Protein AF-0000000069448702 (afdb_homodimer)

Secondary structure (DSSP, 8-state):
------------------------TT-EEEEEEE-TTS-EEEEEEEEEEEEEEEEEEE--PPP-SHHHHHHHHHHHHSSS-----EEEEEEEEEEEEEEEEEEEEEESSHHHHTT--EEEEEE--TT--GGGGB-STTSBHHHHHHHTT-EEEEEPPTTSTTS----TTTTSSHHHHHHHHHHHHHHHHTT-STT---SEEEEEEETHHHHHHHHHHHH-TTS-SEEEEES--S--TTHHHHHHHHT-EEGGG-TT-TTTTSPTTEEE---HHHHHHHH--TTSB-HHHHHHHHHT---EEHHHHHHGGGG----TT--S-EEEEEETT-HHHHTT-TTSSS-GGGGHHHHH-TT--TT-EEEEETT--S-GGGBTTHHHHHHHHHHHHHHTT--/------------------------TT-EEEEEEE-TTS-EEEEEEEEEEEEEEEEEEE--PPP-SHHHHHHHHHHHHSSS-----EEEEEEEEEEEEEEEEEEEEEESSHHHHTT--EEEEEE--TT--GGGGB-STTSBHHHHHHHTT-EEEEEPPTTSTTS----TTTTSSHHHHHHHHHHHHHHHHTT-STT---SEEEEEEETHHHHHHHHHHHH-TTS-SEEEEES--S--TTHHHHHHHHT-EEGGG-TT-TTTTSPTTEEE---HHHHHHHH--TTSB-HHHHHHHHHT---EEHHHHHHGGGG----TT--S-EEEEEETT-HHHHTT-TTSSS-GGGHHHHHH-TT--TT-EEEEETT--S-GGGBTTHHHHHHHHHHHHHHTT--

Organism: Aspergillus niger (strain ATCC MYA-4892 / CBS 513.88 / FGSC A1513) (NCBI:txid425011)

InterPro domains:
  IPR000073 Alpha/beta hydrolase fold-1 [PF12697] (121-372)
  IPR029058 Alpha/Beta hydrolase fold [G3DSA:3.40.50.1820] (84-392)
  IPR029058 Alpha/Beta hydrolase fold [SSF53474] (121-390)

pLDDT: mean 92.76, std 14.7, range [18.95, 98.94]

Foldseek 3Di:
DPPPPPPPPPPPPPPPPPQDAFFAFQFDPWDWDAFQLRFKIKIKHKHWDWDKDKDADWPDDFDPDFVVNLVQLCLCLPPNNPNSTHPVPDIDIATDTWIWIKIKIAGSDPVLRVQEAEEEEEAEAAQFAQCLQRLHSLQHLCNLQRVLSYMYMGIGFACKDPIDNDDLAGHRALGNRLRVSLRVLVCQCVCRGRNDHHPFYEYEYAHLGLLSVLLNCQVPVPSGQEYEYELAFPAQPQQSVLSVLQSKGAPLPAPVNPCVPHDRFWIGGHDLRSVCVQFWFPPFFDPSSSVSRRVRGMTHGPNHVVHSVVSQAANAVRAHAYEYEYECQACRHCNGHCPPPHNRSVVHCVHRYVRYYPLHYYYYQYRTYRSLSRGPSVVVVSVVVSVSCVSRVND/DPPPPPPPPPPPPPPPPPQDAFFAFQFDPWDWDAFQLRFKIKIKHKHWDWDKDKDADWPDDFDPDFVVNLVQLCLCLPPNNPNSTHPVDDIDIATDTWIWIKIKIAGSDPVLRVQEAEEEEEAEAAQFAQCLQRLHSLQHLCNLQRVLRYMYMGIGFACKDPIDNPDLAGHRALGNRLRVSLRVLVCQCVCRGRNDHHPFYEYEYAHLGLLSVLLNCQVPVPSGQEYEYELAFPAQPQQSVLSVLQSKGAPLPAPVNPCVPHDRFWIGGHDLRSVCVQFWFPPFFDPSSSVSRRVRGMTHGPNHVVHSVVSQAANAPRAHAYEYEYECQACRHCNGHCPPPHNRSVVHCVHRYVRYYPLHYYYYQYRTYRSLSRGPSVVVVSVVVSVSCVSRPND

Nearest PDB structures (foldseek):
  5hdf-assembly1_B  TM=8.326E-01  e=7.055E-23  Streptomyces albus
  5hdp-assembly6_F  TM=8.371E-01  e=6.524E-22  Streptomyces albus
  2z3w-assembly1_A-2  TM=5.401E-01  e=3.575E-08  Porphyromonas gingivalis W83
  7y1x-assembly1_A  TM=5.822E-01  e=2.145E-07  Microbulbifer arenaceous
  2bkl-assembly2_B  TM=4.576E-01  e=6.742E-09  Myxococcus xanthus

Solvent-accessible surface area (backbone atoms only — not comparable to full-atom values): 39256 Å² total; per-residue (Å²): 134,84,76,75,80,76,80,77,75,74,71,73,67,69,67,76,76,75,74,80,73,84,48,52,48,63,42,46,86,55,47,76,46,62,43,60,57,59,60,22,36,28,34,30,27,28,35,77,45,79,45,79,44,73,35,64,38,59,66,64,79,60,50,79,49,69,63,51,38,31,37,51,53,40,29,58,62,25,76,65,62,62,56,74,34,68,46,74,83,42,74,29,81,31,71,50,76,40,45,33,26,37,40,38,33,30,29,62,46,60,74,54,39,73,65,38,28,22,35,33,41,41,34,42,28,77,34,39,31,42,50,63,44,36,64,31,58,89,27,25,50,55,43,55,41,17,73,72,41,26,30,38,37,28,29,21,52,72,48,14,74,82,12,40,71,66,54,27,52,69,47,35,24,37,54,49,46,36,51,50,54,50,50,54,49,51,36,42,66,65,35,48,46,41,76,40,66,46,82,39,36,31,40,35,15,28,32,55,13,20,55,41,48,48,35,36,34,48,77,40,33,80,69,38,58,30,38,35,33,25,37,58,47,82,42,65,84,27,41,55,40,32,54,31,18,23,37,52,36,47,27,40,68,42,88,85,53,87,36,52,85,51,58,59,30,31,24,23,65,64,47,67,59,16,49,41,48,32,30,47,29,72,88,39,44,35,69,66,48,48,51,52,48,60,75,55,51,26,37,41,32,52,15,29,72,74,38,41,75,77,50,73,60,64,17,66,78,21,51,38,33,42,36,27,35,24,21,32,31,11,27,37,38,36,26,38,31,24,60,54,99,45,58,40,40,70,48,35,50,70,67,32,28,74,44,36,33,91,70,40,49,58,40,70,32,65,63,14,8,34,50,40,50,40,17,68,47,22,63,60,48,50,48,48,56,52,50,51,36,52,74,64,72,55,86,132,86,75,77,82,76,80,78,78,75,73,75,68,69,67,76,77,76,73,80,72,85,49,52,49,64,40,46,86,55,48,76,47,62,43,60,57,59,59,21,36,27,32,30,27,29,36,77,45,78,44,79,45,70,34,63,38,59,66,65,79,61,50,79,49,68,63,51,39,32,35,51,54,40,31,57,62,26,76,66,62,62,56,74,35,70,46,77,83,44,73,30,81,30,70,50,77,39,45,32,26,36,39,38,34,30,30,61,45,60,73,54,38,72,65,38,29,22,35,34,41,40,35,42,28,77,33,39,29,42,50,62,43,35,63,32,59,90,27,26,52,53,44,55,41,18,74,72,40,26,29,36,37,28,29,21,54,72,48,15,74,80,12,38,70,66,53,27,52,67,45,36,23,38,54,49,46,38,49,51,54,51,50,55,48,50,36,41,67,65,36,48,46,41,77,39,66,45,82,37,37,31,39,34,16,28,33,54,13,19,54,41,48,49,34,36,34,48,77,40,36,78,69,38,56,30,38,36,33,25,39,57,48,81,44,66,86,27,42,55,40,32,54,32,18,24,36,54,36,48,27,41,69,42,88,84,53,86,36,53,86,50,59,57,30,30,24,23,64,64,48,68,58,15,49,40,49,33,30,48,30,72,87,38,44,34,70,67,48,49,52,51,48,59,75,55,52,27,36,40,32,54,15,29,69,73,38,41,76,76,50,73,60,64,17,66,78,21,50,38,35,42,35,27,37,23,22,31,31,11,28,38,38,37,26,38,32,23,62,54,98,45,57,41,38,69,50,36,50,70,67,32,28,75,44,37,33,90,71,40,48,58,41,69,31,65,63,14,8,35,50,40,51,39,18,67,45,23,62,60,47,50,48,48,56,53,50,53,35,53,76,65,72,55,88

Structure (mmCIF, N/CA/C/O backbone):
data_AF-0000000069448702-model_v1
#
loop_
_entity.id
_entity.type
_entity.pdbx_description
1 polymer 'Contig An18c0080, genomic contig'
#
loop_
_atom_site.group_PDB
_atom_site.id
_atom_site.type_symbol
_atom_site.label_atom_id
_atom_site.label_alt_id
_atom_site.label_comp_id
_atom_site.label_asym_id
_atom_site.label_entity_id
_atom_site.label_seq_id
_atom_site.pdbx_PDB_ins_code
_atom_site.Cartn_x
_atom_site.Cartn_y
_atom_site.Cartn_z
_atom_site.occupancy
_atom_site.B_iso_or_equiv
_atom_site.auth_seq_id
_atom_site.auth_comp_id
_atom_site.auth_asym_id
_atom_site.auth_atom_id
_atom_site.pdbx_PDB_model_num
ATOM 1 N N . MET A 1 1 ? 19.422 98.812 -4.301 1 19.84 1 MET A N 1
ATOM 2 C CA . MET A 1 1 ? 19.625 97.875 -3.242 1 19.84 1 MET A CA 1
ATOM 3 C C . MET A 1 1 ? 18.594 96.75 -3.32 1 19.84 1 MET A C 1
ATOM 5 O O . MET A 1 1 ? 17.391 97 -3.295 1 19.84 1 MET A O 1
ATOM 9 N N . LYS A 1 2 ? 19.094 95.75 -4.184 1 26.95 2 LYS A N 1
ATOM 10 C CA . LYS A 1 2 ? 18.578 94.438 -4.613 1 26.95 2 LYS A CA 1
ATOM 11 C C . LYS A 1 2 ? 18.172 93.625 -3.414 1 26.95 2 LYS A C 1
ATOM 13 O O . LYS A 1 2 ? 19 93.25 -2.574 1 26.95 2 LYS A O 1
ATOM 18 N N . LEU A 1 3 ? 16.984 93.875 -2.826 1 26.23 3 LEU A N 1
ATOM 19 C CA . LEU A 1 3 ? 16.5 93.188 -1.647 1 26.23 3 LEU A CA 1
ATOM 20 C C . LEU A 1 3 ? 16.391 91.688 -1.924 1 26.23 3 LEU A C 1
ATOM 22 O O . LEU A 1 3 ? 15.703 91.25 -2.865 1 26.23 3 LEU A O 1
ATOM 26 N N . PRO A 1 4 ? 17.422 90.875 -1.702 1 31.47 4 PRO A N 1
ATOM 27 C CA . PRO A 1 4 ? 17.406 89.5 -2.117 1 31.47 4 PRO A CA 1
ATOM 28 C C . PRO A 1 4 ? 16.422 88.625 -1.308 1 31.47 4 PRO A C 1
ATOM 30 O O . PRO A 1 4 ? 16.516 88.562 -0.078 1 31.47 4 PRO A O 1
ATOM 33 N N . TYR A 1 5 ? 15.094 88.812 -1.454 1 31.17 5 TYR A N 1
ATOM 34 C CA . TYR A 1 5 ? 14.133 87.938 -0.753 1 31.17 5 TYR A CA 1
ATOM 35 C C . TYR A 1 5 ? 14.461 86.5 -0.936 1 31.17 5 TYR A C 1
ATOM 37 O O . TYR A 1 5 ? 14.516 86 -2.064 1 31.17 5 TYR A O 1
ATOM 45 N N . GLY A 1 6 ? 15.477 85.938 -0.207 1 30.97 6 GLY A N 1
ATOM 46 C CA . GLY A 1 6 ? 15.828 84.5 -0.139 1 30.97 6 GLY A CA 1
ATOM 47 C C . GLY A 1 6 ? 14.664 83.625 0.231 1 30.97 6 GLY A C 1
ATOM 48 O O . GLY A 1 6 ? 14.031 83.812 1.271 1 30.97 6 GLY A O 1
ATOM 49 N N . ILE A 1 7 ? 13.805 83.188 -0.748 1 32 7 ILE A N 1
ATOM 50 C CA . ILE A 1 7 ? 12.766 82.188 -0.611 1 32 7 ILE A CA 1
ATOM 51 C C . ILE A 1 7 ? 13.344 80.938 0.047 1 32 7 ILE A C 1
ATOM 53 O O . ILE A 1 7 ? 14.297 80.312 -0.468 1 32 7 ILE A O 1
ATOM 57 N N . ASN A 1 8 ? 13.422 80.938 1.373 1 29.28 8 ASN A N 1
ATOM 58 C CA . ASN A 1 8 ? 13.82 79.688 2.096 1 29.28 8 ASN A CA 1
ATOM 59 C C . ASN A 1 8 ? 12.898 78.562 1.773 1 29.28 8 ASN A C 1
ATOM 61 O O . ASN A 1 8 ? 11.711 78.562 2.109 1 29.28 8 ASN A O 1
ATOM 65 N N . PRO A 1 9 ? 12.906 77.812 0.594 1 35.59 9 PRO A N 1
ATOM 66 C CA . PRO A 1 9 ? 12.023 76.688 0.324 1 35.59 9 PRO A CA 1
ATOM 67 C C . PRO A 1 9 ? 12.172 75.562 1.354 1 35.59 9 PRO A C 1
ATOM 69 O O . PRO A 1 9 ? 13.211 74.875 1.399 1 35.59 9 PRO A O 1
ATOM 72 N N . TRP A 1 10 ? 11.898 75.688 2.605 1 33.59 10 TRP A N 1
ATOM 73 C CA . TRP A 1 10 ? 11.891 74.5 3.434 1 33.59 10 TRP A CA 1
ATOM 74 C C . TRP A 1 10 ? 10.961 73.438 2.85 1 33.59 10 TRP A C 1
ATOM 76 O O . TRP A 1 10 ? 9.734 73.562 2.98 1 33.59 10 TRP A O 1
ATOM 86 N N . TRP A 1 11 ? 11.086 73 1.607 1 34.81 11 TRP A N 1
ATOM 87 C CA . TRP A 1 11 ? 10.344 71.75 1.327 1 34.81 11 TRP A CA 1
ATOM 88 C C . TRP A 1 11 ? 10.641 70.688 2.381 1 34.81 11 TRP A C 1
ATOM 90 O O . TRP A 1 11 ? 11.758 70.188 2.473 1 34.81 11 TRP A O 1
ATOM 100 N N . ALA A 1 12 ? 9.969 70.75 3.531 1 37.47 12 ALA A N 1
ATOM 101 C CA . ALA A 1 12 ? 9.891 69.562 4.355 1 37.47 12 ALA A CA 1
ATOM 102 C C . ALA A 1 12 ? 9.656 68.312 3.496 1 37.47 12 ALA A C 1
ATOM 104 O O . ALA A 1 12 ? 8.586 68.188 2.902 1 37.47 12 ALA A O 1
ATOM 105 N N . VAL A 1 13 ? 10.633 67.812 2.859 1 37 13 VAL A N 1
ATOM 106 C CA . VAL A 1 13 ? 10.539 66.438 2.377 1 37 13 VAL A CA 1
ATOM 107 C C . VAL A 1 13 ? 9.891 65.562 3.443 1 37 13 VAL A C 1
ATOM 109 O O . VAL A 1 13 ? 10.422 65.438 4.543 1 37 13 VAL A O 1
ATOM 112 N N . LEU A 1 14 ? 8.508 65.625 3.488 1 34.41 14 LEU A N 1
ATOM 113 C CA . LEU A 1 14 ? 7.891 64.5 4.219 1 34.41 14 LEU A CA 1
ATOM 114 C C . LEU A 1 14 ? 8.734 63.25 4.117 1 34.41 14 LEU A C 1
ATOM 116 O O . LEU A 1 14 ? 9.219 62.906 3.033 1 34.41 14 LEU A O 1
ATOM 120 N N . SER A 1 15 ? 9.57 63.031 5.133 1 34.69 15 SER A N 1
ATOM 121 C CA . SER A 1 15 ? 10.258 61.75 5.18 1 34.69 15 SER A CA 1
ATOM 122 C C . SER A 1 15 ? 9.422 60.656 4.523 1 34.69 15 SER A C 1
ATOM 124 O O . SER A 1 15 ? 8.188 60.656 4.637 1 34.69 15 SER A O 1
ATOM 126 N N . PRO A 1 16 ? 9.844 60.125 3.391 1 39.59 16 PRO A N 1
ATOM 127 C CA . PRO A 1 16 ? 9.117 58.969 2.861 1 39.59 16 PRO A CA 1
ATOM 128 C C . PRO A 1 16 ? 8.5 58.094 3.961 1 39.59 16 PRO A C 1
ATOM 130 O O . PRO A 1 16 ? 9.062 58 5.051 1 39.59 16 PRO A O 1
ATOM 133 N N . SER A 1 17 ? 7.203 58.156 4.301 1 39.88 17 SER A N 1
ATOM 134 C CA . SER A 1 17 ? 6.477 57.219 5.141 1 39.88 17 SER A CA 1
ATOM 135 C C . SER A 1 17 ? 7.207 55.906 5.238 1 39.88 17 SER A C 1
ATOM 137 O O . SER A 1 17 ? 7.488 55.25 4.219 1 39.88 17 SER A O 1
ATOM 139 N N . ALA A 1 18 ? 8.148 55.656 6.023 1 47.59 18 ALA A N 1
ATOM 140 C CA . ALA A 1 18 ? 8.836 54.375 6.27 1 47.59 18 ALA A CA 1
ATOM 141 C C . ALA A 1 18 ? 7.887 53.219 6.105 1 47.59 18 ALA A C 1
ATOM 143 O O . ALA A 1 18 ? 6.832 53.156 6.742 1 47.59 18 ALA A O 1
ATOM 144 N N . ALA A 1 19 ? 7.883 52.562 4.988 1 59.28 19 ALA A N 1
ATOM 145 C CA . ALA A 1 19 ? 7.078 51.406 4.613 1 59.28 19 ALA A CA 1
ATOM 146 C C . ALA A 1 19 ? 7.012 50.406 5.758 1 59.28 19 ALA A C 1
ATOM 148 O O . ALA A 1 19 ? 8.039 50.031 6.344 1 59.28 19 ALA A O 1
ATOM 149 N N . TRP A 1 20 ? 5.914 50.344 6.383 1 78.25 20 TRP A N 1
ATOM 150 C CA . TRP A 1 20 ? 5.652 49.375 7.434 1 78.25 20 TRP A CA 1
ATOM 151 C C . TRP A 1 20 ? 6.227 48 7.059 1 78.25 20 TRP A C 1
ATOM 153 O O . TRP A 1 20 ? 6.223 47.625 5.887 1 78.25 20 TRP A O 1
ATOM 163 N N . SER A 1 21 ? 7.102 47.5 8.125 1 82.88 21 SER A N 1
ATOM 164 C CA . SER A 1 21 ? 7.5 46.094 7.926 1 82.88 21 SER A CA 1
ATOM 165 C C . SER A 1 21 ? 7.191 45.25 9.156 1 82.88 21 SER A C 1
ATOM 167 O O . SER A 1 21 ? 6.965 45.781 10.242 1 82.88 21 SER A O 1
ATOM 169 N N . ILE A 1 22 ? 6.988 44.031 8.93 1 91.25 22 ILE A N 1
ATOM 170 C CA . ILE A 1 22 ? 6.715 43.062 9.984 1 91.25 22 ILE A CA 1
ATOM 171 C C . ILE A 1 22 ? 7.934 42.906 10.891 1 91.25 22 ILE A C 1
ATOM 173 O O . ILE A 1 22 ? 9.078 43 10.43 1 91.25 22 ILE A O 1
ATOM 177 N N . SER A 1 23 ? 7.668 42.875 12.172 1 93.31 23 SER A N 1
ATOM 178 C CA . SER A 1 23 ? 8.75 42.688 13.133 1 93.31 23 SER A CA 1
ATOM 179 C C . SER A 1 23 ? 9.305 41.25 13.07 1 93.31 23 SER A C 1
ATOM 181 O O . SER A 1 23 ? 8.555 40.312 12.914 1 93.31 23 SER A O 1
ATOM 183 N N . THR A 1 24 ? 10.641 41.094 13.242 1 94.62 24 THR A N 1
ATOM 184 C CA . THR A 1 24 ? 11.289 39.781 13.305 1 94.62 24 THR A CA 1
ATOM 185 C C . THR A 1 24 ? 11.664 39.438 14.742 1 94.62 24 THR A C 1
ATOM 187 O O . THR A 1 24 ? 12.477 38.531 14.977 1 94.62 24 THR A O 1
ATOM 190 N N . GLN A 1 25 ? 11.141 40.188 15.648 1 93.38 25 GLN A N 1
ATOM 191 C CA . GLN A 1 25 ? 11.445 39.906 17.047 1 93.38 25 GLN A CA 1
ATOM 192 C C . GLN A 1 25 ? 11.109 38.469 17.406 1 93.38 25 GLN A C 1
ATOM 194 O O . GLN A 1 25 ? 10.055 37.969 17.031 1 93.38 25 GLN A O 1
ATOM 199 N N . GLY A 1 26 ? 12.031 37.875 18.172 1 95.12 26 GLY A N 1
ATOM 200 C CA . GLY A 1 26 ? 11.828 36.5 18.609 1 95.12 26 GLY A CA 1
ATOM 201 C C . GLY A 1 26 ? 12.398 35.469 17.656 1 95.12 26 GLY A C 1
ATOM 202 O O . GLY A 1 26 ? 12.445 34.281 17.969 1 95.12 26 GLY A O 1
ATOM 203 N N . LEU A 1 27 ? 12.867 35.938 16.453 1 97.5 27 LEU A N 1
ATOM 204 C CA . LEU A 1 27 ? 13.375 35 15.445 1 97.5 27 LEU A CA 1
ATOM 205 C C . LEU A 1 27 ? 14.875 35.188 15.242 1 97.5 27 LEU A C 1
ATOM 207 O O . LEU A 1 27 ? 15.367 36.312 15.266 1 97.5 27 LEU A O 1
ATOM 211 N N . THR A 1 28 ? 15.578 34.156 15.102 1 97.81 28 THR A N 1
ATOM 212 C CA . THR A 1 28 ? 16.969 34.188 14.656 1 97.81 28 THR A CA 1
ATOM 213 C C . THR A 1 28 ? 17.062 33.875 13.172 1 97.81 28 THR A C 1
ATOM 215 O O . THR A 1 28 ? 16.219 33.156 12.625 1 97.81 28 THR A O 1
ATOM 218 N N . ASP A 1 29 ? 18.125 34.531 12.469 1 97.75 29 ASP A N 1
ATOM 219 C CA . ASP A 1 29 ? 18.328 34.375 11.031 1 97.75 29 ASP A CA 1
ATOM 220 C C . ASP A 1 29 ? 17.062 34.688 10.25 1 97.75 29 ASP A C 1
ATOM 222 O O . ASP A 1 29 ? 16.641 33.906 9.391 1 97.75 29 ASP A O 1
ATOM 226 N N . ALA A 1 30 ? 16.406 35.719 10.648 1 97.69 30 ALA A N 1
ATOM 227 C CA . ALA A 1 30 ? 15.078 36.031 10.141 1 97.69 30 ALA A CA 1
ATOM 228 C C . ALA A 1 30 ? 15.148 36.656 8.75 1 97.69 30 ALA A C 1
ATOM 230 O O . ALA A 1 30 ? 16.078 37.406 8.445 1 97.69 30 ALA A O 1
ATOM 231 N N . THR A 1 31 ? 14.273 36.344 7.922 1 97.75 31 THR A N 1
ATOM 232 C CA . THR A 1 31 ? 14.055 36.969 6.629 1 97.75 31 THR A CA 1
ATOM 233 C C . THR A 1 31 ? 12.617 37.469 6.5 1 97.75 31 THR A C 1
ATOM 235 O O . THR A 1 31 ? 11.719 36.938 7.156 1 97.75 31 THR A O 1
ATOM 238 N N . ILE A 1 32 ? 12.461 38.5 5.797 1 97.44 32 ILE A N 1
ATOM 239 C CA . ILE A 1 32 ? 11.133 39.031 5.508 1 97.44 32 ILE A CA 1
ATOM 240 C C . ILE A 1 32 ? 10.805 38.812 4.031 1 97.44 32 ILE A C 1
ATOM 242 O O . ILE A 1 32 ? 11.656 39.031 3.162 1 97.44 32 ILE A O 1
ATOM 246 N N . GLY A 1 33 ? 9.641 38.312 3.793 1 96.69 33 GLY A N 1
ATOM 247 C CA . GLY A 1 33 ? 9.172 38.094 2.434 1 96.69 33 GLY A CA 1
ATOM 248 C C . GLY A 1 33 ? 7.664 38.031 2.328 1 96.69 33 GLY A C 1
ATOM 249 O O . GLY A 1 33 ? 6.953 38.344 3.293 1 96.69 33 GLY A O 1
ATOM 250 N N . LYS A 1 34 ? 7.18 37.688 1.1 1 97.5 34 LYS A N 1
ATOM 251 C CA . LYS A 1 34 ? 5.742 37.562 0.857 1 97.5 34 LYS A CA 1
ATOM 252 C C . LYS A 1 34 ? 5.309 36.094 0.846 1 97.5 34 LYS A C 1
ATOM 254 O O . LYS A 1 34 ? 6.145 35.219 0.74 1 97.5 34 LYS A O 1
ATOM 259 N N . SER A 1 35 ? 4 35.906 1.129 1 97.94 35 SER A N 1
ATOM 260 C CA . SER A 1 35 ? 3.418 34.594 0.911 1 97.94 35 SER A CA 1
ATOM 261 C C . SER A 1 35 ? 3.479 34.188 -0.562 1 97.94 35 SER A C 1
ATOM 263 O O . SER A 1 35 ? 3.865 35 -1.41 1 97.94 35 SER A O 1
ATOM 265 N N . SER A 1 36 ? 3.115 32.906 -0.826 1 96.44 36 SER A N 1
ATOM 266 C CA . SER A 1 36 ? 3.16 32.406 -2.189 1 96.44 36 SER A CA 1
ATOM 267 C C . SER A 1 36 ? 2.242 33.188 -3.111 1 96.44 36 SER A C 1
ATOM 269 O O . SER A 1 36 ? 2.545 33.375 -4.293 1 96.44 36 SER A O 1
ATOM 271 N N . GLY A 1 37 ? 1.084 33.656 -2.576 1 95.44 37 GLY A N 1
ATOM 272 C CA . GLY A 1 37 ? 0.162 34.438 -3.365 1 95.44 37 GLY A CA 1
ATOM 273 C C . GLY A 1 37 ? 0.517 35.938 -3.381 1 95.44 37 GLY A C 1
ATOM 274 O O . GLY A 1 37 ? -0.07 36.688 -4.137 1 95.44 37 GLY A O 1
ATOM 275 N N . GLY A 1 38 ? 1.434 36.344 -2.533 1 95.62 38 GLY A N 1
ATOM 276 C CA . GLY A 1 38 ? 1.913 37.719 -2.504 1 95.62 38 GLY A CA 1
ATOM 277 C C . GLY A 1 38 ? 1.029 38.625 -1.688 1 95.62 38 GLY A C 1
ATOM 278 O O . GLY A 1 38 ? 1.276 39.844 -1.62 1 95.62 38 GLY A O 1
ATOM 279 N N . ASN A 1 39 ? 0.074 38.125 -1.003 1 94.62 39 ASN A N 1
ATOM 280 C CA . ASN A 1 39 ? -0.928 38.938 -0.356 1 94.62 39 ASN A CA 1
ATOM 281 C C . ASN A 1 39 ? -0.66 39.094 1.139 1 94.62 39 ASN A C 1
ATOM 283 O O . ASN A 1 39 ? -1.391 39.781 1.841 1 94.62 39 ASN A O 1
ATOM 287 N N . SER A 1 40 ? 0.341 38.438 1.637 1 97.5 40 SER A N 1
ATOM 288 C CA . SER A 1 40 ? 0.748 38.5 3.037 1 97.5 40 SER A CA 1
ATOM 289 C C . SER A 1 40 ? 2.219 38.875 3.17 1 97.5 40 SER A C 1
ATOM 291 O O . SER A 1 40 ? 3.021 38.594 2.279 1 97.5 40 SER A O 1
ATOM 293 N N . ILE A 1 41 ? 2.523 39.594 4.246 1 97.69 41 ILE A N 1
ATOM 294 C CA . ILE A 1 41 ? 3.916 39.812 4.613 1 97.69 41 ILE A CA 1
ATOM 295 C C . ILE A 1 41 ? 4.32 38.844 5.715 1 97.69 41 ILE A C 1
ATOM 297 O O . ILE A 1 41 ? 3.564 38.594 6.664 1 97.69 41 ILE A O 1
ATOM 301 N N . CYS A 1 42 ? 5.469 38.188 5.559 1 98.12 42 CYS A N 1
ATOM 302 C CA . CYS A 1 42 ? 5.844 37.094 6.457 1 98.12 42 CYS A CA 1
ATOM 303 C C . CYS A 1 42 ? 7.262 37.312 6.984 1 98.12 42 CYS A C 1
ATOM 305 O O . CYS A 1 42 ? 8.141 37.75 6.254 1 98.12 42 CYS A O 1
ATOM 307 N N . ALA A 1 43 ? 7.461 37.062 8.195 1 98.12 43 ALA A N 1
ATOM 308 C CA . ALA A 1 43 ? 8.773 36.906 8.812 1 98.12 43 ALA A CA 1
ATOM 309 C C . ALA A 1 43 ? 9.07 35.438 9.07 1 98.12 43 ALA A C 1
ATOM 311 O O . ALA A 1 43 ? 8.297 34.75 9.727 1 98.12 43 ALA A O 1
ATOM 312 N N . SER A 1 44 ? 10.172 34.938 8.5 1 98.31 44 SER A N 1
ATOM 313 C CA . SER A 1 44 ? 10.578 33.531 8.703 1 98.31 44 SER A CA 1
ATOM 314 C C . SER A 1 44 ? 11.938 33.438 9.375 1 98.31 44 SER A C 1
ATOM 316 O O . SER A 1 44 ? 12.781 34.344 9.203 1 98.31 44 SER A O 1
ATOM 318 N N . GLY A 1 45 ? 12.109 32.469 10.148 1 98.56 45 GLY A N 1
ATOM 319 C CA . GLY A 1 45 ? 13.344 32.219 10.867 1 98.56 45 GLY A CA 1
ATOM 320 C C . GLY A 1 45 ? 13.242 31.078 11.859 1 98.56 45 GLY A C 1
ATOM 321 O O . GLY A 1 45 ? 12.492 30.125 11.641 1 98.56 45 GLY A O 1
ATOM 322 N N . TYR A 1 46 ? 14.125 31.141 12.898 1 98.81 46 TYR A N 1
ATOM 323 C CA . TYR A 1 46 ? 14.195 30.047 13.844 1 98.81 46 TYR A CA 1
ATOM 324 C C . TYR A 1 46 ? 13.891 30.516 15.258 1 98.81 46 TYR A C 1
ATOM 326 O O . TYR A 1 46 ? 14.211 31.641 15.625 1 98.81 46 TYR A O 1
ATOM 334 N N . ILE A 1 47 ? 13.234 29.734 15.945 1 98.69 47 ILE A N 1
ATOM 335 C CA . ILE A 1 47 ? 13.055 29.891 17.391 1 98.69 47 ILE A CA 1
ATOM 336 C C . ILE A 1 47 ? 13.688 28.703 18.125 1 98.69 47 ILE A C 1
ATOM 338 O O . ILE A 1 47 ? 13.375 27.562 17.828 1 98.69 47 ILE A O 1
ATOM 342 N N . ASN A 1 48 ? 14.586 28.969 19 1 98.31 48 ASN A N 1
ATOM 343 C CA . ASN A 1 48 ? 15.141 27.922 19.844 1 98.31 48 ASN A CA 1
ATOM 344 C C . ASN A 1 48 ? 14.188 27.531 20.969 1 98.31 48 ASN A C 1
ATOM 346 O O . ASN A 1 48 ? 13.766 28.391 21.75 1 98.31 48 ASN A O 1
ATOM 350 N N . ILE A 1 49 ? 13.781 26.312 20.984 1 97.75 49 ILE A N 1
ATOM 351 C CA . ILE A 1 49 ? 12.773 25.844 21.938 1 97.75 49 ILE A CA 1
ATOM 352 C C . ILE A 1 49 ? 13.391 24.797 22.859 1 97.75 49 ILE A C 1
ATOM 354 O O . ILE A 1 49 ? 13.734 23.703 22.438 1 97.75 49 ILE A O 1
ATOM 358 N N . PRO A 1 50 ? 13.5 25.141 24.156 1 97.31 50 PRO A N 1
ATOM 359 C CA . PRO A 1 50 ? 13.875 24.094 25.125 1 97.31 50 PRO A CA 1
ATOM 360 C C . PRO A 1 50 ? 12.734 23.125 25.406 1 97.31 50 PRO A C 1
ATOM 362 O O . PRO A 1 50 ? 11.602 23.547 25.656 1 97.31 50 PRO A O 1
ATOM 365 N N . ILE A 1 51 ? 13.023 21.875 25.328 1 96.06 51 ILE A N 1
ATOM 366 C CA . ILE A 1 51 ? 12.023 20.844 25.562 1 96.06 51 ILE A CA 1
ATOM 367 C C . ILE A 1 51 ? 12.5 19.891 26.656 1 96.06 51 ILE A C 1
ATOM 369 O O . ILE A 1 51 ? 13.68 19.531 26.703 1 96.06 51 ILE A O 1
ATOM 373 N N . SER A 1 52 ? 11.68 19.594 27.625 1 97 52 SER A N 1
ATOM 374 C CA . SER A 1 52 ? 11.828 18.562 28.641 1 97 52 SER A CA 1
ATOM 375 C C . SER A 1 52 ? 10.5 17.844 28.891 1 97 52 SER A C 1
ATOM 377 O O . SER A 1 52 ? 9.641 18.375 29.609 1 97 52 SER A O 1
ATOM 379 N N . VAL A 1 53 ? 10.367 16.734 28.25 1 96.31 53 VAL A N 1
ATOM 380 C CA . VAL A 1 53 ? 9.086 16.047 28.328 1 96.31 53 VAL A CA 1
ATOM 381 C C . VAL A 1 53 ? 9.328 14.539 28.422 1 96.31 53 VAL A C 1
ATOM 383 O O . VAL A 1 53 ? 10.375 14.039 28 1 96.31 53 VAL A O 1
ATOM 386 N N . ASN A 1 54 ? 8.375 13.859 29.016 1 92.88 54 ASN A N 1
ATOM 387 C CA . ASN A 1 54 ? 8.453 12.398 29.047 1 92.88 54 ASN A CA 1
ATOM 388 C C . ASN A 1 54 ? 8 11.797 27.719 1 92.88 54 ASN A C 1
ATOM 390 O O . ASN A 1 54 ? 6.906 12.086 27.234 1 92.88 54 ASN A O 1
ATOM 394 N N . GLY A 1 55 ? 8.93 11.039 27.125 1 92.25 55 GLY A N 1
ATOM 395 C CA . GLY A 1 55 ? 8.594 10.242 25.938 1 92.25 55 GLY A CA 1
ATOM 396 C C . GLY A 1 55 ? 8.578 8.75 26.219 1 92.25 55 GLY A C 1
ATOM 397 O O . GLY A 1 55 ? 8.469 8.328 27.359 1 92.25 55 GLY A O 1
ATOM 398 N N . THR A 1 56 ? 8.453 8.047 25.172 1 89.06 56 THR A N 1
ATOM 399 C CA . THR A 1 56 ? 8.445 6.594 25.25 1 89.06 56 THR A CA 1
ATOM 400 C C . THR A 1 56 ? 9.828 6.027 24.969 1 89.06 56 THR A C 1
ATOM 402 O O . THR A 1 56 ? 10.492 6.449 24.016 1 89.06 56 THR A O 1
ATOM 405 N N . LYS A 1 57 ? 10.289 5.168 25.828 1 88.25 57 LYS A N 1
ATOM 406 C CA . LYS A 1 57 ? 11.523 4.445 25.516 1 88.25 57 LYS A CA 1
ATOM 407 C C . LYS A 1 57 ? 11.266 3.363 24.469 1 88.25 57 LYS A C 1
ATOM 409 O O . LYS A 1 57 ? 10.484 2.436 24.703 1 88.25 57 LYS A O 1
ATOM 414 N N . LEU A 1 58 ? 11.883 3.523 23.328 1 86.19 58 LEU A N 1
ATOM 415 C CA . LEU A 1 58 ? 11.719 2.578 22.234 1 86.19 58 LEU A CA 1
ATOM 416 C C . LEU A 1 58 ? 12.969 1.728 22.047 1 86.19 58 LEU A C 1
ATOM 418 O O . LEU A 1 58 ? 14.031 2.246 21.688 1 86.19 58 LEU A O 1
ATOM 422 N N . ASP A 1 59 ? 12.914 0.481 22.344 1 84.06 59 ASP A N 1
ATOM 423 C CA . ASP A 1 59 ? 14.016 -0.441 22.094 1 84.06 59 ASP A CA 1
ATOM 424 C C . ASP A 1 59 ? 14.062 -0.87 20.625 1 84.06 59 ASP A C 1
ATOM 426 O O . ASP A 1 59 ? 13.758 -2.021 20.297 1 84.06 59 ASP A O 1
ATOM 430 N N . TYR A 1 60 ? 14.406 0.068 19.891 1 85.25 60 TYR A N 1
ATOM 431 C CA . TYR A 1 60 ? 14.414 -0.14 18.438 1 85.25 60 TYR A CA 1
ATOM 432 C C . TYR A 1 60 ? 15.562 0.613 17.781 1 85.25 60 TYR A C 1
ATOM 434 O O . TYR A 1 60 ? 15.805 1.783 18.094 1 85.25 60 TYR A O 1
ATOM 442 N N . VAL A 1 61 ? 16.344 -0.138 17.031 1 87.75 61 VAL A N 1
ATOM 443 C CA . VAL A 1 61 ? 17.406 0.465 16.234 1 87.75 61 VAL A CA 1
ATOM 444 C C . VAL A 1 61 ? 16.969 0.565 14.781 1 87.75 61 VAL A C 1
ATOM 446 O O . VAL A 1 61 ? 16.578 -0.435 14.172 1 87.75 61 VAL A O 1
ATOM 449 N N . ALA A 1 62 ? 17.062 1.728 14.281 1 91 62 ALA A N 1
ATOM 450 C CA . ALA A 1 62 ? 16.641 1.937 12.898 1 91 62 ALA A CA 1
ATOM 451 C C . ALA A 1 62 ? 17.531 1.146 11.938 1 91 62 ALA A C 1
ATOM 453 O O . ALA A 1 62 ? 18.75 1.22 12 1 91 62 ALA A O 1
ATOM 454 N N . PRO A 1 63 ? 16.891 0.46 11.055 1 92.94 63 PRO A N 1
ATOM 455 C CA . PRO A 1 63 ? 17.719 -0.267 10.078 1 92.94 63 PRO A CA 1
ATOM 456 C C . PRO A 1 63 ? 18.328 0.651 9.031 1 92.94 63 PRO A C 1
ATOM 458 O O . PRO A 1 63 ? 17.703 1.62 8.602 1 92.94 63 PRO A O 1
ATOM 461 N N . SER A 1 64 ? 19.578 0.285 8.594 1 92.69 64 SER A N 1
ATOM 462 C CA . SER A 1 64 ? 20.234 1.056 7.551 1 92.69 64 SER A CA 1
ATOM 463 C C . SER A 1 64 ? 20 0.45 6.176 1 92.69 64 SER A C 1
ATOM 465 O O . SER A 1 64 ? 20.031 1.155 5.164 1 92.69 64 SER A O 1
ATOM 467 N N . SER A 1 65 ? 19.719 -0.85 6.148 1 95.19 65 SER A N 1
ATOM 468 C CA . SER A 1 65 ? 19.516 -1.494 4.855 1 95.19 65 SER A CA 1
ATOM 469 C C . SER A 1 65 ? 18.094 -1.253 4.344 1 95.19 65 SER A C 1
ATOM 471 O O . SER A 1 65 ? 17.141 -1.283 5.113 1 95.19 65 SER A O 1
ATOM 473 N N . PRO A 1 66 ? 18.047 -1.002 3.023 1 95.88 66 PRO A N 1
ATOM 474 C CA . PRO A 1 66 ? 16.734 -0.748 2.438 1 95.88 66 PRO A CA 1
ATOM 475 C C . PRO A 1 66 ? 15.742 -1.883 2.695 1 95.88 66 PRO A C 1
ATOM 477 O O . PRO A 1 66 ? 14.578 -1.631 3.018 1 95.88 66 PRO A O 1
ATOM 480 N N . ASN A 1 67 ? 16.203 -3.131 2.643 1 97.62 67 ASN A N 1
ATOM 481 C CA . ASN A 1 67 ? 15.305 -4.27 2.822 1 97.62 67 ASN A CA 1
ATOM 482 C C . ASN A 1 67 ? 14.812 -4.375 4.266 1 97.62 67 ASN A C 1
ATOM 484 O O . ASN A 1 67 ? 13.68 -4.781 4.512 1 97.62 67 ASN A O 1
ATOM 488 N N . ALA A 1 68 ? 15.648 -4.027 5.156 1 96.69 68 ALA A N 1
ATOM 489 C CA . ALA A 1 68 ? 15.258 -4.062 6.562 1 96.69 68 ALA A CA 1
ATOM 490 C C . ALA A 1 68 ? 14.25 -2.961 6.883 1 96.69 68 ALA A C 1
ATOM 492 O O . ALA A 1 68 ? 13.359 -3.145 7.719 1 96.69 68 ALA A O 1
ATOM 493 N N . VAL A 1 69 ? 14.375 -1.799 6.258 1 96.38 69 VAL A N 1
ATOM 494 C CA . VAL A 1 69 ? 13.398 -0.727 6.426 1 96.38 69 VAL A CA 1
ATOM 495 C C . VAL A 1 69 ? 12.023 -1.197 5.953 1 96.38 69 VAL A C 1
ATOM 497 O O . VAL A 1 69 ? 11.031 -1.041 6.66 1 96.38 69 VAL A O 1
ATOM 500 N N . THR A 1 70 ? 12.008 -1.78 4.766 1 97.38 70 THR A N 1
ATOM 501 C CA . THR A 1 70 ? 10.758 -2.316 4.234 1 97.38 70 THR A CA 1
ATOM 502 C C . THR A 1 70 ? 10.156 -3.336 5.195 1 97.38 70 THR A C 1
ATOM 504 O O . THR A 1 70 ? 8.953 -3.303 5.473 1 97.38 70 THR A O 1
ATOM 507 N N . GLU A 1 71 ? 10.984 -4.176 5.754 1 96.44 71 GLU A N 1
ATOM 508 C CA . GLU A 1 71 ? 10.508 -5.195 6.684 1 96.44 71 GLU A CA 1
ATOM 509 C C . GLU A 1 71 ? 9.914 -4.566 7.938 1 96.44 71 GLU A C 1
ATOM 511 O O . GLU A 1 71 ? 8.906 -5.047 8.461 1 96.44 71 GLU A O 1
ATOM 516 N N . SER A 1 72 ? 10.508 -3.535 8.422 1 93.69 72 SER A N 1
ATOM 517 C CA . SER A 1 72 ? 9.969 -2.855 9.594 1 93.69 72 SER A CA 1
ATOM 518 C C . SER A 1 72 ? 8.555 -2.359 9.352 1 93.69 72 SER A C 1
ATOM 520 O O . SER A 1 72 ? 7.703 -2.428 10.242 1 93.69 72 SER A O 1
ATOM 522 N N . MET A 1 73 ? 8.32 -1.827 8.164 1 94.19 73 MET A N 1
ATOM 523 C CA . MET A 1 73 ? 6.977 -1.373 7.82 1 94.19 73 MET A CA 1
ATOM 524 C C . MET A 1 73 ? 6.012 -2.549 7.727 1 94.19 73 MET A C 1
ATOM 526 O O . MET A 1 73 ? 4.871 -2.459 8.18 1 94.19 73 MET A O 1
ATOM 530 N N . VAL A 1 74 ? 6.434 -3.674 7.16 1 95.25 74 VAL A N 1
ATOM 531 C CA . VAL A 1 74 ? 5.594 -4.863 7.09 1 95.25 74 VAL A CA 1
ATOM 532 C C . VAL A 1 74 ? 5.207 -5.305 8.5 1 95.25 74 VAL A C 1
ATOM 534 O O . VAL A 1 74 ? 4.027 -5.531 8.781 1 95.25 74 VAL A O 1
ATOM 537 N N . GLU A 1 75 ? 6.18 -5.371 9.375 1 92.56 75 GLU A N 1
ATOM 538 C CA . GLU A 1 75 ? 5.953 -5.859 10.734 1 92.56 75 GLU A CA 1
ATOM 539 C C . GLU A 1 75 ? 5.078 -4.898 11.531 1 92.56 75 GLU A C 1
ATOM 541 O O . GLU A 1 75 ? 4.316 -5.32 12.398 1 92.56 75 GLU A O 1
ATOM 546 N N . LEU A 1 76 ? 5.152 -3.656 11.211 1 89.31 76 LEU A N 1
ATOM 547 C CA . LEU A 1 76 ? 4.352 -2.652 11.898 1 89.31 76 LEU A CA 1
ATOM 548 C C . LEU A 1 76 ? 2.887 -2.75 11.492 1 89.31 76 LEU A C 1
ATOM 550 O O . LEU A 1 76 ? 1.992 -2.508 12.305 1 89.31 76 LEU A O 1
ATOM 554 N N . PHE A 1 77 ? 2.635 -3.18 10.266 1 86.94 77 PHE A N 1
ATOM 555 C CA . PHE A 1 77 ? 1.27 -3.041 9.773 1 86.94 77 PHE A CA 1
ATOM 556 C C . PHE A 1 77 ? 0.663 -4.406 9.469 1 86.94 77 PHE A C 1
ATOM 558 O O . PHE A 1 77 ? -0.429 -4.496 8.906 1 86.94 77 PHE A O 1
ATOM 565 N N . GLN A 1 78 ? 1.354 -5.477 9.875 1 90.12 78 GLN A N 1
ATOM 566 C CA . GLN A 1 78 ? 0.795 -6.824 9.797 1 90.12 78 GLN A CA 1
ATOM 567 C C . GLN A 1 78 ? -0.266 -7.043 10.867 1 90.12 78 GLN A C 1
ATOM 569 O O . GLN A 1 78 ? -0.491 -6.176 11.719 1 90.12 78 GLN A O 1
ATOM 574 N N . THR A 1 79 ? -1.099 -8.133 10.797 1 88.44 79 THR A N 1
ATOM 575 C CA . THR A 1 79 ? -2.234 -8.406 11.672 1 88.44 79 THR A CA 1
ATOM 576 C C . THR A 1 79 ? -1.779 -8.555 13.117 1 88.44 79 THR A C 1
ATOM 578 O O . THR A 1 79 ? -2.518 -8.219 14.047 1 88.44 79 THR A O 1
ATOM 581 N N . THR A 1 80 ? -0.594 -9.148 13.398 1 84.94 80 THR A N 1
ATOM 582 C CA . THR A 1 80 ? -0.012 -9.258 14.734 1 84.94 80 THR A CA 1
ATOM 583 C C . THR A 1 80 ? 1.266 -8.438 14.844 1 84.94 80 THR A C 1
ATOM 585 O O . THR A 1 80 ? 2.369 -8.969 14.719 1 84.94 80 THR A O 1
ATOM 588 N N . ASN A 1 81 ? 1.033 -7.133 14.992 1 72.69 81 ASN A N 1
ATOM 589 C CA . ASN A 1 81 ? 2.232 -6.309 15.086 1 72.69 81 ASN A CA 1
ATOM 590 C C . ASN A 1 81 ? 3.367 -7.043 15.797 1 72.69 81 ASN A C 1
ATOM 592 O O . ASN A 1 81 ? 3.23 -7.43 16.953 1 72.69 81 ASN A O 1
ATOM 596 N N . SER A 1 82 ? 4.445 -7.309 15.086 1 71.69 82 SER A N 1
ATOM 597 C CA . SER A 1 82 ? 5.555 -8.086 15.617 1 71.69 82 SER A CA 1
ATOM 598 C C . SER A 1 82 ? 6.805 -7.234 15.781 1 71.69 82 SER A C 1
ATOM 600 O O . SER A 1 82 ? 7.891 -7.754 16.047 1 71.69 82 SER A O 1
ATOM 602 N N . LEU A 1 83 ? 6.656 -5.93 15.398 1 67.75 83 LEU A N 1
ATOM 603 C CA . LEU A 1 83 ? 7.809 -5.07 15.633 1 67.75 83 LEU A CA 1
ATOM 604 C C . LEU A 1 83 ? 8.094 -4.941 17.125 1 67.75 83 LEU A C 1
ATOM 606 O O . LEU A 1 83 ? 7.191 -4.617 17.906 1 67.75 83 LEU A O 1
ATOM 610 N N . PRO A 1 84 ? 9.344 -5.637 17.547 1 57.41 84 PRO A N 1
ATOM 611 C CA . PRO A 1 84 ? 9.664 -5.57 18.969 1 57.41 84 PRO A CA 1
ATOM 612 C C . PRO A 1 84 ? 9.641 -4.141 19.516 1 57.41 84 PRO A C 1
ATOM 614 O O . PRO A 1 84 ? 10.461 -3.312 19.125 1 57.41 84 PRO A O 1
ATOM 617 N N . VAL A 1 85 ? 8.805 -3.449 19.219 1 57.59 85 VAL A N 1
ATOM 618 C CA . VAL A 1 85 ? 8.977 -2.059 19.625 1 57.59 85 VAL A CA 1
ATOM 619 C C . VAL A 1 85 ? 9.094 -1.975 21.141 1 57.59 85 VAL A C 1
ATOM 621 O O . VAL A 1 85 ? 10.141 -1.571 21.672 1 57.59 85 VAL A O 1
ATOM 624 N N . THR A 1 86 ? 7.805 -1.597 21.859 1 51.81 86 THR A N 1
ATOM 625 C CA . THR A 1 86 ? 7.762 -0.917 23.156 1 51.81 86 THR A CA 1
ATOM 626 C C . THR A 1 86 ? 8.281 -1.826 24.266 1 51.81 86 THR A C 1
ATOM 628 O O . THR A 1 86 ? 7.77 -2.928 24.469 1 51.81 86 THR A O 1
ATOM 631 N N . ALA A 1 87 ? 9.492 -1.95 24.219 1 48.28 87 ALA A N 1
ATOM 632 C CA . ALA A 1 87 ? 9.82 -2.359 25.578 1 48.28 87 ALA A CA 1
ATOM 633 C C . ALA A 1 87 ? 8.867 -1.729 26.594 1 48.28 87 ALA A C 1
ATOM 635 O O . ALA A 1 87 ? 8.789 -0.502 26.703 1 48.28 87 ALA A O 1
ATOM 636 N N . PRO A 1 88 ? 7.781 -2.305 26.734 1 48.28 88 PRO A N 1
ATOM 637 C CA . PRO A 1 88 ? 7.008 -1.731 27.844 1 48.28 88 PRO A CA 1
ATOM 638 C C . PRO A 1 88 ? 7.879 -0.981 28.844 1 48.28 88 PRO A C 1
ATOM 640 O O . PRO A 1 88 ? 7.355 -0.262 29.703 1 48.28 88 PRO A O 1
ATOM 643 N N . ASP A 1 89 ? 9.148 -1.307 28.953 1 54.78 89 ASP A N 1
ATOM 644 C CA . ASP A 1 89 ? 9.617 -1.003 30.297 1 54.78 89 ASP A CA 1
ATOM 645 C C . ASP A 1 89 ? 9.812 0.5 30.484 1 54.78 89 ASP A C 1
ATOM 647 O O . ASP A 1 89 ? 10.445 0.932 31.453 1 54.78 89 ASP A O 1
ATOM 651 N N . GLY A 1 90 ? 9.273 1.546 29.828 1 70.44 90 GLY A N 1
ATOM 652 C CA . GLY A 1 90 ? 9.242 2.721 30.688 1 70.44 90 GLY A CA 1
ATOM 653 C C . GLY A 1 90 ? 9.289 4.023 29.906 1 70.44 90 GLY A C 1
ATOM 654 O O . GLY A 1 90 ? 9.109 4.035 28.688 1 70.44 90 GLY A O 1
ATOM 655 N N . THR A 1 91 ? 9.078 4.984 30.406 1 83.75 91 THR A N 1
ATOM 656 C CA . THR A 1 91 ? 9.172 6.406 30.094 1 83.75 91 THR A CA 1
ATOM 657 C C . THR A 1 91 ? 10.633 6.844 30.016 1 83.75 91 THR A C 1
ATOM 659 O O . THR A 1 91 ? 11.508 6.258 30.656 1 83.75 91 THR A O 1
ATOM 662 N N . GLN A 1 92 ? 10.891 7.559 28.938 1 88.88 92 GLN A N 1
ATOM 663 C CA . GLN A 1 92 ? 12.195 8.211 28.844 1 88.88 92 GLN A CA 1
ATOM 664 C C . GLN A 1 92 ? 12.047 9.719 28.719 1 88.88 92 GLN A C 1
ATOM 666 O O . GLN A 1 92 ? 11.141 10.211 28.047 1 88.88 92 GLN A O 1
ATOM 671 N N . LEU A 1 93 ? 12.977 10.375 29.391 1 94.5 93 LEU A N 1
ATOM 672 C CA . LEU A 1 93 ? 12.984 11.836 29.297 1 94.5 93 LEU A CA 1
ATOM 673 C C . LEU A 1 93 ? 13.578 12.281 27.969 1 94.5 93 LEU A C 1
ATOM 675 O O . LEU A 1 93 ? 14.648 11.828 27.578 1 94.5 93 LEU A O 1
ATOM 679 N N . ILE A 1 94 ? 12.812 13.047 27.266 1 96.56 94 ILE A N 1
ATOM 680 C CA . ILE A 1 94 ? 13.297 13.734 26.062 1 96.56 94 ILE A CA 1
ATOM 681 C C . ILE A 1 94 ? 13.656 15.172 26.406 1 96.56 94 ILE A C 1
ATOM 683 O O . ILE A 1 94 ? 12.797 15.953 26.828 1 96.56 94 ILE A O 1
ATOM 687 N N . GLN A 1 95 ? 14.914 15.445 26.266 1 96.94 95 GLN A N 1
ATOM 688 C CA . GLN A 1 95 ? 15.391 16.781 26.594 1 96.94 95 GLN A CA 1
ATOM 689 C C . GLN A 1 95 ? 16.312 17.328 25.516 1 96.94 95 GLN A C 1
ATOM 691 O O . GLN A 1 95 ? 17.141 16.594 24.984 1 96.94 95 GLN A O 1
ATOM 696 N N . GLY A 1 96 ? 16.094 18.578 25.188 1 96.75 96 GLY A N 1
ATOM 697 C CA . GLY A 1 96 ? 16.938 19.234 24.203 1 96.75 96 GLY A CA 1
ATOM 698 C C . GLY A 1 96 ? 16.547 20.672 23.953 1 96.75 96 GLY A C 1
ATOM 699 O O . GLY A 1 96 ? 15.531 21.141 24.469 1 96.75 96 GLY A O 1
ATOM 700 N N . ASP A 1 97 ? 17.438 21.406 23.344 1 97.5 97 ASP A N 1
ATOM 701 C CA . ASP A 1 97 ? 17.219 22.75 22.828 1 97.5 97 ASP A CA 1
ATOM 702 C C . ASP A 1 97 ? 17.328 22.781 21.297 1 97.5 97 ASP A C 1
ATOM 704 O O . ASP A 1 97 ? 18.438 22.781 20.75 1 97.5 97 ASP A O 1
ATOM 708 N N . TRP A 1 98 ? 16.156 22.875 20.688 1 98.44 98 TRP A N 1
ATOM 709 C CA . TRP A 1 98 ? 16.156 22.672 19.25 1 98.44 98 TRP A CA 1
ATOM 710 C C . TRP A 1 98 ? 15.648 23.906 18.516 1 98.44 98 TRP A C 1
ATOM 712 O O . TRP A 1 98 ? 14.719 24.578 18.984 1 98.44 98 TRP A O 1
ATOM 722 N N . ASP A 1 99 ? 16.281 24.203 17.391 1 98.75 99 ASP A N 1
ATOM 723 C CA . ASP A 1 99 ? 15.812 25.266 16.516 1 98.75 99 ASP A CA 1
ATOM 724 C C . ASP A 1 99 ? 14.617 24.812 15.688 1 98.75 99 ASP A C 1
ATOM 726 O O . ASP A 1 99 ? 14.703 23.812 14.961 1 98.75 99 ASP A O 1
ATOM 730 N N . ILE A 1 100 ? 13.531 25.531 15.836 1 98.88 100 ILE A N 1
ATOM 731 C CA . ILE A 1 100 ? 12.312 25.281 15.078 1 98.88 100 ILE A CA 1
ATOM 732 C C . ILE A 1 100 ? 12.102 26.391 14.055 1 98.88 100 ILE A C 1
ATOM 734 O O . ILE A 1 100 ? 12.125 27.578 14.398 1 98.88 100 ILE A O 1
ATOM 738 N N . TYR A 1 101 ? 11.961 25.969 12.789 1 98.88 101 TYR A N 1
ATOM 739 C CA . TYR A 1 101 ? 11.688 26.938 11.734 1 98.88 101 TYR A CA 1
ATOM 740 C C . TYR A 1 101 ? 10.227 27.375 11.773 1 98.88 101 TYR A C 1
ATOM 742 O O . TYR A 1 101 ? 9.32 26.547 11.852 1 98.88 101 TYR A O 1
ATOM 750 N N . VAL A 1 102 ? 10.023 28.719 11.656 1 98.81 102 VAL A N 1
ATOM 751 C CA . VAL A 1 102 ? 8.672 29.266 11.664 1 98.81 102 VAL A CA 1
ATOM 752 C C . VAL A 1 102 ? 8.516 30.281 10.539 1 98.81 102 VAL A C 1
ATOM 754 O O . VAL A 1 102 ? 9.508 30.844 10.07 1 98.81 102 VAL A O 1
ATOM 757 N N . LYS A 1 103 ? 7.289 30.406 10.102 1 98.75 103 LYS A N 1
ATOM 758 C CA . LYS A 1 103 ? 6.84 31.453 9.195 1 98.75 103 LYS A CA 1
ATOM 759 C C . LYS A 1 103 ? 5.617 32.188 9.758 1 98.75 103 LYS A C 1
ATOM 761 O O . LYS A 1 103 ? 4.52 31.625 9.797 1 98.75 103 LYS A O 1
ATOM 766 N N . PHE A 1 104 ? 5.91 33.406 10.242 1 98.56 104 PHE A N 1
ATOM 767 C CA . PHE A 1 104 ? 4.883 34.25 10.82 1 98.56 104 PHE A CA 1
ATOM 768 C C . PHE A 1 104 ? 4.387 35.281 9.797 1 98.56 104 PHE A C 1
ATOM 770 O O . PHE A 1 104 ? 5.18 36.062 9.242 1 98.56 104 PHE A O 1
ATOM 777 N N . CYS A 1 105 ? 3.029 35.312 9.555 1 98.5 105 CYS A N 1
ATOM 778 C CA . CYS A 1 105 ? 2.516 36.156 8.477 1 98.5 105 CYS A CA 1
ATOM 779 C C . CYS A 1 105 ? 1.387 37.062 8.984 1 98.5 105 CYS A C 1
ATOM 781 O O . CYS A 1 105 ? 0.589 36.625 9.82 1 98.5 105 CYS A O 1
ATOM 783 N N . LEU A 1 106 ? 1.317 38.25 8.438 1 98 106 LEU A N 1
ATOM 784 C CA . LEU A 1 106 ? 0.311 39.281 8.703 1 98 106 LEU A CA 1
ATOM 785 C C . LEU A 1 106 ? -0.276 39.812 7.398 1 98 106 LEU A C 1
ATOM 787 O O . LEU A 1 106 ? 0.301 39.625 6.324 1 98 106 LEU A O 1
ATOM 791 N N . PRO A 1 107 ? -1.508 40.438 7.582 1 96.81 107 PRO A N 1
ATOM 792 C CA . PRO A 1 107 ? -1.938 41.219 6.418 1 96.81 107 PRO A CA 1
ATOM 793 C C . PRO A 1 107 ? -0.879 42.188 5.945 1 96.81 107 PRO A C 1
ATOM 795 O O . PRO A 1 107 ? -0.177 42.781 6.77 1 96.81 107 PRO A O 1
ATOM 798 N N . SER A 1 108 ? -0.807 42.406 4.633 1 92.5 108 SER A N 1
ATOM 799 C CA . SER A 1 108 ? 0.235 43.25 4.059 1 92.5 108 SER A CA 1
ATOM 800 C C . SER A 1 108 ? -0.007 44.719 4.379 1 92.5 108 SER A C 1
ATOM 802 O O . SER A 1 108 ? 0.933 45.531 4.414 1 92.5 108 SER A O 1
ATOM 804 N N . SER A 1 109 ? -1.183 45.094 4.582 1 91.81 109 SER A N 1
ATOM 805 C CA . SER A 1 109 ? -1.516 46.469 4.949 1 91.81 109 SER A CA 1
ATOM 806 C C . SER A 1 109 ? -1.206 46.719 6.414 1 91.81 109 SER A C 1
ATOM 808 O O . SER A 1 109 ? -1.676 46 7.297 1 91.81 109 SER A O 1
ATOM 810 N N . ALA A 1 110 ? -0.513 47.781 6.656 1 92 110 ALA A N 1
ATOM 811 C CA . ALA A 1 110 ? -0.187 48.156 8.031 1 92 110 ALA A CA 1
ATOM 812 C C . ALA A 1 110 ? -1.452 48.375 8.859 1 92 110 ALA A C 1
ATOM 814 O O . ALA A 1 110 ? -1.504 48 10.023 1 92 110 ALA A O 1
ATOM 815 N N . ALA A 1 111 ? -2.383 49 8.242 1 94.12 111 ALA A N 1
ATOM 816 C CA . ALA A 1 111 ? -3.637 49.281 8.938 1 94.12 111 ALA A CA 1
ATOM 817 C C . ALA A 1 111 ? -4.355 48 9.328 1 94.12 111 ALA A C 1
ATOM 819 O O . ALA A 1 111 ? -4.902 47.906 10.43 1 94.12 111 ALA A O 1
ATOM 820 N N . LYS A 1 112 ? -4.383 47.062 8.484 1 94.81 112 LYS A N 1
ATOM 821 C CA . LYS A 1 112 ? -5.016 45.781 8.773 1 94.81 112 LYS A CA 1
ATOM 822 C C . LYS A 1 112 ? -4.195 45 9.781 1 94.81 112 LYS A C 1
ATOM 824 O O . LYS A 1 112 ? -4.754 44.344 10.672 1 94.81 112 LYS A O 1
ATOM 829 N N . ALA A 1 113 ? -2.904 45.031 9.617 1 95.69 113 ALA A N 1
ATOM 830 C CA . ALA A 1 113 ? -2.014 44.281 10.516 1 95.69 113 ALA A CA 1
ATOM 831 C C . ALA A 1 113 ? -2.174 44.781 11.953 1 95.69 113 ALA A C 1
ATOM 833 O O . ALA A 1 113 ? -2.121 44 12.898 1 95.69 113 ALA A O 1
ATOM 834 N N . ALA A 1 114 ? -2.363 46.062 12.078 1 94.25 114 ALA A N 1
ATOM 835 C CA . ALA A 1 114 ? -2.455 46.688 13.398 1 94.25 114 ALA A CA 1
ATOM 836 C C . ALA A 1 114 ? -3.723 46.219 14.125 1 94.25 114 ALA A C 1
ATOM 838 O O . ALA A 1 114 ? -3.807 46.312 15.352 1 94.25 114 ALA A O 1
ATOM 839 N N . LYS A 1 115 ? -4.664 45.719 13.398 1 95.5 115 LYS A N 1
ATOM 840 C CA . LYS A 1 115 ? -5.953 45.344 13.977 1 95.5 115 LYS A CA 1
ATOM 841 C C . LYS A 1 115 ? -6.023 43.844 14.281 1 95.5 115 LYS A C 1
ATOM 843 O O . LYS A 1 115 ? -7 43.375 14.867 1 95.5 115 LYS A O 1
ATOM 848 N N . VAL A 1 116 ? -4.988 43.156 13.969 1 97.19 116 VAL A N 1
ATOM 849 C CA . VAL A 1 116 ? -5.004 41.719 14.141 1 97.19 116 VAL A CA 1
ATOM 850 C C . VAL A 1 116 ? -5.02 41.375 15.625 1 97.19 116 VAL A C 1
ATOM 852 O O . VAL A 1 116 ? -4.223 41.906 16.406 1 97.19 116 VAL A O 1
ATOM 855 N N . LYS A 1 117 ? -5.953 40.406 16.016 1 97.25 117 LYS A N 1
ATOM 856 C CA . LYS A 1 117 ? -6.074 40 17.422 1 97.25 117 LYS A CA 1
ATOM 857 C C . LYS A 1 117 ? -5.996 38.5 17.562 1 97.25 117 LYS A C 1
ATOM 859 O O . LYS A 1 117 ? -5.891 37.969 18.672 1 97.25 117 LYS A O 1
ATOM 864 N N . THR A 1 118 ? -6.105 37.812 16.484 1 98.56 118 THR A N 1
ATOM 865 C CA . THR A 1 118 ? -6.141 36.344 16.5 1 98.56 118 THR A CA 1
ATOM 866 C C . THR A 1 118 ? -5.031 35.781 15.625 1 98.56 118 THR A C 1
ATOM 868 O O . THR A 1 118 ? -4.82 36.219 14.5 1 98.56 118 THR A O 1
ATOM 871 N N . VAL A 1 119 ? -4.262 34.781 16.141 1 98.81 119 VAL A N 1
ATOM 872 C CA . VAL A 1 119 ? -3.254 34.062 15.367 1 98.81 119 VAL A CA 1
ATOM 873 C C . VAL A 1 119 ? -3.652 32.594 15.242 1 98.81 119 VAL A C 1
ATOM 875 O O . VAL A 1 119 ? -4.211 32.031 16.172 1 98.81 119 VAL A O 1
ATOM 878 N N . GLN A 1 120 ? -3.42 32.062 14.047 1 98.94 120 GLN A N 1
ATOM 879 C CA . GLN A 1 120 ? -3.623 30.641 13.797 1 98.94 120 GLN A CA 1
ATOM 880 C C . GLN A 1 120 ? -2.291 29.906 13.734 1 98.94 120 GLN A C 1
ATOM 882 O O . GLN A 1 120 ? -1.418 30.25 12.938 1 98.94 120 GLN A O 1
ATOM 887 N N . VAL A 1 121 ? -2.125 28.922 14.633 1 98.94 121 VAL A N 1
ATOM 888 C CA . VAL A 1 121 ? -0.97 28.031 14.586 1 98.94 121 VAL A CA 1
ATOM 889 C C . VAL A 1 121 ? -1.252 26.859 13.641 1 98.94 121 VAL A C 1
ATOM 891 O O . VAL A 1 121 ? -2.154 26.062 13.891 1 98.94 121 VAL A O 1
ATOM 894 N N . LEU A 1 122 ? -0.457 26.797 12.57 1 98.94 122 LEU A N 1
ATOM 895 C CA . LEU A 1 122 ? -0.71 25.859 11.492 1 98.94 122 LEU A CA 1
ATOM 896 C C . LEU A 1 122 ? 0.245 24.672 11.57 1 98.94 122 LEU A C 1
ATOM 898 O O . LEU A 1 122 ? 1.449 24.828 11.359 1 98.94 122 LEU A O 1
ATOM 902 N N . THR A 1 123 ? -0.316 23.531 11.875 1 98.94 123 THR A N 1
ATOM 903 C CA . THR A 1 123 ? 0.475 22.312 12.039 1 98.94 123 THR A CA 1
ATOM 904 C C . THR A 1 123 ? 0.27 21.375 10.852 1 98.94 123 THR A C 1
ATOM 906 O O . THR A 1 123 ? -0.843 20.906 10.617 1 98.94 123 THR A O 1
ATOM 909 N N . HIS A 1 124 ? 1.355 21.125 10.125 1 98.81 124 HIS A N 1
ATOM 910 C CA . HIS A 1 124 ? 1.293 20.312 8.914 1 98.81 124 HIS A CA 1
ATOM 911 C C . HIS A 1 124 ? 1.228 18.828 9.242 1 98.81 124 HIS A C 1
ATOM 913 O O . HIS A 1 124 ? 1.481 18.422 10.383 1 98.81 124 HIS A O 1
ATOM 919 N N . GLY A 1 125 ? 0.872 18.031 8.242 1 98.25 125 GLY A N 1
ATOM 920 C CA . GLY A 1 125 ? 0.751 16.594 8.383 1 98.25 125 GLY A CA 1
ATOM 921 C C . GLY A 1 125 ? 2.045 15.852 8.086 1 98.25 125 GLY A C 1
ATOM 922 O O . GLY A 1 125 ? 3.082 16.484 7.859 1 98.25 125 GLY A O 1
ATOM 923 N N . ALA A 1 126 ? 1.958 14.516 8.156 1 97.44 126 ALA A N 1
ATOM 924 C CA . ALA A 1 126 ? 3.119 13.664 7.922 1 97.44 126 ALA A CA 1
ATOM 925 C C . ALA A 1 126 ? 3.648 13.836 6.5 1 97.44 126 ALA A C 1
ATOM 927 O O . ALA A 1 126 ? 2.869 13.953 5.551 1 97.44 126 ALA A O 1
ATOM 928 N N . THR A 1 127 ? 4.965 13.883 6.387 1 98.12 127 THR A N 1
ATOM 929 C CA . THR A 1 127 ? 5.73 13.969 5.148 1 98.12 127 THR A CA 1
ATOM 930 C C . THR A 1 127 ? 5.5 15.312 4.461 1 98.12 127 THR A C 1
ATOM 932 O O . THR A 1 127 ? 5.797 15.469 3.275 1 98.12 127 THR A O 1
ATOM 935 N N . LEU A 1 128 ? 4.859 16.234 5.129 1 98.56 128 LEU A N 1
ATOM 936 C CA . LEU A 1 128 ? 4.668 17.609 4.672 1 98.56 128 LEU A CA 1
ATOM 937 C C . LEU A 1 128 ? 5.516 18.578 5.492 1 98.56 128 LEU A C 1
ATOM 939 O O . LEU A 1 128 ? 6.324 18.156 6.32 1 98.56 128 LEU A O 1
ATOM 943 N N . ASP A 1 129 ? 5.445 19.859 5.133 1 98.69 129 ASP A N 1
ATOM 944 C CA . ASP A 1 129 ? 6.059 20.938 5.91 1 98.69 129 ASP A CA 1
ATOM 945 C C . ASP A 1 129 ? 5.203 22.203 5.871 1 98.69 129 ASP A C 1
ATOM 947 O O . ASP A 1 129 ? 4.031 22.156 5.492 1 98.69 129 ASP A O 1
ATOM 951 N N . HIS A 1 130 ? 5.754 23.281 6.336 1 98.81 130 HIS A N 1
ATOM 952 C CA . HIS A 1 130 ? 5 24.516 6.473 1 98.81 130 HIS A CA 1
ATOM 953 C C . HIS A 1 130 ? 4.422 24.969 5.133 1 98.81 130 HIS A C 1
ATOM 955 O O . HIS A 1 130 ? 3.438 25.703 5.09 1 98.81 130 HIS A O 1
ATOM 961 N N . THR A 1 131 ? 4.961 24.516 3.994 1 98.69 131 THR A N 1
ATOM 962 C CA . THR A 1 131 ? 4.539 24.969 2.676 1 98.69 131 THR A CA 1
ATOM 963 C C . THR A 1 131 ? 3.152 24.438 2.332 1 98.69 131 THR A C 1
ATOM 965 O O . THR A 1 131 ? 2.486 24.953 1.432 1 98.69 131 THR A O 1
ATOM 968 N N . TYR A 1 132 ? 2.719 23.406 3.051 1 98.81 132 TYR A N 1
ATOM 969 C CA . TYR A 1 132 ? 1.381 22.859 2.842 1 98.81 132 TYR A CA 1
ATOM 970 C C . TYR A 1 132 ? 0.323 23.953 2.982 1 98.81 132 TYR A C 1
ATOM 972 O O . TYR A 1 132 ? -0.704 23.922 2.301 1 98.81 132 TYR A O 1
ATOM 980 N N . TRP A 1 133 ? 0.563 24.969 3.785 1 98.88 133 TRP A N 1
ATOM 981 C CA . TRP A 1 133 ? -0.416 26 4.09 1 98.88 133 TRP A CA 1
ATOM 982 C C . TRP A 1 133 ? -0.278 27.188 3.129 1 98.88 133 TRP A C 1
ATOM 984 O O . TRP A 1 133 ? -1.086 28.109 3.156 1 98.88 133 TRP A O 1
ATOM 994 N N . ASP A 1 134 ? 0.762 27.141 2.305 1 98.81 134 ASP A N 1
ATOM 995 C CA . ASP A 1 134 ? 1.125 28.219 1.386 1 98.81 134 ASP A CA 1
ATOM 996 C C . ASP A 1 134 ? 1.751 27.656 0.11 1 98.81 134 ASP A C 1
ATOM 998 O O . ASP A 1 134 ? 2.852 28.062 -0.274 1 98.81 134 ASP A O 1
ATOM 1002 N N . ILE A 1 135 ? 1.053 26.812 -0.628 1 98.69 135 ILE A N 1
ATOM 1003 C CA . ILE A 1 135 ? 1.58 25.984 -1.71 1 98.69 135 ILE A CA 1
ATOM 1004 C C . ILE A 1 135 ? 1.849 26.859 -2.938 1 98.69 135 ILE A C 1
ATOM 1006 O O . ILE A 1 135 ? 2.941 26.812 -3.508 1 98.69 135 ILE A O 1
ATOM 1010 N N . SER A 1 136 ? 0.898 27.625 -3.346 1 97.94 136 SER A N 1
ATOM 1011 C CA . SER A 1 136 ? 0.9 28.469 -4.535 1 97.94 136 SER A CA 1
ATOM 1012 C C . SER A 1 136 ? -0.112 29.594 -4.41 1 97.94 136 SER A C 1
ATOM 1014 O O . SER A 1 136 ? -0.888 29.641 -3.451 1 97.94 136 SER A O 1
ATOM 1016 N N . PRO A 1 137 ? -0.132 30.531 -5.359 1 96.62 137 PRO A N 1
ATOM 1017 C CA . PRO A 1 137 ? -1.061 31.672 -5.25 1 96.62 137 PRO A CA 1
ATOM 1018 C C . PRO A 1 137 ? -2.516 31.219 -5.121 1 96.62 137 PRO A C 1
ATOM 1020 O O . PRO A 1 137 ? -3.283 31.828 -4.367 1 96.62 137 PRO A O 1
ATOM 1023 N N . ASP A 1 138 ? -2.861 30.141 -5.762 1 95.75 138 ASP A N 1
ATOM 1024 C CA . ASP A 1 138 ? -4.25 29.688 -5.75 1 95.75 138 ASP A CA 1
ATOM 1025 C C . ASP A 1 138 ? -4.492 28.688 -4.621 1 95.75 138 ASP A C 1
ATOM 1027 O O . ASP A 1 138 ? -5.633 28.297 -4.379 1 95.75 138 ASP A O 1
ATOM 1031 N N . HIS A 1 139 ? -3.439 28.281 -3.914 1 98.38 139 HIS A N 1
ATOM 1032 C CA . HIS A 1 139 ? -3.52 27.266 -2.863 1 98.38 139 HIS A CA 1
ATOM 1033 C C . HIS A 1 139 ? -2.758 27.703 -1.618 1 98.38 139 HIS A C 1
ATOM 1035 O O . HIS A 1 139 ? -1.928 26.953 -1.098 1 98.38 139 HIS A O 1
ATOM 1041 N N . SER A 1 140 ? -3.17 28.906 -1.129 1 98.69 140 SER A N 1
ATOM 1042 C CA . SER A 1 140 ? -2.545 29.453 0.068 1 98.69 140 SER A CA 1
ATOM 1043 C C . SER A 1 140 ? -3.582 29.766 1.144 1 98.69 140 SER A C 1
ATOM 1045 O O . SER A 1 140 ? -4.316 30.75 1.044 1 98.69 140 SER A O 1
ATOM 1047 N N . TYR A 1 141 ? -3.627 28.906 2.156 1 98.88 141 TYR A N 1
ATOM 1048 C CA . TYR A 1 141 ? -4.477 29.219 3.301 1 98.88 141 TYR A CA 1
ATOM 1049 C C . TYR A 1 141 ? -3.957 30.438 4.047 1 98.88 141 TYR A C 1
ATOM 1051 O O . TYR A 1 141 ? -4.742 31.234 4.582 1 98.88 141 TYR A O 1
ATOM 1059 N N . VAL A 1 142 ? -2.656 30.656 4.059 1 98.88 142 VAL A N 1
ATOM 1060 C CA . VAL A 1 142 ? -2.033 31.812 4.68 1 98.88 142 VAL A CA 1
ATOM 1061 C C . VAL A 1 142 ? -2.641 33.094 4.105 1 98.88 142 VAL A C 1
ATOM 1063 O O . VAL A 1 142 ? -3.061 33.969 4.855 1 98.88 142 VAL A O 1
ATOM 1066 N N . ASP A 1 143 ? -2.752 33.156 2.809 1 98.62 143 ASP A N 1
ATOM 1067 C CA . ASP A 1 143 ? -3.312 34.344 2.158 1 98.62 143 ASP A CA 1
ATOM 1068 C C . ASP A 1 143 ? -4.785 34.5 2.52 1 98.62 143 ASP A C 1
ATOM 1070 O O . ASP A 1 143 ? -5.238 35.625 2.76 1 98.62 143 ASP A O 1
ATOM 1074 N N . VAL A 1 144 ? -5.5 33.438 2.566 1 98.75 144 VAL A N 1
ATOM 1075 C CA . VAL A 1 144 ? -6.926 33.5 2.865 1 98.75 144 VAL A CA 1
ATOM 1076 C C . VAL A 1 144 ? -7.129 33.969 4.305 1 98.75 144 VAL A C 1
ATOM 1078 O O . VAL A 1 144 ? -7.969 34.844 4.57 1 98.75 144 VAL A O 1
ATOM 1081 N N . ALA A 1 145 ? -6.371 33.469 5.191 1 98.88 145 ALA A N 1
ATOM 1082 C CA . ALA A 1 145 ? -6.488 33.812 6.605 1 98.88 145 ALA A CA 1
ATOM 1083 C C . ALA A 1 145 ? -6.102 35.281 6.848 1 98.88 145 ALA A C 1
ATOM 1085 O O . ALA A 1 145 ? -6.809 36 7.551 1 98.88 145 ALA A O 1
ATOM 1086 N N . THR A 1 146 ? -5.016 35.75 6.277 1 98.5 146 THR A N 1
ATOM 1087 C CA . THR A 1 146 ? -4.582 37.125 6.496 1 98.5 146 THR A CA 1
ATOM 1088 C C . T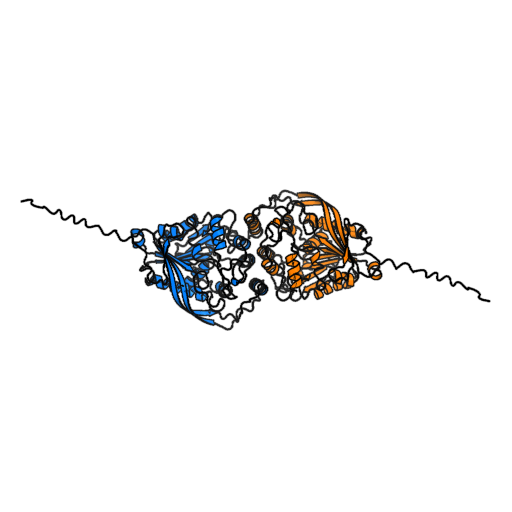HR A 1 146 ? -5.559 38.094 5.855 1 98.5 146 THR A C 1
ATOM 1090 O O . THR A 1 146 ? -5.801 39.188 6.398 1 98.5 146 THR A O 1
ATOM 1093 N N . ALA A 1 147 ? -6.078 37.688 4.719 1 97.75 147 ALA A N 1
ATOM 1094 C CA . ALA A 1 147 ? -7.086 38.531 4.078 1 97.75 147 ALA A CA 1
ATOM 1095 C C . ALA A 1 147 ? -8.305 38.719 4.977 1 97.75 147 ALA A C 1
ATOM 1097 O O . ALA A 1 147 ? -8.945 39.75 4.965 1 97.75 147 ALA A O 1
ATOM 1098 N N . ALA A 1 148 ? -8.57 37.75 5.773 1 98.31 148 ALA A N 1
ATOM 1099 C CA . ALA A 1 148 ? -9.727 37.781 6.664 1 98.31 148 ALA A CA 1
ATOM 1100 C C . ALA A 1 148 ? -9.375 38.438 7.992 1 98.31 148 ALA A C 1
ATOM 1102 O O . ALA A 1 148 ? -10.227 38.562 8.883 1 98.31 148 ALA A O 1
ATOM 1103 N N . GLY A 1 149 ? -8.125 38.875 8.188 1 97.75 149 GLY A N 1
ATOM 1104 C CA . GLY A 1 149 ? -7.754 39.656 9.352 1 97.75 149 GLY A CA 1
ATOM 1105 C C . GLY A 1 149 ? -7.062 38.844 10.422 1 97.75 149 GLY A C 1
ATOM 1106 O O . GLY A 1 149 ? -6.98 39.25 11.578 1 97.75 149 GLY A O 1
ATOM 1107 N N . TYR A 1 150 ? -6.586 37.656 10.086 1 98.56 150 TYR A N 1
ATOM 1108 C CA . TYR A 1 150 ? -5.883 36.781 11.031 1 98.56 150 TYR A CA 1
ATOM 1109 C C . TYR A 1 150 ? -4.379 36.812 10.781 1 98.56 150 TYR A C 1
ATOM 1111 O O . TYR A 1 150 ? -3.934 37.094 9.672 1 98.56 150 TYR A O 1
ATOM 1119 N N . ALA A 1 151 ? -3.584 36.625 11.797 1 98.56 151 ALA A N 1
ATOM 1120 C CA . ALA A 1 151 ? -2.189 36.219 11.641 1 98.56 151 ALA A CA 1
ATOM 1121 C C . ALA A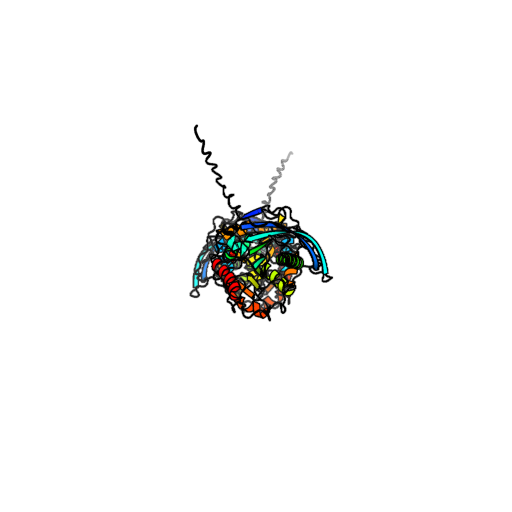 1 151 ? -2.064 34.688 11.539 1 98.56 151 ALA A C 1
ATOM 1123 O O . ALA A 1 151 ? -2.959 33.969 11.969 1 98.56 151 ALA A O 1
ATOM 1124 N N . THR A 1 152 ? -0.998 34.25 10.906 1 98.81 152 THR A N 1
ATOM 1125 C CA . THR A 1 152 ? -0.703 32.812 10.898 1 98.81 152 THR A CA 1
ATOM 1126 C C . THR A 1 152 ? 0.738 32.562 11.328 1 98.81 152 THR A C 1
ATOM 1128 O O . THR A 1 152 ? 1.627 33.344 11.055 1 98.81 152 THR A O 1
ATOM 1131 N N . LEU A 1 153 ? 0.92 31.516 12.047 1 98.88 153 LEU A N 1
ATOM 1132 C CA . LEU A 1 153 ? 2.238 30.953 12.305 1 98.88 153 LEU A CA 1
ATOM 1133 C C . LEU A 1 153 ? 2.316 29.5 11.828 1 98.88 153 LEU A C 1
ATOM 1135 O O . LEU A 1 153 ? 1.78 28.609 12.469 1 98.88 153 LEU A O 1
ATOM 1139 N N . SER A 1 154 ? 2.932 29.312 10.711 1 98.88 154 SER A N 1
ATOM 1140 C CA . SER A 1 154 ? 3.281 27.969 10.273 1 98.88 154 SER A CA 1
ATOM 1141 C C . SER A 1 154 ? 4.707 27.609 10.672 1 98.88 154 SER A C 1
ATOM 1143 O O . SER A 1 154 ? 5.543 28.484 10.867 1 98.88 154 SER A O 1
ATOM 1145 N N . TYR A 1 155 ? 4.93 26.344 10.828 1 98.88 155 TYR A N 1
ATOM 1146 C CA . TYR A 1 155 ? 6.254 25.906 11.25 1 98.88 155 TYR A CA 1
ATOM 1147 C C . TYR A 1 155 ? 6.555 24.5 10.711 1 98.88 155 TYR A C 1
ATOM 1149 O O . TYR A 1 155 ? 5.66 23.828 10.195 1 98.88 155 TYR A O 1
ATOM 1157 N N . ASP A 1 156 ? 7.824 24.156 10.664 1 98.88 156 ASP A N 1
ATOM 1158 C CA . ASP A 1 156 ? 8.242 22.781 10.422 1 98.88 156 ASP A CA 1
ATOM 1159 C C . ASP A 1 156 ? 8.398 22.016 11.734 1 98.88 156 ASP A C 1
ATOM 1161 O O . ASP A 1 156 ? 9.117 22.453 12.633 1 98.88 156 ASP A O 1
ATOM 1165 N N . GLN A 1 157 ? 7.703 20.969 11.852 1 98.81 157 GLN A N 1
ATOM 1166 C CA . GLN A 1 157 ? 7.793 20.141 13.047 1 98.81 157 GLN A CA 1
ATOM 1167 C C . GLN A 1 157 ? 9.227 19.656 13.281 1 98.81 157 GLN A C 1
ATOM 1169 O O . GLN A 1 157 ? 10.031 19.625 12.352 1 98.81 157 GLN A O 1
ATOM 1174 N N . LEU A 1 158 ? 9.477 19.344 14.531 1 98.69 158 LEU A N 1
ATOM 1175 C CA . LEU A 1 158 ? 10.781 18.781 14.867 1 98.69 158 LEU A CA 1
ATOM 1176 C C . LEU A 1 158 ? 11.102 17.594 13.977 1 98.69 158 LEU A C 1
ATOM 1178 O O . LEU A 1 158 ? 10.281 16.672 13.828 1 98.69 158 LEU A O 1
ATOM 1182 N N . GLY A 1 159 ? 12.273 17.656 13.328 1 98.56 159 GLY A N 1
ATOM 1183 C CA . GLY A 1 159 ? 12.68 16.578 12.453 1 98.56 159 GLY A CA 1
ATOM 1184 C C . GLY A 1 159 ? 12.203 16.75 11.023 1 98.56 159 GLY A C 1
ATOM 1185 O O . GLY A 1 159 ? 12.414 15.891 10.172 1 98.56 159 GLY A O 1
ATOM 1186 N N . VAL A 1 160 ? 11.633 17.906 10.688 1 98.62 160 VAL A N 1
ATOM 1187 C CA . VAL A 1 160 ? 11.047 18.109 9.367 1 98.62 160 VAL A CA 1
ATOM 1188 C C . VAL A 1 160 ? 11.555 19.422 8.773 1 98.62 160 VAL A C 1
ATOM 1190 O O . VAL A 1 160 ? 11.742 20.406 9.492 1 98.62 160 VAL A O 1
ATOM 1193 N N . GLY A 1 161 ? 11.742 19.375 7.477 1 98.25 161 GLY A N 1
ATOM 1194 C CA . GLY A 1 161 ? 12.047 20.594 6.75 1 98.25 161 GLY A CA 1
ATOM 1195 C C . GLY A 1 161 ? 13.266 21.312 7.285 1 98.25 161 GLY A C 1
ATOM 1196 O O . GLY A 1 161 ? 14.336 20.719 7.426 1 98.25 161 GLY A O 1
ATOM 1197 N N . ASN A 1 162 ? 13.047 22.594 7.652 1 98.44 162 ASN A N 1
ATOM 1198 C CA . ASN A 1 162 ? 14.156 23.438 8.07 1 98.44 162 ASN A CA 1
ATOM 1199 C C . ASN A 1 162 ? 14.422 23.312 9.57 1 98.44 162 ASN A C 1
ATOM 1201 O O . ASN A 1 162 ? 15.438 23.797 10.062 1 98.44 162 ASN A O 1
ATOM 1205 N N . SER A 1 163 ? 13.555 22.641 10.289 1 98.75 163 SER A N 1
ATOM 1206 C CA . SER A 1 163 ? 13.734 22.516 11.734 1 98.75 163 SER A CA 1
ATOM 1207 C C . SER A 1 163 ? 14.844 21.516 12.055 1 98.75 163 SER A C 1
ATOM 1209 O O . SER A 1 163 ? 15.297 20.781 11.18 1 98.75 163 SER A O 1
ATOM 1211 N N . HIS A 1 164 ? 15.234 21.547 13.328 1 98.44 164 HIS A N 1
ATOM 1212 C CA . HIS A 1 164 ? 16.297 20.656 13.797 1 98.44 164 HIS A CA 1
ATOM 1213 C C . HIS A 1 164 ? 15.898 19.188 13.617 1 98.44 164 HIS A C 1
ATOM 1215 O O . HIS A 1 164 ? 14.734 18.828 13.773 1 98.44 164 HIS A O 1
ATOM 1221 N N . HIS A 1 165 ? 16.969 18.312 13.281 1 98.44 165 HIS A N 1
ATOM 1222 C CA . HIS A 1 165 ? 16.75 16.891 13.062 1 98.44 165 HIS A CA 1
ATOM 1223 C C . HIS A 1 165 ? 17.516 16.047 14.078 1 98.44 165 HIS A C 1
ATOM 1225 O O . HIS A 1 165 ? 18.516 15.414 13.742 1 98.44 165 HIS A O 1
ATOM 1231 N N . PRO A 1 166 ? 16.953 15.992 15.281 1 98.06 166 PRO A N 1
ATOM 1232 C CA . PRO A 1 166 ? 17.625 15.141 16.266 1 98.06 166 PRO A CA 1
ATOM 1233 C C . PRO A 1 166 ? 17.328 13.664 16.078 1 98.06 166 PRO A C 1
ATOM 1235 O O . PRO A 1 166 ? 16.906 13.25 14.984 1 98.06 166 PRO A O 1
ATOM 1238 N N . ASP A 1 167 ? 17.594 12.805 17.141 1 96.94 167 ASP A N 1
ATOM 1239 C CA . ASP A 1 167 ? 17.422 11.359 17.016 1 96.94 167 ASP A CA 1
ATOM 1240 C C . ASP A 1 167 ? 16 11.016 16.562 1 96.94 167 ASP A C 1
ATOM 1242 O O . ASP A 1 167 ? 15.031 11.383 17.219 1 96.94 167 ASP A O 1
ATOM 1246 N N . PRO A 1 168 ? 15.922 10.312 15.453 1 97 168 PRO A N 1
ATOM 1247 C CA . PRO A 1 168 ? 14.609 10.07 14.859 1 97 168 PRO A CA 1
ATOM 1248 C C . PRO A 1 168 ? 13.812 9.008 15.609 1 97 168 PRO A C 1
ATOM 1250 O O . PRO A 1 168 ? 12.664 8.727 15.25 1 97 168 PRO A O 1
ATOM 1253 N N . ILE A 1 169 ? 14.289 8.406 16.609 1 93.06 169 ILE A N 1
ATOM 1254 C CA . ILE A 1 169 ? 13.609 7.332 17.312 1 93.06 169 ILE A CA 1
ATOM 1255 C C . ILE A 1 169 ? 13.367 7.742 18.766 1 93.06 169 ILE A C 1
ATOM 1257 O O . ILE A 1 169 ? 12.227 7.754 19.234 1 93.06 169 ILE A O 1
ATOM 1261 N N . GLN A 1 170 ? 14.344 8.281 19.406 1 92.06 170 GLN A N 1
ATOM 1262 C CA . GLN A 1 170 ? 14.242 8.508 20.844 1 92.06 170 GLN A CA 1
ATOM 1263 C C . GLN A 1 170 ? 13.82 9.945 21.141 1 92.06 170 GLN A C 1
ATOM 1265 O O . GLN A 1 170 ? 13.312 10.234 22.234 1 92.06 170 GLN A O 1
ATOM 1270 N N . GLU A 1 171 ? 14.078 10.82 20.188 1 96.69 171 GLU A N 1
ATOM 1271 C CA . GLU A 1 171 ? 13.836 12.227 20.484 1 96.69 171 GLU A CA 1
ATOM 1272 C C . GLU A 1 171 ? 12.656 12.766 19.672 1 96.69 171 GLU A C 1
ATOM 1274 O O . GLU A 1 171 ? 11.766 13.422 20.219 1 96.69 171 GLU A O 1
ATOM 1279 N N . VAL A 1 172 ? 12.664 12.523 18.375 1 97.5 172 VAL A N 1
ATOM 1280 C CA . VAL A 1 172 ? 11.539 12.984 17.562 1 97.5 172 VAL A CA 1
ATOM 1281 C C . VAL A 1 172 ? 10.367 12.016 17.719 1 97.5 172 VAL A C 1
ATOM 1283 O O . VAL A 1 172 ? 10.164 11.133 16.875 1 97.5 172 VAL A O 1
ATOM 1286 N N . GLN A 1 173 ? 9.57 12.227 18.75 1 95.31 173 GLN A N 1
ATOM 1287 C CA . GLN A 1 173 ? 8.375 11.461 19.078 1 95.31 173 GLN A CA 1
ATOM 1288 C C . GLN A 1 173 ? 7.141 12.359 19.141 1 95.31 173 GLN A C 1
ATOM 1290 O O . GLN A 1 173 ? 7.25 13.578 19.016 1 95.31 173 GLN A O 1
ATOM 1295 N N . ALA A 1 174 ? 6.008 11.711 19.297 1 95.56 174 ALA A N 1
ATOM 1296 C CA . ALA A 1 174 ? 4.754 12.461 19.344 1 95.56 174 ALA A CA 1
ATOM 1297 C C . ALA A 1 174 ? 4.762 13.445 20.516 1 95.56 174 ALA A C 1
ATOM 1299 O O . ALA A 1 174 ? 4.352 14.602 20.359 1 95.56 174 ALA A O 1
ATOM 1300 N N . ASN A 1 175 ? 5.289 13.047 21.609 1 95.75 175 ASN A N 1
ATOM 1301 C CA . ASN A 1 175 ? 5.254 13.906 22.781 1 95.75 175 ASN A CA 1
ATOM 1302 C C . ASN A 1 175 ? 6.18 15.109 22.625 1 95.75 175 ASN A C 1
ATOM 1304 O O . ASN A 1 175 ? 5.895 16.188 23.141 1 95.75 175 ASN A O 1
ATOM 1308 N N . SER A 1 176 ? 7.324 14.883 22.016 1 97.81 176 SER A N 1
ATOM 1309 C CA . SER A 1 176 ? 8.188 16.047 21.781 1 97.81 176 SER A CA 1
ATOM 1310 C C . SER A 1 176 ? 7.555 17 20.781 1 97.81 176 SER A C 1
ATOM 1312 O O . SER A 1 176 ? 7.723 18.219 20.891 1 97.81 176 SER A O 1
ATOM 1314 N N . GLN A 1 177 ? 6.859 16.438 19.812 1 98.12 177 GLN A N 1
ATOM 1315 C CA . GLN A 1 177 ? 6.137 17.297 18.875 1 98.12 177 GLN A CA 1
ATOM 1316 C C . GLN A 1 177 ? 5.086 18.141 19.594 1 98.12 177 GLN A C 1
ATOM 1318 O O . GLN A 1 177 ? 4.953 19.328 19.328 1 98.12 177 GLN A O 1
ATOM 1323 N N . VAL A 1 178 ? 4.359 17.516 20.469 1 98.12 178 VAL A N 1
ATOM 1324 C CA . VAL A 1 178 ? 3.348 18.203 21.25 1 98.12 178 VAL A CA 1
ATOM 1325 C C . VAL A 1 178 ? 4.008 19.312 22.062 1 98.12 178 VAL A C 1
ATOM 1327 O O . VAL A 1 178 ? 3.512 20.453 22.109 1 98.12 178 VAL A O 1
ATOM 1330 N N . ALA A 1 179 ? 5.109 19.031 22.656 1 98.19 179 ALA A N 1
ATOM 1331 C CA . ALA A 1 179 ? 5.82 20 23.5 1 98.19 179 ALA A CA 1
ATOM 1332 C C . ALA A 1 179 ? 6.285 21.203 22.688 1 98.19 179 ALA A C 1
ATOM 1334 O O . ALA A 1 179 ? 6.223 22.328 23.156 1 98.19 179 ALA A O 1
ATOM 1335 N N . VAL A 1 180 ? 6.758 20.906 21.516 1 98.56 180 VAL A N 1
ATOM 1336 C CA . VAL A 1 180 ? 7.227 21.984 20.656 1 98.56 180 VAL A CA 1
ATOM 1337 C C . VAL A 1 180 ? 6.062 22.906 20.297 1 98.56 180 VAL A C 1
ATOM 1339 O O . VAL A 1 180 ? 6.18 24.141 20.406 1 98.56 180 VAL A O 1
ATOM 1342 N N . THR A 1 181 ? 4.965 22.359 19.875 1 98.5 181 THR A N 1
ATOM 1343 C CA . THR A 1 181 ? 3.811 23.156 19.484 1 98.5 181 THR A CA 1
ATOM 1344 C C . THR A 1 181 ? 3.254 23.922 20.688 1 98.5 181 THR A C 1
ATOM 1346 O O . THR A 1 181 ? 2.855 25.078 20.562 1 98.5 181 THR A O 1
ATOM 1349 N N . HIS A 1 182 ? 3.197 23.297 21.844 1 98.5 182 HIS A N 1
ATOM 1350 C CA . HIS A 1 182 ? 2.789 23.953 23.062 1 98.5 182 HIS A CA 1
ATOM 1351 C C . HIS A 1 182 ? 3.68 25.156 23.375 1 98.5 182 HIS A C 1
ATOM 1353 O O . HIS A 1 182 ? 3.184 26.25 23.672 1 98.5 182 HIS A O 1
ATOM 1359 N N . ALA A 1 183 ? 4.953 24.953 23.219 1 98.5 183 ALA A N 1
ATOM 1360 C CA . ALA A 1 183 ? 5.906 26.031 23.5 1 98.5 183 ALA A CA 1
ATOM 1361 C C . ALA A 1 183 ? 5.715 27.203 22.547 1 98.5 183 ALA A C 1
ATOM 1363 O O . ALA A 1 183 ? 5.727 28.359 22.953 1 98.5 183 ALA A O 1
ATOM 1364 N N . LEU A 1 184 ? 5.578 26.859 21.281 1 98.56 184 LEU A N 1
ATOM 1365 C CA . LEU A 1 184 ? 5.34 27.906 20.297 1 98.56 184 LEU A CA 1
ATOM 1366 C C . LEU A 1 184 ? 4.07 28.672 20.641 1 98.56 184 LEU A C 1
ATOM 1368 O O . LEU A 1 184 ? 4.043 29.906 20.516 1 98.56 184 LEU A O 1
ATOM 1372 N N . THR A 1 185 ? 3.053 28 21.031 1 98.62 185 THR A N 1
ATOM 1373 C CA . THR A 1 185 ? 1.777 28.625 21.391 1 98.62 185 THR A CA 1
ATOM 1374 C C . THR A 1 185 ? 1.934 29.547 22.594 1 98.62 185 THR A C 1
ATOM 1376 O O . THR A 1 185 ? 1.386 30.641 22.609 1 98.62 185 THR A O 1
ATOM 1379 N N . GLN A 1 186 ? 2.715 29.141 23.547 1 98 186 GLN A N 1
ATOM 1380 C CA . GLN A 1 186 ? 2.945 29.953 24.734 1 98 186 GLN A CA 1
ATOM 1381 C C . GLN A 1 186 ? 3.719 31.219 24.391 1 98 186 GLN A C 1
ATOM 1383 O O . GLN A 1 186 ? 3.475 32.281 24.969 1 98 186 GLN A O 1
ATOM 1388 N N . LEU A 1 187 ? 4.625 31.062 23.5 1 97.94 187 LEU A N 1
ATOM 1389 C CA . LEU A 1 187 ? 5.363 32.25 23.062 1 97.94 187 LEU A CA 1
ATOM 1390 C C . LEU A 1 187 ? 4.426 33.25 22.406 1 97.94 187 LEU A C 1
ATOM 1392 O O . LEU A 1 187 ? 4.574 34.469 22.609 1 97.94 187 LEU A O 1
ATOM 1396 N N . LEU A 1 188 ? 3.473 32.781 21.641 1 97.88 188 LEU A N 1
ATOM 1397 C CA . LEU A 1 188 ? 2.486 33.656 21.031 1 97.88 188 LEU A CA 1
ATOM 1398 C C . LEU A 1 188 ? 1.611 34.312 22.078 1 97.88 188 LEU A C 1
ATOM 1400 O O . LEU A 1 188 ? 1.363 35.531 22.016 1 97.88 188 LEU A O 1
ATOM 1404 N N . ARG A 1 189 ? 1.204 33.594 23.047 1 97.31 189 ARG A N 1
ATOM 1405 C CA . ARG A 1 189 ? 0.321 34.094 24.094 1 97.31 189 ARG A CA 1
ATOM 1406 C C . ARG A 1 189 ? 1.05 35.094 24.984 1 97.31 189 ARG A C 1
ATOM 1408 O O . ARG A 1 189 ? 0.425 36 25.562 1 97.31 189 ARG A O 1
ATOM 1415 N N . SER A 1 190 ? 2.369 35.031 24.969 1 96.5 190 SER A N 1
ATOM 1416 C CA . SER A 1 190 ? 3.164 35.938 25.812 1 96.5 190 SER A CA 1
ATOM 1417 C C . SER A 1 190 ? 3.76 37.062 24.984 1 96.5 190 SER A C 1
ATOM 1419 O O . SER A 1 190 ? 4.676 37.75 25.438 1 96.5 190 SER A O 1
ATOM 1421 N N . SER A 1 191 ? 3.369 37.219 23.781 1 95.44 191 SER A N 1
ATOM 1422 C CA . SER A 1 191 ? 3.762 38.312 22.891 1 95.44 191 SER A CA 1
ATOM 1423 C C . SER A 1 191 ? 5.262 38.281 22.625 1 95.44 191 SER A C 1
ATOM 1425 O O . SER A 1 191 ? 5.91 39.344 22.625 1 95.44 191 SER A O 1
ATOM 1427 N N . LYS A 1 192 ? 5.754 37.125 22.406 1 94.69 192 LYS A N 1
ATOM 1428 C CA . LYS A 1 192 ? 7.195 36.969 22.234 1 94.69 192 LYS A CA 1
ATOM 1429 C C . LYS A 1 192 ? 7.562 36.719 20.781 1 94.69 192 LYS A C 1
ATOM 1431 O O . LYS A 1 192 ? 8.727 36.469 20.469 1 94.69 192 LYS A O 1
ATOM 1436 N N . ILE A 1 193 ? 6.59 36.719 19.922 1 94.06 193 ILE A N 1
ATOM 1437 C CA . ILE A 1 193 ? 6.836 36.562 18.5 1 94.06 193 ILE A CA 1
ATOM 1438 C C . ILE A 1 193 ? 6.258 37.75 17.734 1 94.06 193 ILE A C 1
ATOM 1440 O O . ILE A 1 193 ? 5.07 38.062 17.859 1 94.06 193 ILE A O 1
ATOM 1444 N N . GLY A 1 194 ? 7.121 38.469 16.969 1 90.62 194 GLY A N 1
ATOM 1445 C CA . GLY A 1 194 ? 6.699 39.5 16.016 1 90.62 194 GLY A CA 1
ATOM 1446 C C . GLY A 1 194 ? 6.215 40.781 16.703 1 90.62 194 GLY A C 1
ATOM 1447 O O . GLY A 1 194 ? 5.637 41.656 16.047 1 90.62 194 GLY A O 1
ATOM 1448 N N . ASN A 1 195 ? 6.289 40.906 17.984 1 87.5 195 ASN A N 1
ATOM 1449 C CA . ASN A 1 195 ? 5.824 42.062 18.75 1 87.5 195 ASN A CA 1
ATOM 1450 C C . ASN A 1 195 ? 4.309 42.219 18.656 1 87.5 195 ASN A C 1
ATOM 1452 O O . ASN A 1 195 ? 3.812 43.312 18.422 1 87.5 195 ASN A O 1
ATOM 1456 N N . TYR A 1 196 ? 3.613 41.094 18.703 1 88.75 196 TYR A N 1
ATOM 1457 C CA . TYR A 1 196 ? 2.156 41.094 18.672 1 88.75 196 TYR A CA 1
ATOM 1458 C C . TYR A 1 196 ? 1.576 40.469 19.938 1 88.75 196 TYR A C 1
ATOM 1460 O O . TYR A 1 196 ? 2.139 39.531 20.484 1 88.75 196 TYR A O 1
ATOM 1468 N N . SER A 1 197 ? 0.579 41.062 20.344 1 92.5 197 SER A N 1
ATOM 1469 C CA . SER A 1 197 ? -0.248 40.469 21.406 1 92.5 197 SER A CA 1
ATOM 1470 C C . SER A 1 197 ? -1.563 39.938 20.844 1 92.5 197 SER A C 1
ATOM 1472 O O . SER A 1 197 ? -2.322 40.688 20.219 1 92.5 197 SER A O 1
ATOM 1474 N N . PHE A 1 198 ? -1.846 38.719 21.156 1 97.44 198 PHE A N 1
ATOM 1475 C CA . PHE A 1 198 ? -3.039 38.094 20.609 1 97.44 198 PHE A CA 1
ATOM 1476 C C . PHE A 1 198 ? -4.07 37.844 21.703 1 97.44 198 PHE A C 1
ATOM 1478 O O . PHE A 1 198 ? -3.725 37.375 22.781 1 97.44 198 PHE A O 1
ATOM 1485 N N . GLN A 1 199 ? -5.293 38.156 21.375 1 97.62 199 GLN A N 1
ATOM 1486 C CA . GLN A 1 199 ? -6.418 37.844 22.234 1 97.62 199 GLN A CA 1
ATOM 1487 C C . GLN A 1 199 ? -6.809 36.375 22.109 1 97.62 199 GLN A C 1
ATOM 1489 O O . GLN A 1 199 ? -7.227 35.75 23.078 1 97.62 199 GLN A O 1
ATOM 1494 N N . ASN A 1 200 ? -6.727 35.875 20.891 1 98.5 200 ASN A N 1
ATOM 1495 C CA . ASN A 1 200 ? -7.09 34.5 20.594 1 98.5 200 ASN A CA 1
ATOM 1496 C C . ASN A 1 200 ? -5.965 33.75 19.875 1 98.5 200 ASN A C 1
ATOM 1498 O O . ASN A 1 200 ? -5.281 34.344 19.031 1 98.5 200 ASN A O 1
ATOM 1502 N N . VAL A 1 201 ? -5.805 32.5 20.219 1 98.88 201 VAL A N 1
ATOM 1503 C CA . VAL A 1 201 ? -4.941 31.562 19.5 1 98.88 201 VAL A CA 1
ATOM 1504 C C . VAL A 1 201 ? -5.758 30.375 19 1 98.88 201 VAL A C 1
ATOM 1506 O O . VAL A 1 201 ? -6.469 29.734 19.781 1 98.88 201 VAL A O 1
ATOM 1509 N N . VAL A 1 202 ? -5.719 30.125 17.703 1 98.94 202 VAL A N 1
ATOM 1510 C CA . VAL A 1 202 ? -6.449 29.031 17.078 1 98.94 202 VAL A CA 1
ATOM 1511 C C . VAL A 1 202 ? -5.473 27.938 16.656 1 98.94 202 VAL A C 1
ATOM 1513 O O . VAL A 1 202 ? -4.422 28.234 16.078 1 98.94 202 VAL A O 1
ATOM 1516 N N . GLY A 1 203 ? -5.777 26.672 17.031 1 98.94 203 GLY A N 1
ATOM 1517 C CA . GLY A 1 203 ? -5.016 25.547 16.516 1 98.94 203 GLY A CA 1
ATOM 1518 C C . GLY A 1 203 ? -5.582 24.984 15.227 1 98.94 203 GLY A C 1
ATOM 1519 O O . GLY A 1 203 ? -6.754 24.625 15.164 1 98.94 203 GLY A O 1
ATOM 1520 N N . VAL A 1 204 ? -4.777 24.984 14.164 1 98.94 204 VAL A N 1
ATOM 1521 C CA . VAL A 1 204 ? -5.16 24.422 12.875 1 98.94 204 VAL A CA 1
ATOM 1522 C C . VAL A 1 204 ? -4.211 23.281 12.508 1 98.94 204 VAL A C 1
ATOM 1524 O O . VAL A 1 204 ? -2.994 23.469 12.461 1 98.94 204 VAL A O 1
ATOM 1527 N N . GLY A 1 205 ? -4.762 22.109 12.312 1 98.94 205 GLY A N 1
ATOM 1528 C CA . GLY A 1 205 ? -3.943 20.953 11.945 1 98.94 205 GLY A CA 1
ATOM 1529 C C . GLY A 1 205 ? -4.445 20.234 10.711 1 98.94 205 GLY A C 1
ATOM 1530 O O . GLY A 1 205 ? -5.637 20.297 10.391 1 98.94 205 GLY A O 1
ATOM 1531 N N . HIS A 1 206 ? -3.531 19.594 10.039 1 98.88 206 HIS A N 1
ATOM 1532 C CA . HIS A 1 206 ? -3.865 18.672 8.961 1 98.88 206 HIS A CA 1
ATOM 1533 C C . HIS A 1 206 ? -3.283 17.281 9.227 1 98.88 206 HIS A C 1
ATOM 1535 O O . HIS A 1 206 ? -2.09 17.156 9.508 1 98.88 206 HIS A O 1
ATOM 1541 N N . SER A 1 207 ? -4.148 16.219 9.07 1 98.19 207 SER A N 1
ATOM 1542 C CA . SER A 1 207 ? -3.693 14.828 9.148 1 98.19 207 SER A CA 1
ATOM 1543 C C . SER A 1 207 ? -2.924 14.562 10.438 1 98.19 207 SER A C 1
ATOM 1545 O O . SER A 1 207 ? -3.428 14.836 11.531 1 98.19 207 SER A O 1
ATOM 1547 N N . ALA A 1 208 ? -1.679 14.234 10.445 1 97.56 208 ALA A N 1
ATOM 1548 C CA . ALA A 1 208 ? -0.876 14.047 11.648 1 97.56 208 ALA A CA 1
ATOM 1549 C C . ALA A 1 208 ? -0.823 15.328 12.477 1 97.56 208 ALA A C 1
ATOM 1551 O O . ALA A 1 208 ? -0.782 15.281 13.703 1 97.56 208 ALA A O 1
ATOM 1552 N N . GLY A 1 209 ? -0.87 16.469 11.812 1 98.56 209 GLY A N 1
ATOM 1553 C CA . GLY A 1 209 ? -0.94 17.734 12.516 1 98.56 209 GLY A CA 1
ATOM 1554 C C . GLY A 1 209 ? -2.24 17.922 13.273 1 98.56 209 GLY A C 1
ATOM 1555 O O . GLY A 1 209 ? -2.264 18.562 14.32 1 98.56 209 GLY A O 1
ATOM 1556 N N . SER A 1 210 ? -3.318 17.406 12.719 1 98.56 210 SER A N 1
ATOM 1557 C CA . SER A 1 210 ? -4.586 17.422 13.438 1 98.56 210 SER A CA 1
ATOM 1558 C C . SER A 1 210 ? -4.539 16.516 14.664 1 98.56 210 SER A C 1
ATOM 1560 O O . SER A 1 210 ? -5.07 16.859 15.719 1 98.56 210 SER A O 1
ATOM 1562 N N . THR A 1 211 ? -3.895 15.375 14.492 1 97.44 211 THR A N 1
ATOM 1563 C CA . THR A 1 211 ? -3.723 14.484 15.633 1 97.44 211 THR A CA 1
ATOM 1564 C C . THR A 1 211 ? -2.889 15.148 16.719 1 97.44 211 THR A C 1
ATOM 1566 O O . THR A 1 211 ? -3.211 15.047 17.906 1 97.44 211 THR A O 1
ATOM 1569 N N . LEU A 1 212 ? -1.906 15.82 16.312 1 97.81 212 LEU A N 1
ATOM 1570 C CA . LEU A 1 212 ? -1.069 16.547 17.266 1 97.81 212 LEU A CA 1
ATOM 1571 C C . LEU A 1 212 ? -1.856 17.672 17.938 1 97.81 212 LEU A C 1
ATOM 1573 O O . LEU A 1 212 ? -1.758 17.859 19.141 1 97.81 212 LEU A O 1
ATOM 1577 N N . THR A 1 213 ? -2.598 18.359 17.172 1 98.62 213 THR A N 1
ATOM 1578 C CA . THR A 1 213 ? -3.422 19.438 17.719 1 98.62 213 THR A CA 1
ATOM 1579 C C . THR A 1 213 ? -4.426 18.891 18.719 1 98.62 213 THR A C 1
ATOM 1581 O O . THR A 1 213 ? -4.66 19.5 19.766 1 98.62 213 THR A O 1
ATOM 1584 N N . GLN A 1 214 ? -4.996 17.766 18.406 1 98.12 214 GLN A N 1
ATOM 1585 C CA . GLN A 1 214 ? -5.891 17.094 19.328 1 98.12 214 GLN A CA 1
ATOM 1586 C C . GLN A 1 214 ? -5.164 16.734 20.625 1 98.12 214 GLN A C 1
ATOM 1588 O O . GLN A 1 214 ? -5.695 16.938 21.719 1 98.12 214 GLN A O 1
ATOM 1593 N N . ALA A 1 215 ? -3.986 16.234 20.516 1 97.81 215 ALA A N 1
ATOM 1594 C CA . ALA A 1 215 ? -3.193 15.898 21.688 1 97.81 215 ALA A CA 1
ATOM 1595 C C . ALA A 1 215 ? -2.902 17.141 22.531 1 97.81 215 ALA A C 1
ATOM 1597 O O . ALA A 1 215 ? -2.92 17.078 23.766 1 97.81 215 ALA A O 1
ATOM 1598 N N . ILE A 1 216 ? -2.645 18.25 21.906 1 98.12 216 ILE A N 1
ATOM 1599 C CA . ILE A 1 216 ? -2.395 19.5 22.609 1 98.12 216 ILE A CA 1
ATOM 1600 C C . ILE A 1 216 ? -3.641 19.906 23.391 1 98.12 216 ILE A C 1
ATOM 1602 O O . ILE A 1 216 ? -3.553 20.281 24.562 1 98.12 216 ILE A O 1
ATOM 1606 N N . THR A 1 217 ? -4.836 19.797 22.797 1 98.38 217 THR A N 1
ATOM 1607 C CA . THR A 1 217 ? -6.059 20.188 23.484 1 98.38 217 THR A CA 1
ATOM 1608 C C . THR A 1 217 ? -6.363 19.25 24.641 1 98.38 217 THR A C 1
ATOM 1610 O O . THR A 1 217 ? -7.023 19.641 25.609 1 98.38 217 THR A O 1
ATOM 1613 N N . THR A 1 218 ? -5.891 18.031 24.516 1 97.88 218 THR A N 1
ATOM 1614 C CA . THR A 1 218 ? -6.062 17.078 25.609 1 97.88 218 THR A CA 1
ATOM 1615 C C . THR A 1 218 ? -5.129 17.406 26.766 1 97.88 218 THR A C 1
ATOM 1617 O O . THR A 1 218 ? -5.543 17.406 27.922 1 97.88 218 THR A O 1
ATOM 1620 N N . GLN A 1 219 ? -3.924 17.797 26.484 1 97 219 GLN A N 1
ATOM 1621 C CA . GLN A 1 219 ? -2.895 18 27.5 1 97 219 GLN A CA 1
ATOM 1622 C C . GLN A 1 219 ? -2.869 19.438 28 1 97 219 GLN A C 1
ATOM 1624 O O . GLN A 1 219 ? -2.545 19.703 29.156 1 97 219 GLN A O 1
ATOM 1629 N N . TYR A 1 220 ? -3.137 20.312 27.109 1 98.06 220 TYR A N 1
ATOM 1630 C CA . TYR A 1 220 ? -3.117 21.75 27.375 1 98.06 220 TYR A CA 1
ATOM 1631 C C . TYR A 1 220 ? -4.375 22.422 26.828 1 98.06 220 TYR A C 1
ATOM 1633 O O . TYR A 1 220 ? -4.297 23.281 25.938 1 98.06 220 TYR A O 1
ATOM 1641 N N . PRO A 1 221 ? -5.496 22.219 27.453 1 98.25 221 PRO A N 1
ATOM 1642 C CA . PRO A 1 221 ? -6.781 22.641 26.891 1 98.25 221 PRO A CA 1
ATOM 1643 C C . PRO A 1 221 ? -6.895 24.156 26.766 1 98.25 221 PRO A C 1
ATOM 1645 O O . PRO A 1 221 ? -7.762 24.656 26.047 1 98.25 221 PRO A O 1
ATOM 1648 N N . LYS A 1 222 ? -5.992 24.922 27.406 1 98.25 222 LYS A N 1
ATOM 1649 C CA . LYS A 1 222 ? -6.094 26.391 27.391 1 98.25 222 LYS A CA 1
ATOM 1650 C C . LYS A 1 222 ? -5.207 26.984 26.297 1 98.25 222 LYS A C 1
ATOM 1652 O O . LYS A 1 222 ? -5.215 28.188 26.078 1 98.25 222 LYS A O 1
ATOM 1657 N N . ASP A 1 223 ? -4.469 26.094 25.625 1 98.75 223 ASP A N 1
ATOM 1658 C CA . ASP A 1 223 ? -3.576 26.578 24.578 1 98.75 223 ASP A CA 1
ATOM 1659 C C . ASP A 1 223 ? -4.363 27.25 23.453 1 98.75 223 ASP A C 1
ATOM 1661 O O . ASP A 1 223 ? -3.916 28.25 22.891 1 98.75 223 ASP A O 1
ATOM 1665 N N . PHE A 1 224 ? -5.551 26.75 23.156 1 98.88 224 PHE A N 1
ATOM 1666 C CA . PHE A 1 224 ? -6.281 27.234 21.984 1 98.88 224 PHE A CA 1
ATOM 1667 C C . PHE A 1 224 ? -7.688 27.672 22.375 1 98.88 224 PHE A C 1
ATOM 1669 O O . PHE A 1 224 ? -8.336 27.031 23.203 1 98.88 224 PHE A O 1
ATOM 1676 N N . ASP A 1 225 ? -8.117 28.719 21.719 1 98.81 225 ASP A N 1
ATOM 1677 C CA . ASP A 1 225 ? -9.477 29.203 21.922 1 98.81 225 ASP A CA 1
ATOM 1678 C C . ASP A 1 225 ? -10.461 28.516 20.969 1 98.81 225 ASP A C 1
ATOM 1680 O O . ASP A 1 225 ? -11.664 28.469 21.25 1 98.81 225 ASP A O 1
ATOM 1684 N N . ALA A 1 226 ? -10.008 28.047 19.891 1 98.94 226 ALA A N 1
ATOM 1685 C CA . ALA A 1 226 ? -10.703 27.266 18.875 1 98.94 226 ALA A CA 1
ATOM 1686 C C . ALA A 1 226 ? -9.727 26.375 18.109 1 98.94 226 ALA A C 1
ATOM 1688 O O . ALA A 1 226 ? -8.523 26.625 18.094 1 98.94 226 ALA A O 1
ATOM 1689 N N . ILE A 1 227 ? -10.312 25.234 17.547 1 98.94 227 ILE A N 1
ATOM 1690 C CA . ILE A 1 227 ? -9.422 24.406 16.75 1 98.94 227 ILE A CA 1
ATOM 1691 C C . ILE A 1 227 ? -10.117 24 15.445 1 98.94 227 ILE A C 1
ATOM 1693 O O . ILE A 1 227 ? -11.344 23.938 15.383 1 98.94 227 ILE A O 1
ATOM 1697 N N . ILE A 1 228 ? -9.32 23.859 14.43 1 98.94 228 ILE A N 1
ATOM 1698 C CA . ILE A 1 228 ? -9.711 23.312 13.141 1 98.94 228 ILE A CA 1
ATOM 1699 C C . ILE A 1 228 ? -8.852 22.094 12.812 1 98.94 228 ILE A C 1
ATOM 1701 O O . ILE A 1 228 ? -7.629 22.188 12.719 1 98.94 228 ILE A O 1
ATOM 1705 N N . LEU A 1 229 ? -9.508 20.953 12.688 1 98.88 229 LEU A N 1
ATOM 1706 C CA . LEU A 1 229 ? -8.828 19.703 12.383 1 98.88 229 LEU A CA 1
ATOM 1707 C C . LEU A 1 229 ? -9.211 19.203 11 1 98.88 229 LEU A C 1
ATOM 1709 O O . LEU A 1 229 ? -10.344 18.781 10.781 1 98.88 229 LEU A O 1
ATOM 1713 N N . SER A 1 230 ? -8.258 19.281 10.094 1 98.88 230 SER A N 1
ATOM 1714 C CA . SER A 1 230 ? -8.508 18.812 8.734 1 98.88 230 SER A CA 1
ATOM 1715 C C . SER A 1 230 ? -7.805 17.484 8.477 1 98.88 230 SER A C 1
ATOM 1717 O O . SER A 1 230 ? -6.766 17.203 9.078 1 98.88 230 SER A O 1
ATOM 1719 N N . GLY A 1 231 ? -8.406 16.656 7.664 1 98.5 231 GLY A N 1
ATOM 1720 C CA . GLY A 1 231 ? -7.793 15.414 7.223 1 98.5 231 GLY A CA 1
ATOM 1721 C C . GLY A 1 231 ? -7.656 14.383 8.328 1 98.5 231 GLY A C 1
ATOM 1722 O O . GLY A 1 231 ? -6.652 13.68 8.406 1 98.5 231 GLY A O 1
ATOM 1723 N N . THR A 1 232 ? -8.609 14.328 9.281 1 97.44 232 THR A N 1
ATOM 1724 C CA . THR A 1 232 ? -8.641 13.305 10.32 1 97.44 232 THR A CA 1
ATOM 1725 C C . THR A 1 232 ? -10.078 12.875 10.609 1 97.44 232 THR A C 1
ATOM 1727 O O . THR A 1 232 ? -11.023 13.602 10.305 1 97.44 232 THR A O 1
ATOM 1730 N N . SER A 1 233 ? -10.297 11.68 11.102 1 97.44 233 SER A N 1
ATOM 1731 C CA . SER A 1 233 ? -11.586 11.125 11.5 1 97.44 233 SER A CA 1
ATOM 1732 C C . SER A 1 233 ? -11.438 10.148 12.656 1 97.44 233 SER A C 1
ATOM 1734 O O . SER A 1 233 ? -10.344 9.977 13.195 1 97.44 233 SER A O 1
ATOM 1736 N N . THR A 1 234 ? -12.578 9.57 13.07 1 96.44 234 THR A N 1
ATOM 1737 C CA . THR A 1 234 ? -12.555 8.578 14.141 1 96.44 234 THR A CA 1
ATOM 1738 C C . THR A 1 234 ? -12.164 7.207 13.594 1 96.44 234 THR A C 1
ATOM 1740 O O . THR A 1 234 ? -11.938 6.27 14.359 1 96.44 234 THR A O 1
ATOM 1743 N N . ASN A 1 235 ? -12.062 7.121 12.305 1 92.12 235 ASN A N 1
ATOM 1744 C CA . ASN A 1 235 ? -11.766 5.859 11.625 1 92.12 235 ASN A CA 1
ATOM 1745 C C . ASN A 1 235 ? -10.289 5.766 11.234 1 92.12 235 ASN A C 1
ATOM 1747 O O . ASN A 1 235 ? -9.812 6.551 10.414 1 92.12 235 ASN A O 1
ATOM 1751 N N . GLN A 1 236 ? -9.609 4.785 11.75 1 88.69 236 GLN A N 1
ATOM 1752 C CA . GLN A 1 236 ? -8.195 4.629 11.453 1 88.69 236 GLN A CA 1
ATOM 1753 C C . GLN A 1 236 ? -7.93 3.354 10.656 1 88.69 236 GLN A C 1
ATOM 1755 O O . GLN A 1 236 ? -6.777 2.961 10.469 1 88.69 236 GLN A O 1
ATOM 1760 N N . ASN A 1 237 ? -8.969 2.766 10.133 1 89.12 237 ASN A N 1
ATOM 1761 C CA . ASN A 1 237 ? -8.891 1.443 9.516 1 89.12 237 ASN A CA 1
ATOM 1762 C C . ASN A 1 237 ? -8.07 1.47 8.227 1 89.12 237 ASN A C 1
ATOM 1764 O O . ASN A 1 237 ? -7.609 0.428 7.762 1 89.12 237 ASN A O 1
ATOM 1768 N N . TYR A 1 238 ? -7.891 2.594 7.625 1 92.5 238 TYR A N 1
ATOM 1769 C CA . TYR A 1 238 ? -7.293 2.662 6.297 1 92.5 238 TYR A CA 1
ATOM 1770 C C . TYR A 1 238 ? -5.898 3.266 6.355 1 92.5 238 TYR A C 1
ATOM 1772 O O . TYR A 1 238 ? -5.262 3.479 5.32 1 92.5 238 TYR A O 1
ATOM 1780 N N . VAL A 1 239 ? -5.402 3.535 7.535 1 92.5 239 VAL A N 1
ATOM 1781 C CA . VAL A 1 239 ? -4.062 4.09 7.707 1 92.5 239 VAL A CA 1
ATOM 1782 C C . VAL A 1 239 ? -3.023 3.113 7.16 1 92.5 239 VAL A C 1
ATOM 1784 O O . VAL A 1 239 ? -2.059 3.521 6.508 1 92.5 239 VAL A O 1
ATOM 1787 N N . SER A 1 240 ? -3.26 1.785 7.387 1 90.94 240 SER A N 1
ATOM 1788 C CA . SER A 1 240 ? -2.314 0.78 6.91 1 90.94 240 SER A CA 1
ATOM 1789 C C . SER A 1 240 ? -2.215 0.791 5.391 1 90.94 240 SER A C 1
ATOM 1791 O O . SER A 1 240 ? -1.137 0.576 4.832 1 90.94 240 SER A O 1
ATOM 1793 N N . LEU A 1 241 ? -3.332 0.998 4.707 1 93.31 241 LEU A N 1
ATOM 1794 C CA . LEU A 1 241 ? -3.352 1.098 3.25 1 93.31 241 LEU A CA 1
ATOM 1795 C C . LEU A 1 241 ? -2.467 2.244 2.773 1 93.31 241 LEU A C 1
ATOM 1797 O O . LEU A 1 241 ? -1.718 2.094 1.805 1 93.31 241 LEU A O 1
ATOM 1801 N N . THR A 1 242 ? -2.525 3.295 3.467 1 93.56 242 THR A N 1
ATOM 1802 C CA . THR A 1 242 ? -1.737 4.488 3.186 1 93.56 242 THR A CA 1
ATOM 1803 C C . THR A 1 242 ? -0.25 4.219 3.395 1 93.56 242 THR A C 1
ATOM 1805 O O . THR A 1 242 ? 0.573 4.555 2.541 1 93.56 242 THR A O 1
ATOM 1808 N N . MET A 1 243 ? 0.025 3.613 4.48 1 93.12 243 MET A N 1
ATOM 1809 C CA . MET A 1 243 ? 1.42 3.334 4.809 1 93.12 243 MET A CA 1
ATOM 1810 C C . MET A 1 243 ? 2.031 2.363 3.807 1 93.12 243 MET A C 1
ATOM 1812 O O . MET A 1 243 ? 3.199 2.498 3.436 1 93.12 243 MET A O 1
ATOM 1816 N N . ALA A 1 244 ? 1.239 1.404 3.369 1 96.25 244 ALA A N 1
ATOM 1817 C CA . ALA A 1 244 ? 1.704 0.489 2.332 1 96.25 244 ALA A CA 1
ATOM 1818 C C . ALA A 1 244 ? 2.01 1.237 1.037 1 96.25 244 ALA A C 1
ATOM 1820 O O . ALA A 1 244 ? 3.061 1.027 0.426 1 96.25 244 ALA A O 1
ATOM 1821 N N . ALA A 1 245 ? 1.172 2.135 0.64 1 97.81 245 ALA A N 1
ATOM 1822 C CA . ALA A 1 245 ? 1.328 2.887 -0.604 1 97.81 245 ALA A CA 1
ATOM 1823 C C . ALA A 1 245 ? 2.562 3.781 -0.552 1 97.81 245 ALA A C 1
ATOM 1825 O O . ALA A 1 245 ? 3.223 3.998 -1.57 1 97.81 245 ALA A O 1
ATOM 1826 N N . PHE A 1 246 ? 2.867 4.305 0.622 1 98.06 246 PHE A N 1
ATOM 1827 C CA . PHE A 1 246 ? 4 5.211 0.763 1 98.06 246 PHE A CA 1
ATOM 1828 C C . PHE A 1 246 ? 5.301 4.52 0.369 1 98.06 246 PHE A C 1
ATOM 1830 O O . PHE A 1 246 ? 6.219 5.16 -0.147 1 98.06 246 PHE A O 1
ATOM 1837 N N . ASN A 1 247 ? 5.293 3.129 0.64 1 98.12 247 ASN A N 1
ATOM 1838 C CA . ASN A 1 247 ? 6.566 2.449 0.426 1 98.12 247 ASN A CA 1
ATOM 1839 C C . ASN A 1 247 ? 7.73 3.25 0.998 1 98.12 247 ASN A C 1
ATOM 1841 O O . ASN A 1 247 ? 8.695 3.543 0.288 1 98.12 247 ASN A O 1
ATOM 1845 N N . PHE A 1 248 ? 7.68 3.465 2.34 1 97.88 248 PHE A N 1
ATOM 1846 C CA . PHE A 1 248 ? 8.695 4.262 3.014 1 97.88 248 PHE A CA 1
ATOM 1847 C C . PHE A 1 248 ? 10.086 3.686 2.768 1 97.88 248 PHE A C 1
ATOM 1849 O O . PHE A 1 248 ? 10.273 2.469 2.812 1 97.88 248 PHE A O 1
ATOM 1856 N N . ILE A 1 249 ? 11.023 4.562 2.551 1 98.31 249 ILE A N 1
ATOM 1857 C CA . ILE A 1 249 ? 12.445 4.258 2.473 1 98.31 249 ILE A CA 1
ATOM 1858 C C . ILE A 1 249 ? 13.219 5.152 3.441 1 98.31 249 ILE A C 1
ATOM 1860 O O . ILE A 1 249 ? 12.688 6.148 3.938 1 98.31 249 ILE A O 1
ATOM 1864 N N . ASN A 1 250 ? 14.461 4.754 3.744 1 98.31 250 ASN A N 1
ATOM 1865 C CA . ASN A 1 250 ? 15.32 5.727 4.41 1 98.31 250 ASN A CA 1
ATOM 1866 C C . ASN A 1 250 ? 15.453 7.012 3.596 1 98.31 250 ASN A C 1
ATOM 1868 O O . ASN A 1 250 ? 15.75 6.965 2.402 1 98.31 250 ASN A O 1
ATOM 1872 N N . ALA A 1 251 ? 15.234 8.102 4.281 1 98.62 251 ALA A N 1
ATOM 1873 C CA . ALA A 1 251 ? 15.258 9.383 3.586 1 98.62 251 ALA A CA 1
ATOM 1874 C C . ALA A 1 251 ? 16.609 9.625 2.92 1 98.62 251 ALA A C 1
ATOM 1876 O O . ALA A 1 251 ? 16.672 10.203 1.833 1 98.62 251 ALA A O 1
ATOM 1877 N N . ASN A 1 252 ? 17.688 9.188 3.521 1 98.19 252 ASN A N 1
ATOM 1878 C CA . ASN A 1 252 ? 19.016 9.438 2.973 1 98.19 252 ASN A CA 1
ATOM 1879 C C . ASN A 1 252 ? 19.25 8.641 1.696 1 98.19 252 ASN A C 1
ATOM 1881 O O . ASN A 1 252 ? 20.266 8.828 1.022 1 98.19 252 ASN A O 1
ATOM 1885 N N . SER A 1 253 ? 18.312 7.766 1.328 1 97.25 253 SER A N 1
ATOM 1886 C CA . SER A 1 253 ? 18.422 7.004 0.089 1 97.25 253 SER A CA 1
ATOM 1887 C C . SER A 1 253 ? 17.531 7.594 -1.003 1 97.25 253 SER A C 1
ATOM 1889 O O . SER A 1 253 ? 17.5 7.086 -2.125 1 97.25 253 SER A O 1
ATOM 1891 N N . ASP A 1 254 ? 16.797 8.602 -0.667 1 97.62 254 ASP A N 1
ATOM 1892 C CA . ASP A 1 254 ? 15.945 9.258 -1.654 1 97.62 254 ASP A CA 1
ATOM 1893 C C . ASP A 1 254 ? 16.766 9.773 -2.832 1 97.62 254 ASP A C 1
ATOM 1895 O O . ASP A 1 254 ? 17.828 10.367 -2.643 1 97.62 254 ASP A O 1
ATOM 1899 N N . SER A 1 255 ? 16.281 9.617 -4.027 1 95.19 255 SER A N 1
ATOM 1900 C CA . SER A 1 255 ? 17.047 9.898 -5.234 1 95.19 255 SER A CA 1
ATOM 1901 C C . SER A 1 255 ? 17.266 11.391 -5.414 1 95.19 255 SER A C 1
ATOM 1903 O O . SER A 1 255 ? 18.156 11.805 -6.164 1 95.19 255 SER A O 1
ATOM 1905 N N . SER A 1 256 ? 16.453 12.242 -4.789 1 95.62 256 SER A N 1
ATOM 1906 C CA . SER A 1 256 ? 16.625 13.688 -4.906 1 95.62 256 SER A CA 1
ATOM 1907 C C . SER A 1 256 ? 17.938 14.141 -4.266 1 95.62 256 SER A C 1
ATOM 1909 O O . SER A 1 256 ? 18.438 15.219 -4.574 1 95.62 256 SER A O 1
ATOM 1911 N N . GLY A 1 257 ? 18.438 13.453 -3.281 1 97.25 257 GLY A N 1
ATOM 1912 C CA . GLY A 1 257 ? 19.656 13.805 -2.562 1 97.25 257 GLY A CA 1
ATOM 1913 C C . GLY A 1 257 ? 19.422 14.82 -1.467 1 97.25 257 GLY A C 1
ATOM 1914 O O . GLY A 1 257 ? 20.328 15.141 -0.705 1 97.25 257 GLY A O 1
ATOM 1915 N N . ARG A 1 258 ? 18.172 15.242 -1.244 1 97.06 258 ARG A N 1
ATOM 1916 C CA . ARG A 1 258 ? 17.859 16.344 -0.332 1 97.06 258 ARG A CA 1
ATOM 1917 C C . ARG A 1 258 ? 18.078 15.922 1.119 1 97.06 258 ARG A C 1
ATOM 1919 O O . ARG A 1 258 ? 18.266 16.766 1.993 1 97.06 258 ARG A O 1
ATOM 1926 N N . PHE A 1 259 ? 18.047 14.609 1.364 1 98.25 259 PHE A N 1
ATOM 1927 C CA . PHE A 1 259 ? 18.062 14.125 2.74 1 98.25 259 PHE A CA 1
ATOM 1928 C C . PHE A 1 259 ? 19.297 13.289 3.01 1 98.25 259 PHE A C 1
ATOM 1930 O O . PHE A 1 259 ? 19.328 12.492 3.951 1 98.25 259 PHE A O 1
ATOM 1937 N N . SER A 1 260 ? 20.344 13.383 2.211 1 97.62 260 SER A N 1
ATOM 1938 C CA . SER A 1 260 ? 21.484 12.469 2.186 1 97.62 260 SER A CA 1
ATOM 1939 C C . SER A 1 260 ? 22.25 12.492 3.51 1 97.62 260 SER A C 1
ATOM 1941 O O . SER A 1 260 ? 22.906 11.516 3.867 1 97.62 260 SER A O 1
ATOM 1943 N N . SER A 1 261 ? 22.141 13.578 4.285 1 97.69 261 SER A N 1
ATOM 1944 C CA . SER A 1 261 ? 22.922 13.719 5.504 1 97.69 261 SER A CA 1
ATOM 1945 C C . SER A 1 261 ? 22.172 13.164 6.711 1 97.69 261 SER A C 1
ATOM 1947 O O . SER A 1 261 ? 22.734 13.062 7.805 1 97.69 261 SER A O 1
ATOM 1949 N N . LEU A 1 262 ? 20.906 12.828 6.578 1 98.25 262 LEU A N 1
ATOM 1950 C CA . LEU A 1 262 ? 20.109 12.383 7.707 1 98.25 262 LEU A CA 1
ATOM 1951 C C . LEU A 1 262 ? 20.391 10.922 8.031 1 98.25 262 LEU A C 1
ATOM 1953 O O . LEU A 1 262 ? 20.656 10.117 7.133 1 98.25 262 LEU A O 1
ATOM 1957 N N . PRO A 1 263 ? 20.375 10.57 9.32 1 97.44 263 PRO A N 1
ATOM 1958 C CA . PRO A 1 263 ? 20.594 9.172 9.695 1 97.44 263 PRO A CA 1
ATOM 1959 C C . PRO A 1 263 ? 19.406 8.281 9.391 1 97.44 263 PRO A C 1
ATOM 1961 O O . PRO A 1 263 ? 18.297 8.781 9.125 1 97.44 263 PRO A O 1
ATOM 1964 N N . ALA A 1 264 ? 19.688 6.91 9.469 1 97.12 264 ALA A N 1
ATOM 1965 C CA . ALA A 1 264 ? 18.594 5.945 9.406 1 97.12 264 ALA A CA 1
ATOM 1966 C C . ALA A 1 264 ? 17.547 6.238 10.484 1 97.12 264 ALA A C 1
ATOM 1968 O O . ALA A 1 264 ? 17.891 6.645 11.594 1 97.12 264 ALA A O 1
ATOM 1969 N N . GLY A 1 265 ? 16.312 6.004 10.148 1 96.5 265 GLY A N 1
ATOM 1970 C CA . GLY A 1 265 ? 15.211 6.32 11.039 1 96.5 265 GLY A CA 1
ATOM 1971 C C . GLY A 1 265 ? 14.375 7.488 10.555 1 96.5 265 GLY A C 1
ATOM 1972 O O . GLY A 1 265 ? 13.219 7.641 10.961 1 96.5 265 GLY A O 1
ATOM 1973 N N . TYR A 1 266 ? 15.023 8.398 9.82 1 98.5 266 TYR A N 1
ATOM 1974 C CA . TYR A 1 266 ? 14.25 9.328 9.008 1 98.5 266 TYR A CA 1
ATOM 1975 C C . TYR A 1 266 ? 13.773 8.664 7.723 1 98.5 266 TYR A C 1
ATOM 1977 O O . TYR A 1 266 ? 14.57 8.133 6.949 1 98.5 266 TYR A O 1
ATOM 1985 N N . LEU A 1 267 ? 12.5 8.68 7.508 1 98.25 267 LEU A N 1
ATOM 1986 C CA . LEU A 1 267 ? 11.883 8.016 6.363 1 98.25 267 LEU A CA 1
ATOM 1987 C C . LEU A 1 267 ? 11.219 9.031 5.438 1 98.25 267 LEU A C 1
ATOM 1989 O O . LEU A 1 267 ? 10.93 10.156 5.848 1 98.25 267 LEU A O 1
ATOM 1993 N N . THR A 1 268 ? 11.055 8.664 4.211 1 98.62 268 THR A N 1
ATOM 1994 C CA . THR A 1 268 ? 10.273 9.453 3.26 1 98.62 268 THR A CA 1
ATOM 1995 C C . THR A 1 268 ? 9.578 8.539 2.252 1 98.62 268 THR A C 1
ATOM 1997 O O . THR A 1 268 ? 9.859 7.344 2.188 1 98.62 268 THR A O 1
ATOM 2000 N N . GLN A 1 269 ? 8.578 9.055 1.543 1 98.38 269 GLN A N 1
ATOM 2001 C CA . GLN A 1 269 ? 7.844 8.312 0.528 1 98.38 269 GLN A CA 1
ATOM 2002 C C . GLN A 1 269 ? 8.703 8.062 -0.705 1 98.38 269 GLN A C 1
ATOM 2004 O O . GLN A 1 269 ? 9.461 8.938 -1.129 1 98.38 269 GLN A O 1
ATOM 2009 N N . GLU A 1 270 ? 8.516 6.918 -1.277 1 98.12 270 GLU A N 1
ATOM 2010 C CA . GLU A 1 270 ? 9.453 6.535 -2.324 1 98.12 270 GLU A CA 1
ATOM 2011 C C . GLU A 1 270 ? 9.102 7.191 -3.654 1 98.12 270 GLU A C 1
ATOM 2013 O O . GLU A 1 270 ? 9.984 7.652 -4.379 1 98.12 270 GLU A O 1
ATOM 2018 N N . THR A 1 271 ? 7.805 7.176 -4.066 1 97.75 271 THR A N 1
ATOM 2019 C CA . THR A 1 271 ? 7.465 7.645 -5.406 1 97.75 271 THR A CA 1
ATOM 2020 C C . THR A 1 271 ? 6.215 8.523 -5.375 1 97.75 271 THR A C 1
ATOM 2022 O O . THR A 1 271 ? 5.453 8.484 -4.406 1 97.75 271 THR A O 1
ATOM 2025 N N . SER A 1 272 ? 6.035 9.266 -6.52 1 98.12 272 SER A N 1
ATOM 2026 C CA . SER A 1 272 ? 4.836 10.094 -6.672 1 98.12 272 SER A CA 1
ATOM 2027 C C . SER A 1 272 ? 3.586 9.227 -6.797 1 98.12 272 SER A C 1
ATOM 2029 O O . SER A 1 272 ? 2.492 9.656 -6.426 1 98.12 272 SER A O 1
ATOM 2031 N N . THR A 1 273 ? 3.703 7.973 -7.23 1 98.44 273 THR A N 1
ATOM 2032 C CA . THR A 1 273 ? 2.57 7.062 -7.344 1 98.44 273 THR A CA 1
ATOM 2033 C C . THR A 1 273 ? 1.966 6.773 -5.973 1 98.44 273 THR A C 1
ATOM 2035 O O . THR A 1 273 ? 0.756 6.91 -5.781 1 98.44 273 THR A O 1
ATOM 2038 N N . GLY A 1 274 ? 2.848 6.449 -5.043 1 98.5 274 GLY A N 1
ATOM 2039 C CA . GLY A 1 274 ? 2.373 6.18 -3.693 1 98.5 274 GLY A CA 1
ATOM 2040 C C . GLY A 1 274 ? 1.792 7.402 -3.01 1 98.5 274 GLY A C 1
ATOM 2041 O O . GLY A 1 274 ? 0.812 7.301 -2.27 1 98.5 274 GLY A O 1
ATOM 2042 N N . ILE A 1 275 ? 2.383 8.578 -3.287 1 98.75 275 ILE A N 1
ATOM 2043 C CA . ILE A 1 275 ? 1.885 9.828 -2.73 1 98.75 275 ILE A CA 1
ATOM 2044 C C . ILE A 1 275 ? 0.489 10.117 -3.277 1 98.75 275 ILE A C 1
ATOM 2046 O O . ILE A 1 275 ? -0.425 10.453 -2.521 1 98.75 275 ILE A O 1
ATOM 2050 N N . GLN A 1 276 ? 0.34 9.992 -4.582 1 98.75 276 GLN A N 1
ATOM 2051 C CA . GLN A 1 276 ? -0.971 10.234 -5.176 1 98.75 276 GLN A CA 1
ATOM 2052 C C . GLN A 1 276 ? -2.008 9.25 -4.641 1 98.75 276 GLN A C 1
ATOM 2054 O O . GLN A 1 276 ? -3.117 9.648 -4.277 1 98.75 276 GLN A O 1
ATOM 2059 N N . PHE A 1 277 ? -1.631 7.953 -4.586 1 98.44 277 PHE A N 1
ATOM 2060 C CA . PHE A 1 277 ? -2.549 6.914 -4.137 1 98.44 277 PHE A CA 1
ATOM 2061 C C . PHE A 1 277 ? -3.137 7.266 -2.775 1 98.44 277 PHE A C 1
ATOM 2063 O O . PHE A 1 277 ? -4.352 7.164 -2.572 1 98.44 277 PHE A O 1
ATOM 2070 N N . ALA A 1 278 ? -2.354 7.758 -1.901 1 98.19 278 ALA A N 1
ATOM 2071 C CA . ALA A 1 278 ? -2.736 7.961 -0.506 1 98.19 278 ALA A CA 1
ATOM 2072 C C . ALA A 1 278 ? -3.449 9.297 -0.32 1 98.19 278 ALA A C 1
ATOM 2074 O O . ALA A 1 278 ? -4.426 9.383 0.428 1 98.19 278 ALA A O 1
ATOM 2075 N N . PHE A 1 279 ? -2.963 10.328 -1.061 1 98.69 279 PHE A N 1
ATOM 2076 C CA . PHE A 1 279 ? -3.279 11.672 -0.585 1 98.69 279 PHE A CA 1
ATOM 2077 C C . PHE A 1 279 ? -4.211 12.383 -1.558 1 98.69 279 PHE A C 1
ATOM 2079 O O . PHE A 1 279 ? -4.789 13.422 -1.224 1 98.69 279 PHE A O 1
ATOM 2086 N N . TYR A 1 280 ? -4.426 11.867 -2.768 1 98.75 280 TYR A N 1
ATOM 2087 C CA . TYR A 1 280 ? -5.062 12.703 -3.777 1 98.75 280 TYR A CA 1
ATOM 2088 C C . TYR A 1 280 ? -6.191 11.953 -4.473 1 98.75 280 TYR A C 1
ATOM 2090 O O . TYR A 1 280 ? -6.211 10.719 -4.492 1 98.75 280 TYR A O 1
ATOM 2098 N N . ARG A 1 281 ? -7.121 12.719 -4.961 1 98.31 281 ARG A N 1
ATOM 2099 C CA . ARG A 1 281 ? -8.219 12.227 -5.781 1 98.31 281 ARG A CA 1
ATOM 2100 C C . ARG A 1 281 ? -8.156 12.805 -7.191 1 98.31 281 ARG A C 1
ATOM 2102 O O . ARG A 1 281 ? -8.484 13.977 -7.398 1 98.31 281 ARG A O 1
ATOM 2109 N N . TYR A 1 282 ? -7.738 12.055 -8.133 1 97.5 282 TYR A N 1
ATOM 2110 C CA . TYR A 1 282 ? -7.691 12.461 -9.531 1 97.5 282 TYR A CA 1
ATOM 2111 C C . TYR A 1 282 ? -9.078 12.406 -10.156 1 97.5 282 TYR A C 1
ATOM 2113 O O . TYR A 1 282 ? -9.852 11.492 -9.883 1 97.5 282 TYR A O 1
ATOM 2121 N N . PRO A 1 283 ? -9.406 13.367 -11.086 1 97.69 283 PRO A N 1
ATOM 2122 C CA . PRO A 1 283 ? -8.625 14.516 -11.539 1 97.69 283 PRO A CA 1
ATOM 2123 C C . PRO A 1 283 ? -8.953 15.797 -10.773 1 97.69 283 PRO A C 1
ATOM 2125 O O . PRO A 1 283 ? -8.898 16.891 -11.344 1 97.69 283 PRO A O 1
ATOM 2128 N N . ASN A 1 284 ? -9.281 15.672 -9.5 1 98.62 284 ASN A N 1
ATOM 2129 C CA . ASN A 1 284 ? -9.867 16.781 -8.758 1 98.62 284 ASN A CA 1
ATOM 2130 C C . ASN A 1 284 ? -8.797 17.609 -8.047 1 98.62 284 ASN A C 1
ATOM 2132 O O . ASN A 1 284 ? -9.109 18.609 -7.391 1 98.62 284 ASN A O 1
ATOM 2136 N N . TYR A 1 285 ? -7.535 17.234 -8.156 1 98.62 285 TYR A N 1
ATOM 2137 C CA . TYR A 1 285 ? -6.484 18.047 -7.559 1 98.62 285 TYR A CA 1
ATOM 2138 C C . TYR A 1 285 ? -5.824 18.938 -8.609 1 98.62 285 TYR A C 1
ATOM 2140 O O . TYR A 1 285 ? -6.047 18.75 -9.805 1 98.62 285 TYR A O 1
ATOM 2148 N N . ASP A 1 286 ? -5.133 19.984 -8.141 1 98.5 286 ASP A N 1
ATOM 2149 C CA . ASP A 1 286 ? -4.34 20.844 -9.008 1 98.5 286 ASP A CA 1
ATOM 2150 C C . ASP A 1 286 ? -2.984 20.219 -9.32 1 98.5 286 ASP A C 1
ATOM 2152 O O . ASP A 1 286 ? -2.195 19.938 -8.414 1 98.5 286 ASP A O 1
ATOM 2156 N N . SER A 1 287 ? -2.711 20 -10.641 1 97.44 287 SER A N 1
ATOM 2157 C CA . SER A 1 287 ? -1.51 19.281 -11.047 1 97.44 287 SER A CA 1
ATOM 2158 C C . SER A 1 287 ? -0.247 20.016 -10.617 1 97.44 287 SER A C 1
ATOM 2160 O O . SER A 1 287 ? 0.749 19.406 -10.25 1 97.44 287 SER A O 1
ATOM 2162 N N . THR A 1 288 ? -0.314 21.344 -10.641 1 97.56 288 THR A N 1
ATOM 2163 C CA . THR A 1 288 ? 0.847 22.125 -10.219 1 97.56 288 THR A CA 1
ATOM 2164 C C . THR A 1 288 ? 1.076 22 -8.719 1 97.56 288 THR A C 1
ATOM 2166 O O . THR A 1 288 ? 2.211 21.812 -8.273 1 97.56 288 THR A O 1
ATOM 2169 N N . ALA A 1 289 ? -0.01 22.109 -7.969 1 98.38 289 ALA A N 1
ATOM 2170 C CA . ALA A 1 289 ? 0.1 21.938 -6.52 1 98.38 289 ALA A CA 1
ATOM 2171 C C . ALA A 1 289 ? 0.628 20.562 -6.168 1 98.38 289 ALA A C 1
ATOM 2173 O O . ALA A 1 289 ? 1.479 20.422 -5.285 1 98.38 289 ALA A O 1
ATOM 2174 N N . PHE A 1 290 ? 0.133 19.531 -6.895 1 98.38 290 PHE A N 1
ATOM 2175 C CA . PHE A 1 290 ? 0.591 18.172 -6.695 1 98.38 290 PHE A CA 1
ATOM 2176 C C . PHE A 1 290 ? 2.092 18.062 -6.938 1 98.38 290 PHE A C 1
ATOM 2178 O O . PHE A 1 290 ? 2.822 17.516 -6.109 1 98.38 290 PHE A O 1
ATOM 2185 N N . GLU A 1 291 ? 2.568 18.578 -8.039 1 98.06 291 GLU A N 1
ATOM 2186 C CA . GLU A 1 291 ? 3.98 18.5 -8.406 1 98.06 291 GLU A CA 1
ATOM 2187 C C . GLU A 1 291 ? 4.855 19.203 -7.379 1 98.06 291 GLU A C 1
ATOM 2189 O O . GLU A 1 291 ? 5.93 18.719 -7.023 1 98.06 291 GLU A O 1
ATOM 2194 N N . LEU A 1 292 ? 4.406 20.359 -6.871 1 97.88 292 LEU A N 1
ATOM 2195 C CA . LEU A 1 292 ? 5.156 21.109 -5.875 1 97.88 292 LEU A CA 1
ATOM 2196 C C . LEU A 1 292 ? 5.25 20.328 -4.566 1 97.88 292 LEU A C 1
ATOM 2198 O O . LEU A 1 292 ? 6.312 20.297 -3.939 1 97.88 292 LEU A O 1
ATOM 2202 N N . GLN A 1 293 ? 4.152 19.719 -4.219 1 97.12 293 GLN A N 1
ATOM 2203 C CA . GLN A 1 293 ? 4.137 18.984 -2.961 1 97.12 293 GLN A CA 1
ATOM 2204 C C . GLN A 1 293 ? 4.953 17.703 -3.061 1 97.12 293 GLN A C 1
ATOM 2206 O O . GLN A 1 293 ? 5.594 17.297 -2.094 1 97.12 293 GLN A O 1
ATOM 2211 N N . VAL A 1 294 ? 4.957 17.031 -4.238 1 98 294 VAL A N 1
ATOM 2212 C CA . VAL A 1 294 ? 5.781 15.844 -4.453 1 98 294 VAL A CA 1
ATOM 2213 C C . VAL A 1 294 ? 7.258 16.234 -4.406 1 98 294 VAL A C 1
ATOM 2215 O O . VAL A 1 294 ? 8.055 15.578 -3.73 1 98 294 VAL A O 1
ATOM 2218 N N . ALA A 1 295 ? 7.602 17.328 -5.098 1 97.62 295 ALA A N 1
ATOM 2219 C CA . ALA A 1 295 ? 8.984 17.797 -5.121 1 97.62 295 ALA A CA 1
ATOM 2220 C C . ALA A 1 295 ? 9.445 18.219 -3.727 1 97.62 295 ALA A C 1
ATOM 2222 O O . ALA A 1 295 ? 10.625 18.094 -3.391 1 97.62 295 ALA A O 1
ATOM 2223 N N . GLY A 1 296 ? 8.484 18.719 -2.895 1 97.81 296 GLY A N 1
ATOM 2224 C CA . GLY A 1 296 ? 8.797 19.234 -1.572 1 97.81 296 GLY A CA 1
ATOM 2225 C C . GLY A 1 296 ? 8.492 18.25 -0.46 1 97.81 296 GLY A C 1
ATOM 2226 O O . GLY A 1 296 ? 8.406 18.641 0.708 1 97.81 296 GLY A O 1
ATOM 2227 N N . LYS A 1 297 ? 8.266 16.953 -0.795 1 98.44 297 LYS A N 1
ATOM 2228 C CA . LYS A 1 297 ? 7.961 15.969 0.24 1 98.44 297 LYS A CA 1
ATOM 2229 C C . LYS A 1 297 ? 9.016 15.984 1.342 1 98.44 297 LYS A C 1
ATOM 2231 O O . LYS A 1 297 ? 10.172 16.328 1.094 1 98.44 297 LYS A O 1
ATOM 2236 N N . GLN A 1 298 ? 8.578 15.625 2.543 1 98.62 298 GLN A N 1
ATOM 2237 C CA . GLN A 1 298 ? 9.469 15.727 3.695 1 98.62 298 GLN A CA 1
ATOM 2238 C C . GLN A 1 298 ? 9.57 14.391 4.426 1 98.62 298 GLN A C 1
ATOM 2240 O O . GLN A 1 298 ? 9.086 13.367 3.936 1 98.62 298 GLN A O 1
ATOM 2245 N N . THR A 1 299 ? 10.258 14.414 5.488 1 97.94 299 THR A N 1
ATOM 2246 C CA . THR A 1 299 ? 10.539 13.211 6.27 1 97.94 299 THR A CA 1
ATOM 2247 C C . THR A 1 299 ? 9.414 12.945 7.266 1 97.94 299 THR A C 1
ATOM 2249 O O . THR A 1 299 ? 8.641 13.844 7.598 1 97.94 299 THR A O 1
ATOM 2252 N N . ASN A 1 300 ? 9.289 11.781 7.598 1 95.62 300 ASN A N 1
ATOM 2253 C CA . ASN A 1 300 ? 8.672 11.266 8.812 1 95.62 300 ASN A CA 1
ATOM 2254 C C . ASN A 1 300 ? 9.641 10.406 9.617 1 95.62 300 ASN A C 1
ATOM 2256 O O . ASN A 1 300 ? 10.68 9.977 9.094 1 95.62 300 ASN A O 1
ATOM 2260 N N . THR A 1 301 ? 9.414 10.305 10.93 1 93.69 301 THR A N 1
ATOM 2261 C CA . THR A 1 301 ? 10.336 9.516 11.742 1 93.69 301 THR A CA 1
ATOM 2262 C C . THR A 1 301 ? 9.656 8.266 12.289 1 93.69 301 THR A C 1
ATOM 2264 O O . THR A 1 301 ? 8.438 8.25 12.477 1 93.69 301 THR A O 1
ATOM 2267 N N . LEU A 1 302 ? 10.477 7.242 12.555 1 91.69 302 LEU A N 1
ATOM 2268 C CA . LEU A 1 302 ? 9.992 6.047 13.234 1 91.69 302 LEU A CA 1
ATOM 2269 C C . LEU A 1 302 ? 9.477 6.379 14.625 1 91.69 302 LEU A C 1
ATOM 2271 O O . LEU A 1 302 ? 8.516 5.766 15.102 1 91.69 302 LEU A O 1
ATOM 2275 N N . GLY A 1 303 ? 10.086 7.336 15.305 1 92.12 303 GLY A N 1
ATOM 2276 C CA . GLY A 1 303 ? 9.602 7.762 16.609 1 92.12 303 GLY A CA 1
ATOM 2277 C C . GLY A 1 303 ? 8.164 8.25 16.578 1 92.12 303 GLY A C 1
ATOM 2278 O O . GLY A 1 303 ? 7.348 7.844 17.422 1 92.12 303 GLY A O 1
ATOM 2279 N N . VAL A 1 304 ? 7.875 9.07 15.633 1 93.81 304 VAL A N 1
ATOM 2280 C CA . VAL A 1 304 ? 6.52 9.602 15.516 1 93.81 304 VAL A CA 1
ATOM 2281 C C . VAL A 1 304 ? 5.566 8.492 15.094 1 93.81 304 VAL A C 1
ATOM 2283 O O . VAL A 1 304 ? 4.48 8.344 15.656 1 93.81 304 VAL A O 1
ATOM 2286 N N . LEU A 1 305 ? 5.965 7.668 14.125 1 91.44 305 LEU A N 1
ATOM 2287 C CA . LEU A 1 305 ? 5.125 6.582 13.633 1 91.44 305 LEU A CA 1
ATOM 2288 C C . LEU A 1 305 ? 4.723 5.652 14.773 1 91.44 305 LEU A C 1
ATOM 2290 O O . LEU A 1 305 ? 3.586 5.168 14.812 1 91.44 305 LEU A O 1
ATOM 2294 N N . LEU A 1 306 ? 5.582 5.445 15.672 1 88.62 306 LEU A N 1
ATOM 2295 C CA . LEU A 1 306 ? 5.371 4.441 16.719 1 88.62 306 LEU A CA 1
ATOM 2296 C C . LEU A 1 306 ? 4.637 5.039 17.906 1 88.62 306 LEU A C 1
ATOM 2298 O O . LEU A 1 306 ? 4.105 4.309 18.75 1 88.62 306 LEU A O 1
ATOM 2302 N N . THR A 1 307 ? 4.555 6.379 18 1 91.06 307 THR A N 1
ATOM 2303 C CA . THR A 1 307 ? 4.074 6.93 19.266 1 91.06 307 THR A CA 1
ATOM 2304 C C . THR A 1 307 ? 2.85 7.809 19.031 1 91.06 307 THR A C 1
ATOM 2306 O O . THR A 1 307 ? 2.125 8.125 19.984 1 91.06 307 THR A O 1
ATOM 2309 N N . LEU A 1 308 ? 2.572 8.227 17.828 1 90.12 308 LEU A N 1
ATOM 2310 C CA . LEU A 1 308 ? 1.539 9.227 17.578 1 90.12 308 LEU A CA 1
ATOM 2311 C C . LEU A 1 308 ? 0.157 8.672 17.922 1 90.12 308 LEU A C 1
ATOM 2313 O O . LEU A 1 308 ? -0.666 9.367 18.516 1 90.12 308 LEU A O 1
ATOM 2317 N N . GLY A 1 309 ? -0.1 7.438 17.5 1 84.56 309 GLY A N 1
ATOM 2318 C CA . GLY A 1 309 ? -1.405 6.844 17.734 1 84.56 309 GLY A CA 1
ATOM 2319 C C . GLY A 1 309 ? -1.764 6.762 19.203 1 84.56 309 GLY A C 1
ATOM 2320 O O . GLY A 1 309 ? -2.939 6.82 19.578 1 84.56 309 GLY A O 1
ATOM 2321 N N . GLY A 1 310 ? -0.833 6.711 20.047 1 84.81 310 GLY A N 1
ATOM 2322 C CA . GLY A 1 310 ? -1.045 6.566 21.484 1 84.81 310 GLY A CA 1
ATOM 2323 C C . GLY A 1 310 ? -1.519 7.848 22.141 1 84.81 310 GLY A C 1
ATOM 2324 O O . GLY A 1 310 ? -1.971 7.824 23.297 1 84.81 310 GLY A O 1
ATOM 2325 N N . LEU A 1 311 ? -1.543 8.906 21.406 1 88.81 311 LEU A N 1
ATOM 2326 C CA . LEU A 1 311 ? -1.889 10.188 22.016 1 88.81 311 LEU A CA 1
ATOM 2327 C C . LEU A 1 311 ? -3.367 10.5 21.812 1 88.81 311 LEU A C 1
ATOM 2329 O O . LEU A 1 311 ? -3.9 11.422 22.438 1 88.81 311 LEU A O 1
ATOM 2333 N N . VAL A 1 312 ? -4.043 9.82 20.938 1 89.56 312 VAL A N 1
ATOM 2334 C CA . VAL A 1 312 ? -5.441 10.109 20.641 1 89.56 312 VAL A CA 1
ATOM 2335 C C . VAL A 1 312 ? -6.309 9.758 21.844 1 89.56 312 VAL A C 1
ATOM 2337 O O . VAL A 1 312 ? -6.301 8.625 22.328 1 89.56 312 VAL A O 1
ATOM 2340 N N . ALA A 1 313 ? -6.969 10.734 22.359 1 94.12 313 ALA A N 1
ATOM 2341 C CA . ALA A 1 313 ? -7.82 10.578 23.531 1 94.12 313 ALA A CA 1
ATOM 2342 C C . ALA A 1 313 ? -8.914 11.641 23.562 1 94.12 313 ALA A C 1
ATOM 2344 O O . ALA A 1 313 ? -8.852 12.633 22.828 1 94.12 313 ALA A O 1
ATOM 2345 N N . GLU A 1 314 ? -9.891 11.375 24.422 1 97 314 GLU A N 1
ATOM 2346 C CA . GLU A 1 314 ? -10.914 12.391 24.641 1 97 314 GLU A CA 1
ATOM 2347 C C . GLU A 1 314 ? -10.328 13.633 25.312 1 97 314 GLU A C 1
ATOM 2349 O O . GLU A 1 314 ? -9.414 13.531 26.125 1 97 314 GLU A O 1
ATOM 2354 N N . ALA A 1 315 ? -10.836 14.766 24.844 1 98.06 315 ALA A N 1
ATOM 2355 C CA . ALA A 1 315 ? -10.43 16.047 25.438 1 98.06 315 ALA A CA 1
ATOM 2356 C C . ALA A 1 315 ? -11.594 16.719 26.141 1 98.06 315 ALA A C 1
ATOM 2358 O O . ALA A 1 315 ? -12.094 17.75 25.688 1 98.06 315 ALA A O 1
ATOM 2359 N N . PRO A 1 316 ? -11.938 16.219 27.344 1 97.88 316 PRO A N 1
ATOM 2360 C CA . PRO A 1 316 ? -13.133 16.75 28.016 1 97.88 316 PRO A CA 1
ATOM 2361 C C . PRO A 1 316 ? -12.938 18.172 28.547 1 97.88 316 PRO A C 1
ATOM 2363 O O . PRO A 1 316 ? -13.914 18.875 28.781 1 97.88 316 PRO A O 1
ATOM 2366 N N . ASP A 1 317 ? -11.695 18.609 28.734 1 98.5 317 ASP A N 1
ATOM 2367 C CA . ASP A 1 317 ? -11.453 19.922 29.344 1 98.5 317 ASP A CA 1
ATOM 2368 C C . ASP A 1 317 ? -11.398 21.016 28.281 1 98.5 317 ASP A C 1
ATOM 2370 O O . ASP A 1 317 ? -11.328 22.203 28.609 1 98.5 317 ASP A O 1
ATOM 2374 N N . PHE A 1 318 ? -11.359 20.641 27.062 1 98.75 318 PHE A N 1
ATOM 2375 C CA . PHE A 1 318 ? -11.461 21.641 26 1 98.75 318 PHE A CA 1
ATOM 2376 C C . PHE A 1 318 ? -12.914 22.031 25.766 1 98.75 318 PHE A C 1
ATOM 2378 O O . PHE A 1 318 ? -13.742 21.188 25.438 1 98.75 318 PHE A O 1
ATOM 2385 N N . THR A 1 319 ? -13.203 23.344 25.828 1 98.69 319 THR A N 1
ATOM 2386 C CA . THR A 1 319 ? -14.594 23.781 25.766 1 98.69 319 THR A CA 1
ATOM 2387 C C . THR A 1 319 ? -14.797 24.734 24.578 1 98.69 319 THR A C 1
ATOM 2389 O O . THR A 1 319 ? -15.906 25.234 24.359 1 98.69 319 THR A O 1
ATOM 2392 N N . GLY A 1 320 ? -13.727 25.047 23.812 1 98.75 320 GLY A N 1
ATOM 2393 C CA . GLY A 1 320 ? -13.836 25.891 22.625 1 98.75 320 GLY A CA 1
ATOM 2394 C C . GLY A 1 320 ? -14.516 25.203 21.453 1 98.75 320 GLY A C 1
ATOM 2395 O O . GLY A 1 320 ? -14.789 24 21.516 1 98.75 320 GLY A O 1
ATOM 2396 N N . PRO A 1 321 ? -14.82 25.953 20.406 1 98.88 321 PRO A N 1
ATOM 2397 C CA . PRO A 1 321 ? -15.422 25.359 19.219 1 98.88 321 PRO A CA 1
ATOM 2398 C C . PRO A 1 321 ? -14.422 24.562 18.391 1 98.88 321 PRO A C 1
ATOM 2400 O O . PRO A 1 321 ? -13.234 24.891 18.359 1 98.88 321 PRO A O 1
ATOM 2403 N N . VAL A 1 322 ? -14.961 23.5 17.734 1 98.94 322 VAL A N 1
ATOM 2404 C CA . VAL A 1 322 ? -14.172 22.578 16.922 1 98.94 322 VAL A CA 1
ATOM 2405 C C . VAL A 1 322 ? -14.758 22.516 15.508 1 98.94 322 VAL A C 1
ATOM 2407 O O . VAL A 1 322 ? -15.969 22.344 15.336 1 98.94 322 VAL A O 1
ATOM 2410 N N . ASP A 1 323 ? -13.891 22.719 14.523 1 98.94 323 ASP A N 1
ATOM 2411 C CA . ASP A 1 323 ? -14.273 22.5 13.133 1 98.94 323 ASP A CA 1
ATOM 2412 C C . ASP A 1 323 ? -13.531 21.297 12.531 1 98.94 323 ASP A C 1
ATOM 2414 O O . ASP A 1 323 ? -12.305 21.25 12.57 1 98.94 323 ASP A O 1
ATOM 2418 N N . ILE A 1 324 ? -14.328 20.328 12.039 1 98.88 324 ILE A N 1
ATOM 2419 C CA . ILE A 1 324 ? -13.742 19.156 11.398 1 98.88 324 ILE A CA 1
ATOM 2420 C C . ILE A 1 324 ? -13.922 19.25 9.883 1 98.88 324 ILE A C 1
ATOM 2422 O O . ILE A 1 324 ? -15.055 19.312 9.391 1 98.88 324 ILE A O 1
ATOM 2426 N N . ILE A 1 325 ? -12.766 19.234 9.156 1 98.81 325 ILE A N 1
ATOM 2427 C CA . ILE A 1 325 ? -12.805 19.328 7.699 1 98.81 325 ILE A CA 1
ATOM 2428 C C . ILE A 1 325 ? -12.188 18.062 7.086 1 98.81 325 ILE A C 1
ATOM 2430 O O . ILE A 1 325 ? -11.008 17.781 7.309 1 98.81 325 ILE A O 1
ATOM 2434 N N . LEU A 1 326 ? -12.969 17.359 6.312 1 98.56 326 LEU A N 1
ATOM 2435 C CA . LEU A 1 326 ? -12.523 16.125 5.688 1 98.56 326 LEU A CA 1
ATOM 2436 C C . LEU A 1 326 ? -12.758 16.156 4.18 1 98.56 326 LEU A C 1
ATOM 2438 O O . LEU A 1 326 ? -13.773 16.672 3.715 1 98.56 326 LEU A O 1
ATOM 2442 N N . GLY A 1 327 ? -11.719 15.664 3.43 1 98.75 327 GLY A N 1
ATOM 2443 C CA . GLY A 1 327 ? -12.008 15.445 2.021 1 98.75 327 GLY A CA 1
ATOM 2444 C C . GLY A 1 327 ? -13.07 14.383 1.787 1 98.75 327 GLY A C 1
ATOM 2445 O O . GLY A 1 327 ? -13.047 13.328 2.418 1 98.75 327 GLY A O 1
ATOM 2446 N N . GLU A 1 328 ? -13.93 14.688 0.873 1 98.31 328 GLU A N 1
ATOM 2447 C CA . GLU A 1 328 ? -15.008 13.758 0.551 1 98.31 328 GLU A CA 1
ATOM 2448 C C . GLU A 1 328 ? -14.453 12.383 0.172 1 98.31 328 GLU A C 1
ATOM 2450 O O . GLU A 1 328 ? -15.055 11.359 0.486 1 98.31 328 GLU A O 1
ATOM 2455 N N . ASN A 1 329 ? -13.312 12.352 -0.453 1 98.12 329 ASN A N 1
ATOM 2456 C CA . ASN A 1 329 ? -12.672 11.125 -0.934 1 98.12 329 ASN A CA 1
ATOM 2457 C C . ASN A 1 329 ? -11.344 10.875 -0.227 1 98.12 329 ASN A C 1
ATOM 2459 O O . ASN A 1 329 ? -10.398 10.391 -0.842 1 98.12 329 ASN A O 1
ATOM 2463 N N . ASP A 1 330 ? -11.266 11.281 1.022 1 98.5 330 ASP A N 1
ATOM 2464 C CA . ASP A 1 330 ? -10.078 11.016 1.823 1 98.5 330 ASP A CA 1
ATOM 2465 C C . ASP A 1 330 ? -9.875 9.516 2.02 1 98.5 330 ASP A C 1
ATOM 2467 O O . ASP A 1 330 ? -10.672 8.859 2.686 1 98.5 330 ASP A O 1
ATOM 2471 N N . LEU A 1 331 ? -8.797 9.008 1.494 1 97.5 331 LEU A N 1
ATOM 2472 C CA . LEU A 1 331 ? -8.508 7.578 1.596 1 97.5 331 LEU A CA 1
ATOM 2473 C C . LEU A 1 331 ? -7.969 7.23 2.979 1 97.5 331 LEU A C 1
ATOM 2475 O O . LEU A 1 331 ? -8.328 6.195 3.549 1 97.5 331 LEU A O 1
ATOM 2479 N N . VAL A 1 332 ? -7.191 8.016 3.551 1 97.56 332 VAL A N 1
ATOM 2480 C CA . VAL A 1 332 ? -6.422 7.746 4.762 1 97.56 332 VAL A CA 1
ATOM 2481 C C . VAL A 1 332 ? -7.375 7.523 5.938 1 97.56 332 VAL A C 1
ATOM 2483 O O . VAL A 1 332 ? -7.207 6.578 6.707 1 97.56 332 VAL A O 1
ATOM 2486 N N . PHE A 1 333 ? -8.422 8.352 6.02 1 97.12 333 PHE A N 1
ATOM 2487 C CA . PHE A 1 333 ? -9.203 8.328 7.254 1 97.12 333 PHE A CA 1
ATOM 2488 C C . PHE A 1 333 ? -10.664 7.996 6.969 1 97.12 333 PHE A C 1
ATOM 2490 O O . PHE A 1 333 ? -11.5 8.031 7.871 1 97.12 333 PHE A O 1
ATOM 2497 N N . CYS A 1 334 ? -11.008 7.73 5.715 1 95.56 334 CYS A N 1
ATOM 2498 C CA . CYS A 1 334 ? -12.383 7.344 5.43 1 95.56 334 CYS A CA 1
ATOM 2499 C C . CYS A 1 334 ? -12.438 6.293 4.324 1 95.56 334 CYS A C 1
ATOM 2501 O O . CYS A 1 334 ? -13.516 5.988 3.809 1 95.56 334 CYS A O 1
ATOM 2503 N N . GLY A 1 335 ? -11.352 5.816 3.873 1 95.38 335 GLY A N 1
ATOM 2504 C CA . GLY A 1 335 ? -11.328 4.766 2.867 1 95.38 335 GLY A CA 1
ATOM 2505 C C . GLY A 1 335 ? -11.781 5.238 1.499 1 95.38 335 GLY A C 1
ATOM 2506 O O . GLY A 1 335 ? -12.281 4.445 0.701 1 95.38 335 GLY A O 1
ATOM 2507 N N . GLY A 1 336 ? -11.711 6.488 1.265 1 96.44 336 GLY A N 1
ATOM 2508 C CA . GLY A 1 336 ? -11.992 7.035 -0.053 1 96.44 336 GLY A CA 1
ATOM 2509 C C . GLY A 1 336 ? -13.422 7.5 -0.216 1 96.44 336 GLY A C 1
ATOM 2510 O O . GLY A 1 336 ? -13.789 8.039 -1.261 1 96.44 336 GLY A O 1
ATOM 2511 N N . ASN A 1 337 ? -14.281 7.266 0.756 1 96.69 337 ASN A N 1
ATOM 2512 C CA . ASN A 1 337 ? -15.656 7.742 0.789 1 96.69 337 ASN A CA 1
ATOM 2513 C C . ASN A 1 337 ? -16.078 8.148 2.199 1 96.69 337 ASN A C 1
ATOM 2515 O O . ASN A 1 337 ? -16.578 7.32 2.959 1 96.69 337 ASN A O 1
ATOM 2519 N N . CYS A 1 338 ? -16.047 9.445 2.475 1 97.5 338 CYS A N 1
ATOM 2520 C CA . CYS A 1 338 ? -16.219 9.922 3.84 1 97.5 338 CYS A CA 1
ATOM 2521 C C . CYS A 1 338 ? -17.703 10.156 4.152 1 97.5 338 CYS A C 1
ATOM 2523 O O . CYS A 1 338 ? -18.047 10.57 5.262 1 97.5 338 CYS A O 1
ATOM 2525 N N . SER A 1 339 ? -18.531 9.891 3.186 1 96.88 339 SER A N 1
ATOM 2526 C CA . SER A 1 339 ? -19.969 9.938 3.436 1 96.88 339 SER A CA 1
ATOM 2527 C C . SER A 1 339 ? -20.516 8.555 3.762 1 96.88 339 SER A C 1
ATOM 2529 O O . SER A 1 339 ? -21.719 8.398 4.02 1 96.88 339 SER A O 1
ATOM 2531 N N . TYR A 1 340 ? -19.703 7.59 3.752 1 94.12 340 TYR A N 1
ATOM 2532 C CA . TYR A 1 340 ? -20.125 6.207 3.943 1 94.12 340 TYR A CA 1
ATOM 2533 C C . TYR A 1 340 ? -19.531 5.629 5.223 1 94.12 340 TYR A C 1
ATOM 2535 O O . TYR A 1 340 ? -18.328 5.797 5.492 1 94.12 340 TYR A O 1
ATOM 2543 N N . PRO A 1 341 ? -20.234 4.707 5.969 1 93.44 341 PRO A N 1
ATOM 2544 C CA . PRO A 1 341 ? -21.688 4.52 5.863 1 93.44 341 PRO A CA 1
ATOM 2545 C C . PRO A 1 341 ? -22.469 5.734 6.336 1 93.44 341 PRO A C 1
ATOM 2547 O O . PRO A 1 341 ? -23.688 5.805 6.137 1 93.44 341 PRO A O 1
ATOM 2550 N N . GLU A 1 342 ? -21.797 6.621 7.07 1 95.88 342 GLU A N 1
ATOM 2551 C CA . GLU A 1 342 ? -22.328 7.93 7.453 1 95.88 342 GLU A CA 1
ATOM 2552 C C . GLU A 1 342 ? -21.266 9.016 7.332 1 95.88 342 GLU A C 1
ATOM 2554 O O . GLU A 1 342 ? -20.109 8.719 7.012 1 95.88 342 GLU A O 1
ATOM 2559 N N . ASN A 1 343 ? -21.703 10.234 7.473 1 97.62 343 ASN A N 1
ATOM 2560 C CA . ASN A 1 343 ? -20.75 11.344 7.406 1 97.62 343 ASN A CA 1
ATOM 2561 C C . ASN A 1 343 ? -19.688 11.227 8.492 1 97.62 343 ASN A C 1
ATOM 2563 O O . ASN A 1 343 ? -19.953 11.5 9.664 1 97.62 343 ASN A O 1
ATOM 2567 N N . GLN A 1 344 ? -18.469 10.93 8.055 1 97.62 344 GLN A N 1
ATOM 2568 C CA . GLN A 1 344 ? -17.391 10.633 8.984 1 97.62 344 GLN A CA 1
ATOM 2569 C C . GLN A 1 344 ? -16.938 11.891 9.719 1 97.62 344 GLN A C 1
ATOM 2571 O O . GLN A 1 344 ? -16.484 11.82 10.867 1 97.62 344 GLN A O 1
ATOM 2576 N N . ALA A 1 345 ? -17.031 13.047 9.117 1 98.12 345 ALA A N 1
ATOM 2577 C CA . ALA A 1 345 ? -16.625 14.305 9.742 1 98.12 345 ALA A CA 1
ATOM 2578 C C . ALA A 1 345 ? -17.516 14.633 10.938 1 98.12 345 ALA A C 1
ATOM 2580 O O . ALA A 1 345 ? -17.078 15.25 11.906 1 98.12 345 ALA A O 1
ATOM 2581 N N . SER A 1 346 ? -18.75 14.219 10.922 1 98.06 346 SER A N 1
ATOM 2582 C CA . SER A 1 346 ? -19.734 14.57 11.938 1 98.06 346 SER A CA 1
ATOM 2583 C C . SER A 1 346 ? -19.5 13.797 13.227 1 98.06 346 SER A C 1
ATOM 2585 O O . SER A 1 346 ? -20.062 14.141 14.273 1 98.06 346 SER A O 1
ATOM 2587 N N . LEU A 1 347 ? -18.688 12.805 13.141 1 98.19 347 LEU A N 1
ATOM 2588 C CA . LEU A 1 347 ? -18.562 11.883 14.266 1 98.19 347 LEU A CA 1
ATOM 2589 C C . LEU A 1 347 ? -17.453 12.328 15.211 1 98.19 347 LEU A C 1
ATOM 2591 O O . LEU A 1 347 ? -17.391 11.898 16.359 1 98.19 347 LEU A O 1
ATOM 2595 N N . TYR A 1 348 ? -16.578 13.148 14.727 1 98.19 348 TYR A N 1
ATOM 2596 C CA . TYR A 1 348 ? -15.336 13.422 15.422 1 98.19 348 TYR A CA 1
ATOM 2597 C C . TYR A 1 348 ? -15.594 14.164 16.734 1 98.19 348 TYR A C 1
ATOM 2599 O O . TYR A 1 348 ? -15.094 13.766 17.781 1 98.19 348 TYR A O 1
ATOM 2607 N N . THR A 1 349 ? -16.391 15.234 16.719 1 98.56 349 THR A N 1
ATOM 2608 C CA . THR A 1 349 ? -16.594 16.125 17.859 1 98.56 349 THR A CA 1
ATOM 2609 C C . THR A 1 349 ? -17.234 15.367 19.016 1 98.56 349 THR A C 1
ATOM 2611 O O . THR A 1 349 ? -16.766 15.445 20.156 1 98.56 349 THR A O 1
ATOM 2614 N N . SER A 1 350 ? -18.281 14.602 18.719 1 97.88 350 SER A N 1
ATOM 2615 C CA . SER A 1 350 ? -18.969 13.875 19.781 1 97.88 350 SER A CA 1
ATOM 2616 C C . SER A 1 350 ? -18.062 12.805 20.391 1 97.88 350 SER A C 1
ATOM 2618 O O . SER A 1 350 ? -18.172 12.5 21.578 1 97.88 350 SER A O 1
ATOM 2620 N N . THR A 1 351 ? -17.172 12.32 19.625 1 97.94 351 THR A N 1
ATOM 2621 C CA . THR A 1 351 ? -16.312 11.227 20.078 1 97.94 351 THR A CA 1
ATOM 2622 C C . THR A 1 351 ? -15.188 11.758 20.969 1 97.94 351 THR A C 1
ATOM 2624 O O . THR A 1 351 ? -14.883 11.172 22 1 97.94 351 THR A O 1
ATOM 2627 N N . TYR A 1 352 ? -14.57 12.906 20.578 1 98 352 TYR A N 1
ATOM 2628 C CA . TYR A 1 352 ? -13.32 13.273 21.234 1 98 352 TYR A CA 1
ATOM 2629 C C . TYR A 1 352 ? -13.477 14.57 22.016 1 98 352 TYR A C 1
ATOM 2631 O O . TYR A 1 352 ? -12.625 14.914 22.844 1 98 352 TYR A O 1
ATOM 2639 N N . TYR A 1 353 ? -14.562 15.297 21.781 1 98.56 353 TYR A N 1
ATOM 2640 C CA . TYR A 1 353 ? -14.758 16.594 22.422 1 98.56 353 TYR A CA 1
ATOM 2641 C C . TYR A 1 353 ? -16.156 16.688 23.016 1 98.56 353 TYR A C 1
ATOM 2643 O O . TYR A 1 353 ? -16.969 17.5 22.578 1 98.56 353 TYR A O 1
ATOM 2651 N N . PRO A 1 354 ? -16.391 16.031 24.125 1 98.19 354 PRO A N 1
ATOM 2652 C CA . PRO A 1 354 ? -17.734 15.969 24.672 1 98.19 354 PRO A CA 1
ATOM 2653 C C . PRO A 1 354 ? -18.234 17.328 25.188 1 98.19 354 PRO A C 1
ATOM 2655 O O . PRO A 1 354 ? -19.438 17.547 25.266 1 98.19 354 PRO A O 1
ATOM 2658 N N . ASN A 1 355 ? -17.297 18.281 25.5 1 98.56 355 ASN A N 1
ATOM 2659 C CA . ASN A 1 355 ? -17.703 19.547 26.094 1 98.56 355 ASN A CA 1
ATOM 2660 C C . ASN A 1 355 ? -17.406 20.719 25.156 1 98.56 355 ASN A C 1
ATOM 2662 O O . ASN A 1 355 ? -17.406 21.875 25.578 1 98.56 355 ASN A O 1
ATOM 2666 N N . ALA A 1 356 ? -17.156 20.422 23.891 1 98.69 356 ALA A N 1
ATOM 2667 C CA . ALA A 1 356 ? -16.922 21.484 22.922 1 98.69 356 ALA A CA 1
ATOM 2668 C C . ALA A 1 356 ? -18.141 22.375 22.781 1 98.69 356 ALA A C 1
ATOM 2670 O O . ALA A 1 356 ? -19.281 21.953 23.031 1 98.69 356 ALA A O 1
ATOM 2671 N N . SER A 1 357 ? -17.891 23.594 22.391 1 98.12 357 SER A N 1
ATOM 2672 C CA . SER A 1 357 ? -18.938 24.594 22.203 1 98.12 357 SER A CA 1
ATOM 2673 C C . SER A 1 357 ? -19.984 24.125 21.203 1 98.12 357 SER A C 1
ATOM 2675 O O . SER A 1 357 ? -19.672 23.375 20.281 1 98.12 357 SER A O 1
ATOM 2677 N N . SER A 1 358 ? -21.234 24.641 21.328 1 97.62 358 SER A N 1
ATOM 2678 C CA . SER A 1 358 ? -22.328 24.328 20.406 1 97.62 358 SER A CA 1
ATOM 2679 C C . SER A 1 358 ? -22.078 24.922 19.031 1 97.62 358 SER A C 1
ATOM 2681 O O . SER A 1 358 ? -22.734 24.547 18.062 1 97.62 358 SER A O 1
ATOM 2683 N N . GLY A 1 359 ? -21.094 25.797 18.922 1 98.62 359 GLY A N 1
ATOM 2684 C CA . GLY A 1 359 ? -20.734 26.406 17.641 1 98.62 359 GLY A CA 1
ATOM 2685 C C . GLY A 1 359 ? -19.828 25.516 16.797 1 98.62 359 GLY A C 1
ATOM 2686 O O . GLY A 1 359 ? -19.422 25.906 15.703 1 98.62 359 GLY A O 1
ATOM 2687 N N . SER A 1 360 ? -19.547 24.297 17.266 1 98.81 360 SER A N 1
ATOM 2688 C CA . SER A 1 360 ? -18.703 23.375 16.516 1 98.81 360 SER A CA 1
ATOM 2689 C C . SER A 1 360 ? -19.359 22.969 15.203 1 98.81 360 SER A C 1
ATOM 2691 O O . SER A 1 360 ? -20.594 22.953 15.094 1 98.81 360 SER A O 1
ATOM 2693 N N . GLN A 1 361 ? -18.484 22.734 14.203 1 98.88 361 GLN A N 1
ATOM 2694 C CA . GLN A 1 361 ? -18.969 22.438 12.867 1 98.88 361 GLN A CA 1
ATOM 2695 C C . GLN A 1 361 ? -18.156 21.312 12.219 1 98.88 361 GLN A C 1
ATOM 2697 O O . GLN A 1 361 ? -17.188 20.828 12.797 1 98.88 361 GLN A O 1
ATOM 2702 N N . TYR A 1 362 ? -18.656 20.828 11.133 1 98.69 362 TYR A N 1
ATOM 2703 C CA . TYR A 1 362 ? -17.953 19.906 10.266 1 98.69 362 TYR A CA 1
ATOM 2704 C C . TYR A 1 362 ? -18.25 20.188 8.797 1 98.69 362 TYR A C 1
ATOM 2706 O O . TYR A 1 362 ? -19.266 20.812 8.477 1 98.69 362 TYR A O 1
ATOM 2714 N N . TYR A 1 363 ? -17.312 19.734 7.941 1 98.75 363 TYR A N 1
ATOM 2715 C CA . TYR A 1 363 ? -17.391 20.031 6.516 1 98.75 363 TYR A CA 1
ATOM 2716 C C . TYR A 1 363 ? -16.75 18.938 5.688 1 98.75 363 TYR A C 1
ATOM 2718 O O . TYR A 1 363 ? -15.656 18.453 6.02 1 98.75 363 TYR A O 1
ATOM 2726 N N . LEU A 1 364 ? -17.453 18.453 4.676 1 98.5 364 LEU A N 1
ATOM 2727 C CA . LEU A 1 364 ? -16.875 17.578 3.672 1 98.5 364 LEU A CA 1
ATOM 2728 C C . LEU A 1 364 ? -16.469 18.359 2.43 1 98.5 364 LEU A C 1
ATOM 2730 O O . LEU A 1 364 ? -17.297 18.984 1.776 1 98.5 364 LEU A O 1
ATOM 2734 N N . ALA A 1 365 ? -15.188 18.359 2.168 1 98.62 365 ALA A N 1
ATOM 2735 C CA . ALA A 1 365 ? -14.672 19.047 0.992 1 98.62 365 ALA A CA 1
ATOM 2736 C C . ALA A 1 365 ? -14.953 18.266 -0.281 1 98.62 365 ALA A C 1
ATOM 2738 O O . ALA A 1 365 ? -14.328 17.234 -0.53 1 98.62 365 ALA A O 1
ATOM 2739 N N . GLU A 1 366 ? -15.789 18.812 -1.108 1 97.88 366 GLU A N 1
ATOM 2740 C CA . GLU A 1 366 ? -16.281 18.094 -2.283 1 97.88 366 GLU A CA 1
ATOM 2741 C C . GLU A 1 366 ? -15.141 17.719 -3.223 1 97.88 366 GLU A C 1
ATOM 2743 O O . GLU A 1 366 ? -14.32 18.578 -3.578 1 97.88 366 GLU A O 1
ATOM 2748 N N . GLY A 1 367 ? -15.07 16.469 -3.604 1 97.81 367 GLY A N 1
ATOM 2749 C CA . GLY A 1 367 ? -14.133 15.977 -4.605 1 97.81 367 GLY A CA 1
ATOM 2750 C C . GLY A 1 367 ? -12.703 15.898 -4.098 1 97.81 367 GLY A C 1
ATOM 2751 O O . GLY A 1 367 ? -11.805 15.484 -4.828 1 97.81 367 GLY A O 1
ATOM 2752 N N . SER A 1 368 ? -12.477 16.219 -2.895 1 98.69 368 SER A N 1
ATOM 2753 C CA . SER A 1 368 ? -11.117 16.297 -2.373 1 98.69 368 SER A CA 1
ATOM 2754 C C . SER A 1 368 ? -10.688 14.961 -1.771 1 98.69 368 SER A C 1
ATOM 2756 O O . SER A 1 368 ? -11.492 14.266 -1.144 1 98.69 368 SER A O 1
ATOM 2758 N N . GLY A 1 369 ? -9.391 14.594 -2.039 1 98.62 369 GLY A N 1
ATOM 2759 C CA . GLY A 1 369 ? -8.742 13.562 -1.248 1 98.62 369 GLY A CA 1
ATOM 2760 C C . GLY A 1 369 ? -8.195 14.078 0.071 1 98.62 369 GLY A C 1
ATOM 2761 O O . GLY A 1 369 ? -8.797 14.953 0.698 1 98.62 369 GLY A O 1
ATOM 2762 N N . HIS A 1 370 ? -7.137 13.453 0.541 1 98.75 370 HIS A N 1
ATOM 2763 C CA . HIS A 1 370 ? -6.578 13.719 1.862 1 98.75 370 HIS A CA 1
ATOM 2764 C C . HIS A 1 370 ? -5.922 15.094 1.92 1 98.75 370 HIS A C 1
ATOM 2766 O O . HIS A 1 370 ? -6.098 15.828 2.893 1 98.75 370 HIS A O 1
ATOM 2772 N N . CYS A 1 371 ? -5.105 15.453 0.915 1 98.81 371 CYS A N 1
ATOM 2773 C CA . CYS A 1 371 ? -4.43 16.734 0.872 1 98.81 371 CYS A CA 1
ATOM 2774 C C . CYS A 1 371 ? -5.375 17.844 0.401 1 98.81 371 CYS A C 1
ATOM 2776 O O . CYS A 1 371 ? -5.215 18.375 -0.698 1 98.81 371 CYS A O 1
ATOM 2778 N N . ILE A 1 372 ? -6.16 18.297 1.193 1 98.88 372 ILE A N 1
ATOM 2779 C CA . ILE A 1 372 ? -7.27 19.203 0.923 1 98.88 372 ILE A CA 1
ATOM 2780 C C . ILE A 1 372 ? -6.734 20.5 0.302 1 98.88 372 ILE A C 1
ATOM 2782 O O . ILE A 1 372 ? -7.281 20.984 -0.689 1 98.88 372 ILE A O 1
ATOM 2786 N N . ALA A 1 373 ? -5.645 21.047 0.739 1 98.81 373 ALA A N 1
ATOM 2787 C CA . ALA A 1 373 ? -5.113 22.328 0.323 1 98.81 373 ALA A CA 1
ATOM 2788 C C . ALA A 1 373 ? -4.629 22.281 -1.123 1 98.81 373 ALA A C 1
ATOM 2790 O O . ALA A 1 373 ? -4.461 23.328 -1.762 1 98.81 373 ALA A O 1
ATOM 2791 N N . ALA A 1 374 ? -4.398 21.078 -1.647 1 98.75 374 ALA A N 1
ATOM 2792 C CA . ALA A 1 374 ? -3.852 20.953 -2.996 1 98.75 374 ALA A CA 1
ATOM 2793 C C . ALA A 1 374 ? -4.945 20.609 -4 1 98.75 374 ALA A C 1
ATOM 2795 O O . ALA A 1 374 ? -4.676 20.438 -5.191 1 98.75 374 ALA A O 1
ATOM 2796 N N . HIS A 1 375 ? -6.176 20.438 -3.555 1 98.88 375 HIS A N 1
ATOM 2797 C CA . HIS A 1 375 ? -7.285 20.078 -4.438 1 98.88 375 HIS A CA 1
ATOM 2798 C C . HIS A 1 375 ? -8 21.328 -4.949 1 98.88 375 HIS A C 1
ATOM 2800 O O . HIS A 1 375 ? -7.867 22.406 -4.371 1 98.88 375 HIS A O 1
ATOM 2806 N N . LYS A 1 376 ? -8.734 21.172 -5.992 1 98.31 376 LYS A N 1
ATOM 2807 C CA . LYS A 1 376 ? -9.406 22.281 -6.656 1 98.31 376 LYS A CA 1
ATOM 2808 C C . LYS A 1 376 ? -10.484 22.891 -5.758 1 98.31 376 LYS A C 1
ATOM 2810 O O . LYS A 1 376 ? -10.797 24.078 -5.879 1 98.31 376 LYS A O 1
ATOM 2815 N N . SER A 1 377 ? -10.992 22.141 -4.812 1 98.06 377 SER A N 1
ATOM 2816 C CA . SER A 1 377 ? -12.023 22.625 -3.902 1 98.06 377 SER A CA 1
ATOM 2817 C C . SER A 1 377 ? -11.406 23.266 -2.668 1 98.06 377 SER A C 1
ATOM 2819 O O . SER A 1 377 ? -12.109 23.562 -1.7 1 98.06 377 SER A O 1
ATOM 2821 N N . ALA A 1 378 ? -10.125 23.484 -2.646 1 98.56 378 ALA A N 1
ATOM 2822 C CA . ALA A 1 378 ? -9.422 24.031 -1.482 1 98.56 378 ALA A CA 1
ATOM 2823 C C . ALA A 1 378 ? -10.031 25.344 -1.035 1 98.56 378 ALA A C 1
ATOM 2825 O O . ALA A 1 378 ? -10.18 25.594 0.163 1 98.56 378 ALA A O 1
ATOM 2826 N N . SER A 1 379 ? -10.391 26.203 -1.988 1 98 379 SER A N 1
ATOM 2827 C CA . SER A 1 379 ? -10.906 27.516 -1.658 1 98 379 SER A CA 1
ATOM 2828 C C . SER A 1 379 ? -12.172 27.422 -0.811 1 98 379 SER A C 1
ATOM 2830 O O . SER A 1 379 ? -12.359 28.219 0.116 1 98 379 SER A O 1
ATOM 2832 N N . SER A 1 380 ? -13 26.484 -1.125 1 98.69 380 SER A N 1
ATOM 2833 C CA . SER A 1 380 ? -14.219 26.297 -0.338 1 98.69 380 SER A CA 1
ATOM 2834 C C . SER A 1 380 ? -13.891 25.828 1.078 1 98.69 380 SER A C 1
ATOM 2836 O O . SER A 1 380 ? -14.547 26.234 2.037 1 98.69 380 SER A O 1
ATOM 2838 N N . SER A 1 381 ? -12.93 24.984 1.19 1 98.75 381 SER A N 1
ATOM 2839 C CA . SER A 1 381 ? -12.492 24.531 2.506 1 98.75 381 SER A CA 1
ATOM 2840 C C . SER A 1 381 ? -11.906 25.672 3.322 1 98.75 381 SER A C 1
ATOM 2842 O O . SER A 1 381 ? -12.18 25.797 4.52 1 98.75 381 SER A O 1
ATOM 2844 N N . PHE A 1 382 ? -11.102 26.531 2.639 1 98.81 382 PHE A N 1
ATOM 2845 C CA . PHE A 1 382 ? -10.516 27.688 3.314 1 98.81 382 PHE A CA 1
ATOM 2846 C C . PHE A 1 382 ? -11.609 28.641 3.791 1 98.81 382 PHE A C 1
ATOM 2848 O O . PHE A 1 382 ? -11.539 29.156 4.906 1 98.81 382 PHE A O 1
ATOM 2855 N N . GLN A 1 383 ? -12.586 28.797 2.984 1 98.69 383 GLN A N 1
ATOM 2856 C CA . GLN A 1 383 ? -13.703 29.656 3.361 1 98.69 383 GLN A CA 1
ATOM 2857 C C . GLN A 1 383 ? -14.469 29.094 4.551 1 98.69 383 GLN A C 1
ATOM 2859 O O . GLN A 1 383 ? -14.898 29.828 5.434 1 98.69 383 GLN A O 1
ATOM 2864 N N . GLN A 1 384 ? -14.664 27.781 4.531 1 98.88 384 GLN A N 1
ATOM 2865 C CA . GLN A 1 384 ? -15.297 27.125 5.664 1 98.88 384 GLN A CA 1
ATOM 2866 C C . GLN A 1 384 ? -14.531 27.391 6.957 1 98.88 384 GLN A C 1
ATOM 2868 O O . GLN A 1 384 ? -15.133 27.688 7.992 1 98.88 384 GLN A O 1
ATOM 2873 N N . MET A 1 385 ? -13.25 27.281 6.93 1 98.94 385 MET A N 1
ATOM 2874 C CA . MET A 1 385 ? -12.398 27.5 8.094 1 98.94 385 MET A CA 1
ATOM 2875 C C . MET A 1 385 ? -12.555 28.906 8.641 1 98.94 385 MET A C 1
ATOM 2877 O O . MET A 1 385 ? -12.742 29.094 9.852 1 98.94 385 MET A O 1
ATOM 2881 N N . ILE A 1 386 ? -12.562 29.922 7.723 1 98.88 386 ILE A N 1
ATOM 2882 C CA . ILE A 1 386 ? -12.672 31.312 8.117 1 98.88 386 ILE A CA 1
ATOM 2883 C C . ILE A 1 386 ? -14.07 31.594 8.656 1 98.88 386 ILE A C 1
ATOM 2885 O O . ILE A 1 386 ? -14.227 32.219 9.719 1 98.88 386 ILE A O 1
ATOM 2889 N N . SER A 1 387 ? -15.109 31.094 7.98 1 98.88 387 SER A N 1
ATOM 2890 C CA . SER A 1 387 ? -16.484 31.328 8.383 1 98.88 387 SER A CA 1
ATOM 2891 C C . SER A 1 387 ? -16.781 30.703 9.742 1 98.88 387 SER A C 1
ATOM 2893 O O . SER A 1 387 ? -17.547 31.266 10.539 1 98.88 387 SER A O 1
ATOM 2895 N N . PHE A 1 388 ? -16.219 29.531 9.969 1 98.88 388 PHE A N 1
ATOM 2896 C CA . PHE A 1 388 ? -16.375 28.859 11.258 1 98.88 388 PHE A CA 1
ATOM 2897 C C . PHE A 1 388 ? -15.867 29.734 12.391 1 98.88 388 PHE A C 1
ATOM 2899 O O . PHE A 1 388 ? -16.547 29.906 13.398 1 98.88 388 PHE A O 1
ATOM 2906 N N . LEU A 1 389 ? -14.625 30.328 12.211 1 98.88 389 LEU A N 1
ATOM 2907 C CA . LEU A 1 389 ? -14.055 31.188 13.242 1 98.88 389 LEU A CA 1
ATOM 2908 C C . LEU A 1 389 ? -14.922 32.406 13.469 1 98.88 389 LEU A C 1
ATOM 2910 O O . LEU A 1 389 ? -15.242 32.75 14.609 1 98.88 389 LEU A O 1
ATOM 2914 N N . GLN A 1 390 ? -15.391 33.031 12.438 1 98.75 390 GLN A N 1
ATOM 2915 C CA . GLN A 1 390 ? -16.203 34.25 12.531 1 98.75 390 GLN A CA 1
ATOM 2916 C C . GLN A 1 390 ? -17.547 33.969 13.164 1 98.75 390 GLN A C 1
ATOM 2918 O O . GLN A 1 390 ? -18.047 34.75 13.984 1 98.75 390 GLN A O 1
ATOM 2923 N N . ALA A 1 391 ? -18.109 32.844 12.844 1 98.75 391 ALA A N 1
ATOM 2924 C CA . ALA A 1 391 ? -19.406 32.469 13.391 1 98.75 391 ALA A CA 1
ATOM 2925 C C . ALA A 1 391 ? -19.312 32.219 14.898 1 98.75 391 ALA A C 1
ATOM 2927 O O . ALA A 1 391 ? -20.328 32.281 15.602 1 98.75 391 ALA A O 1
ATOM 2928 N N . ASN A 1 392 ? -18.156 31.953 15.375 1 98.69 392 ASN A N 1
ATOM 2929 C CA . ASN A 1 392 ? -17.953 31.688 16.797 1 98.69 392 ASN A CA 1
ATOM 2930 C C . ASN A 1 392 ? -17.344 32.875 17.516 1 98.69 392 ASN A C 1
ATOM 2932 O O . ASN A 1 392 ? -16.875 32.75 18.656 1 98.69 392 ASN A O 1
ATOM 2936 N N . GLY A 1 393 ? -17.219 34.031 16.906 1 98.06 393 GLY A N 1
ATOM 2937 C CA . GLY A 1 393 ? -16.766 35.25 17.516 1 98.06 393 GLY A CA 1
ATOM 2938 C C . GLY A 1 393 ? -15.25 35.312 17.672 1 98.06 393 GLY A C 1
ATOM 2939 O O . GLY A 1 393 ? -14.742 36.094 18.5 1 98.06 393 GLY A O 1
ATOM 2940 N N . VAL A 1 394 ? -14.57 34.531 16.953 1 97.94 394 VAL A N 1
ATOM 2941 C CA . VAL A 1 394 ? -13.109 34.562 16.953 1 97.94 394 VAL A CA 1
ATOM 2942 C C . VAL A 1 394 ? -12.617 35.344 15.742 1 97.94 394 VAL A C 1
ATOM 2944 O O . VAL A 1 394 ? -12.516 34.812 14.633 1 97.94 394 VAL A O 1
ATOM 2947 N N . TYR A 1 395 ? -12.297 36.656 16 1 94.5 395 TYR A N 1
ATOM 2948 C CA . TYR A 1 395 ? -11.969 37.562 14.914 1 94.5 395 TYR A CA 1
ATOM 2949 C C . TYR A 1 395 ? -10.492 37.938 14.93 1 94.5 395 TYR A C 1
ATOM 2951 O O . TYR A 1 395 ? -9.867 37.938 16 1 94.5 395 TYR A O 1
ATOM 2959 N N . MET B 1 1 ? 57.906 -68.812 -44.219 1 18.95 1 MET B N 1
ATOM 2960 C CA . MET B 1 1 ? 56.531 -68.812 -44.688 1 18.95 1 MET B CA 1
ATOM 2961 C C . MET B 1 1 ? 55.719 -67.688 -44 1 18.95 1 MET B C 1
ATOM 2963 O O . MET B 1 1 ? 55.469 -67.812 -42.812 1 18.95 1 MET B O 1
ATOM 2967 N N . LYS B 1 2 ? 56.125 -66.562 -44.5 1 29.98 2 LYS B N 1
ATOM 2968 C CA . LYS B 1 2 ? 55.656 -65.25 -44.031 1 29.98 2 LYS B CA 1
ATOM 2969 C C . LYS B 1 2 ? 54.156 -65.125 -44.25 1 29.98 2 LYS B C 1
ATOM 2971 O O . LYS B 1 2 ? 53.688 -64.75 -45.344 1 29.98 2 LYS B O 1
ATOM 2976 N N . LEU B 1 3 ? 53.312 -66.188 -43.656 1 26.81 3 LEU B N 1
ATOM 2977 C CA . LEU B 1 3 ? 51.906 -66 -43.938 1 26.81 3 LEU B CA 1
ATOM 2978 C C . LEU B 1 3 ? 51.375 -64.688 -43.312 1 26.81 3 LEU B C 1
ATOM 2980 O O . LEU B 1 3 ? 51.656 -64.438 -42.156 1 26.81 3 LEU B O 1
ATOM 2984 N N . PRO B 1 4 ? 50.844 -63.719 -44.125 1 33.75 4 PRO B N 1
ATOM 2985 C CA . PRO B 1 4 ? 50.406 -62.344 -43.938 1 33.75 4 PRO B CA 1
ATOM 2986 C C . PRO B 1 4 ? 49.031 -62.25 -43.219 1 33.75 4 PRO B C 1
ATOM 2988 O O . PRO B 1 4 ? 48 -62.625 -43.812 1 33.75 4 PRO B O 1
ATOM 2991 N N . TYR B 1 5 ? 48.688 -63.062 -42.125 1 31.3 5 TYR B N 1
ATOM 2992 C CA . TYR B 1 5 ? 47.344 -63.062 -41.594 1 31.3 5 TYR B CA 1
ATOM 2993 C C . TYR B 1 5 ? 46.875 -61.625 -41.281 1 31.3 5 TYR B C 1
ATOM 2995 O O . TYR B 1 5 ? 47.5 -60.906 -40.5 1 31.3 5 TYR B O 1
ATOM 3003 N N . GLY B 1 6 ? 46.312 -60.875 -42.312 1 31.72 6 GLY B N 1
ATOM 3004 C CA . GLY B 1 6 ? 45.625 -59.594 -42.312 1 31.72 6 GLY B CA 1
ATOM 3005 C C . GLY B 1 6 ? 44.469 -59.531 -41.344 1 31.72 6 GLY B C 1
ATOM 3006 O O . GLY B 1 6 ? 43.5 -60.281 -41.5 1 31.72 6 GLY B O 1
ATOM 3007 N N . ILE B 1 7 ? 44.625 -59.375 -40 1 34.66 7 ILE B N 1
ATOM 3008 C CA . ILE B 1 7 ? 43.594 -59.219 -39 1 34.66 7 ILE B CA 1
ATOM 3009 C C . ILE B 1 7 ? 42.719 -58.031 -39.375 1 34.66 7 ILE B C 1
ATOM 3011 O O . ILE B 1 7 ? 43.188 -56.906 -39.562 1 34.66 7 ILE B O 1
ATOM 3015 N N . ASN B 1 8 ? 41.625 -58.25 -40.156 1 31.33 8 ASN B N 1
ATOM 3016 C CA . ASN B 1 8 ? 40.594 -57.25 -40.469 1 31.33 8 ASN B CA 1
ATOM 3017 C C . ASN B 1 8 ? 39.969 -56.656 -39.219 1 31.33 8 ASN B C 1
ATOM 3019 O O . ASN B 1 8 ? 39.344 -57.344 -38.438 1 31.33 8 ASN B O 1
ATOM 3023 N N . PRO B 1 9 ? 40.469 -55.594 -38.5 1 34.41 9 PRO B N 1
ATOM 3024 C CA . PRO B 1 9 ? 39.906 -55.031 -37.281 1 34.41 9 PRO B CA 1
ATOM 3025 C C . PRO B 1 9 ? 38.562 -54.375 -37.531 1 34.41 9 PRO B C 1
ATOM 3027 O O . PRO B 1 9 ? 38.469 -53.312 -38.094 1 34.41 9 PRO B O 1
ATOM 3030 N N . TRP B 1 10 ? 37.5 -55.031 -38 1 34.06 10 TRP B N 1
ATOM 3031 C CA . TRP B 1 10 ? 36.219 -54.344 -38 1 34.06 10 TRP B CA 1
ATOM 3032 C C . TRP B 1 10 ? 35.875 -53.812 -36.625 1 34.06 10 TRP B C 1
ATOM 3034 O O . TRP B 1 10 ? 35.469 -54.562 -35.75 1 34.06 10 TRP B O 1
ATOM 3044 N N . TRP B 1 11 ? 36.594 -52.906 -36 1 34.22 11 TRP B N 1
ATOM 3045 C CA . TRP B 1 11 ? 36 -52.25 -34.812 1 34.22 11 TRP B CA 1
ATOM 3046 C C . TRP B 1 11 ? 34.656 -51.625 -35.188 1 34.22 11 TRP B C 1
ATOM 3048 O O . TRP B 1 11 ? 34.594 -50.688 -35.969 1 34.22 11 TRP B O 1
ATOM 3058 N N . ALA B 1 12 ? 33.594 -52.469 -35.188 1 37.81 12 ALA B N 1
ATOM 3059 C CA . ALA B 1 12 ? 32.281 -51.875 -35.125 1 37.81 12 ALA B CA 1
ATOM 3060 C C . ALA B 1 12 ? 32.25 -50.719 -34.125 1 37.81 12 ALA B C 1
ATOM 3062 O O . ALA B 1 12 ? 32.406 -50.906 -32.906 1 37.81 12 ALA B O 1
ATOM 3063 N N . VAL B 1 13 ? 32.688 -49.594 -34.5 1 36.41 13 VAL B N 1
ATOM 3064 C CA . VAL B 1 13 ? 32.312 -48.375 -33.75 1 36.41 13 VAL B CA 1
ATOM 3065 C C . VAL B 1 13 ? 30.844 -48.438 -33.375 1 36.41 13 VAL B C 1
ATOM 3067 O O . VAL B 1 13 ? 29.969 -48.469 -34.219 1 36.41 13 VAL B O 1
ATOM 3070 N N . LEU B 1 14 ? 30.547 -49.188 -32.25 1 34.62 14 LEU B N 1
ATOM 3071 C CA . LEU B 1 14 ? 29.234 -48.938 -31.688 1 34.62 14 LEU B CA 1
ATOM 3072 C C . LEU B 1 14 ? 28.812 -47.5 -31.891 1 34.62 14 LEU B C 1
ATOM 3074 O O . LEU B 1 14 ? 29.625 -46.562 -31.719 1 34.62 14 LEU B O 1
ATOM 3078 N N . SER B 1 15 ? 28 -47.25 -32.938 1 34.66 15 SER B N 1
ATOM 3079 C CA . SER B 1 15 ? 27.406 -45.938 -33.094 1 34.66 15 SER B CA 1
ATOM 3080 C C . SER B 1 15 ? 27.234 -45.25 -31.719 1 34.66 15 SER B C 1
ATOM 3082 O O . SER B 1 15 ? 26.938 -45.906 -30.734 1 34.66 15 SER B O 1
ATOM 3084 N N . PRO B 1 16 ? 27.938 -44.156 -31.453 1 39.44 16 PRO B N 1
ATOM 3085 C CA . PRO B 1 16 ? 27.656 -43.406 -30.234 1 39.44 16 PRO B CA 1
ATOM 3086 C C . PRO B 1 16 ? 26.188 -43.5 -29.812 1 39.44 16 PRO B C 1
ATOM 3088 O O . PRO B 1 16 ? 25.297 -43.531 -30.672 1 39.44 16 PRO B O 1
ATOM 3091 N N . SER B 1 17 ? 25.734 -44.344 -28.891 1 39.94 17 SER B N 1
ATOM 3092 C CA . SER B 1 17 ? 2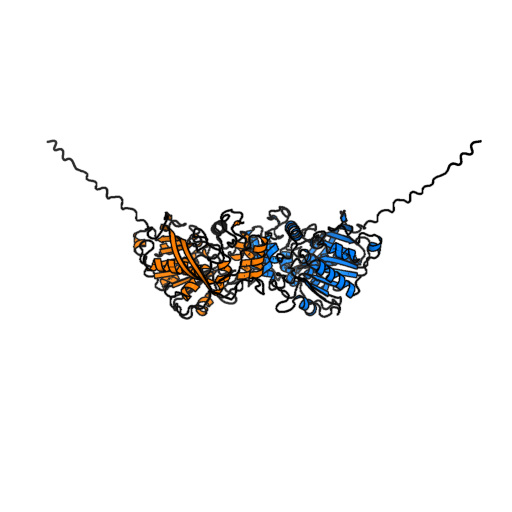4.406 -44.312 -28.266 1 39.94 17 SER B CA 1
ATOM 3093 C C . SER B 1 17 ? 23.766 -42.938 -28.422 1 39.94 17 SER B C 1
ATOM 3095 O O . SER B 1 17 ? 24.359 -41.906 -28.062 1 39.94 17 SER B O 1
ATOM 3097 N N . ALA B 1 18 ? 23.109 -42.531 -29.422 1 47.59 18 ALA B N 1
ATOM 3098 C CA . ALA B 1 18 ? 22.359 -41.312 -29.641 1 47.59 18 ALA B CA 1
ATOM 3099 C C . ALA B 1 18 ? 21.781 -40.781 -28.328 1 47.59 18 ALA B C 1
ATOM 3101 O O . ALA B 1 18 ? 21.047 -41.469 -27.641 1 47.59 18 ALA B O 1
ATOM 3102 N N . ALA B 1 19 ? 22.422 -39.875 -27.688 1 59.12 19 ALA B N 1
ATOM 3103 C CA . ALA B 1 19 ? 22.047 -39.188 -26.453 1 59.12 19 ALA B CA 1
ATOM 3104 C C . ALA B 1 19 ? 20.562 -38.844 -26.438 1 59.12 19 ALA B C 1
ATOM 3106 O O . ALA B 1 19 ? 20.047 -38.281 -27.406 1 59.12 19 ALA B O 1
ATOM 3107 N N . TRP B 1 20 ? 19.844 -39.562 -25.688 1 78.38 20 TRP B N 1
ATOM 3108 C CA . TRP B 1 20 ? 18.422 -39.312 -25.484 1 78.38 20 TRP B CA 1
ATOM 3109 C C . TRP B 1 20 ? 18.141 -37.812 -25.344 1 78.38 20 TRP B C 1
ATOM 3111 O O . TRP B 1 20 ? 18.969 -37.062 -24.781 1 78.38 20 TRP B O 1
ATOM 3121 N N . SER B 1 21 ? 17.109 -37.344 -26.297 1 82.94 21 SER B N 1
ATOM 3122 C CA . SER B 1 21 ? 16.672 -35.969 -26.062 1 82.94 21 SER B CA 1
ATOM 3123 C C . SER B 1 21 ? 15.148 -35.906 -25.922 1 82.94 21 SER B C 1
ATOM 3125 O O . SER B 1 21 ? 14.445 -36.844 -26.297 1 82.94 21 SER B O 1
ATOM 3127 N N . ILE B 1 22 ? 14.719 -34.938 -25.234 1 91.44 22 ILE B N 1
ATOM 3128 C CA . ILE B 1 22 ? 13.297 -34.688 -25.016 1 91.44 22 ILE B CA 1
ATOM 3129 C C . ILE B 1 22 ? 12.633 -34.312 -26.328 1 91.44 22 ILE B C 1
ATOM 3131 O O . ILE B 1 22 ? 13.242 -33.656 -27.188 1 91.44 22 ILE B O 1
ATOM 3135 N N . SER B 1 23 ? 11.461 -34.875 -26.531 1 93.25 23 SER B N 1
ATOM 3136 C CA . SER B 1 23 ? 10.703 -34.531 -27.734 1 93.25 23 SER B CA 1
ATOM 3137 C C . SER B 1 23 ? 10.148 -33.125 -27.672 1 93.25 23 SER B C 1
ATOM 3139 O O . SER B 1 23 ? 9.695 -32.656 -26.625 1 93.25 23 SER B O 1
ATOM 3141 N N . THR B 1 24 ? 10.117 -32.406 -28.828 1 94.56 24 THR B N 1
ATOM 3142 C CA . THR B 1 24 ? 9.523 -31.078 -28.922 1 94.56 24 THR B CA 1
ATOM 3143 C C . THR B 1 24 ? 8.172 -31.141 -29.625 1 94.56 24 THR B C 1
ATOM 3145 O O . THR B 1 24 ? 7.656 -30.125 -30.078 1 94.56 24 THR B O 1
ATOM 3148 N N . GLN B 1 25 ? 7.676 -32.312 -29.766 1 93.25 25 GLN B N 1
ATOM 3149 C CA . GLN B 1 25 ? 6.379 -32.469 -30.422 1 93.25 25 GLN B CA 1
ATOM 3150 C C . GLN B 1 25 ? 5.316 -31.609 -29.734 1 93.25 25 GLN B C 1
ATOM 3152 O O . GLN B 1 25 ? 5.234 -31.578 -28.516 1 93.25 25 GLN B O 1
ATOM 3157 N N . GLY B 1 26 ? 4.508 -30.953 -30.578 1 95.12 26 GLY B N 1
ATOM 3158 C CA . GLY B 1 26 ? 3.434 -30.125 -30.062 1 95.12 26 GLY B CA 1
ATOM 3159 C C . GLY B 1 26 ? 3.85 -28.688 -29.844 1 95.12 26 GLY B C 1
ATOM 3160 O O . GLY B 1 26 ? 3.008 -27.828 -29.562 1 95.12 26 GLY B O 1
ATOM 3161 N N . LEU B 1 27 ? 5.164 -28.375 -29.969 1 97.44 27 LEU B N 1
ATOM 3162 C CA . LEU B 1 27 ? 5.664 -27.031 -29.719 1 97.44 27 LEU B CA 1
ATOM 3163 C C . LEU B 1 27 ? 6.156 -26.391 -31.016 1 97.44 27 LEU B C 1
ATOM 3165 O O . LEU B 1 27 ? 6.754 -27.062 -31.859 1 97.44 27 LEU B O 1
ATOM 3169 N N . THR B 1 28 ? 5.879 -25.172 -31.188 1 97.75 28 THR B N 1
ATOM 3170 C CA . THR B 1 28 ? 6.488 -24.375 -32.25 1 97.75 28 THR B CA 1
ATOM 3171 C C . THR B 1 28 ? 7.629 -23.516 -31.688 1 97.75 28 THR B C 1
ATOM 3173 O O . THR B 1 28 ? 7.629 -23.172 -30.5 1 97.75 28 THR B O 1
ATOM 3176 N N . ASP B 1 29 ? 8.703 -23.266 -32.594 1 97.81 29 ASP B N 1
ATOM 3177 C CA . ASP B 1 29 ? 9.898 -22.531 -32.219 1 97.81 29 ASP B CA 1
ATOM 3178 C C . ASP B 1 29 ? 10.539 -23.109 -30.953 1 97.81 29 ASP B C 1
ATOM 3180 O O . ASP B 1 29 ? 10.836 -22.375 -30 1 97.81 29 ASP B O 1
ATOM 3184 N N . ALA B 1 30 ? 10.602 -24.391 -30.906 1 97.69 30 ALA B N 1
ATOM 3185 C CA . ALA B 1 30 ? 10.992 -25.094 -29.688 1 97.69 30 ALA B CA 1
ATOM 3186 C C . ALA B 1 30 ? 12.5 -25.047 -29.484 1 97.69 30 ALA B C 1
ATOM 3188 O O . ALA B 1 30 ? 13.266 -25.094 -30.453 1 97.69 30 ALA B O 1
ATOM 3189 N N . THR B 1 31 ? 12.938 -24.922 -28.328 1 97.69 31 THR B N 1
ATOM 3190 C CA . THR B 1 31 ? 14.336 -25.062 -27.922 1 97.69 31 THR B CA 1
ATOM 3191 C C . THR B 1 31 ? 14.469 -26.109 -26.812 1 97.69 31 THR B C 1
ATOM 3193 O O . THR B 1 31 ? 13.516 -26.359 -26.078 1 97.69 31 THR B O 1
ATOM 3196 N N . ILE B 1 32 ? 15.547 -26.766 -26.812 1 97.38 32 ILE B N 1
ATOM 3197 C CA . ILE B 1 32 ? 15.852 -27.734 -25.75 1 97.38 32 ILE B CA 1
ATOM 3198 C C . ILE B 1 32 ? 16.969 -27.188 -24.875 1 97.38 32 ILE B C 1
ATOM 3200 O O . ILE B 1 32 ? 17.953 -26.609 -25.375 1 97.38 32 ILE B O 1
ATOM 3204 N N . GLY B 1 33 ? 16.75 -27.25 -23.594 1 96.69 33 GLY B N 1
ATOM 3205 C CA . GLY B 1 33 ? 17.75 -26.812 -22.641 1 96.69 33 GLY B CA 1
ATOM 3206 C C . GLY B 1 33 ? 17.594 -27.453 -21.266 1 96.69 33 GLY B C 1
ATOM 3207 O O . GLY B 1 33 ? 16.797 -28.391 -21.109 1 96.69 33 GLY B O 1
ATOM 3208 N N . LYS B 1 34 ? 18.406 -26.969 -20.297 1 97.5 34 LYS B N 1
ATOM 3209 C CA . LYS B 1 34 ? 18.344 -27.484 -18.938 1 97.5 34 LYS B CA 1
ATOM 3210 C C . LYS B 1 34 ? 17.578 -26.531 -18.016 1 97.5 34 LYS B C 1
ATOM 3212 O O . LYS B 1 34 ? 17.359 -25.359 -18.359 1 97.5 34 LYS B O 1
ATOM 3217 N N . SER B 1 35 ? 17.047 -27.109 -16.922 1 97.94 35 SER B N 1
ATOM 3218 C CA . SER B 1 35 ? 16.516 -26.266 -15.859 1 97.94 35 SER B CA 1
ATOM 3219 C C . SER B 1 35 ? 17.594 -25.391 -15.242 1 97.94 35 SER B C 1
ATOM 3221 O O . SER B 1 35 ? 18.781 -25.547 -15.57 1 97.94 35 SER B O 1
ATOM 3223 N N . SER B 1 36 ? 17.156 -24.453 -14.375 1 96.38 36 SER B N 1
ATOM 3224 C CA . SER B 1 36 ? 18.078 -23.531 -13.742 1 96.38 36 SER B CA 1
ATOM 3225 C C . SER B 1 36 ? 19.125 -24.266 -12.914 1 96.38 36 SER B C 1
ATOM 3227 O O . SER B 1 36 ? 20.281 -23.844 -12.828 1 96.38 36 SER B O 1
ATOM 3229 N N . GLY B 1 37 ? 18.719 -25.391 -12.266 1 95.38 37 GLY B N 1
ATOM 3230 C CA . GLY B 1 37 ? 19.656 -26.188 -11.484 1 95.38 37 GLY B CA 1
ATOM 3231 C C . GLY B 1 37 ? 20.438 -27.188 -12.328 1 95.38 37 GLY B C 1
ATOM 3232 O O . GLY B 1 37 ? 21.375 -27.812 -11.844 1 95.38 37 GLY B O 1
ATOM 3233 N N . GLY B 1 38 ? 20.031 -27.375 -13.57 1 95.56 38 GLY B N 1
ATOM 3234 C CA . GLY B 1 38 ? 20.734 -28.234 -14.492 1 95.56 38 GLY B CA 1
ATOM 3235 C C . GLY B 1 38 ? 20.359 -29.703 -14.359 1 95.56 38 GLY B C 1
ATOM 3236 O O . GLY B 1 38 ? 20.922 -30.562 -15.039 1 95.56 38 GLY B O 1
ATOM 3237 N N . ASN B 1 39 ? 19.359 -30 -13.578 1 94.62 39 ASN B N 1
ATOM 3238 C CA . ASN B 1 39 ? 19.062 -31.391 -13.258 1 94.62 39 ASN B CA 1
ATOM 3239 C C . ASN B 1 39 ? 17.891 -31.906 -14.062 1 94.62 39 ASN B C 1
ATOM 3241 O O . ASN B 1 39 ? 17.5 -33.062 -13.938 1 94.62 39 ASN B O 1
ATOM 3245 N N . SER B 1 40 ? 17.297 -31.078 -14.875 1 97.5 40 SER B N 1
ATOM 3246 C CA . SER B 1 40 ? 16.172 -31.438 -15.742 1 97.5 40 SER B CA 1
ATOM 3247 C C . SER B 1 40 ? 16.469 -31.078 -17.188 1 97.5 40 SER B C 1
ATOM 3249 O O . SER B 1 40 ? 17.203 -30.141 -17.469 1 97.5 40 SER B O 1
ATOM 3251 N N . ILE B 1 41 ? 15.93 -31.891 -18.094 1 97.62 41 ILE B N 1
ATOM 3252 C CA . ILE B 1 41 ? 15.922 -31.516 -19.5 1 97.62 41 ILE B CA 1
ATOM 3253 C C . ILE B 1 41 ? 14.562 -30.938 -19.891 1 97.62 41 ILE B C 1
ATOM 3255 O O . ILE B 1 41 ? 13.523 -31.484 -19.484 1 97.62 41 ILE B O 1
ATOM 3259 N N . CYS B 1 42 ? 14.555 -29.828 -20.578 1 98.12 42 CYS B N 1
ATOM 3260 C CA . CYS B 1 42 ? 13.312 -29.109 -20.828 1 98.12 42 CYS B CA 1
ATOM 3261 C C . CYS B 1 42 ? 13.164 -28.766 -22.312 1 98.12 42 CYS B C 1
ATOM 3263 O O . CYS B 1 42 ? 14.148 -28.422 -22.969 1 98.12 42 CYS B O 1
ATOM 3265 N N . ALA B 1 43 ? 12.039 -28.922 -22.812 1 98.12 43 ALA B N 1
ATOM 3266 C CA . ALA B 1 43 ? 11.617 -28.375 -24.109 1 98.12 43 ALA B CA 1
ATOM 3267 C C . ALA B 1 43 ? 10.727 -27.141 -23.922 1 98.12 43 ALA B C 1
ATOM 3269 O O . ALA B 1 43 ? 9.703 -27.219 -23.234 1 98.12 43 ALA B O 1
ATOM 3270 N N . SER B 1 44 ? 11.141 -26.016 -24.484 1 98.31 44 SER B N 1
ATOM 3271 C CA . SER B 1 44 ? 10.359 -24.781 -24.391 1 98.31 44 SER B CA 1
ATOM 3272 C C . SER B 1 44 ? 9.938 -24.297 -25.781 1 98.31 44 SER B C 1
ATOM 3274 O O . SER B 1 44 ? 10.641 -24.531 -26.766 1 98.31 44 SER B O 1
ATOM 3276 N N . GLY B 1 45 ? 8.82 -23.703 -25.828 1 98.56 45 GLY B N 1
ATOM 3277 C CA . GLY B 1 45 ? 8.266 -23.172 -27.062 1 98.56 45 GLY B CA 1
ATOM 3278 C C . GLY B 1 45 ? 6.844 -22.672 -26.906 1 98.56 45 GLY B C 1
ATOM 3279 O O . GLY B 1 45 ? 6.453 -22.203 -25.844 1 98.56 45 GLY B O 1
ATOM 3280 N N . TYR B 1 46 ? 6.105 -22.688 -28.062 1 98.81 46 TYR B N 1
ATOM 3281 C CA . TYR B 1 46 ? 4.766 -22.125 -28.062 1 98.81 46 TYR B CA 1
ATOM 3282 C C . TYR B 1 46 ? 3.729 -23.156 -28.469 1 98.81 46 TYR B C 1
ATOM 3284 O O . TYR B 1 46 ? 4.008 -24.031 -29.297 1 98.81 46 TYR B O 1
ATOM 3292 N N . ILE B 1 47 ? 2.658 -23.109 -27.859 1 98.62 47 ILE B N 1
ATOM 3293 C CA . ILE B 1 47 ? 1.468 -23.844 -28.281 1 98.62 47 ILE B CA 1
ATOM 3294 C C . ILE B 1 47 ? 0.357 -22.859 -28.641 1 98.62 47 ILE B C 1
ATOM 3296 O O . ILE B 1 47 ? 0.01 -21.984 -27.844 1 98.62 47 ILE B O 1
ATOM 3300 N N . ASN B 1 48 ? -0.15 -22.953 -29.828 1 98.31 48 ASN B N 1
ATOM 3301 C CA . ASN B 1 48 ? -1.304 -22.141 -30.219 1 98.31 48 ASN B CA 1
ATOM 3302 C C . ASN B 1 48 ? -2.6 -22.719 -29.641 1 98.31 48 ASN B C 1
ATOM 3304 O O . ASN B 1 48 ? -2.926 -23.875 -29.875 1 98.31 48 ASN B O 1
ATOM 3308 N N . ILE B 1 49 ? -3.271 -21.953 -28.859 1 97.75 49 ILE B N 1
ATOM 3309 C CA . ILE B 1 49 ? -4.461 -22.406 -28.156 1 97.75 49 ILE B CA 1
ATOM 3310 C C . ILE B 1 49 ? -5.68 -21.625 -28.641 1 97.75 49 ILE B C 1
ATOM 3312 O O . ILE B 1 49 ? -5.793 -20.422 -28.375 1 97.75 49 ILE B O 1
ATOM 3316 N N . PRO B 1 50 ? -6.621 -22.297 -29.312 1 97.38 50 PRO B N 1
ATOM 3317 C CA . PRO B 1 50 ? -7.898 -21.625 -29.594 1 97.38 50 PRO B CA 1
ATOM 3318 C C . PRO B 1 50 ? -8.781 -21.516 -28.359 1 97.38 50 PRO B C 1
ATOM 3320 O O . PRO B 1 50 ? -8.969 -22.484 -27.641 1 97.38 50 PRO B O 1
ATOM 3323 N N . ILE B 1 51 ? -9.266 -20.359 -28.141 1 96.12 51 ILE B N 1
ATOM 3324 C CA . ILE B 1 51 ? -10.125 -20.109 -26.984 1 96.12 51 ILE B CA 1
ATOM 3325 C C . ILE B 1 51 ? -11.453 -19.531 -27.438 1 96.12 51 ILE B C 1
ATOM 3327 O O . ILE B 1 51 ? -11.492 -18.672 -28.328 1 96.12 51 ILE B O 1
ATOM 3331 N N . SER B 1 52 ? -12.562 -20.031 -26.969 1 97 52 SER B N 1
ATOM 3332 C CA . SER B 1 52 ? -13.922 -19.5 -27.062 1 97 52 SER B CA 1
ATOM 3333 C C . SER B 1 52 ? -14.688 -19.672 -25.766 1 97 52 SER B C 1
ATOM 3335 O O . SER B 1 52 ? -15.18 -20.766 -25.469 1 97 52 SER B O 1
ATOM 3337 N N . VAL B 1 53 ? -14.672 -18.625 -25.016 1 96.25 53 VAL B N 1
ATOM 3338 C CA . VAL B 1 53 ? -15.281 -18.719 -23.688 1 96.25 53 VAL B CA 1
ATOM 3339 C C . VAL B 1 53 ? -16.047 -17.438 -23.375 1 96.25 53 VAL B C 1
ATOM 3341 O O . VAL B 1 53 ? -15.766 -16.375 -23.953 1 96.25 53 VAL B O 1
ATOM 3344 N N . ASN B 1 54 ? -17.031 -17.562 -22.516 1 92.94 54 ASN B N 1
ATOM 3345 C CA . ASN B 1 54 ? -17.75 -16.375 -22.062 1 92.94 54 ASN B CA 1
ATOM 3346 C C . ASN B 1 54 ? -16.953 -15.641 -20.984 1 92.94 54 ASN B C 1
ATOM 3348 O O . ASN B 1 54 ? -16.562 -16.234 -19.969 1 92.94 54 ASN B O 1
ATOM 3352 N N . GLY B 1 55 ? -16.672 -14.375 -21.281 1 92.19 55 GLY B N 1
ATOM 3353 C CA . GLY B 1 55 ? -16.094 -13.484 -20.281 1 92.19 55 GLY B CA 1
ATOM 3354 C C . GLY B 1 55 ? -17.047 -12.406 -19.828 1 92.19 55 GLY B C 1
ATOM 3355 O O . GLY B 1 55 ? -18.266 -12.547 -19.969 1 92.19 55 GLY B O 1
ATOM 3356 N N . THR B 1 56 ? -16.516 -11.523 -19.094 1 89.19 56 THR B N 1
ATOM 3357 C CA . THR B 1 56 ? -17.297 -10.398 -18.578 1 89.19 56 THR B CA 1
ATOM 3358 C C . THR B 1 56 ? -17.125 -9.172 -19.469 1 89.19 56 THR B C 1
ATOM 3360 O O . THR B 1 56 ? -16 -8.844 -19.875 1 89.19 56 THR B O 1
ATOM 3363 N N . LYS B 1 57 ? -18.203 -8.586 -19.859 1 88.19 57 LYS B N 1
ATOM 3364 C CA . LYS B 1 57 ? -18.109 -7.301 -20.547 1 88.19 57 LYS B CA 1
ATOM 3365 C C . LYS B 1 57 ? -17.75 -6.18 -19.578 1 88.19 57 LYS B C 1
ATOM 3367 O O . LYS B 1 57 ? -18.516 -5.895 -18.656 1 88.19 57 LYS B O 1
ATOM 3372 N N . LEU B 1 58 ? -16.594 -5.605 -19.766 1 86.19 58 LEU B N 1
ATOM 3373 C CA . LEU B 1 58 ? -16.125 -4.539 -18.891 1 86.19 58 LEU B CA 1
ATOM 3374 C C . LEU B 1 58 ? -16.203 -3.188 -19.594 1 86.19 58 LEU B C 1
ATOM 3376 O O . LEU B 1 58 ? -15.492 -2.959 -20.578 1 86.19 58 LEU B O 1
ATOM 3380 N N . ASP B 1 59 ? -17.062 -2.328 -19.188 1 84.25 59 ASP B N 1
ATOM 3381 C CA . ASP B 1 59 ? -17.141 -0.968 -19.719 1 84.25 59 ASP B CA 1
ATOM 3382 C C . ASP B 1 59 ? -16.078 -0.08 -19.078 1 84.25 59 ASP B C 1
ATOM 3384 O O . ASP B 1 59 ? -16.391 0.787 -18.25 1 84.25 59 ASP B O 1
ATOM 3388 N N . TYR B 1 60 ? -14.93 -0.386 -19.453 1 85.25 60 TYR B N 1
ATOM 3389 C CA . TYR B 1 60 ? -13.781 0.301 -18.875 1 85.25 60 TYR B CA 1
ATOM 3390 C C . TYR B 1 60 ? -12.68 0.502 -19.906 1 85.25 60 TYR B C 1
ATOM 3392 O O . TYR B 1 60 ? -12.344 -0.423 -20.656 1 85.25 60 TYR B O 1
ATOM 3400 N N . VAL B 1 61 ? -12.297 1.762 -20.047 1 87.69 61 VAL B N 1
ATOM 3401 C CA . VAL B 1 61 ? -11.156 2.092 -20.906 1 87.69 61 VAL B CA 1
ATOM 3402 C C . VAL B 1 61 ? -9.914 2.326 -20.047 1 87.69 61 VAL B C 1
ATOM 3404 O O . VAL B 1 61 ? -9.938 3.152 -19.125 1 87.69 61 VAL B O 1
ATOM 3407 N N . ALA B 1 62 ? -8.906 1.606 -20.375 1 91 62 ALA B N 1
ATOM 3408 C CA . ALA B 1 62 ? -7.672 1.74 -19.609 1 91 62 ALA B CA 1
ATOM 3409 C C . ALA B 1 62 ? -7.094 3.145 -19.734 1 91 62 ALA B C 1
ATOM 3411 O O . ALA B 1 62 ? -6.934 3.656 -20.844 1 91 62 ALA B O 1
ATOM 3412 N N . PRO B 1 63 ? -6.77 3.723 -18.625 1 92.94 63 PRO B N 1
ATOM 3413 C CA . PRO B 1 63 ? -6.156 5.051 -18.719 1 92.94 63 PRO B CA 1
ATOM 3414 C C . PRO B 1 63 ? -4.715 5 -19.219 1 92.94 63 PRO B C 1
ATOM 3416 O O . PRO B 1 63 ? -3.969 4.078 -18.875 1 92.94 63 PRO B O 1
ATOM 3419 N N . SER B 1 64 ? -4.324 6.047 -20 1 92.69 64 SER B N 1
ATOM 3420 C CA . SER B 1 64 ? -2.953 6.133 -20.484 1 92.69 64 SER B CA 1
ATOM 3421 C C . SER B 1 64 ? -2.096 6.996 -19.562 1 92.69 64 SER B C 1
ATOM 3423 O O . SER B 1 64 ? -0.877 6.82 -19.5 1 92.69 64 SER B O 1
ATOM 3425 N N . SER B 1 65 ? -2.746 7.914 -18.844 1 95.19 65 SER B N 1
ATOM 3426 C CA . SER B 1 65 ? -1.975 8.797 -17.984 1 95.19 65 SER B CA 1
ATOM 3427 C C . SER B 1 65 ? -1.628 8.102 -16.656 1 95.19 65 SER B C 1
ATOM 3429 O O . SER B 1 65 ? -2.455 7.387 -16.094 1 95.19 65 SER B O 1
ATOM 3431 N N . PRO B 1 66 ? -0.385 8.359 -16.25 1 95.94 66 PRO B N 1
ATOM 3432 C CA . PRO B 1 66 ? 0.045 7.727 -15 1 95.94 66 PRO B CA 1
ATOM 3433 C C . PRO B 1 66 ? -0.876 8.055 -13.828 1 95.94 66 PRO B C 1
ATOM 3435 O O . PRO B 1 66 ? -1.205 7.176 -13.023 1 95.94 66 PRO B O 1
ATOM 3438 N N . ASN B 1 67 ? -1.365 9.297 -13.742 1 97.62 67 ASN B N 1
ATOM 3439 C CA . ASN B 1 67 ? -2.205 9.703 -12.625 1 97.62 67 ASN B CA 1
ATOM 3440 C C . ASN B 1 67 ? -3.574 9.031 -12.672 1 97.62 67 ASN B C 1
ATOM 3442 O O . ASN B 1 67 ? -4.152 8.711 -11.633 1 97.62 67 ASN B O 1
ATOM 3446 N N . ALA B 1 68 ? -4.047 8.828 -13.836 1 96.69 68 ALA B N 1
ATOM 3447 C CA . ALA B 1 68 ? -5.336 8.156 -13.984 1 96.69 68 ALA B CA 1
ATOM 3448 C C . ALA B 1 68 ? -5.223 6.676 -13.633 1 96.69 68 ALA B C 1
ATOM 3450 O O . ALA B 1 68 ? -6.164 6.086 -13.102 1 96.69 68 ALA B O 1
ATOM 3451 N N . VAL B 1 69 ? -4.102 6.043 -13.945 1 96.44 69 VAL B N 1
ATOM 3452 C CA . VAL B 1 69 ? -3.873 4.652 -13.555 1 96.44 69 VAL B CA 1
ATOM 3453 C C . VAL B 1 69 ? -3.895 4.535 -12.031 1 96.44 69 VAL B C 1
ATOM 3455 O O . VAL B 1 69 ? -4.578 3.672 -11.484 1 96.44 69 VAL B O 1
ATOM 3458 N N . THR B 1 70 ? -3.152 5.426 -11.383 1 97.38 70 THR B N 1
ATOM 3459 C CA . THR B 1 70 ? -3.141 5.438 -9.922 1 97.38 70 THR B CA 1
ATOM 3460 C C . THR B 1 70 ? -4.555 5.605 -9.375 1 97.38 70 THR B C 1
ATOM 3462 O O . THR B 1 70 ? -4.953 4.895 -8.445 1 97.38 70 THR B O 1
ATOM 3465 N N . GLU B 1 71 ? -5.324 6.473 -9.977 1 96.44 71 GLU B N 1
ATOM 3466 C CA . GLU B 1 71 ? -6.691 6.711 -9.523 1 96.44 71 GLU B CA 1
ATOM 3467 C C . GLU B 1 71 ? -7.555 5.465 -9.68 1 96.44 71 GLU B C 1
ATOM 3469 O O . GLU B 1 71 ? -8.391 5.168 -8.828 1 96.44 71 GLU B O 1
ATOM 3474 N N . SER B 1 72 ? -7.383 4.762 -10.742 1 93.69 72 SER B N 1
ATOM 3475 C CA . SER B 1 72 ? -8.148 3.533 -10.945 1 93.69 72 SER B CA 1
ATOM 3476 C C . SER B 1 72 ? -7.902 2.537 -9.812 1 93.69 72 SER B C 1
ATOM 3478 O O . SER B 1 72 ? -8.828 1.854 -9.375 1 93.69 72 SER B O 1
ATOM 3480 N N . MET B 1 73 ? -6.652 2.432 -9.383 1 94.19 73 MET B N 1
ATOM 3481 C CA . MET B 1 73 ? -6.336 1.546 -8.266 1 94.19 73 MET B CA 1
ATOM 3482 C C . MET B 1 73 ? -6.973 2.049 -6.973 1 94.19 73 MET B C 1
ATOM 3484 O O . MET B 1 73 ? -7.488 1.26 -6.18 1 94.19 73 MET B O 1
ATOM 3488 N N . VAL B 1 74 ? -6.965 3.361 -6.73 1 95.25 74 VAL B N 1
ATOM 3489 C CA . VAL B 1 74 ? -7.609 3.926 -5.551 1 95.25 74 VAL B CA 1
ATOM 3490 C C . VAL B 1 74 ? -9.094 3.574 -5.555 1 95.25 74 VAL B C 1
ATOM 3492 O O . VAL B 1 74 ? -9.625 3.08 -4.559 1 95.25 74 VAL B O 1
ATOM 3495 N N . GLU B 1 75 ? -9.742 3.771 -6.684 1 92.56 75 GLU B N 1
ATOM 3496 C CA . GLU B 1 75 ? -11.18 3.555 -6.793 1 92.56 75 GLU B CA 1
ATOM 3497 C C . GLU B 1 75 ? -11.531 2.076 -6.664 1 92.56 75 GLU B C 1
ATOM 3499 O O . GLU B 1 75 ? -12.602 1.726 -6.172 1 92.56 75 GLU B O 1
ATOM 3504 N N . LEU B 1 76 ? -10.633 1.244 -7.07 1 89.38 76 LEU B N 1
ATOM 3505 C CA . LEU B 1 76 ? -10.859 -0.194 -6.984 1 89.38 76 LEU B CA 1
ATOM 3506 C C . LEU B 1 76 ? -10.773 -0.674 -5.539 1 89.38 76 LEU B C 1
ATOM 3508 O O . LEU B 1 76 ? -11.492 -1.595 -5.145 1 89.38 76 LEU B O 1
ATOM 3512 N N . PHE B 1 77 ? -9.969 -0.008 -4.738 1 87.06 77 PHE B N 1
ATOM 3513 C CA . PHE B 1 77 ? -9.672 -0.602 -3.438 1 87.06 77 PHE B CA 1
ATOM 3514 C C . PHE B 1 77 ? -10.164 0.299 -2.311 1 87.06 77 PHE B C 1
ATOM 3516 O O . PHE B 1 77 ? -9.891 0.04 -1.137 1 87.06 77 PHE B O 1
ATOM 3523 N N . GLN B 1 78 ? -10.938 1.34 -2.652 1 90.12 78 GLN B N 1
ATOM 3524 C CA . GLN B 1 78 ? -11.602 2.17 -1.653 1 90.12 78 GLN B CA 1
ATOM 3525 C C . GLN B 1 78 ? -12.789 1.438 -1.033 1 90.12 78 GLN B C 1
ATOM 3527 O O . GLN B 1 78 ? -13.125 0.325 -1.444 1 90.12 78 GLN B O 1
ATOM 3532 N N . THR B 1 79 ? -13.375 1.93 0.097 1 88.5 79 THR B N 1
ATOM 3533 C CA . THR B 1 79 ? -14.422 1.278 0.873 1 88.5 79 THR B CA 1
ATOM 3534 C C . THR B 1 79 ? -15.68 1.086 0.028 1 88.5 79 THR B C 1
ATOM 3536 O O . THR B 1 79 ? -16.422 0.121 0.221 1 88.5 79 THR B O 1
ATOM 3539 N N . THR B 1 80 ? -16.047 2.025 -0.882 1 85 80 THR B N 1
ATOM 3540 C CA . THR B 1 80 ? -17.156 1.909 -1.81 1 85 80 THR B CA 1
ATOM 3541 C C . THR B 1 80 ? -16.672 1.834 -3.25 1 85 80 THR B C 1
ATOM 3543 O O . THR B 1 80 ? -16.656 2.842 -3.961 1 85 80 THR B O 1
ATOM 3546 N N . ASN B 1 81 ? -16.203 0.628 -3.594 1 72.44 81 ASN B N 1
ATOM 3547 C CA . ASN B 1 81 ? -15.711 0.518 -4.961 1 72.44 81 ASN B CA 1
ATOM 3548 C C . ASN B 1 81 ? -16.5 1.396 -5.922 1 72.44 81 ASN B C 1
ATOM 3550 O O . ASN B 1 81 ? -17.719 1.227 -6.066 1 72.44 81 ASN B O 1
ATOM 3554 N N . SER B 1 82 ? -15.852 2.379 -6.508 1 71.62 82 SER B N 1
ATOM 3555 C CA . SER B 1 82 ? -16.516 3.346 -7.371 1 71.62 82 SER B CA 1
ATOM 3556 C C . SER B 1 82 ? -16.078 3.201 -8.82 1 71.62 82 SER B C 1
ATOM 3558 O O . SER B 1 82 ? -16.406 4.035 -9.664 1 71.62 82 SER B O 1
ATOM 3560 N N . LEU B 1 83 ? -15.133 2.227 -9.023 1 67.88 83 LEU B N 1
ATOM 3561 C CA . LEU B 1 83 ? -14.766 2.008 -10.414 1 67.88 83 LEU B CA 1
ATOM 3562 C C . LEU B 1 83 ? -15.945 1.478 -11.219 1 67.88 83 LEU B C 1
ATOM 3564 O O . LEU B 1 83 ? -16.578 0.491 -10.828 1 67.88 83 LEU B O 1
ATOM 3568 N N . PRO B 1 84 ? -16.5 2.451 -12.195 1 57.69 84 PRO B N 1
ATOM 3569 C CA . PRO B 1 84 ? -17.656 2.02 -12.992 1 57.69 84 PRO B CA 1
ATOM 3570 C C . PRO B 1 84 ? -17.422 0.679 -13.688 1 57.69 84 PRO B C 1
ATOM 3572 O O . PRO B 1 84 ? -16.562 0.572 -14.555 1 57.69 84 PRO B O 1
ATOM 3575 N N . VAL B 1 85 ? -16.969 -0.207 -13.109 1 58.75 85 VAL B N 1
ATOM 3576 C CA . VAL B 1 85 ? -16.594 -1.356 -13.93 1 58.75 85 VAL B CA 1
ATOM 3577 C C . VAL B 1 85 ? -17.844 -1.934 -14.602 1 58.75 85 VAL B C 1
ATOM 3579 O O . VAL B 1 85 ? -17.859 -2.129 -15.82 1 58.75 85 VAL B O 1
ATOM 3582 N N . THR B 1 86 ? -18.469 -3.064 -13.766 1 52.56 86 THR B N 1
ATOM 3583 C CA . THR B 1 86 ? -19.266 -4.109 -14.406 1 52.56 86 THR B CA 1
ATOM 3584 C C . THR B 1 86 ? -20.547 -3.533 -15 1 52.56 86 THR B C 1
ATOM 3586 O O . THR B 1 86 ? -21.328 -2.879 -14.297 1 52.56 86 THR B O 1
ATOM 3589 N N . ALA B 1 87 ? -20.344 -2.9 -16.031 1 49 87 ALA B N 1
ATOM 3590 C CA . ALA B 1 87 ? -21.672 -2.904 -16.656 1 49 87 ALA B CA 1
ATOM 3591 C C . ALA B 1 87 ? -22.438 -4.172 -16.297 1 49 87 ALA B C 1
ATOM 3593 O O . ALA B 1 87 ? -21.984 -5.281 -16.594 1 49 87 ALA B O 1
ATOM 3594 N N . PRO B 1 88 ? -23.016 -4.133 -15.172 1 48.34 88 PRO B N 1
ATOM 3595 C CA . PRO B 1 88 ? -23.844 -5.316 -14.938 1 48.34 88 PRO B CA 1
ATOM 3596 C C . PRO B 1 88 ? -24.141 -6.086 -16.219 1 48.34 88 PRO B C 1
ATOM 3598 O O . PRO B 1 88 ? -24.297 -7.312 -16.188 1 48.34 88 PRO B O 1
ATOM 3601 N N . ASP B 1 89 ? -24.516 -5.445 -17.328 1 54.5 89 ASP B N 1
ATOM 3602 C CA . ASP B 1 89 ? -25.484 -6.148 -18.156 1 54.5 89 ASP B CA 1
ATOM 3603 C C . ASP B 1 89 ? -24.781 -7.141 -19.094 1 54.5 89 ASP B C 1
ATOM 3605 O O . ASP B 1 89 ? -25.391 -7.633 -20.047 1 54.5 89 ASP B O 1
ATOM 3609 N N . GLY B 1 90 ? -23.594 -7.746 -19.094 1 69.88 90 GLY B N 1
ATOM 3610 C CA . GLY B 1 90 ? -23.719 -8.883 -19.984 1 69.88 90 GLY B CA 1
ATOM 3611 C C . GLY B 1 90 ? -22.422 -9.648 -20.156 1 69.88 90 GLY B C 1
ATOM 3612 O O . GLY B 1 90 ? -21.422 -9.352 -19.5 1 69.88 90 GLY B O 1
ATOM 3613 N N . THR B 1 91 ? -22.422 -10.703 -20.438 1 83.62 91 THR B N 1
ATOM 3614 C CA . THR B 1 91 ? -21.453 -11.672 -20.906 1 83.62 91 THR B CA 1
ATOM 3615 C C . THR B 1 91 ? -20.938 -11.281 -22.297 1 83.62 91 THR B C 1
ATOM 3617 O O . THR B 1 91 ? -21.641 -10.617 -23.062 1 83.62 91 THR B O 1
ATOM 3620 N N . GLN B 1 92 ? -19.625 -11.328 -22.359 1 88.94 92 GLN B N 1
ATOM 3621 C CA . GLN B 1 92 ? -19.047 -11.172 -23.688 1 88.94 92 GLN B CA 1
ATOM 3622 C C . GLN B 1 92 ? -18.219 -12.391 -24.078 1 88.94 92 GLN B C 1
ATOM 3624 O O . GLN B 1 92 ? -17.531 -12.977 -23.234 1 88.94 92 GLN B O 1
ATOM 3629 N N . LEU B 1 93 ? -18.359 -12.719 -25.344 1 94.62 93 LEU B N 1
ATOM 3630 C CA . LEU B 1 93 ? -17.562 -13.836 -25.844 1 94.62 93 LEU B CA 1
ATOM 3631 C C . LEU B 1 93 ? -16.109 -13.422 -26.047 1 94.62 93 LEU B C 1
ATOM 3633 O O . LEU B 1 93 ? -15.828 -12.391 -26.656 1 94.62 93 LEU B O 1
ATOM 3637 N N . ILE B 1 94 ? -15.25 -14.141 -25.422 1 96.56 94 ILE B N 1
ATOM 3638 C CA . ILE B 1 94 ? -13.812 -14.016 -25.656 1 96.56 94 ILE B CA 1
ATOM 3639 C C . ILE B 1 94 ? -13.359 -15.117 -26.625 1 96.56 94 ILE B C 1
ATOM 3641 O O . ILE B 1 94 ? -13.461 -16.297 -26.312 1 96.56 94 ILE B O 1
ATOM 3645 N N . GLN B 1 95 ? -12.914 -14.664 -27.75 1 96.94 95 GLN B N 1
ATOM 3646 C CA . GLN B 1 95 ? -12.484 -15.625 -28.766 1 96.94 95 GLN B CA 1
ATOM 3647 C C . GLN B 1 95 ? -11.141 -15.211 -29.375 1 96.94 95 GLN B C 1
ATOM 3649 O O . GLN B 1 95 ? -10.914 -14.031 -29.641 1 96.94 95 GLN B O 1
ATOM 3654 N N . GLY B 1 96 ? -10.305 -16.203 -29.531 1 96.81 96 GLY B N 1
ATOM 3655 C CA . GLY B 1 96 ? -9.008 -15.953 -30.156 1 96.81 96 GLY B CA 1
ATOM 3656 C C . GLY B 1 96 ? -8.148 -17.203 -30.25 1 96.81 96 GLY B C 1
ATOM 3657 O O . GLY B 1 96 ? -8.516 -18.25 -29.719 1 96.81 96 GLY B O 1
ATOM 3658 N N . ASP B 1 97 ? -7.121 -17.125 -31.078 1 97.5 97 ASP B N 1
ATOM 3659 C CA . ASP B 1 97 ? -6.055 -18.109 -31.203 1 97.5 97 ASP B CA 1
ATOM 3660 C C . ASP B 1 97 ? -4.715 -17.531 -30.75 1 97.5 97 ASP B C 1
ATOM 3662 O O . ASP B 1 97 ? -4.074 -16.797 -31.5 1 97.5 97 ASP B O 1
ATOM 3666 N N . TRP B 1 98 ? -4.316 -17.953 -29.578 1 98.44 98 TRP B N 1
ATOM 3667 C CA . TRP B 1 98 ? -3.174 -17.266 -28.984 1 98.44 98 TRP B CA 1
ATOM 3668 C C . TRP B 1 98 ? -2.023 -18.234 -28.734 1 98.44 98 TRP B C 1
ATOM 3670 O O . TRP B 1 98 ? -2.244 -19.391 -28.344 1 98.44 98 TRP B O 1
ATOM 3680 N N . ASP B 1 99 ? -0.819 -17.75 -28.984 1 98.75 99 ASP B N 1
ATOM 3681 C CA . ASP B 1 99 ? 0.386 -18.516 -28.656 1 98.75 99 ASP B CA 1
ATOM 3682 C C . ASP B 1 99 ? 0.697 -18.422 -27.172 1 98.75 99 ASP B C 1
ATOM 3684 O O . ASP B 1 99 ? 0.856 -17.328 -26.625 1 98.75 99 ASP B O 1
ATOM 3688 N N . ILE B 1 100 ? 0.759 -19.594 -26.547 1 98.88 100 ILE B N 1
ATOM 3689 C CA . ILE B 1 100 ? 1.111 -19.703 -25.141 1 98.88 100 ILE B CA 1
ATOM 3690 C C . ILE B 1 100 ? 2.502 -20.312 -25 1 98.88 100 ILE B C 1
ATOM 3692 O O . ILE B 1 100 ? 2.779 -21.375 -25.578 1 98.88 100 ILE B O 1
ATOM 3696 N N . TYR B 1 101 ? 3.371 -19.578 -24.281 1 98.88 101 TYR B N 1
ATOM 3697 C CA . TYR B 1 101 ? 4.707 -20.109 -24.016 1 98.88 101 TYR B CA 1
ATOM 3698 C C . TYR B 1 101 ? 4.672 -21.172 -22.938 1 98.88 101 TYR B C 1
ATOM 3700 O O . TYR B 1 101 ? 4.062 -20.984 -21.891 1 98.88 101 TYR B O 1
ATOM 3708 N N . VAL B 1 102 ? 5.395 -22.297 -23.219 1 98.81 102 VAL B N 1
ATOM 3709 C CA . VAL B 1 102 ? 5.449 -23.391 -22.25 1 98.81 102 VAL B CA 1
ATOM 3710 C C . VAL B 1 102 ? 6.887 -23.875 -22.094 1 98.81 102 VAL B C 1
ATOM 3712 O O . VAL B 1 102 ? 7.715 -23.672 -22.984 1 98.81 102 VAL B O 1
ATOM 3715 N N . LYS B 1 103 ? 7.148 -24.406 -20.922 1 98.75 103 LYS B N 1
ATOM 3716 C CA . LYS B 1 103 ? 8.367 -25.141 -20.609 1 98.75 103 LYS B CA 1
ATOM 3717 C C . LYS B 1 103 ? 8.055 -26.5 -20.016 1 98.75 103 LYS B C 1
ATOM 3719 O O . LYS B 1 103 ? 7.586 -26.609 -18.875 1 98.75 103 LYS B O 1
ATOM 3724 N N . PHE B 1 104 ? 8.266 -27.5 -20.875 1 98.62 104 PHE B N 1
ATOM 3725 C CA . PHE B 1 104 ? 8.031 -28.906 -20.516 1 98.62 104 PHE B CA 1
ATOM 3726 C C . PHE B 1 104 ? 9.336 -29.578 -20.094 1 98.62 104 PHE B C 1
ATOM 3728 O O . PHE B 1 104 ? 10.297 -29.594 -20.859 1 98.62 104 PHE B O 1
ATOM 3735 N N . CYS B 1 105 ? 9.359 -30.172 -18.859 1 98.5 105 CYS B N 1
ATOM 3736 C CA . CYS B 1 105 ? 10.625 -30.703 -18.344 1 98.5 105 CYS B CA 1
ATOM 3737 C C . CYS B 1 105 ? 10.453 -32.125 -17.875 1 98.5 105 CYS B C 1
ATOM 3739 O O . CYS B 1 105 ? 9.406 -32.5 -17.328 1 98.5 105 CYS B O 1
ATOM 3741 N N . LEU B 1 106 ? 11.492 -32.938 -18.062 1 98 106 LEU B N 1
ATOM 3742 C CA . LEU B 1 106 ? 11.617 -34.344 -17.656 1 98 106 LEU B CA 1
ATOM 3743 C C . LEU B 1 106 ? 12.914 -34.562 -16.891 1 98 106 LEU B C 1
ATOM 3745 O O . LEU B 1 106 ? 13.828 -33.75 -16.938 1 98 106 LEU B O 1
ATOM 3749 N N . PRO B 1 107 ? 12.867 -35.719 -16.109 1 96.81 107 PRO B N 1
ATOM 3750 C CA . PRO B 1 107 ? 14.18 -36.125 -15.617 1 96.81 107 PRO B CA 1
ATOM 3751 C C . PRO B 1 107 ? 15.227 -36.25 -16.734 1 96.81 107 PRO B C 1
ATOM 3753 O O . PRO B 1 107 ? 14.906 -36.656 -17.844 1 96.81 107 PRO B O 1
ATOM 3756 N N . SER B 1 108 ? 16.469 -35.906 -16.406 1 92.44 108 SER B N 1
ATOM 3757 C CA . SER B 1 108 ? 17.531 -35.844 -17.406 1 92.44 108 SER B CA 1
ATOM 3758 C C . SER B 1 108 ? 17.922 -37.25 -17.844 1 92.44 108 SER B C 1
ATOM 3760 O O . SER B 1 108 ? 18.422 -37.438 -18.953 1 92.44 108 SER B O 1
ATOM 3762 N N . SER B 1 109 ? 17.75 -38.188 -17.031 1 91.75 109 SER B N 1
ATOM 3763 C CA . SER B 1 109 ? 18.047 -39.562 -17.375 1 91.75 109 SER B CA 1
ATOM 3764 C C . SER B 1 109 ? 16.953 -40.188 -18.266 1 91.75 109 SER B C 1
ATOM 3766 O O . SER B 1 109 ? 15.781 -40.156 -17.906 1 91.75 109 SER B O 1
ATOM 3768 N N . ALA B 1 110 ? 17.375 -40.781 -19.328 1 92 110 ALA B N 1
ATOM 3769 C CA . ALA B 1 110 ? 16.422 -41.406 -20.234 1 92 110 ALA B CA 1
ATOM 3770 C C . ALA B 1 110 ? 15.617 -42.5 -19.5 1 92 110 ALA B C 1
ATOM 3772 O O . ALA B 1 110 ? 14.414 -42.625 -19.734 1 92 110 ALA B O 1
ATOM 3773 N N . ALA B 1 111 ? 16.312 -43.219 -18.719 1 94.19 111 ALA B N 1
ATOM 3774 C CA . ALA B 1 111 ? 15.664 -44.312 -17.984 1 94.19 111 ALA B CA 1
ATOM 3775 C C . ALA B 1 111 ? 14.602 -43.781 -17.047 1 94.19 111 ALA B C 1
ATOM 3777 O O . ALA B 1 111 ? 13.516 -44.344 -16.922 1 94.19 111 ALA B O 1
ATOM 3778 N N . LYS B 1 112 ? 14.875 -42.75 -16.375 1 94.81 112 LYS B N 1
ATOM 3779 C CA . LYS B 1 112 ? 13.914 -42.125 -15.469 1 94.81 112 LYS B CA 1
ATOM 3780 C C . LYS B 1 112 ? 12.781 -41.469 -16.234 1 94.81 112 LYS B C 1
ATOM 3782 O O . LYS B 1 112 ? 11.617 -41.531 -15.836 1 94.81 112 LYS B O 1
ATOM 3787 N N . ALA B 1 113 ? 13.133 -40.781 -17.312 1 95.62 113 ALA B N 1
ATOM 3788 C CA . ALA B 1 113 ? 12.133 -40.125 -18.125 1 95.62 113 ALA B CA 1
ATOM 3789 C C . ALA B 1 113 ? 11.109 -41.094 -18.688 1 95.62 113 ALA B C 1
ATOM 3791 O O . ALA B 1 113 ? 9.922 -40.781 -18.766 1 95.62 113 ALA B O 1
ATOM 3792 N N . ALA B 1 114 ? 11.586 -42.25 -19.016 1 94.19 114 ALA B N 1
ATOM 3793 C CA . ALA B 1 114 ? 10.727 -43.25 -19.625 1 94.19 114 ALA B CA 1
ATOM 3794 C C . ALA B 1 114 ? 9.695 -43.781 -18.625 1 94.19 114 ALA B C 1
ATOM 3796 O O . ALA B 1 114 ? 8.664 -44.344 -19.016 1 94.19 114 ALA B O 1
ATOM 3797 N N . LYS B 1 115 ? 9.93 -43.562 -17.375 1 95.38 115 LYS B N 1
ATOM 3798 C CA . LYS B 1 115 ? 9.07 -44.125 -16.344 1 95.38 115 LYS B CA 1
ATOM 3799 C C . LYS B 1 115 ? 8.07 -43.062 -15.836 1 95.38 115 LYS B C 1
ATOM 3801 O O . LYS B 1 115 ? 7.199 -43.375 -15.023 1 95.38 115 LYS B O 1
ATOM 3806 N N . VAL B 1 116 ? 8.156 -41.906 -16.359 1 97.12 116 VAL B N 1
ATOM 3807 C CA . VAL B 1 116 ? 7.309 -40.812 -15.875 1 97.12 116 VAL B CA 1
ATOM 3808 C C . VAL B 1 116 ? 5.855 -41.094 -16.266 1 97.12 116 VAL B C 1
ATOM 3810 O O . VAL B 1 116 ? 5.559 -41.406 -17.406 1 97.12 116 VAL B O 1
ATOM 3813 N N . LYS B 1 117 ? 4.914 -40.938 -15.25 1 97.19 117 LYS B N 1
ATOM 3814 C CA . LYS B 1 117 ? 3.494 -41.188 -15.492 1 97.19 117 LYS B CA 1
ATOM 3815 C C . LYS B 1 117 ? 2.648 -39.969 -15.055 1 97.19 117 LYS B C 1
ATOM 3817 O O . LYS B 1 117 ? 1.452 -39.906 -15.352 1 97.19 117 LYS B O 1
ATOM 3822 N N . THR B 1 118 ? 3.234 -39.094 -14.336 1 98.56 118 THR B N 1
ATOM 3823 C CA . THR B 1 118 ? 2.51 -37.969 -13.781 1 98.56 118 THR B CA 1
ATOM 3824 C C . THR B 1 118 ? 3.148 -36.656 -14.219 1 98.56 118 THR B C 1
ATOM 3826 O O . THR B 1 118 ? 4.371 -36.5 -14.172 1 98.56 118 THR B O 1
ATOM 3829 N N . VAL B 1 119 ? 2.334 -35.688 -14.703 1 98.81 119 VAL B N 1
ATOM 3830 C CA . VAL B 1 119 ? 2.797 -34.344 -15.039 1 98.81 119 VAL B CA 1
ATOM 3831 C C . VAL B 1 119 ? 2.139 -33.312 -14.117 1 98.81 119 VAL B C 1
ATOM 3833 O O . VAL B 1 119 ? 0.971 -33.469 -13.75 1 98.81 119 VAL B O 1
ATOM 3836 N N . GLN B 1 120 ? 2.945 -32.344 -13.695 1 98.94 120 GLN B N 1
ATOM 3837 C CA . GLN B 1 120 ? 2.439 -31.234 -12.914 1 98.94 120 GLN B CA 1
ATOM 3838 C C . GLN B 1 120 ? 2.336 -29.969 -13.766 1 98.94 120 GLN B C 1
ATOM 3840 O O . GLN B 1 120 ? 3.322 -29.531 -14.367 1 98.94 120 GLN B O 1
ATOM 3845 N N . VAL B 1 121 ? 1.116 -29.438 -13.867 1 98.94 121 VAL B N 1
ATOM 3846 C CA . VAL B 1 121 ? 0.896 -28.156 -14.523 1 98.94 121 VAL B CA 1
ATOM 3847 C C . VAL B 1 121 ? 1.103 -27.016 -13.523 1 98.94 121 VAL B C 1
ATOM 3849 O O . VAL B 1 121 ? 0.367 -26.906 -12.539 1 98.94 121 VAL B O 1
ATOM 3852 N N . LEU B 1 122 ? 2.113 -26.188 -13.812 1 98.94 122 LEU B N 1
ATOM 3853 C CA . LEU B 1 122 ? 2.549 -25.172 -12.867 1 98.94 122 LEU B CA 1
ATOM 3854 C C . LEU B 1 122 ? 2.045 -23.797 -13.281 1 98.94 122 LEU B C 1
ATOM 3856 O O . LEU B 1 122 ? 2.48 -23.25 -14.305 1 98.94 122 LEU B O 1
ATOM 3860 N N . THR B 1 123 ? 1.146 -23.266 -12.492 1 98.94 123 THR B N 1
ATOM 3861 C CA . THR B 1 123 ? 0.535 -21.984 -12.789 1 98.94 123 THR B CA 1
ATOM 3862 C C . THR B 1 123 ? 1.067 -20.906 -11.852 1 98.94 123 THR B C 1
ATOM 3864 O O . THR B 1 123 ? 0.875 -20.984 -10.641 1 98.94 123 THR B O 1
ATOM 3867 N N . HIS B 1 124 ? 1.736 -19.906 -12.43 1 98.81 124 HIS B N 1
ATOM 3868 C CA . HIS B 1 124 ? 2.381 -18.859 -11.656 1 98.81 124 HIS B CA 1
ATOM 3869 C C . HIS B 1 124 ? 1.365 -17.828 -11.172 1 98.81 124 HIS B C 1
ATOM 3871 O O . HIS B 1 124 ? 0.226 -17.797 -11.648 1 98.81 124 HIS B O 1
ATOM 3877 N N . GLY B 1 125 ? 1.79 -17 -10.227 1 98.25 125 GLY B N 1
ATOM 3878 C CA . GLY B 1 125 ? 0.953 -15.961 -9.641 1 98.25 125 GLY B CA 1
ATOM 3879 C C . GLY B 1 125 ? 1.039 -14.641 -10.383 1 98.25 125 GLY B C 1
ATOM 3880 O O . GLY B 1 125 ? 1.693 -14.547 -11.43 1 98.25 125 GLY B O 1
ATOM 3881 N N . ALA B 1 126 ? 0.328 -13.641 -9.852 1 97.44 126 ALA B N 1
ATOM 3882 C CA . ALA B 1 126 ? 0.289 -12.312 -10.461 1 97.44 126 ALA B CA 1
ATOM 3883 C C . ALA B 1 126 ? 1.679 -11.68 -10.484 1 97.44 126 ALA B C 1
ATOM 3885 O O . ALA B 1 126 ? 2.441 -11.805 -9.523 1 97.44 126 ALA B O 1
ATOM 3886 N N . THR B 1 127 ? 1.983 -11.047 -11.594 1 98.06 127 THR B N 1
ATOM 3887 C CA . THR B 1 127 ? 3.203 -10.297 -11.852 1 98.06 127 THR B CA 1
ATOM 3888 C C . THR B 1 127 ? 4.414 -11.219 -11.898 1 98.06 127 THR B C 1
ATOM 3890 O O . THR B 1 127 ? 5.555 -10.766 -11.82 1 98.06 127 THR B O 1
ATOM 3893 N N . LEU B 1 128 ? 4.195 -12.516 -11.906 1 98.5 128 LEU B N 1
ATOM 3894 C CA . LEU B 1 128 ? 5.223 -13.531 -12.078 1 98.5 128 LEU B CA 1
ATOM 3895 C C . LEU B 1 128 ? 5.109 -14.188 -13.445 1 98.5 128 LEU B C 1
ATOM 3897 O O . LEU B 1 128 ? 4.309 -13.766 -14.281 1 98.5 128 LEU B O 1
ATOM 3901 N N . ASP B 1 129 ? 6.043 -15.117 -13.734 1 98.69 129 ASP B N 1
ATOM 3902 C CA . ASP B 1 129 ? 5.98 -15.961 -14.93 1 98.69 129 ASP B CA 1
ATOM 3903 C C . ASP B 1 129 ? 6.5 -17.359 -14.641 1 98.69 129 ASP B C 1
ATOM 3905 O O . ASP B 1 129 ? 6.621 -17.766 -13.477 1 98.69 129 ASP B O 1
ATOM 3909 N N . HIS B 1 130 ? 6.703 -18.109 -15.68 1 98.81 130 HIS B N 1
ATOM 3910 C CA . HIS B 1 130 ? 7.078 -19.516 -15.523 1 98.81 130 HIS B CA 1
ATOM 3911 C C . HIS B 1 130 ? 8.359 -19.656 -14.719 1 98.81 130 HIS B C 1
ATOM 3913 O O . HIS B 1 130 ? 8.617 -20.703 -14.125 1 98.81 130 HIS B O 1
ATOM 3919 N N . THR B 1 131 ? 9.203 -18.641 -14.617 1 98.69 131 THR B N 1
ATOM 3920 C CA . THR B 1 131 ? 10.5 -18.719 -13.953 1 98.69 131 THR B CA 1
ATOM 3921 C C . THR B 1 131 ? 10.328 -18.844 -12.445 1 98.69 131 THR B C 1
ATOM 3923 O O . THR B 1 131 ? 11.25 -19.25 -11.734 1 98.69 131 THR B O 1
ATOM 3926 N N . TYR B 1 132 ? 9.141 -18.5 -11.945 1 98.81 132 TYR B N 1
ATOM 3927 C CA . TYR B 1 132 ? 8.859 -18.641 -10.523 1 98.81 132 TYR B CA 1
ATOM 3928 C C . TYR B 1 132 ? 9.109 -20.062 -10.055 1 98.81 132 TYR B C 1
ATOM 3930 O O . TYR B 1 132 ? 9.531 -20.297 -8.922 1 98.81 132 TYR B O 1
ATOM 3938 N N . TRP B 1 133 ? 8.953 -21.047 -10.922 1 98.88 133 TRP B N 1
ATOM 3939 C CA . TRP B 1 133 ? 9.055 -22.453 -10.562 1 98.88 133 TRP B CA 1
ATOM 3940 C C . TRP B 1 133 ? 10.469 -22.984 -10.773 1 98.88 133 TRP B C 1
ATOM 3942 O O . TRP B 1 133 ? 10.773 -24.125 -10.43 1 98.88 133 TRP B O 1
ATOM 3952 N N . ASP B 1 134 ? 11.312 -22.141 -11.359 1 98.81 134 ASP B N 1
ATOM 3953 C CA . ASP B 1 134 ? 12.672 -22.484 -11.742 1 98.81 134 ASP B CA 1
ATOM 3954 C C . ASP B 1 134 ? 13.602 -21.281 -11.625 1 98.81 134 ASP B C 1
ATOM 3956 O O . ASP B 1 134 ? 14.289 -20.922 -12.586 1 98.81 134 ASP B O 1
ATOM 3960 N N . ILE B 1 135 ? 13.719 -20.688 -10.453 1 98.69 135 ILE B N 1
ATOM 3961 C CA . ILE B 1 135 ? 14.336 -19.375 -10.227 1 98.69 135 ILE B CA 1
ATOM 3962 C C . ILE B 1 135 ? 15.852 -19.5 -10.336 1 98.69 135 ILE B C 1
ATOM 3964 O O . ILE B 1 135 ? 16.484 -18.719 -11.062 1 98.69 135 ILE B O 1
ATOM 3968 N N . SER B 1 136 ? 16.422 -20.406 -9.648 1 97.94 136 SER B N 1
ATOM 3969 C CA . SER B 1 136 ? 17.859 -20.641 -9.547 1 97.94 136 SER B CA 1
ATOM 3970 C C . SER B 1 136 ? 18.156 -22.078 -9.125 1 97.94 136 SER B C 1
ATOM 3972 O O . SER B 1 136 ? 17.234 -22.844 -8.812 1 97.94 136 SER B O 1
ATOM 3974 N N . PRO B 1 137 ? 19.422 -22.5 -9.109 1 96.62 137 PRO B N 1
ATOM 3975 C CA . PRO B 1 137 ? 19.734 -23.891 -8.758 1 96.62 137 PRO B CA 1
ATOM 3976 C C . PRO B 1 137 ? 19.188 -24.281 -7.387 1 96.62 137 PRO B C 1
ATOM 3978 O O . PRO B 1 137 ? 18.719 -25.406 -7.207 1 96.62 137 PRO B O 1
ATOM 3981 N N . ASP B 1 138 ? 19.172 -23.359 -6.473 1 95.69 138 ASP B N 1
ATOM 3982 C CA . ASP B 1 138 ? 18.75 -23.672 -5.117 1 95.69 138 ASP B CA 1
ATOM 3983 C C . ASP B 1 138 ? 17.25 -23.422 -4.945 1 95.69 138 ASP B C 1
ATOM 3985 O O . ASP B 1 138 ? 16.672 -23.75 -3.908 1 95.69 138 ASP B O 1
ATOM 3989 N N . HIS B 1 139 ? 16.594 -22.828 -5.957 1 98.38 139 HIS B N 1
ATOM 3990 C CA . HIS B 1 139 ? 15.18 -22.453 -5.891 1 98.38 139 HIS B CA 1
ATOM 3991 C C . HIS B 1 139 ? 14.438 -22.891 -7.148 1 98.38 139 HIS B C 1
ATOM 3993 O O . HIS B 1 139 ? 13.742 -22.078 -7.773 1 98.38 139 HIS B O 1
ATOM 3999 N N . SER B 1 140 ? 14.531 -24.203 -7.414 1 98.69 140 SER B N 1
ATOM 4000 C CA . SER B 1 140 ? 13.859 -24.781 -8.578 1 98.69 140 SER B CA 1
ATOM 4001 C C . SER B 1 140 ? 12.93 -25.906 -8.172 1 98.69 140 SER B C 1
ATOM 4003 O O . SER B 1 140 ? 13.375 -27.016 -7.867 1 98.69 140 SER B O 1
ATOM 4005 N N . TYR B 1 141 ? 11.641 -25.625 -8.18 1 98.88 141 TYR B N 1
ATOM 4006 C CA . TYR B 1 141 ? 10.672 -26.703 -7.961 1 98.88 141 TYR B CA 1
ATOM 4007 C C . TYR B 1 141 ? 10.695 -27.688 -9.117 1 98.88 141 TYR B C 1
ATOM 4009 O O . TYR B 1 141 ? 10.5 -28.891 -8.914 1 98.88 141 TYR B O 1
ATOM 4017 N N . VAL B 1 142 ? 10.992 -27.234 -10.32 1 98.88 142 VAL B N 1
ATOM 4018 C CA . VAL B 1 142 ? 11.109 -28.094 -11.5 1 98.88 142 VAL B CA 1
ATOM 4019 C C . VAL B 1 142 ? 12.133 -29.188 -11.234 1 98.88 142 VAL B C 1
ATOM 4021 O O . VAL B 1 142 ? 11.852 -30.375 -11.461 1 98.88 142 VAL B O 1
ATOM 4024 N N . ASP B 1 143 ? 13.266 -28.812 -10.703 1 98.62 143 ASP B N 1
ATOM 4025 C CA . ASP B 1 143 ? 14.312 -29.781 -10.422 1 98.62 143 ASP B CA 1
ATOM 4026 C C . ASP B 1 143 ? 13.867 -30.781 -9.344 1 98.62 143 ASP B C 1
ATOM 4028 O O . ASP B 1 143 ? 14.133 -31.969 -9.445 1 98.62 143 ASP B O 1
ATOM 4032 N N . VAL B 1 144 ? 13.195 -30.281 -8.344 1 98.75 144 VAL B N 1
ATOM 4033 C CA . VAL B 1 144 ? 12.758 -31.141 -7.25 1 98.75 144 VAL B CA 1
ATOM 4034 C C . VAL B 1 144 ? 11.711 -32.125 -7.758 1 98.75 144 VAL B C 1
ATOM 4036 O O . VAL B 1 144 ? 11.773 -33.312 -7.441 1 98.75 144 VAL B O 1
ATOM 4039 N N . ALA B 1 145 ? 10.812 -31.688 -8.547 1 98.88 145 ALA B N 1
ATOM 4040 C CA . ALA B 1 145 ? 9.742 -32.531 -9.07 1 98.88 145 ALA B CA 1
ATOM 4041 C C . ALA B 1 145 ? 10.297 -33.594 -10.016 1 98.88 145 ALA B C 1
ATOM 4043 O O . ALA B 1 145 ? 9.938 -34.781 -9.922 1 98.88 145 ALA B O 1
ATOM 4044 N N . THR B 1 146 ? 11.188 -33.219 -10.922 1 98.5 146 THR B N 1
ATOM 4045 C CA . THR B 1 146 ? 11.727 -34.188 -11.875 1 98.5 146 THR B CA 1
ATOM 4046 C C . THR B 1 146 ? 12.609 -35.219 -11.164 1 98.5 146 THR B C 1
ATOM 4048 O O . THR B 1 146 ? 12.633 -36.375 -11.539 1 98.5 146 THR B O 1
ATOM 4051 N N . ALA B 1 147 ? 13.32 -34.75 -10.164 1 97.75 147 ALA B N 1
ATOM 4052 C CA . ALA B 1 147 ? 14.133 -35.656 -9.383 1 97.75 147 ALA B CA 1
ATOM 4053 C C . ALA B 1 147 ? 13.258 -36.719 -8.703 1 97.75 147 ALA B C 1
ATOM 4055 O O . ALA B 1 147 ? 13.688 -37.875 -8.531 1 97.75 147 ALA B O 1
ATOM 4056 N N . ALA B 1 148 ? 12.062 -36.375 -8.406 1 98.31 148 ALA B N 1
ATOM 4057 C CA . ALA B 1 148 ? 11.133 -37.281 -7.734 1 98.31 148 ALA B CA 1
ATOM 4058 C C . ALA B 1 148 ? 10.367 -38.125 -8.742 1 98.31 148 ALA B C 1
ATOM 4060 O O . ALA B 1 148 ? 9.531 -38.938 -8.367 1 98.31 148 ALA B O 1
ATOM 4061 N N . GLY B 1 149 ? 10.586 -37.906 -10.047 1 97.75 149 GLY B N 1
ATOM 4062 C CA . GLY B 1 149 ? 10.023 -38.781 -11.062 1 97.75 149 GLY B CA 1
ATOM 4063 C C . GLY B 1 149 ? 8.805 -38.188 -11.742 1 97.75 149 GLY B C 1
ATOM 4064 O O . GLY B 1 149 ? 8.023 -38.906 -12.383 1 97.75 149 GLY B O 1
ATOM 4065 N N . TYR B 1 150 ? 8.594 -36.906 -11.602 1 98.56 150 TYR B N 1
ATOM 4066 C CA . TYR B 1 150 ? 7.465 -36.219 -12.234 1 98.56 150 TYR B CA 1
ATOM 4067 C C . TYR B 1 150 ? 7.918 -35.438 -13.453 1 98.56 150 TYR B C 1
ATOM 4069 O O . TYR B 1 150 ? 9.078 -35.031 -13.547 1 98.56 150 TYR B O 1
ATOM 4077 N N . ALA B 1 151 ? 7.062 -35.219 -14.43 1 98.56 151 ALA B N 1
ATOM 4078 C CA . ALA B 1 151 ? 7.207 -34.188 -15.43 1 98.56 151 ALA B CA 1
ATOM 4079 C C . ALA B 1 151 ? 6.582 -32.875 -14.945 1 98.56 151 ALA B C 1
ATOM 4081 O O . ALA B 1 151 ? 5.727 -32.875 -14.055 1 98.56 151 ALA B O 1
ATOM 4082 N N . THR B 1 152 ? 7.066 -31.766 -15.469 1 98.81 152 THR B N 1
ATOM 4083 C CA . THR B 1 152 ? 6.422 -30.484 -15.203 1 98.81 152 THR B CA 1
ATOM 4084 C C . THR B 1 152 ? 6.137 -29.734 -16.5 1 98.81 152 THR B C 1
ATOM 4086 O O . THR B 1 152 ? 6.898 -29.859 -17.469 1 98.81 152 THR B O 1
ATOM 4089 N N . LEU B 1 153 ? 5.051 -29.094 -16.531 1 98.88 153 LEU B N 1
ATOM 4090 C CA . LEU B 1 153 ? 4.746 -28.094 -17.562 1 98.88 153 LEU B CA 1
ATOM 4091 C C . LEU B 1 153 ? 4.477 -26.734 -16.922 1 98.88 153 LEU B C 1
ATOM 4093 O O . LEU B 1 153 ? 3.406 -26.516 -16.344 1 98.88 153 LEU B O 1
ATOM 4097 N N . SER B 1 154 ? 5.43 -25.875 -16.984 1 98.88 154 SER B N 1
ATOM 4098 C CA . SER B 1 154 ? 5.211 -24.469 -16.641 1 98.88 154 SER B CA 1
ATOM 4099 C C . SER B 1 154 ? 4.902 -23.641 -17.875 1 98.88 154 SER B C 1
ATOM 4101 O O . SER B 1 154 ? 5.281 -24 -18.984 1 98.88 154 SER B O 1
ATOM 4103 N N . TYR B 1 155 ? 4.195 -22.578 -17.672 1 98.88 155 TYR B N 1
ATOM 4104 C CA . TYR B 1 155 ? 3.809 -21.734 -18.797 1 98.88 155 TYR B CA 1
ATOM 4105 C C . TYR B 1 155 ? 3.643 -20.297 -18.359 1 98.88 155 TYR B C 1
ATOM 4107 O O . TYR B 1 155 ? 3.633 -20 -17.156 1 98.88 155 TYR B O 1
ATOM 4115 N N . ASP B 1 156 ? 3.703 -19.375 -19.312 1 98.88 156 ASP B N 1
ATOM 4116 C CA . ASP B 1 156 ? 3.309 -18 -19.078 1 98.88 156 ASP B CA 1
ATOM 4117 C C . ASP B 1 156 ? 1.829 -17.781 -19.391 1 98.88 156 ASP B C 1
ATOM 4119 O O . ASP B 1 156 ? 1.372 -18.109 -20.484 1 98.88 156 ASP B O 1
ATOM 4123 N N . GLN B 1 157 ? 1.107 -17.328 -18.453 1 98.81 157 GLN B N 1
ATOM 4124 C CA . GLN B 1 157 ? -0.312 -17.062 -18.641 1 98.81 157 GLN B CA 1
ATOM 4125 C C . GLN B 1 157 ? -0.531 -16.078 -19.797 1 98.81 157 GLN B C 1
ATOM 4127 O O . GLN B 1 157 ? 0.376 -15.32 -20.156 1 98.81 157 GLN B O 1
ATOM 4132 N N . LEU B 1 158 ? -1.719 -16.156 -20.328 1 98.69 158 LEU B N 1
ATOM 4133 C CA . LEU B 1 158 ? -2.09 -15.203 -21.375 1 98.69 158 LEU B CA 1
ATOM 4134 C C . LEU B 1 158 ? -1.848 -13.773 -20.891 1 98.69 158 LEU B C 1
ATOM 4136 O O . LEU B 1 158 ? -2.287 -13.391 -19.812 1 98.69 158 LEU B O 1
ATOM 4140 N N . GLY B 1 159 ? -1.092 -13.023 -21.703 1 98.56 159 GLY B N 1
ATOM 4141 C CA . GLY B 1 159 ? -0.796 -11.648 -21.359 1 98.56 159 GLY B CA 1
ATOM 4142 C C . GLY B 1 159 ? 0.452 -11.5 -20.5 1 98.56 159 GLY B C 1
ATOM 4143 O O . GLY B 1 159 ? 0.796 -10.398 -20.078 1 98.56 159 GLY B O 1
ATOM 4144 N N . VAL B 1 160 ? 1.207 -12.562 -20.312 1 98.62 160 VAL B N 1
ATOM 4145 C CA . VAL B 1 160 ? 2.357 -12.531 -19.422 1 98.62 160 VAL B CA 1
ATOM 4146 C C . VAL B 1 160 ? 3.582 -13.109 -20.125 1 98.62 160 VAL B C 1
ATOM 4148 O O . VAL B 1 160 ? 3.469 -14.062 -20.891 1 98.62 160 VAL B O 1
ATOM 4151 N N . GLY B 1 161 ? 4.711 -12.508 -19.797 1 98.25 161 GLY B N 1
ATOM 4152 C CA . GLY B 1 161 ? 5.977 -13.07 -20.25 1 98.25 161 GLY B CA 1
ATOM 4153 C C . GLY B 1 161 ? 6.051 -13.242 -21.75 1 98.25 161 GLY B C 1
ATOM 4154 O O . GLY B 1 161 ? 5.801 -12.305 -22.516 1 98.25 161 GLY B O 1
ATOM 4155 N N . ASN B 1 162 ? 6.312 -14.5 -22.156 1 98.44 162 ASN B N 1
ATOM 4156 C CA . ASN B 1 162 ? 6.531 -14.789 -23.562 1 98.44 162 ASN B CA 1
ATOM 4157 C C . ASN B 1 162 ? 5.223 -15.109 -24.281 1 98.44 162 ASN B C 1
ATOM 4159 O O . ASN B 1 162 ? 5.188 -15.188 -25.516 1 98.44 162 ASN B O 1
ATOM 4163 N N . SER B 1 163 ? 4.148 -15.258 -23.562 1 98.75 163 SER B N 1
ATOM 4164 C CA . SER B 1 163 ? 2.865 -15.586 -24.172 1 98.75 163 SER B CA 1
ATOM 4165 C C . SER B 1 163 ? 2.266 -14.375 -24.875 1 98.75 163 SER B C 1
ATOM 4167 O O . SER B 1 163 ? 2.732 -13.25 -24.703 1 98.75 163 SER B O 1
ATOM 4169 N N . HIS B 1 164 ? 1.238 -14.664 -25.688 1 98.5 164 HIS B N 1
ATOM 4170 C CA . HIS B 1 164 ? 0.555 -13.617 -26.438 1 98.5 164 HIS B CA 1
ATOM 4171 C C . HIS B 1 164 ? -0.056 -12.578 -25.5 1 98.5 164 HIS B C 1
ATOM 4173 O O . HIS B 1 164 ? -0.542 -12.922 -24.422 1 98.5 164 HIS B O 1
ATOM 4179 N N . HIS B 1 165 ? -0.025 -11.25 -25.969 1 98.44 165 HIS B N 1
ATOM 4180 C CA . HIS B 1 165 ? -0.559 -10.141 -25.188 1 98.44 165 HIS B CA 1
ATOM 4181 C C . HIS B 1 165 ? -1.729 -9.469 -25.891 1 98.44 165 HIS B C 1
ATOM 4183 O O . HIS B 1 165 ? -1.592 -8.359 -26.406 1 98.44 165 HIS B O 1
ATOM 4189 N N . PRO B 1 166 ? -2.879 -10.125 -25.828 1 98 166 PRO B N 1
ATOM 4190 C CA . PRO B 1 166 ? -4.047 -9.484 -26.453 1 98 166 PRO B CA 1
ATOM 4191 C C . PRO B 1 166 ? -4.637 -8.383 -25.578 1 98 166 PRO B C 1
ATOM 4193 O O . PRO B 1 166 ? -3.963 -7.867 -24.688 1 98 166 PRO B O 1
ATOM 4196 N N . ASP B 1 167 ? -5.922 -7.965 -25.875 1 96.94 167 ASP B N 1
ATOM 4197 C CA . ASP B 1 167 ? -6.539 -6.855 -25.156 1 96.94 167 ASP B CA 1
ATOM 4198 C C . ASP B 1 167 ? -6.535 -7.105 -23.656 1 96.94 167 ASP B C 1
ATOM 4200 O O . ASP B 1 167 ? -7.078 -8.109 -23.172 1 96.94 167 ASP B O 1
ATOM 4204 N N . PRO B 1 168 ? -5.914 -6.188 -22.922 1 97 168 PRO B N 1
ATOM 4205 C CA . PRO B 1 168 ? -5.723 -6.422 -21.5 1 97 168 PRO B CA 1
ATOM 4206 C C . PRO B 1 168 ? -7.004 -6.227 -20.688 1 97 168 PRO B C 1
ATOM 4208 O O . PRO B 1 168 ? -7.012 -6.441 -19.469 1 97 168 PRO B O 1
ATOM 4211 N N . ILE B 1 169 ? -8.086 -5.879 -21.25 1 93.12 169 ILE B N 1
ATOM 4212 C CA . ILE B 1 169 ? -9.32 -5.602 -20.516 1 93.12 169 ILE B CA 1
ATOM 4213 C C . ILE B 1 169 ? -10.414 -6.574 -20.969 1 93.12 169 ILE B C 1
ATOM 4215 O O . ILE B 1 169 ? -10.977 -7.305 -20.156 1 93.12 169 ILE B O 1
ATOM 4219 N N . GLN B 1 170 ? -10.555 -6.766 -22.219 1 92.06 170 GLN B N 1
ATOM 4220 C CA . GLN B 1 170 ? -11.695 -7.516 -22.734 1 92.06 170 GLN B CA 1
ATOM 4221 C C . GLN B 1 170 ? -11.328 -8.977 -22.984 1 92.06 170 GLN B C 1
ATOM 4223 O O . GLN B 1 170 ? -12.195 -9.844 -23.031 1 92.06 170 GLN B O 1
ATOM 4228 N N . GLU B 1 171 ? -10.031 -9.195 -23.203 1 96.69 171 GLU B N 1
ATOM 4229 C CA . GLU B 1 171 ? -9.648 -10.547 -23.594 1 96.69 171 GLU B CA 1
ATOM 4230 C C . GLU B 1 171 ? -8.867 -11.25 -22.5 1 96.69 171 GLU B C 1
ATOM 4232 O O . GLU B 1 171 ? -9.164 -12.398 -22.156 1 96.69 171 GLU B O 1
ATOM 4237 N N . VAL B 1 172 ? -7.863 -10.594 -21.969 1 97.44 172 VAL B N 1
ATOM 4238 C CA . VAL B 1 172 ? -7.105 -11.203 -20.875 1 97.44 172 VAL B CA 1
ATOM 4239 C C . VAL B 1 172 ? -7.875 -11.062 -19.562 1 97.44 172 VAL B C 1
ATOM 4241 O O . VAL B 1 172 ? -7.613 -10.148 -18.781 1 97.44 172 VAL B O 1
ATOM 4244 N N . GLN B 1 173 ? -8.789 -11.977 -19.328 1 95.31 173 GLN B N 1
ATOM 4245 C CA . GLN B 1 173 ? -9.617 -12.062 -18.125 1 95.31 173 GLN B CA 1
ATOM 4246 C C . GLN B 1 173 ? -9.43 -13.398 -17.422 1 95.31 173 GLN B C 1
ATOM 4248 O O . GLN B 1 173 ? -8.719 -14.273 -17.906 1 95.31 173 GLN B O 1
ATOM 4253 N N . ALA B 1 174 ? -10.039 -13.5 -16.25 1 95.5 174 ALA B N 1
ATOM 4254 C CA . ALA B 1 174 ? -9.914 -14.727 -15.469 1 95.5 174 ALA B CA 1
ATOM 4255 C C . ALA B 1 174 ? -10.445 -15.93 -16.25 1 95.5 174 ALA B C 1
ATOM 4257 O O . ALA B 1 174 ? -9.812 -16.984 -16.266 1 95.5 174 ALA B O 1
ATOM 4258 N N . ASN B 1 175 ? -11.508 -15.75 -16.938 1 95.75 175 ASN B N 1
ATOM 4259 C CA . ASN B 1 175 ? -12.109 -16.875 -17.641 1 95.75 175 ASN B CA 1
ATOM 4260 C C . ASN B 1 175 ? -11.25 -17.328 -18.812 1 95.75 175 ASN B C 1
ATOM 4262 O O . ASN B 1 175 ? -11.211 -18.516 -19.141 1 95.75 175 ASN B O 1
ATOM 4266 N N . SER B 1 176 ? -10.656 -16.375 -19.516 1 97.81 176 SER B N 1
ATOM 4267 C CA . SER B 1 176 ? -9.766 -16.797 -20.594 1 97.81 176 SER B CA 1
ATOM 4268 C C . SER B 1 176 ? -8.531 -17.5 -20.031 1 97.81 176 SER B C 1
ATOM 4270 O O . SER B 1 176 ? -8.008 -18.422 -20.656 1 97.81 176 SER B O 1
ATOM 4272 N N . GLN B 1 177 ? -8.078 -17.031 -18.906 1 98.12 177 GLN B N 1
ATOM 4273 C CA . GLN B 1 177 ? -6.961 -17.719 -18.266 1 98.12 177 GLN B CA 1
ATOM 4274 C C . GLN B 1 177 ? -7.328 -19.156 -17.922 1 98.12 177 GLN B C 1
ATOM 4276 O O . GLN B 1 177 ? -6.539 -20.078 -18.156 1 98.12 177 GLN B O 1
ATOM 4281 N N . VAL B 1 178 ? -8.484 -19.344 -17.359 1 98.12 178 VAL B N 1
ATOM 4282 C CA . VAL B 1 178 ? -8.977 -20.672 -17.016 1 98.12 178 VAL B CA 1
ATOM 4283 C C . VAL B 1 178 ? -9.047 -21.531 -18.281 1 98.12 178 VAL B C 1
ATOM 4285 O O . VAL B 1 178 ? -8.602 -22.688 -18.281 1 98.12 178 VAL B O 1
ATOM 4288 N N . ALA B 1 179 ? -9.531 -20.969 -19.344 1 98.19 179 ALA B N 1
ATOM 4289 C CA . ALA B 1 179 ? -9.68 -21.703 -20.609 1 98.19 179 ALA B CA 1
ATOM 4290 C C . ALA B 1 179 ? -8.328 -22.141 -21.156 1 98.19 179 ALA B C 1
ATOM 4292 O O . ALA B 1 179 ? -8.188 -23.25 -21.672 1 98.19 179 ALA B O 1
ATOM 4293 N N . VAL B 1 180 ? -7.391 -21.266 -21.047 1 98.56 180 VAL B N 1
ATOM 4294 C CA . VAL B 1 180 ? -6.051 -21.578 -21.531 1 98.56 180 VAL B CA 1
ATOM 4295 C C . VAL B 1 180 ? -5.477 -22.75 -20.75 1 98.56 180 VAL B C 1
ATOM 4297 O O . VAL B 1 180 ? -4.965 -23.703 -21.328 1 98.56 180 VAL B O 1
ATOM 4300 N N . THR B 1 181 ? -5.539 -22.688 -19.438 1 98.5 181 THR B N 1
ATOM 4301 C CA . THR B 1 181 ? -4.984 -23.75 -18.609 1 98.5 181 THR B CA 1
ATOM 4302 C C . THR B 1 181 ? -5.738 -25.047 -18.828 1 98.5 181 THR B C 1
ATOM 4304 O O . THR B 1 181 ? -5.129 -26.125 -18.859 1 98.5 181 THR B O 1
ATOM 4307 N N . HIS B 1 182 ? -7.043 -25 -18.953 1 98.5 182 HIS B N 1
ATOM 4308 C CA . HIS B 1 182 ? -7.844 -26.172 -19.281 1 98.5 182 HIS B CA 1
ATOM 4309 C C . HIS B 1 182 ? -7.391 -26.812 -20.594 1 98.5 182 HIS B C 1
ATOM 4311 O O . HIS B 1 182 ? -7.199 -28.016 -20.672 1 98.5 182 HIS B O 1
ATOM 4317 N N . ALA B 1 183 ? -7.168 -25.984 -21.562 1 98.56 183 ALA B N 1
ATOM 4318 C CA . ALA B 1 183 ? -6.75 -26.469 -22.875 1 98.56 183 ALA B CA 1
ATOM 4319 C C . ALA B 1 183 ? -5.383 -27.141 -22.797 1 98.56 183 ALA B C 1
ATOM 4321 O O . ALA B 1 183 ? -5.176 -28.219 -23.375 1 98.56 183 ALA B O 1
ATOM 4322 N N . LEU B 1 184 ? -4.488 -26.484 -22.109 1 98.56 184 LEU B N 1
ATOM 4323 C CA . LEU B 1 184 ? -3.166 -27.078 -21.938 1 98.56 184 LEU B CA 1
ATOM 4324 C C . LEU B 1 184 ? -3.264 -28.422 -21.25 1 98.56 184 LEU B C 1
ATOM 4326 O O . LEU B 1 184 ? -2.576 -29.375 -21.625 1 98.56 184 LEU B O 1
ATOM 4330 N N . THR B 1 185 ? -4.094 -28.531 -20.266 1 98.62 185 THR B N 1
ATOM 4331 C CA . THR B 1 185 ? -4.285 -29.766 -19.516 1 98.62 185 THR B CA 1
ATOM 4332 C C . THR B 1 185 ? -4.855 -30.859 -20.406 1 98.62 185 THR B C 1
ATOM 4334 O O . THR B 1 185 ? -4.418 -32 -20.344 1 98.62 185 THR B O 1
ATOM 4337 N N . GLN B 1 186 ? -5.758 -30.5 -21.266 1 98 186 GLN B N 1
ATOM 4338 C CA . GLN B 1 186 ? -6.352 -31.469 -22.188 1 98 186 GLN B CA 1
ATOM 4339 C C . GLN B 1 186 ? -5.32 -31.969 -23.188 1 98 186 GLN B C 1
ATOM 4341 O O . GLN B 1 186 ? -5.34 -33.156 -23.578 1 98 186 GLN B O 1
ATOM 4346 N N . LEU B 1 187 ? -4.488 -31.094 -23.609 1 97.94 187 LEU B N 1
ATOM 4347 C CA . LEU B 1 187 ? -3.43 -31.516 -24.516 1 97.94 187 LEU B CA 1
ATOM 4348 C C . LEU B 1 187 ? -2.516 -32.531 -23.844 1 97.94 187 LEU B C 1
ATOM 4350 O O . LEU B 1 187 ? -2.086 -33.5 -24.484 1 97.94 187 LEU B O 1
ATOM 4354 N N . LEU B 1 188 ? -2.24 -32.344 -22.578 1 97.88 188 LEU B N 1
ATOM 4355 C CA . LEU B 1 188 ? -1.427 -33.281 -21.828 1 97.88 188 LEU B CA 1
ATOM 4356 C C . LEU B 1 188 ? -2.143 -34.625 -21.688 1 97.88 188 LEU B C 1
ATOM 4358 O O . LEU B 1 188 ? -1.54 -35.688 -21.891 1 97.88 188 LEU B O 1
ATOM 4362 N N . ARG B 1 189 ? -3.391 -34.594 -21.406 1 97.31 189 ARG B N 1
ATOM 4363 C CA . ARG B 1 189 ? -4.168 -35.812 -21.203 1 97.31 189 ARG B CA 1
ATOM 4364 C C . ARG B 1 189 ? -4.344 -36.562 -22.516 1 97.31 189 ARG B C 1
ATOM 4366 O O . ARG B 1 189 ? -4.516 -37.781 -22.5 1 97.31 189 ARG B O 1
ATOM 4373 N N . SER B 1 190 ? -4.184 -35.875 -23.625 1 96.5 190 SER B N 1
ATOM 4374 C CA . SER B 1 190 ? -4.352 -36.5 -24.938 1 96.5 190 SER B CA 1
ATOM 4375 C C . SER B 1 190 ? -3 -36.812 -25.578 1 96.5 190 SER B C 1
ATOM 4377 O O . SER B 1 190 ? -2.924 -37.062 -26.781 1 96.5 190 SER B O 1
ATOM 4379 N N . SER B 1 191 ? -1.939 -36.688 -24.859 1 95.38 191 SER B N 1
ATOM 4380 C CA . SER B 1 191 ? -0.588 -37.031 -25.281 1 95.38 191 SER B CA 1
ATOM 4381 C C . SER B 1 191 ? -0.143 -36.188 -26.484 1 95.38 191 SER B C 1
ATOM 4383 O O . SER B 1 191 ? 0.463 -36.719 -27.422 1 95.38 191 SER B O 1
ATOM 4385 N N . LYS B 1 192 ? -0.447 -34.938 -26.391 1 94.75 192 LYS B N 1
ATOM 4386 C CA . LYS B 1 192 ? -0.163 -34.062 -27.531 1 94.75 192 LYS B CA 1
ATOM 4387 C C . LYS B 1 192 ? 1.025 -33.156 -27.234 1 94.75 192 LYS B C 1
ATOM 4389 O O . LYS B 1 192 ? 1.347 -32.281 -28.031 1 94.75 192 LYS B O 1
ATOM 4394 N N . ILE B 1 193 ? 1.628 -33.344 -26.109 1 94.06 193 ILE B N 1
ATOM 4395 C CA . ILE B 1 193 ? 2.814 -32.562 -25.75 1 94.06 193 ILE B CA 1
ATOM 4396 C C . ILE B 1 193 ? 3.967 -33.5 -25.422 1 94.06 193 ILE B C 1
ATOM 4398 O O . ILE B 1 193 ? 3.834 -34.375 -24.547 1 94.06 193 ILE B O 1
ATOM 4402 N N . GLY B 1 194 ? 5.098 -33.375 -26.156 1 90.62 194 GLY B N 1
ATOM 4403 C CA . GLY B 1 194 ? 6.344 -34.062 -25.844 1 90.62 194 GLY B CA 1
ATOM 4404 C C . GLY B 1 194 ? 6.301 -35.562 -26.125 1 90.62 194 GLY B C 1
ATOM 4405 O O . GLY B 1 194 ? 7.199 -36.281 -25.703 1 90.62 194 GLY B O 1
ATOM 4406 N N . ASN B 1 195 ? 5.262 -36.062 -26.672 1 87.44 195 ASN B N 1
ATOM 4407 C CA . ASN B 1 195 ? 5.082 -37.5 -26.969 1 87.44 195 ASN B CA 1
ATOM 4408 C C . ASN B 1 195 ? 5.02 -38.312 -25.703 1 87.44 195 ASN B C 1
ATOM 4410 O O . ASN B 1 195 ? 5.684 -39.375 -25.594 1 87.44 195 ASN B O 1
ATOM 4414 N N . TYR B 1 196 ? 4.336 -37.812 -24.703 1 88.62 196 TYR B N 1
ATOM 4415 C CA . TYR B 1 196 ? 4.164 -38.5 -23.438 1 88.62 196 TYR B CA 1
ATOM 4416 C C . TYR B 1 196 ? 2.686 -38.75 -23.141 1 88.62 196 TYR B C 1
ATOM 4418 O O . TYR B 1 196 ? 1.84 -37.906 -23.453 1 88.62 196 TYR B O 1
ATOM 4426 N N . SER B 1 197 ? 2.461 -39.844 -22.641 1 92.19 197 SER B N 1
ATOM 4427 C CA . SER B 1 197 ? 1.149 -40.188 -22.094 1 92.19 197 SER B CA 1
ATOM 4428 C C . SER B 1 197 ? 1.175 -40.188 -20.578 1 92.19 197 SER B C 1
ATOM 4430 O O . SER B 1 197 ? 1.959 -40.906 -19.969 1 92.19 197 SER B O 1
ATOM 4432 N N . PHE B 1 198 ? 0.279 -39.469 -20 1 97.38 198 PHE B N 1
ATOM 4433 C CA . PHE B 1 198 ? 0.278 -39.344 -18.547 1 97.38 198 PHE B CA 1
ATOM 4434 C C . PHE B 1 198 ? -0.942 -40.031 -17.953 1 97.38 198 PHE B C 1
ATOM 4436 O O . PHE B 1 198 ? -2.057 -39.906 -18.453 1 97.38 198 PHE B O 1
ATOM 4443 N N . GLN B 1 199 ? -0.691 -40.781 -16.891 1 97.62 199 GLN B N 1
ATOM 4444 C CA . GLN B 1 199 ? -1.767 -41.375 -16.109 1 97.62 199 GLN B CA 1
ATOM 4445 C C . GLN B 1 199 ? -2.42 -40.344 -15.195 1 97.62 199 GLN B C 1
ATOM 4447 O O . GLN B 1 199 ? -3.627 -40.406 -14.945 1 97.62 199 GLN B O 1
ATOM 4452 N N . ASN B 1 200 ? -1.607 -39.469 -14.656 1 98.5 200 ASN B N 1
ATOM 4453 C CA . ASN B 1 200 ? -2.078 -38.438 -13.742 1 98.5 200 ASN B CA 1
ATOM 4454 C C . ASN B 1 200 ? -1.636 -37.062 -14.188 1 98.5 200 ASN B C 1
ATOM 4456 O O . ASN B 1 200 ? -0.527 -36.875 -14.695 1 98.5 200 ASN B O 1
ATOM 4460 N N . VAL B 1 201 ? -2.535 -36.094 -13.992 1 98.88 201 VAL B N 1
ATOM 4461 C CA . VAL B 1 201 ? -2.229 -34.688 -14.141 1 98.88 201 VAL B CA 1
ATOM 4462 C C . VAL B 1 201 ? -2.506 -33.938 -12.828 1 98.88 201 VAL B C 1
ATOM 4464 O O . VAL B 1 201 ? -3.592 -34.062 -12.258 1 98.88 201 VAL B O 1
ATOM 4467 N N . VAL B 1 202 ? -1.499 -33.25 -12.312 1 98.94 202 VAL B N 1
ATOM 4468 C CA . VAL B 1 202 ? -1.595 -32.5 -11.062 1 98.94 202 VAL B CA 1
ATOM 4469 C C . VAL B 1 202 ? -1.61 -31.016 -11.352 1 98.94 202 VAL B C 1
ATOM 4471 O O . VAL B 1 202 ? -0.814 -30.531 -12.156 1 98.94 202 VAL B O 1
ATOM 4474 N N . GLY B 1 203 ? -2.594 -30.297 -10.758 1 98.94 203 GLY B N 1
ATOM 4475 C CA . GLY B 1 203 ? -2.576 -28.844 -10.82 1 98.94 203 GLY B CA 1
ATOM 4476 C C . GLY B 1 203 ? -1.816 -28.203 -9.68 1 98.94 203 GLY B C 1
ATOM 4477 O O . GLY B 1 203 ? -2.115 -28.453 -8.508 1 98.94 203 GLY B O 1
ATOM 4478 N N . VAL B 1 204 ? -0.785 -27.422 -9.992 1 98.94 204 VAL B N 1
ATOM 4479 C CA . VAL B 1 204 ? -0.006 -26.688 -9 1 98.94 204 VAL B CA 1
ATOM 4480 C C . VAL B 1 204 ? -0.098 -25.188 -9.273 1 98.94 204 VAL B C 1
ATOM 4482 O O . VAL B 1 204 ? 0.213 -24.734 -10.375 1 98.94 204 VAL B O 1
ATOM 4485 N N . GLY B 1 205 ? -0.584 -24.453 -8.305 1 98.88 205 GLY B N 1
ATOM 4486 C CA . GLY B 1 205 ? -0.705 -23.016 -8.461 1 98.88 205 GLY B CA 1
ATOM 4487 C C . GLY B 1 205 ? -0.059 -22.234 -7.328 1 98.88 205 GLY B C 1
ATOM 4488 O O . GLY B 1 205 ? 0.061 -22.734 -6.211 1 98.88 205 GLY B O 1
ATOM 4489 N N . HIS B 1 206 ? 0.351 -21.031 -7.641 1 98.88 206 HIS B N 1
ATOM 4490 C CA . HIS B 1 206 ? 0.782 -20.062 -6.637 1 98.88 206 HIS B CA 1
ATOM 4491 C C . HIS B 1 206 ? -0.03 -18.781 -6.723 1 98.88 206 HIS B C 1
ATOM 4493 O O . HIS B 1 206 ? -0.158 -18.188 -7.801 1 98.88 206 HIS B O 1
ATOM 4499 N N . SER B 1 207 ? -0.555 -18.297 -5.531 1 98.19 207 SER B N 1
ATOM 4500 C CA . SER B 1 207 ? -1.222 -17 -5.445 1 98.19 207 SER B CA 1
ATOM 4501 C C . SER B 1 207 ? -2.348 -16.891 -6.465 1 98.19 207 SER B C 1
ATOM 4503 O O . SER B 1 207 ? -3.236 -17.75 -6.516 1 98.19 207 SER B O 1
ATOM 4505 N N . ALA B 1 208 ? -2.326 -16.016 -7.418 1 97.5 208 ALA B N 1
ATOM 4506 C CA . ALA B 1 208 ? -3.336 -15.922 -8.469 1 97.5 208 ALA B CA 1
ATOM 4507 C C . ALA B 1 208 ? -3.42 -17.219 -9.273 1 97.5 208 ALA B C 1
ATOM 4509 O O . ALA B 1 208 ? -4.5 -17.594 -9.727 1 97.5 208 ALA B O 1
ATOM 4510 N N . GLY B 1 209 ? -2.299 -17.891 -9.414 1 98.5 209 GLY B N 1
ATOM 4511 C CA . GLY B 1 209 ? -2.303 -19.188 -10.07 1 98.5 209 GLY B CA 1
ATOM 4512 C C . GLY B 1 209 ? -3.057 -20.25 -9.281 1 98.5 209 GLY B C 1
ATOM 4513 O O . GLY B 1 209 ? -3.66 -21.156 -9.867 1 98.5 209 GLY B O 1
ATOM 4514 N N . SER B 1 210 ? -2.996 -20.156 -7.969 1 98.56 210 SER B N 1
ATOM 4515 C CA . SER B 1 210 ? -3.797 -21.047 -7.133 1 98.56 210 SER B CA 1
ATOM 4516 C C . SER B 1 210 ? -5.285 -20.75 -7.281 1 98.56 210 SER B C 1
ATOM 4518 O O . SER B 1 210 ? -6.105 -21.672 -7.328 1 98.56 210 SER B O 1
ATOM 4520 N N . THR B 1 211 ? -5.594 -19.469 -7.359 1 97.38 211 THR B N 1
ATOM 4521 C CA . THR B 1 211 ? -6.984 -19.094 -7.582 1 97.38 211 THR B CA 1
ATOM 4522 C C . THR B 1 211 ? -7.477 -19.609 -8.93 1 97.38 211 THR B C 1
ATOM 4524 O O . THR B 1 211 ? -8.594 -20.125 -9.031 1 97.38 211 THR B O 1
ATOM 4527 N N . LEU B 1 212 ? -6.656 -19.516 -9.883 1 97.75 212 LEU B N 1
ATOM 4528 C CA . LEU B 1 212 ? -6.996 -20.031 -11.203 1 97.75 212 LEU B CA 1
ATOM 4529 C C . LEU B 1 212 ? -7.145 -21.547 -11.172 1 97.75 212 LEU B C 1
ATOM 4531 O O . LEU B 1 212 ? -8.086 -22.109 -11.75 1 97.75 212 LEU B O 1
ATOM 4535 N N . THR B 1 213 ? -6.254 -22.188 -10.516 1 98.62 213 THR B N 1
ATOM 4536 C CA . THR B 1 213 ? -6.328 -23.641 -10.391 1 98.62 213 THR B CA 1
ATOM 4537 C C . THR B 1 213 ? -7.609 -24.062 -9.68 1 98.62 213 THR B C 1
ATOM 4539 O O . THR B 1 213 ? -8.258 -25.031 -10.07 1 98.62 213 THR B O 1
ATOM 4542 N N . GLN B 1 214 ? -7.961 -23.328 -8.664 1 98.12 214 GLN B N 1
ATOM 4543 C CA . GLN B 1 214 ? -9.227 -23.562 -7.98 1 98.12 214 GLN B CA 1
ATOM 4544 C C . GLN B 1 214 ? -10.406 -23.391 -8.938 1 98.12 214 GLN B C 1
ATOM 4546 O O . GLN B 1 214 ? -11.328 -24.219 -8.938 1 98.12 214 GLN B O 1
ATOM 4551 N N . ALA B 1 215 ? -10.375 -22.391 -9.719 1 97.81 215 ALA B N 1
ATOM 4552 C CA . ALA B 1 215 ? -11.438 -22.172 -10.695 1 97.81 215 ALA B CA 1
ATOM 4553 C C . ALA B 1 215 ? -11.516 -23.312 -11.695 1 97.81 215 ALA B C 1
ATOM 4555 O O . ALA B 1 215 ? -12.609 -23.734 -12.094 1 97.81 215 ALA B O 1
ATOM 4556 N N . ILE B 1 216 ? -10.406 -23.844 -12.102 1 98.12 216 ILE B N 1
ATOM 4557 C CA . ILE B 1 216 ? -10.367 -24.969 -13.016 1 98.12 216 ILE B CA 1
ATOM 4558 C C . ILE B 1 216 ? -11.031 -26.188 -12.367 1 98.12 216 ILE B C 1
ATOM 4560 O O . ILE B 1 216 ? -11.844 -26.875 -12.992 1 98.12 216 ILE B O 1
ATOM 4564 N N . THR B 1 217 ? -10.758 -26.469 -11.086 1 98.38 217 THR B N 1
ATOM 4565 C CA . THR B 1 217 ? -11.336 -27.625 -10.422 1 98.38 217 THR B CA 1
ATOM 4566 C C . THR B 1 217 ? -12.844 -27.453 -10.227 1 98.38 217 THR B C 1
ATOM 4568 O O . THR B 1 217 ? -13.586 -28.422 -10.141 1 98.38 217 THR B O 1
ATOM 4571 N N . THR B 1 218 ? -13.25 -26.203 -10.148 1 97.88 218 THR B N 1
ATOM 4572 C CA . THR B 1 218 ? -14.672 -25.922 -10.039 1 97.88 218 THR B CA 1
ATOM 4573 C C . THR B 1 218 ? -15.375 -26.141 -11.367 1 97.88 218 THR B C 1
ATOM 4575 O O . THR B 1 218 ? -16.453 -26.75 -11.422 1 97.88 218 THR B O 1
ATOM 4578 N N . GLN B 1 219 ? -14.766 -25.781 -12.453 1 97 219 GLN B N 1
ATOM 4579 C CA . GLN B 1 219 ? -15.398 -25.797 -13.773 1 97 219 GLN B CA 1
ATOM 4580 C C . GLN B 1 219 ? -15.117 -27.109 -14.492 1 97 219 GLN B C 1
ATOM 4582 O O . GLN B 1 219 ? -15.945 -27.578 -15.281 1 97 219 GLN B O 1
ATOM 4587 N N . TYR B 1 220 ? -13.977 -27.625 -14.273 1 98.06 220 TYR B N 1
ATOM 4588 C CA . TYR B 1 220 ? -13.508 -28.844 -14.906 1 98.06 220 TYR B CA 1
ATOM 4589 C C . TYR B 1 220 ? -12.898 -29.797 -13.875 1 98.06 220 TYR B C 1
ATOM 4591 O O . TYR B 1 220 ? -11.711 -30.109 -13.938 1 98.06 220 TYR B O 1
ATOM 4599 N N . PRO B 1 221 ? -13.711 -30.406 -13.055 1 98.25 221 PRO B N 1
ATOM 4600 C CA . PRO B 1 221 ? -13.211 -31.156 -11.906 1 98.25 221 PRO B CA 1
ATOM 4601 C C . PRO B 1 221 ? -12.383 -32.375 -12.312 1 98.25 221 PRO B C 1
ATOM 4603 O O . PRO B 1 221 ? -11.648 -32.938 -11.492 1 98.25 221 PRO B O 1
ATOM 4606 N N . LYS B 1 222 ? -12.422 -32.781 -13.594 1 98.19 222 LYS B N 1
ATOM 4607 C CA . LYS B 1 222 ? -11.711 -33.969 -14.031 1 98.19 222 LYS B CA 1
ATOM 4608 C C . LYS B 1 222 ? -10.352 -33.625 -14.625 1 98.19 222 LYS B C 1
ATOM 4610 O O . LYS B 1 222 ? -9.57 -34.5 -14.984 1 98.19 222 LYS B O 1
ATOM 4615 N N . ASP B 1 223 ? -10.086 -32.312 -14.711 1 98.75 223 ASP B N 1
ATOM 4616 C CA . ASP B 1 223 ? -8.812 -31.891 -15.281 1 98.75 223 ASP B CA 1
ATOM 4617 C C . ASP B 1 223 ? -7.637 -32.406 -14.453 1 98.75 223 ASP B C 1
ATOM 4619 O O . ASP B 1 223 ? -6.602 -32.781 -15.008 1 98.75 223 ASP B O 1
ATOM 4623 N N . PHE B 1 224 ? -7.809 -32.469 -13.133 1 98.88 224 PHE B N 1
ATOM 4624 C CA . PHE B 1 224 ? -6.676 -32.781 -12.273 1 98.88 224 PHE B CA 1
ATOM 4625 C C . PHE B 1 224 ? -7.004 -33.969 -11.367 1 98.88 224 PHE B C 1
ATOM 4627 O O . PHE B 1 224 ? -8.125 -34.062 -10.867 1 98.88 224 PHE B O 1
ATOM 4634 N N . ASP B 1 225 ? -5.984 -34.75 -11.133 1 98.81 225 ASP B N 1
ATOM 4635 C CA . ASP B 1 225 ? -6.129 -35.875 -10.219 1 98.81 225 ASP B CA 1
ATOM 4636 C C . ASP B 1 225 ? -5.789 -35.469 -8.781 1 98.81 225 ASP B C 1
ATOM 4638 O O . ASP B 1 225 ? -6.223 -36.125 -7.828 1 98.81 225 ASP B O 1
ATOM 4642 N N . ALA B 1 226 ? -5.016 -34.469 -8.617 1 98.94 226 ALA B N 1
ATOM 4643 C CA . ALA B 1 226 ? -4.617 -33.812 -7.375 1 98.94 226 ALA B CA 1
ATOM 4644 C C . ALA B 1 226 ? -4.254 -32.375 -7.621 1 98.94 226 ALA B C 1
ATOM 4646 O O . ALA B 1 226 ? -3.936 -31.969 -8.75 1 98.94 226 ALA B O 1
ATOM 4647 N N . ILE B 1 227 ? -4.395 -31.531 -6.504 1 98.94 227 ILE B N 1
ATOM 4648 C CA . ILE B 1 227 ? -3.984 -30.156 -6.684 1 98.94 227 ILE B CA 1
ATOM 4649 C C . ILE B 1 227 ? -3.162 -29.688 -5.48 1 98.94 227 ILE B C 1
ATOM 4651 O O . ILE B 1 227 ? -3.324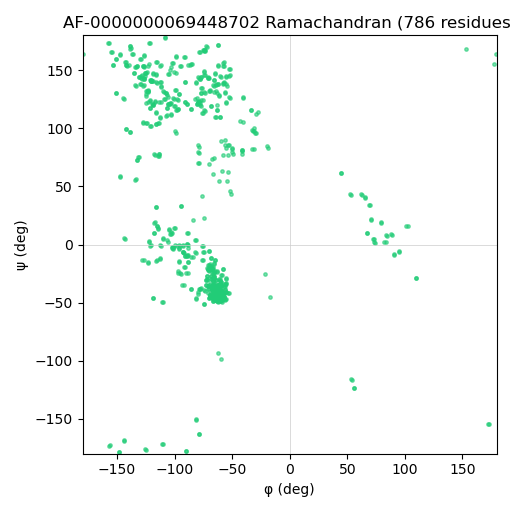 -30.219 -4.375 1 98.94 227 ILE B O 1
ATOM 4655 N N . ILE B 1 228 ? -2.24 -28.828 -5.75 1 98.94 228 ILE B N 1
ATOM 4656 C CA . ILE B 1 228 ? -1.445 -28.109 -4.758 1 98.94 228 ILE B CA 1
ATOM 4657 C C . ILE B 1 228 ? -1.626 -26.609 -4.938 1 98.94 228 ILE B C 1
ATOM 4659 O O . ILE B 1 228 ? -1.314 -26.062 -5.996 1 98.94 228 ILE B O 1
ATOM 4663 N N . LEU B 1 229 ? -2.172 -25.984 -3.92 1 98.88 229 LEU B N 1
ATOM 4664 C CA . LEU B 1 229 ? -2.412 -24.547 -3.943 1 98.88 229 LEU B CA 1
ATOM 4665 C C . LEU B 1 229 ? -1.516 -23.828 -2.941 1 98.88 229 LEU B C 1
ATOM 4667 O O . LEU B 1 229 ? -1.7 -23.953 -1.729 1 98.88 229 LEU B O 1
ATOM 4671 N N . SER B 1 230 ? -0.554 -23.109 -3.477 1 98.81 230 SER B N 1
ATOM 4672 C CA . SER B 1 230 ? 0.352 -22.359 -2.611 1 98.81 230 SER B CA 1
ATOM 4673 C C . SER B 1 230 ? 0.035 -20.859 -2.643 1 98.81 230 SER B C 1
ATOM 4675 O O . SER B 1 230 ? -0.472 -20.344 -3.643 1 98.81 230 SER B O 1
ATOM 4677 N N . GLY B 1 231 ? 0.244 -20.188 -1.522 1 98.5 231 GLY B N 1
ATOM 4678 C CA . GLY B 1 231 ? 0.119 -18.75 -1.445 1 98.5 231 GLY B CA 1
ATOM 4679 C C . GLY B 1 231 ? -1.312 -18.266 -1.578 1 98.5 231 GLY B C 1
ATOM 4680 O O . GLY B 1 231 ? -1.572 -17.234 -2.217 1 98.5 231 GLY B O 1
ATOM 4681 N N . THR B 1 232 ? -2.301 -19.031 -1.076 1 97.38 232 THR B N 1
ATOM 4682 C CA . THR B 1 232 ? -3.695 -18.609 -1.038 1 97.38 232 THR B CA 1
ATOM 4683 C C . THR B 1 232 ? -4.367 -19.078 0.251 1 97.38 232 THR B C 1
ATOM 4685 O O . THR B 1 232 ? -3.891 -20 0.906 1 97.38 232 THR B O 1
ATOM 4688 N N . SER B 1 233 ? -5.402 -18.406 0.699 1 97.38 233 SER B N 1
ATOM 4689 C CA . SER B 1 233 ? -6.203 -18.734 1.873 1 97.38 233 SER B CA 1
ATOM 4690 C C . SER B 1 233 ? -7.652 -18.312 1.696 1 97.38 233 SER B C 1
ATOM 4692 O O . SER B 1 233 ? -8.039 -17.844 0.622 1 97.38 233 SER B O 1
ATOM 4694 N N . THR B 1 234 ? -8.453 -18.547 2.75 1 96.31 234 THR B N 1
ATOM 4695 C CA . THR B 1 234 ? -9.852 -18.125 2.715 1 96.31 234 THR B CA 1
ATOM 4696 C C . THR B 1 234 ? -9.984 -16.656 3.07 1 96.31 234 THR B C 1
ATOM 4698 O O . THR B 1 234 ? -11.07 -16.078 2.945 1 96.31 234 THR B O 1
ATOM 4701 N N . ASN B 1 235 ? -8.906 -16.062 3.465 1 92.06 235 ASN B N 1
ATOM 4702 C CA . ASN B 1 235 ? -8.883 -14.672 3.908 1 92.06 235 ASN B CA 1
ATOM 4703 C C . ASN B 1 235 ? -8.383 -13.742 2.811 1 92.06 235 ASN B C 1
ATOM 4705 O O . ASN B 1 235 ? -7.227 -13.828 2.393 1 92.06 235 ASN B O 1
ATOM 4709 N N . GLN B 1 236 ? -9.211 -12.82 2.402 1 88.62 236 GLN B N 1
ATOM 4710 C CA . GLN B 1 236 ? -8.82 -11.898 1.336 1 88.62 236 GLN B CA 1
ATOM 4711 C C . GLN B 1 236 ? -8.719 -10.469 1.855 1 88.62 236 GLN B C 1
ATOM 4713 O O . GLN B 1 236 ? -8.57 -9.523 1.073 1 88.62 236 GLN B O 1
ATOM 4718 N N . ASN B 1 237 ? -8.695 -10.312 3.15 1 89.06 237 ASN B N 1
ATOM 4719 C CA . ASN B 1 237 ? -8.789 -9 3.783 1 89.06 237 ASN B CA 1
ATOM 4720 C C . ASN B 1 237 ? -7.543 -8.156 3.52 1 89.06 237 ASN B C 1
ATOM 4722 O O . ASN B 1 237 ? -7.574 -6.934 3.66 1 89.06 237 ASN B O 1
ATOM 4726 N N . TYR B 1 238 ? -6.453 -8.75 3.16 1 92.56 238 TYR B N 1
ATOM 4727 C CA . TYR B 1 238 ? -5.188 -8.031 3.084 1 92.56 238 TYR B CA 1
ATOM 4728 C C . TYR B 1 238 ? -4.742 -7.863 1.638 1 92.56 238 TYR B C 1
ATOM 4730 O O . TYR B 1 238 ? -3.65 -7.352 1.373 1 92.56 238 TYR B O 1
ATOM 4738 N N . VAL B 1 239 ? -5.555 -8.258 0.705 1 92.5 239 VAL B N 1
ATOM 4739 C CA . VAL B 1 239 ? -5.242 -8.117 -0.712 1 92.5 239 VAL B CA 1
ATOM 4740 C C . VAL B 1 239 ? -5.086 -6.633 -1.058 1 92.5 239 VAL B C 1
ATOM 4742 O O . VAL B 1 239 ? -4.184 -6.254 -1.807 1 92.5 239 VAL B O 1
ATOM 4745 N N . SER B 1 240 ? -5.965 -5.773 -0.45 1 91.12 240 SER B N 1
ATOM 4746 C CA . SER B 1 240 ? -5.902 -4.344 -0.728 1 91.12 240 SER B CA 1
ATOM 4747 C C . SER B 1 240 ? -4.57 -3.754 -0.279 1 91.12 240 SER B C 1
ATOM 4749 O O . SER B 1 240 ? -4.027 -2.859 -0.933 1 91.12 240 SER B O 1
ATOM 4751 N N . LEU B 1 241 ? -4.051 -4.215 0.852 1 93.5 241 LEU B N 1
ATOM 4752 C CA . LEU B 1 241 ? -2.75 -3.777 1.352 1 93.5 241 LEU B CA 1
ATOM 4753 C C . LEU B 1 241 ? -1.647 -4.086 0.344 1 93.5 241 LEU B C 1
ATOM 4755 O O . LEU B 1 241 ? -0.777 -3.25 0.094 1 93.5 241 LEU B O 1
ATOM 4759 N N . THR B 1 242 ? -1.738 -5.199 -0.237 1 93.69 242 THR B N 1
ATOM 4760 C CA . THR B 1 242 ? -0.798 -5.668 -1.25 1 93.69 242 THR B CA 1
ATOM 4761 C C . THR B 1 242 ? -0.885 -4.809 -2.508 1 93.69 242 THR B C 1
ATOM 4763 O O . THR B 1 242 ? 0.137 -4.367 -3.037 1 93.69 242 THR B O 1
ATOM 4766 N N . MET B 1 243 ? -2.076 -4.59 -2.916 1 93.19 243 MET B N 1
ATOM 4767 C CA . MET B 1 243 ? -2.285 -3.811 -4.133 1 93.19 243 MET B CA 1
ATOM 4768 C C . MET B 1 243 ? -1.799 -2.377 -3.953 1 93.19 243 MET B C 1
ATOM 4770 O O . MET B 1 243 ? -1.238 -1.785 -4.879 1 93.19 243 MET B O 1
ATOM 4774 N N . ALA B 1 244 ? -2.008 -1.839 -2.764 1 96.19 244 ALA B N 1
ATOM 4775 C CA . ALA B 1 244 ? -1.488 -0.508 -2.465 1 96.19 244 ALA B CA 1
ATOM 4776 C C . ALA B 1 244 ? 0.036 -0.484 -2.541 1 96.19 244 ALA B C 1
ATOM 4778 O O . ALA B 1 244 ? 0.619 0.415 -3.15 1 96.19 244 ALA B O 1
ATOM 4779 N N . ALA B 1 245 ? 0.687 -1.457 -2.006 1 97.88 245 ALA B N 1
ATOM 4780 C CA . ALA B 1 245 ? 2.146 -1.525 -1.973 1 97.88 245 ALA B CA 1
ATOM 4781 C C . ALA B 1 245 ? 2.721 -1.659 -3.379 1 97.88 245 ALA B C 1
ATOM 4783 O O . ALA B 1 245 ? 3.803 -1.142 -3.666 1 97.88 245 ALA B O 1
ATOM 4784 N N . PHE B 1 246 ? 2.008 -2.354 -4.246 1 98.06 246 PHE B N 1
ATOM 4785 C CA . PHE B 1 246 ? 2.498 -2.578 -5.602 1 98.06 246 PHE B CA 1
ATOM 4786 C C . PHE B 1 246 ? 2.699 -1.256 -6.328 1 98.06 246 PHE B C 1
ATOM 4788 O O . PHE B 1 246 ? 3.594 -1.133 -7.168 1 98.06 246 PHE B O 1
ATOM 4795 N N . ASN B 1 247 ? 1.789 -0.261 -5.914 1 98.12 247 ASN B N 1
ATOM 4796 C CA . ASN B 1 247 ? 1.833 0.976 -6.688 1 98.12 247 ASN B CA 1
ATOM 4797 C C . ASN B 1 247 ? 1.9 0.698 -8.188 1 98.12 247 ASN B C 1
ATOM 4799 O O . ASN B 1 247 ? 2.797 1.191 -8.875 1 98.12 247 ASN B O 1
ATOM 4803 N N . PHE B 1 248 ? 0.842 0.025 -8.695 1 97.94 248 PHE B N 1
ATOM 4804 C CA . PHE B 1 248 ? 0.796 -0.358 -10.102 1 97.94 248 PHE B CA 1
ATOM 4805 C C . PHE B 1 248 ? 0.938 0.865 -11 1 97.94 248 PHE B C 1
ATOM 4807 O O . PHE B 1 248 ? 0.344 1.911 -10.734 1 97.94 248 PHE B O 1
ATOM 4814 N N . ILE B 1 249 ? 1.689 0.696 -12.055 1 98.31 249 ILE B N 1
ATOM 4815 C CA . ILE B 1 249 ? 1.823 1.656 -13.148 1 98.31 249 ILE B CA 1
ATOM 4816 C C . ILE B 1 249 ? 1.537 0.968 -14.477 1 98.31 249 ILE B C 1
ATOM 4818 O O . ILE B 1 249 ? 1.515 -0.263 -14.555 1 98.31 249 ILE B O 1
ATOM 4822 N N . ASN B 1 250 ? 1.264 1.783 -15.516 1 98.31 250 ASN B N 1
ATOM 4823 C CA . ASN B 1 250 ? 1.29 1.18 -16.844 1 98.31 250 ASN B CA 1
ATOM 4824 C C . ASN B 1 250 ? 2.635 0.519 -17.125 1 98.31 250 ASN B C 1
ATOM 4826 O O . ASN B 1 250 ? 3.686 1.134 -16.953 1 98.31 250 ASN B O 1
ATOM 4830 N N . ALA B 1 251 ? 2.539 -0.7 -17.594 1 98.62 251 ALA B N 1
ATOM 4831 C CA . ALA B 1 251 ? 3.764 -1.458 -17.828 1 98.62 251 ALA B CA 1
ATOM 4832 C C . ALA B 1 251 ? 4.656 -0.751 -18.844 1 98.62 251 ALA B C 1
ATOM 4834 O O . ALA B 1 251 ? 5.883 -0.781 -18.734 1 98.62 251 ALA B O 1
ATOM 4835 N N . ASN B 1 252 ? 4.086 -0.098 -19.828 1 98.19 252 ASN B N 1
ATOM 4836 C CA . ASN B 1 252 ? 4.879 0.545 -20.859 1 98.19 252 ASN B CA 1
ATOM 4837 C C . ASN B 1 252 ? 5.629 1.762 -20.328 1 98.19 252 ASN B C 1
ATOM 4839 O O . ASN B 1 252 ? 6.445 2.354 -21.031 1 98.19 252 ASN B O 1
ATOM 4843 N N . SER B 1 253 ? 5.379 2.131 -19.078 1 97.25 253 SER B N 1
ATOM 4844 C CA . SER B 1 253 ? 6.094 3.24 -18.453 1 97.25 253 SER B CA 1
ATOM 4845 C C . SER B 1 253 ? 7.191 2.738 -17.516 1 97.25 253 SER B C 1
ATOM 4847 O O . SER B 1 253 ? 7.906 3.535 -16.906 1 97.25 253 SER B O 1
ATOM 4849 N N . ASP B 1 254 ? 7.281 1.454 -17.375 1 97.56 254 ASP B N 1
ATOM 4850 C CA . ASP B 1 254 ? 8.328 0.876 -16.531 1 97.56 254 ASP B CA 1
ATOM 4851 C C . ASP B 1 254 ? 9.711 1.291 -17.016 1 97.56 254 ASP B C 1
ATOM 4853 O O . ASP B 1 254 ? 9.992 1.263 -18.219 1 97.56 254 ASP B O 1
ATOM 4857 N N . SER B 1 255 ? 10.594 1.612 -16.109 1 95.12 255 SER B N 1
ATOM 4858 C CA . SER B 1 255 ? 11.891 2.201 -16.438 1 95.12 255 SER B CA 1
ATOM 4859 C C . SER B 1 255 ? 12.797 1.185 -17.125 1 95.12 255 SER B C 1
ATOM 4861 O O . SER B 1 255 ? 13.781 1.556 -17.766 1 95.12 255 SER B O 1
ATOM 4863 N N . SER B 1 256 ? 12.547 -0.117 -16.953 1 95.56 256 SER B N 1
ATOM 4864 C CA . SER B 1 256 ? 13.367 -1.14 -17.594 1 95.56 256 SER B CA 1
ATOM 4865 C C . SER B 1 256 ? 13.227 -1.104 -19.109 1 95.56 256 SER B C 1
ATOM 4867 O O . SER B 1 256 ? 14.094 -1.605 -19.828 1 95.56 256 SER B O 1
ATOM 4869 N N . GLY B 1 257 ? 12.125 -0.658 -19.625 1 97.19 257 GLY B N 1
ATOM 4870 C CA . GLY B 1 257 ? 11.852 -0.609 -21.047 1 97.19 257 GLY B CA 1
ATOM 4871 C C . GLY B 1 257 ? 11.367 -1.933 -21.609 1 97.19 257 GLY B C 1
ATOM 4872 O O . GLY B 1 257 ? 10.992 -2.018 -22.781 1 97.19 257 GLY B O 1
ATOM 4873 N N . ARG B 1 258 ? 11.203 -2.961 -20.781 1 97 258 ARG B N 1
ATOM 4874 C CA . ARG B 1 258 ? 10.898 -4.312 -21.234 1 97 258 ARG B CA 1
ATOM 4875 C C . ARG B 1 258 ? 9.477 -4.402 -21.781 1 97 258 ARG B C 1
ATOM 4877 O O . ARG B 1 258 ? 9.164 -5.301 -22.562 1 97 258 ARG B O 1
ATOM 4884 N N . PHE B 1 259 ? 8.617 -3.459 -21.344 1 98.19 259 PHE B N 1
ATOM 4885 C CA . PHE B 1 259 ? 7.199 -3.566 -21.672 1 98.19 259 PHE B CA 1
ATOM 4886 C C . PHE B 1 259 ? 6.75 -2.396 -22.531 1 98.19 259 PHE B C 1
ATOM 4888 O O . PHE B 1 259 ? 5.555 -2.092 -22.609 1 98.19 259 PHE B O 1
ATOM 4895 N N . SER B 1 260 ? 7.641 -1.674 -23.188 1 97.62 260 SER B N 1
ATOM 4896 C CA . SER B 1 260 ? 7.391 -0.387 -23.828 1 97.62 260 SER B CA 1
ATOM 4897 C C . SER B 1 260 ? 6.367 -0.519 -24.953 1 97.62 260 SER B C 1
ATOM 4899 O O . SER B 1 260 ? 5.688 0.448 -25.297 1 97.62 260 SER B O 1
ATOM 4901 N N . SER B 1 261 ? 6.207 -1.716 -25.531 1 97.62 261 SER B N 1
ATOM 4902 C CA . SER B 1 261 ? 5.34 -1.893 -26.688 1 97.62 261 SER B CA 1
ATOM 4903 C C . SER B 1 261 ? 3.92 -2.25 -26.266 1 97.62 261 SER B C 1
ATOM 4905 O O . SER B 1 261 ? 3.014 -2.297 -27.109 1 97.62 261 SER B O 1
ATOM 4907 N N . LEU B 1 262 ? 3.682 -2.545 -25.016 1 98.19 262 LEU B N 1
ATOM 4908 C CA . LEU B 1 262 ? 2.371 -2.988 -24.547 1 98.19 262 LEU B CA 1
ATOM 4909 C C . LEU B 1 262 ? 1.425 -1.803 -24.375 1 98.19 262 LEU B C 1
ATOM 4911 O O . LEU B 1 262 ? 1.851 -0.712 -24 1 98.19 262 LEU B O 1
ATOM 4915 N N . PRO B 1 263 ? 0.146 -2.008 -24.688 1 97.38 263 PRO B N 1
ATOM 4916 C CA . PRO B 1 263 ? -0.82 -0.922 -24.516 1 97.38 263 PRO B CA 1
ATOM 4917 C C . PRO B 1 263 ? -1.171 -0.682 -23.047 1 97.38 263 PRO B C 1
ATOM 4919 O O . PRO B 1 263 ? -0.862 -1.515 -22.188 1 97.38 263 PRO B O 1
ATOM 4922 N N . ALA B 1 264 ? -1.859 0.516 -22.828 1 97 264 ALA B N 1
ATOM 4923 C CA . ALA B 1 264 ? -2.439 0.769 -21.516 1 97 264 ALA B CA 1
ATOM 4924 C C . ALA B 1 264 ? -3.379 -0.36 -21.094 1 97 264 ALA B C 1
ATOM 4926 O O . ALA B 1 264 ? -4.098 -0.914 -21.938 1 97 264 ALA B O 1
ATOM 4927 N N . GLY B 1 265 ? -3.379 -0.647 -19.828 1 96.5 265 GLY B N 1
ATOM 4928 C CA . GLY B 1 265 ? -4.156 -1.759 -19.312 1 96.5 265 GLY B CA 1
ATOM 4929 C C . GLY B 1 265 ? -3.299 -2.922 -18.844 1 96.5 265 GLY B C 1
ATOM 4930 O O . GLY B 1 265 ? -3.748 -3.756 -18.047 1 96.5 265 GLY B O 1
ATOM 4931 N N . TYR B 1 266 ? -2.125 -3.053 -19.469 1 98.5 266 TYR B N 1
ATOM 4932 C CA . TYR B 1 266 ? -1.085 -3.875 -18.859 1 98.5 266 TYR B CA 1
ATOM 4933 C C . TYR B 1 266 ? -0.371 -3.115 -17.75 1 98.5 266 TYR B C 1
ATOM 4935 O O . TYR B 1 266 ? 0.161 -2.027 -17.969 1 98.5 266 TYR B O 1
ATOM 4943 N N . LEU B 1 267 ? -0.381 -3.672 -16.578 1 98.31 267 LEU B N 1
ATOM 4944 C CA . LEU B 1 267 ? 0.193 -3.025 -15.398 1 98.31 267 LEU B CA 1
ATOM 4945 C C . LEU B 1 267 ? 1.386 -3.816 -14.867 1 98.31 267 LEU B C 1
ATOM 4947 O O . LEU B 1 267 ? 1.532 -5 -15.172 1 98.31 267 LEU B O 1
ATOM 4951 N N . THR B 1 268 ? 2.236 -3.154 -14.164 1 98.62 268 THR B N 1
ATOM 4952 C CA . THR B 1 268 ? 3.32 -3.811 -13.445 1 98.62 268 THR B CA 1
ATOM 4953 C C . THR B 1 268 ? 3.645 -3.059 -12.156 1 98.62 268 THR B C 1
ATOM 4955 O O . THR B 1 268 ? 3.16 -1.946 -11.938 1 98.62 268 THR B O 1
ATOM 4958 N N . GLN B 1 269 ? 4.367 -3.705 -11.234 1 98.31 269 GLN B N 1
ATOM 4959 C CA . GLN B 1 269 ? 4.773 -3.1 -9.969 1 98.31 269 GLN B CA 1
ATOM 4960 C C . GLN B 1 269 ? 5.844 -2.031 -10.188 1 98.31 269 GLN B C 1
ATOM 4962 O O . GLN B 1 269 ? 6.742 -2.205 -11.008 1 98.31 269 GLN B O 1
ATOM 4967 N N . GLU B 1 270 ? 5.758 -1.007 -9.391 1 98.12 270 GLU B N 1
ATOM 4968 C CA . GLU B 1 270 ? 6.613 0.136 -9.695 1 98.12 270 GLU B CA 1
ATOM 4969 C C . GLU B 1 270 ? 8.031 -0.076 -9.164 1 98.12 270 GLU B C 1
ATOM 4971 O O . GLU B 1 270 ? 9.008 0.247 -9.844 1 98.12 270 GLU B O 1
ATOM 4976 N N . THR B 1 271 ? 8.188 -0.532 -7.895 1 97.75 271 THR B N 1
ATOM 4977 C CA . THR B 1 271 ? 9.523 -0.584 -7.305 1 97.75 271 THR B CA 1
ATOM 4978 C C . THR B 1 271 ? 9.734 -1.899 -6.559 1 97.75 271 THR B C 1
ATOM 4980 O O . THR B 1 271 ? 8.766 -2.596 -6.23 1 97.75 271 THR B O 1
ATOM 4983 N N . SER B 1 272 ? 11.055 -2.174 -6.27 1 98.12 272 SER B N 1
ATOM 4984 C CA . SER B 1 272 ? 11.406 -3.354 -5.484 1 98.12 272 SER B CA 1
ATOM 4985 C C . SER B 1 272 ? 10.906 -3.229 -4.047 1 98.12 272 SER B C 1
ATOM 4987 O O . SER B 1 272 ? 10.633 -4.234 -3.389 1 98.12 272 SER B O 1
ATOM 4989 N N . THR B 1 273 ? 10.695 -2.008 -3.537 1 98.44 273 THR B N 1
ATOM 4990 C CA . THR B 1 273 ? 10.18 -1.791 -2.189 1 98.44 273 THR B CA 1
ATOM 4991 C C . THR B 1 273 ? 8.773 -2.354 -2.053 1 98.44 273 THR B C 1
ATOM 4993 O O . THR B 1 273 ? 8.492 -3.115 -1.125 1 98.44 273 THR B O 1
ATOM 4996 N N . GLY B 1 274 ? 7.941 -2.012 -3.023 1 98.5 274 GLY B N 1
ATOM 4997 C CA . GLY B 1 274 ? 6.578 -2.516 -2.992 1 98.5 274 GLY B CA 1
ATOM 4998 C C . GLY B 1 274 ? 6.496 -4.02 -3.178 1 98.5 274 GLY B C 1
ATOM 4999 O O . GLY B 1 274 ? 5.656 -4.68 -2.561 1 98.5 274 GLY B O 1
ATOM 5000 N N . ILE B 1 275 ? 7.387 -4.562 -4.016 1 98.75 275 ILE B N 1
ATOM 5001 C CA . ILE B 1 275 ? 7.438 -6.004 -4.238 1 98.75 275 ILE B CA 1
ATOM 5002 C C . ILE B 1 275 ? 7.84 -6.711 -2.947 1 98.75 275 ILE B C 1
ATOM 5004 O O . ILE B 1 275 ? 7.207 -7.691 -2.547 1 98.75 275 ILE B O 1
ATOM 5008 N N . GLN B 1 276 ? 8.883 -6.211 -2.312 1 98.75 276 GLN B N 1
ATOM 5009 C CA . GLN B 1 276 ? 9.312 -6.82 -1.06 1 98.75 276 GLN B CA 1
ATOM 5010 C C . GLN B 1 276 ? 8.227 -6.73 0.002 1 98.75 276 GLN B C 1
ATOM 5012 O O . GLN B 1 276 ? 7.934 -7.715 0.688 1 98.75 276 GLN B O 1
ATOM 5017 N N . PHE B 1 277 ? 7.609 -5.535 0.127 1 98.44 277 PHE B N 1
ATOM 5018 C CA . PHE B 1 277 ? 6.578 -5.316 1.137 1 98.44 277 PHE B CA 1
ATOM 5019 C C . PHE B 1 277 ? 5.488 -6.375 1.036 1 98.44 277 PHE B C 1
ATOM 5021 O O . PHE B 1 277 ? 5.086 -6.957 2.047 1 98.44 277 PHE B O 1
ATOM 5028 N N . ALA B 1 278 ? 5.09 -6.703 -0.125 1 98.19 278 ALA B N 1
ATOM 5029 C CA . ALA B 1 278 ? 3.924 -7.555 -0.36 1 98.19 278 ALA B CA 1
ATOM 5030 C C . ALA B 1 278 ? 4.301 -9.031 -0.296 1 98.19 278 ALA B C 1
ATOM 5032 O O . ALA B 1 278 ? 3.557 -9.844 0.254 1 98.19 278 ALA B O 1
ATOM 5033 N N . PHE B 1 279 ? 5.512 -9.352 -0.834 1 98.69 279 PHE B N 1
ATOM 5034 C CA . PHE B 1 279 ? 5.703 -10.75 -1.218 1 98.69 279 PHE B CA 1
ATOM 5035 C C . PHE B 1 279 ? 6.75 -11.414 -0.333 1 98.69 279 PHE B C 1
ATOM 5037 O O . PHE B 1 279 ? 6.879 -12.641 -0.33 1 98.69 279 PHE B O 1
ATOM 5044 N N . TYR B 1 280 ? 7.512 -10.664 0.469 1 98.75 280 TYR B N 1
ATOM 5045 C CA . TYR B 1 280 ? 8.695 -11.273 1.067 1 98.75 280 TYR B CA 1
ATOM 5046 C C . TYR B 1 280 ? 8.766 -10.977 2.561 1 98.75 280 TYR B C 1
ATOM 5048 O O . TYR B 1 280 ? 8.18 -9.992 3.031 1 98.75 280 TYR B O 1
ATOM 5056 N N . ARG B 1 281 ? 9.414 -11.859 3.258 1 98.31 281 ARG B N 1
ATOM 5057 C CA . ARG B 1 281 ? 9.719 -11.688 4.676 1 98.31 281 ARG B CA 1
ATOM 5058 C C . ARG B 1 281 ? 11.227 -11.609 4.906 1 98.31 281 ARG B C 1
ATOM 5060 O O . ARG B 1 281 ? 11.922 -12.625 4.828 1 98.31 281 ARG B O 1
ATOM 5067 N N . TYR B 1 282 ? 11.734 -10.469 5.141 1 97.5 282 TYR B N 1
ATOM 5068 C CA . TYR B 1 282 ? 13.141 -10.266 5.449 1 97.5 282 TYR B CA 1
ATOM 5069 C C . TYR B 1 282 ? 13.453 -10.656 6.891 1 97.5 282 TYR B C 1
ATOM 5071 O O . TYR B 1 282 ? 12.648 -10.398 7.793 1 97.5 282 TYR B O 1
ATOM 5079 N N . PRO B 1 283 ? 14.664 -11.242 7.152 1 97.69 283 PRO B N 1
ATOM 5080 C CA . PRO B 1 283 ? 15.727 -11.617 6.219 1 97.69 283 PRO B CA 1
ATOM 5081 C C . PRO B 1 283 ? 15.641 -13.07 5.77 1 97.69 283 PRO B C 1
ATOM 5083 O O . PRO B 1 283 ? 16.672 -13.703 5.516 1 97.69 283 PRO B O 1
ATOM 5086 N N . ASN B 1 284 ? 14.422 -13.602 5.648 1 98.62 284 ASN B N 1
ATOM 5087 C CA . ASN B 1 284 ? 14.242 -15.039 5.484 1 98.62 284 ASN B CA 1
ATOM 5088 C C . ASN B 1 284 ? 14.18 -15.43 4.012 1 98.62 284 ASN B C 1
ATOM 5090 O O . ASN B 1 284 ? 14.055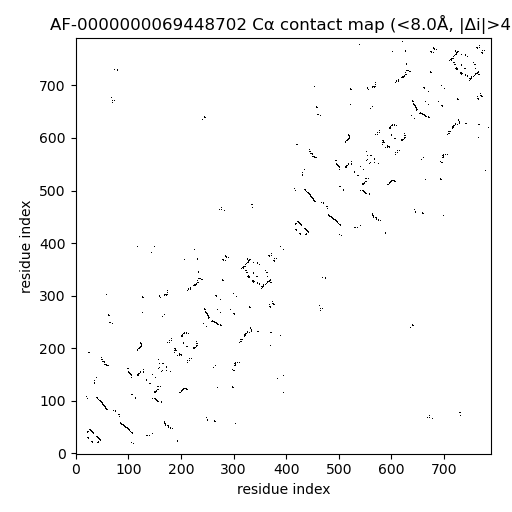 -16.609 3.686 1 98.62 284 ASN B O 1
ATOM 5094 N N . TYR B 1 285 ? 14.273 -14.484 3.088 1 98.62 285 TYR B N 1
ATOM 5095 C CA . TYR B 1 285 ? 14.312 -14.852 1.677 1 98.62 285 TYR B CA 1
ATOM 5096 C C . TYR B 1 285 ? 15.75 -14.859 1.157 1 98.62 285 TYR B C 1
ATOM 5098 O O . TYR B 1 285 ? 16.672 -14.398 1.841 1 98.62 285 TYR B O 1
ATOM 5106 N N . ASP B 1 286 ? 15.961 -15.516 0.017 1 98.5 286 ASP B N 1
ATOM 5107 C CA . ASP B 1 286 ? 17.25 -15.508 -0.672 1 98.5 286 ASP B CA 1
ATOM 5108 C C . ASP B 1 286 ? 17.422 -14.234 -1.498 1 98.5 286 ASP B C 1
ATOM 5110 O O . ASP B 1 286 ? 16.625 -13.961 -2.402 1 98.5 286 ASP B O 1
ATOM 5114 N N . SER B 1 287 ? 18.484 -13.461 -1.192 1 97.44 287 SER B N 1
ATOM 5115 C CA . SER B 1 287 ? 18.672 -12.156 -1.818 1 97.44 287 SER B CA 1
ATOM 5116 C C . SER B 1 287 ? 18.844 -12.289 -3.326 1 97.44 287 SER B C 1
ATOM 5118 O O . SER B 1 287 ? 18.375 -11.445 -4.09 1 97.44 287 SER B O 1
ATOM 5120 N N . THR B 1 288 ? 19.5 -13.367 -3.75 1 97.56 288 THR B N 1
ATOM 5121 C CA . THR B 1 288 ? 19.688 -13.57 -5.18 1 97.56 288 THR B CA 1
ATOM 5122 C C . THR B 1 288 ? 18.359 -13.898 -5.863 1 97.56 288 THR B C 1
ATOM 5124 O O . THR B 1 288 ? 18.062 -13.367 -6.934 1 97.56 288 THR B O 1
ATOM 5127 N N . ALA B 1 289 ? 17.609 -14.797 -5.23 1 98.38 289 ALA B N 1
ATOM 5128 C CA . ALA B 1 289 ? 16.297 -15.133 -5.773 1 98.38 289 ALA B CA 1
ATOM 5129 C C . ALA B 1 289 ? 15.398 -13.906 -5.848 1 98.38 289 ALA B C 1
ATOM 5131 O O . ALA B 1 289 ? 14.695 -13.695 -6.84 1 98.38 289 ALA B O 1
ATOM 5132 N N . PHE B 1 290 ? 15.461 -13.07 -4.789 1 98.38 290 PHE B N 1
ATOM 5133 C CA . PHE B 1 290 ? 14.695 -11.836 -4.758 1 98.38 290 PHE B CA 1
ATOM 5134 C C . PHE B 1 290 ? 15.07 -10.93 -5.922 1 98.38 290 PHE B C 1
ATOM 5136 O O . PHE B 1 290 ? 14.203 -10.445 -6.648 1 98.38 290 PHE B O 1
ATOM 5143 N N . GLU B 1 291 ? 16.344 -10.719 -6.141 1 98.06 291 GLU B N 1
ATOM 5144 C CA . GLU B 1 291 ? 16.828 -9.828 -7.195 1 98.06 291 GLU B CA 1
ATOM 5145 C C . GLU B 1 291 ? 16.422 -10.344 -8.57 1 98.06 291 GLU B C 1
ATOM 5147 O O . GLU B 1 291 ? 16.031 -9.562 -9.445 1 98.06 291 GLU B O 1
ATOM 5152 N N . LEU B 1 292 ? 16.484 -11.656 -8.789 1 97.94 292 LEU B N 1
ATOM 5153 C CA . LEU B 1 292 ? 16.094 -12.258 -10.062 1 97.94 292 LEU B CA 1
ATOM 5154 C C . LEU B 1 292 ? 14.602 -12.062 -10.32 1 97.94 292 LEU B C 1
ATOM 5156 O O . LEU B 1 292 ? 14.203 -11.734 -11.445 1 97.94 292 LEU B O 1
ATOM 5160 N N . GLN B 1 293 ? 13.844 -12.234 -9.273 1 97.19 293 GLN B N 1
ATOM 5161 C CA . GLN B 1 293 ? 12.406 -12.117 -9.445 1 97.19 293 GLN B CA 1
ATOM 5162 C C . GLN B 1 293 ? 11.992 -10.664 -9.641 1 97.19 293 GLN B C 1
ATOM 5164 O O . GLN B 1 293 ? 11.055 -10.367 -10.391 1 97.19 293 GLN B O 1
ATOM 5169 N N . VAL B 1 294 ? 12.672 -9.688 -8.969 1 98.06 294 VAL B N 1
ATOM 5170 C CA . VAL B 1 294 ? 12.414 -8.273 -9.18 1 98.06 294 VAL B CA 1
ATOM 5171 C C . VAL B 1 294 ? 12.781 -7.875 -10.609 1 98.06 294 VAL B C 1
ATOM 5173 O O . VAL B 1 294 ? 12 -7.215 -11.297 1 98.06 294 VAL B O 1
ATOM 5176 N N . ALA B 1 295 ? 13.961 -8.344 -11.055 1 97.62 295 ALA B N 1
ATOM 5177 C CA . ALA B 1 295 ? 14.414 -8.031 -12.414 1 97.62 295 ALA B CA 1
ATOM 5178 C C . ALA B 1 295 ? 13.484 -8.648 -13.453 1 97.62 295 ALA B C 1
ATOM 5180 O O . ALA B 1 295 ? 13.312 -8.102 -14.539 1 97.62 295 ALA B O 1
ATOM 5181 N N . GLY B 1 296 ? 12.867 -9.82 -13.109 1 97.81 296 GLY B N 1
ATOM 5182 C CA . GLY B 1 296 ? 12.023 -10.547 -14.039 1 97.81 296 GLY B CA 1
ATOM 5183 C C . GLY B 1 296 ? 10.539 -10.312 -13.812 1 97.81 296 GLY B C 1
ATOM 5184 O O . GLY B 1 296 ? 9.703 -11.086 -14.289 1 97.81 296 GLY B O 1
ATOM 5185 N N . LYS B 1 297 ? 10.164 -9.273 -13.008 1 98.44 297 LYS B N 1
ATOM 5186 C CA . LYS B 1 297 ? 8.75 -9.016 -12.758 1 98.44 297 LYS B CA 1
ATOM 5187 C C . LYS B 1 297 ? 7.969 -8.914 -14.062 1 98.44 297 LYS B C 1
ATOM 5189 O O . LYS B 1 297 ? 8.516 -8.531 -15.094 1 98.44 297 LYS B O 1
ATOM 5194 N N . GLN B 1 298 ? 6.688 -9.281 -13.977 1 98.62 298 GLN B N 1
ATOM 5195 C CA . GLN B 1 298 ? 5.871 -9.352 -15.188 1 98.62 298 GLN B CA 1
ATOM 5196 C C . GLN B 1 298 ? 4.609 -8.5 -15.047 1 98.62 298 GLN B C 1
ATOM 5198 O O . GLN B 1 298 ? 4.461 -7.754 -14.078 1 98.62 298 GLN B O 1
ATOM 5203 N N . THR B 1 299 ? 3.807 -8.562 -16.031 1 97.94 299 THR B N 1
ATOM 5204 C CA . THR B 1 299 ? 2.59 -7.762 -16.109 1 97.94 299 THR B CA 1
ATOM 5205 C C . THR B 1 299 ? 1.438 -8.453 -15.375 1 97.94 299 THR B C 1
ATOM 5207 O O . THR B 1 299 ? 1.478 -9.664 -15.156 1 97.94 299 THR B O 1
ATOM 5210 N N . ASN B 1 300 ? 0.572 -7.711 -14.977 1 95.62 300 ASN B N 1
ATOM 5211 C CA . ASN B 1 300 ? -0.817 -8.039 -14.68 1 95.62 300 ASN B CA 1
ATOM 5212 C C . ASN B 1 300 ? -1.783 -7.176 -15.477 1 95.62 300 ASN B C 1
ATOM 5214 O O . ASN B 1 300 ? -1.396 -6.133 -16.016 1 95.62 300 ASN B O 1
ATOM 5218 N N . THR B 1 301 ? -2.994 -7.699 -15.719 1 93.69 301 THR B N 1
ATOM 5219 C CA . THR B 1 301 ? -3.936 -6.918 -16.516 1 93.69 301 THR B CA 1
ATOM 5220 C C . THR B 1 301 ? -5.109 -6.449 -15.664 1 93.69 301 THR B C 1
ATOM 5222 O O . THR B 1 301 ? -5.461 -7.094 -14.672 1 93.69 301 THR B O 1
ATOM 5225 N N . LEU B 1 302 ? -5.715 -5.344 -16.094 1 91.62 302 LEU B N 1
ATOM 5226 C CA . LEU B 1 302 ? -6.945 -4.867 -15.477 1 91.62 302 LEU B CA 1
ATOM 5227 C C . LEU B 1 302 ? -8.07 -5.891 -15.648 1 91.62 302 LEU B C 1
ATOM 5229 O O . LEU B 1 302 ? -8.914 -6.039 -14.758 1 91.62 302 LEU B O 1
ATOM 5233 N N . GLY B 1 303 ? -8.102 -6.594 -16.766 1 92.19 303 GLY B N 1
ATOM 5234 C CA . GLY B 1 303 ? -9.102 -7.637 -16.953 1 92.19 303 GLY B CA 1
ATOM 5235 C C . GLY B 1 303 ? -9.055 -8.711 -15.891 1 92.19 303 GLY B C 1
ATOM 5236 O O . GLY B 1 303 ? -10.086 -9.094 -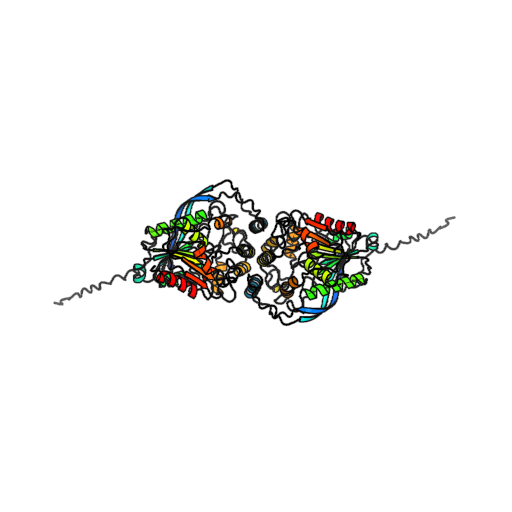15.344 1 92.19 303 GLY B O 1
ATOM 5237 N N . VAL B 1 304 ? -7.875 -9.172 -15.609 1 93.81 304 VAL B N 1
ATOM 5238 C CA . VAL B 1 304 ? -7.727 -10.211 -14.594 1 93.81 304 VAL B CA 1
ATOM 5239 C C . VAL B 1 304 ? -8.039 -9.633 -13.219 1 93.81 304 VAL B C 1
ATOM 5241 O O . VAL B 1 304 ? -8.758 -10.25 -12.43 1 93.81 304 VAL B O 1
ATOM 5244 N N . LEU B 1 305 ? -7.535 -8.438 -12.922 1 91.5 305 LEU B N 1
ATOM 5245 C CA . LEU B 1 305 ? -7.762 -7.805 -11.625 1 91.5 305 LEU B CA 1
ATOM 5246 C C . LEU B 1 305 ? -9.25 -7.672 -11.344 1 91.5 305 LEU B C 1
ATOM 5248 O O . LEU B 1 305 ? -9.688 -7.859 -10.203 1 91.5 305 LEU B O 1
ATOM 5252 N N . LEU B 1 306 ? -10.008 -7.418 -12.328 1 88.62 306 LEU B N 1
ATOM 5253 C CA . LEU B 1 306 ? -11.414 -7.094 -12.148 1 88.62 306 LEU B CA 1
ATOM 5254 C C . LEU B 1 306 ? -12.266 -8.359 -12.148 1 88.62 306 LEU B C 1
ATOM 5256 O O . LEU B 1 306 ? -13.422 -8.336 -11.711 1 88.62 306 LEU B O 1
ATOM 5260 N N . THR B 1 307 ? -11.711 -9.492 -12.602 1 91 307 THR B N 1
ATOM 5261 C CA . THR B 1 307 ? -12.609 -10.617 -12.836 1 91 307 THR B CA 1
ATOM 5262 C C . THR B 1 307 ? -12.164 -11.836 -12.023 1 91 307 THR B C 1
ATOM 5264 O O . THR B 1 307 ? -12.938 -12.781 -11.844 1 91 307 THR B O 1
ATOM 5267 N N . LEU B 1 308 ? -10.977 -11.859 -11.508 1 89.75 308 LEU B N 1
ATOM 5268 C CA . LEU B 1 308 ? -10.422 -13.062 -10.891 1 89.75 308 LEU B CA 1
ATOM 5269 C C . LEU B 1 308 ? -11.18 -13.414 -9.617 1 89.75 308 LEU B C 1
ATOM 5271 O O . LEU B 1 308 ? -11.484 -14.586 -9.367 1 89.75 308 LEU B O 1
ATOM 5275 N N . GLY B 1 309 ? -11.461 -12.406 -8.789 1 84.12 309 GLY B N 1
ATOM 5276 C CA . GLY B 1 309 ? -12.141 -12.656 -7.531 1 84.12 309 GLY B CA 1
ATOM 5277 C C . GLY B 1 309 ? -13.508 -13.297 -7.711 1 84.12 309 GLY B C 1
ATOM 5278 O O . GLY B 1 309 ? -13.961 -14.047 -6.844 1 84.12 309 GLY B O 1
ATOM 5279 N N . GLY B 1 310 ? -14.125 -13.102 -8.789 1 84.5 310 GLY B N 1
ATOM 5280 C CA . GLY B 1 310 ? -15.461 -13.617 -9.055 1 84.5 310 GLY B CA 1
ATOM 5281 C C . GLY B 1 310 ? -15.484 -15.102 -9.344 1 84.5 310 GLY B C 1
ATOM 5282 O O . GLY B 1 310 ? -16.547 -15.719 -9.352 1 84.5 310 GLY B O 1
ATOM 5283 N N . LEU B 1 311 ? -14.328 -15.68 -9.453 1 88.75 311 LEU B N 1
ATOM 5284 C CA . LEU B 1 311 ? -14.281 -17.094 -9.836 1 88.75 311 LEU B CA 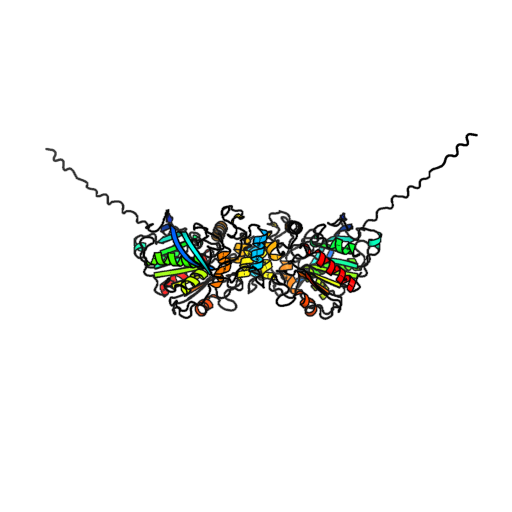1
ATOM 5285 C C . LEU B 1 311 ? -14.172 -17.984 -8.602 1 88.75 311 LEU B C 1
ATOM 5287 O O . LEU B 1 311 ? -14.336 -19.203 -8.695 1 88.75 311 LEU B O 1
ATOM 5291 N N . VAL B 1 312 ? -13.852 -17.453 -7.465 1 89.56 312 VAL B N 1
ATOM 5292 C CA . VAL B 1 312 ? -13.664 -18.25 -6.258 1 89.56 312 VAL B CA 1
ATOM 5293 C C . VAL B 1 312 ? -15 -18.828 -5.809 1 89.56 312 VAL B C 1
ATOM 5295 O O . VAL B 1 312 ? -15.961 -18.094 -5.57 1 89.56 312 VAL B O 1
ATOM 5298 N N . ALA B 1 313 ? -15.062 -20.109 -5.77 1 94.06 313 ALA B N 1
ATOM 5299 C CA . ALA B 1 313 ? -16.281 -20.828 -5.395 1 94.06 313 ALA B CA 1
ATOM 5300 C C . ALA B 1 313 ? -15.953 -22.203 -4.852 1 94.06 313 ALA B C 1
ATOM 5302 O O . ALA B 1 313 ? -14.828 -22.703 -5.004 1 94.06 313 ALA B O 1
ATOM 5303 N N . GLU B 1 314 ? -16.969 -22.797 -4.223 1 96.94 314 GLU B N 1
ATOM 5304 C CA . GLU B 1 314 ? -16.828 -24.188 -3.795 1 96.94 314 GLU B CA 1
ATOM 5305 C C . GLU B 1 314 ? -16.703 -25.125 -4.992 1 96.94 314 GLU B C 1
ATOM 5307 O O . GLU B 1 314 ? -17.328 -24.891 -6.035 1 96.94 314 GLU B O 1
ATOM 5312 N N . ALA B 1 315 ? -15.836 -26.109 -4.809 1 98.06 315 ALA B N 1
ATOM 5313 C CA . ALA B 1 315 ? -15.664 -27.125 -5.836 1 98.06 315 ALA B CA 1
ATOM 5314 C C . ALA B 1 315 ? -16.125 -28.5 -5.328 1 98.06 315 ALA B C 1
ATOM 5316 O O . ALA B 1 315 ? -15.305 -29.391 -5.121 1 98.06 315 ALA B O 1
ATOM 5317 N N . PRO B 1 316 ? -17.453 -28.703 -5.273 1 97.88 316 PRO B N 1
ATOM 5318 C CA . PRO B 1 316 ? -17.953 -29.938 -4.672 1 97.88 316 PRO B CA 1
ATOM 5319 C C . PRO B 1 316 ? -17.688 -31.156 -5.539 1 97.88 316 PRO B C 1
ATOM 5321 O O . PRO B 1 316 ? -17.703 -32.281 -5.039 1 97.88 316 PRO B O 1
ATOM 5324 N N . ASP B 1 317 ? -17.453 -30.984 -6.848 1 98.5 317 ASP B N 1
ATOM 5325 C CA . ASP B 1 317 ? -17.312 -32.125 -7.746 1 98.5 317 ASP B CA 1
ATOM 5326 C C . ASP B 1 317 ? -15.859 -32.594 -7.816 1 98.5 317 ASP B C 1
ATOM 5328 O O . ASP B 1 317 ? -15.562 -33.625 -8.43 1 98.5 317 ASP B O 1
ATOM 5332 N N . PHE B 1 318 ? -14.984 -31.844 -7.281 1 98.75 318 PHE B N 1
ATOM 5333 C CA . PHE B 1 318 ? -13.602 -32.312 -7.191 1 98.75 318 PHE B CA 1
ATOM 5334 C C . PHE B 1 318 ? -13.422 -33.219 -5.992 1 98.75 318 PHE B C 1
ATOM 5336 O O . PHE B 1 318 ? -13.672 -32.844 -4.852 1 98.75 318 PHE B O 1
ATOM 5343 N N . THR B 1 319 ? -12.898 -34.438 -6.246 1 98.69 319 THR B N 1
ATOM 5344 C CA . THR B 1 319 ? -12.828 -35.438 -5.184 1 98.69 319 THR B CA 1
ATOM 5345 C C . THR B 1 319 ? -11.383 -35.875 -4.938 1 98.69 319 THR B C 1
ATOM 5347 O O . THR B 1 319 ? -11.117 -36.719 -4.086 1 98.69 319 THR B O 1
ATOM 5350 N N . GLY B 1 320 ? -10.406 -35.312 -5.707 1 98.75 320 GLY B N 1
ATOM 5351 C CA . GLY B 1 320 ? -9 -35.594 -5.504 1 98.75 320 GLY B CA 1
ATOM 5352 C C . GLY B 1 320 ? -8.43 -34.969 -4.254 1 98.75 320 GLY B C 1
ATOM 5353 O O . GLY B 1 320 ? -9.102 -34.156 -3.604 1 98.75 320 GLY B O 1
ATOM 5354 N N . PRO B 1 321 ? -7.199 -35.344 -3.896 1 98.88 321 PRO B N 1
ATOM 5355 C CA . PRO B 1 321 ? -6.555 -34.719 -2.734 1 98.88 321 PRO B CA 1
ATOM 5356 C C . PRO B 1 321 ? -6.07 -33.312 -3.016 1 98.88 321 PRO B C 1
ATOM 5358 O O . PRO B 1 321 ? -5.699 -32.969 -4.148 1 98.88 321 PRO B O 1
ATOM 5361 N N . VAL B 1 322 ? -6.09 -32.469 -1.936 1 98.94 322 VAL B N 1
ATOM 5362 C CA . VAL B 1 322 ? -5.715 -31.078 -1.987 1 98.94 322 VAL B CA 1
ATOM 5363 C C . VAL B 1 322 ? -4.621 -30.797 -0.961 1 98.94 322 VAL B C 1
ATOM 5365 O O . VAL B 1 322 ? -4.734 -31.188 0.203 1 98.94 322 VAL B O 1
ATOM 5368 N N . ASP B 1 323 ? -3.551 -30.156 -1.435 1 98.94 323 ASP B N 1
ATOM 5369 C CA . ASP B 1 323 ? -2.508 -29.672 -0.536 1 98.94 323 ASP B CA 1
ATOM 5370 C C . ASP B 1 323 ? -2.461 -28.156 -0.521 1 98.94 323 ASP B C 1
ATOM 5372 O O . ASP B 1 323 ? -2.334 -27.516 -1.571 1 98.94 323 ASP B O 1
ATOM 5376 N N . ILE B 1 324 ? -2.623 -27.578 0.684 1 98.88 324 ILE B N 1
ATOM 5377 C CA . ILE B 1 324 ? -2.555 -26.125 0.836 1 98.88 324 ILE B CA 1
ATOM 5378 C C . ILE B 1 324 ? -1.23 -25.75 1.491 1 98.88 324 ILE B C 1
ATOM 5380 O O . ILE B 1 324 ? -0.935 -26.172 2.609 1 98.88 324 ILE B O 1
ATOM 5384 N N . ILE B 1 325 ? -0.431 -24.906 0.759 1 98.81 325 ILE B N 1
ATOM 5385 C CA . ILE B 1 325 ? 0.862 -24.469 1.273 1 98.81 325 ILE B CA 1
ATOM 5386 C C . ILE B 1 325 ? 0.872 -22.938 1.417 1 98.81 325 ILE B C 1
ATOM 5388 O O . ILE B 1 325 ? 0.708 -22.219 0.432 1 98.81 325 ILE B O 1
ATOM 5392 N N . LEU B 1 326 ? 1.081 -22.484 2.621 1 98.56 326 LEU B N 1
ATOM 5393 C CA . LEU B 1 326 ? 1.078 -21.062 2.91 1 98.56 326 LEU B CA 1
ATOM 5394 C C . LEU B 1 326 ? 2.357 -20.656 3.633 1 98.56 326 LEU B C 1
ATOM 5396 O O . LEU B 1 326 ? 2.85 -21.375 4.496 1 98.56 326 LEU B O 1
ATOM 5400 N N . GLY B 1 327 ? 2.936 -19.484 3.184 1 98.75 327 GLY B N 1
ATOM 5401 C CA . GLY B 1 327 ? 4 -18.938 4.004 1 98.75 327 GLY B CA 1
ATOM 5402 C C . GLY B 1 327 ? 3.531 -18.516 5.387 1 98.75 327 GLY B C 1
ATOM 5403 O O . GLY B 1 327 ? 2.479 -17.891 5.527 1 98.75 327 GLY B O 1
ATOM 5404 N N . GLU B 1 328 ? 4.328 -18.844 6.344 1 98.31 328 GLU B N 1
ATOM 5405 C CA . GLU B 1 328 ? 3.994 -18.5 7.723 1 98.31 328 GLU B CA 1
ATOM 5406 C C . GLU B 1 328 ? 3.742 -17 7.875 1 98.31 328 GLU B C 1
ATOM 5408 O O . GLU B 1 328 ? 2.883 -16.594 8.656 1 98.31 328 GLU B O 1
ATOM 5413 N N . ASN B 1 329 ? 4.434 -16.203 7.125 1 98.12 329 ASN B N 1
ATOM 5414 C CA . ASN B 1 329 ? 4.352 -14.742 7.191 1 98.12 329 ASN B CA 1
ATOM 5415 C C . ASN B 1 329 ? 3.814 -14.156 5.891 1 98.12 329 ASN B C 1
ATOM 5417 O O . ASN B 1 329 ? 4.246 -13.086 5.461 1 98.12 329 ASN B O 1
ATOM 5421 N N . ASP B 1 330 ? 2.947 -14.898 5.238 1 98.5 330 ASP B N 1
ATOM 5422 C CA . ASP B 1 330 ? 2.303 -14.398 4.027 1 98.5 330 ASP B CA 1
ATOM 5423 C C . ASP B 1 330 ? 1.437 -13.18 4.328 1 98.5 330 ASP B C 1
ATOM 5425 O O . ASP B 1 330 ? 0.426 -13.289 5.027 1 98.5 330 ASP B O 1
ATOM 5429 N N . LEU B 1 331 ? 1.799 -12.062 3.771 1 97.5 331 LEU B N 1
ATOM 5430 C CA . LEU B 1 331 ? 1.062 -10.82 4.008 1 97.5 331 LEU B CA 1
ATOM 5431 C C . LEU B 1 331 ? -0.218 -10.789 3.182 1 97.5 331 LEU B C 1
ATOM 5433 O O . LEU B 1 331 ? -1.264 -10.352 3.668 1 97.5 331 LEU B O 1
ATOM 5437 N N . VAL B 1 332 ? -0.211 -11.242 2.021 1 97.56 332 VAL B N 1
ATOM 5438 C CA . VAL B 1 332 ? -1.273 -11.102 1.032 1 97.56 332 VAL B CA 1
ATOM 5439 C C . VAL B 1 332 ? -2.533 -11.812 1.52 1 97.56 332 VAL B C 1
ATOM 5441 O O . VAL B 1 332 ? -3.633 -11.258 1.451 1 97.56 332 VAL B O 1
ATOM 5444 N N . PHE B 1 333 ? -2.361 -13.008 2.094 1 97.06 333 PHE B N 1
ATOM 5445 C CA . PHE B 1 333 ? -3.553 -13.812 2.34 1 97.06 333 PHE B CA 1
ATOM 5446 C C . PHE B 1 333 ? -3.682 -14.148 3.818 1 97.06 333 PHE B C 1
ATOM 5448 O O . PHE B 1 333 ? -4.566 -14.914 4.211 1 97.06 333 PHE B O 1
ATOM 5455 N N . CYS B 1 334 ? -2.781 -13.656 4.656 1 95.5 334 CYS B N 1
ATOM 5456 C CA . CYS B 1 334 ? -2.92 -13.914 6.082 1 95.5 334 CYS B CA 1
ATOM 5457 C C . CYS B 1 334 ? -2.492 -12.703 6.902 1 95.5 334 CYS B C 1
ATOM 5459 O O . CYS B 1 334 ? -2.348 -12.797 8.125 1 95.5 334 CYS B O 1
ATOM 5461 N N . GLY B 1 335 ? -2.174 -11.625 6.293 1 95.38 335 GLY B N 1
ATOM 5462 C CA . GLY B 1 335 ? -1.812 -10.414 7.008 1 95.38 335 GLY B CA 1
ATOM 5463 C C . GLY B 1 335 ? -0.472 -10.508 7.711 1 95.38 335 GLY B C 1
ATOM 5464 O O . GLY B 1 335 ? -0.24 -9.836 8.711 1 95.38 335 GLY B O 1
ATOM 5465 N N . GLY B 1 336 ? 0.345 -11.391 7.285 1 96.38 336 GLY B N 1
ATOM 5466 C CA . GLY B 1 336 ? 1.706 -11.484 7.789 1 96.38 336 GLY B CA 1
ATOM 5467 C C . GLY B 1 336 ? 1.86 -12.484 8.914 1 96.38 336 GLY B C 1
ATOM 5468 O O . GLY B 1 336 ? 2.969 -12.711 9.406 1 96.38 336 GLY B O 1
ATOM 5469 N N . ASN B 1 337 ? 0.789 -13.062 9.391 1 96.69 337 ASN B N 1
ATOM 5470 C CA . ASN B 1 337 ? 0.788 -14.125 10.398 1 96.69 337 ASN B CA 1
ATOM 5471 C C . ASN B 1 337 ? -0.295 -15.164 10.117 1 96.69 337 ASN B C 1
ATOM 5473 O O . ASN B 1 337 ? -1.43 -15.016 10.57 1 96.69 337 ASN B O 1
ATOM 5477 N N . CYS B 1 338 ? 0.104 -16.281 9.523 1 97.5 338 CYS B N 1
ATOM 5478 C CA . CYS B 1 338 ? -0.868 -17.25 9.016 1 97.5 338 CYS B CA 1
ATOM 5479 C C . CYS B 1 338 ? -1.242 -18.266 10.086 1 97.5 338 CYS B C 1
ATOM 5481 O O . CYS B 1 338 ? -2.055 -19.156 9.844 1 97.5 338 CYS B O 1
ATOM 5483 N N . SER B 1 339 ? -0.653 -18.094 11.242 1 96.88 339 SER B N 1
ATOM 5484 C CA . SER B 1 339 ? -1.058 -18.922 12.367 1 96.88 339 SER B CA 1
ATOM 5485 C C . SER B 1 339 ? -2.088 -18.203 13.234 1 96.88 339 SER B C 1
ATOM 5487 O O . SER B 1 339 ? -2.559 -18.766 14.234 1 96.88 339 SER B O 1
ATOM 5489 N N . TYR B 1 340 ? -2.438 -17.047 12.891 1 94.12 340 TYR B N 1
ATOM 5490 C CA . TYR B 1 340 ? -3.332 -16.219 13.688 1 94.12 340 TYR B CA 1
ATOM 5491 C C . TYR B 1 340 ? -4.629 -15.93 12.945 1 94.12 340 TYR B C 1
ATOM 5493 O O . TYR B 1 340 ? -4.609 -15.586 11.758 1 94.12 340 TYR B O 1
ATOM 5501 N N . PRO B 1 341 ? -5.809 -15.812 13.633 1 93.31 341 PRO B N 1
ATOM 5502 C CA . PRO B 1 341 ? -6.02 -16.328 14.984 1 93.31 341 PRO B CA 1
ATOM 5503 C C . PRO B 1 341 ? -5.957 -17.859 15.047 1 93.31 341 PRO B C 1
ATOM 5505 O O . PRO B 1 341 ? -5.926 -18.422 16.141 1 93.31 341 PRO B O 1
ATOM 5508 N N . GLU B 1 342 ? -6.059 -18.5 13.891 1 95.81 342 GLU B N 1
ATOM 5509 C CA . GLU B 1 342 ? -5.836 -19.938 13.734 1 95.81 342 GLU B CA 1
ATOM 5510 C C . GLU B 1 342 ? -5.051 -20.234 12.461 1 95.81 342 GLU B C 1
ATOM 5512 O O . GLU B 1 342 ? -4.742 -19.328 11.688 1 95.81 342 GLU B O 1
ATOM 5517 N N . ASN B 1 343 ? -4.652 -21.469 12.336 1 97.62 343 ASN B N 1
ATOM 5518 C CA . ASN B 1 343 ? -3.92 -21.859 11.141 1 97.62 343 ASN B CA 1
ATOM 5519 C C . ASN B 1 343 ? -4.754 -21.641 9.875 1 97.62 343 ASN B C 1
ATOM 5521 O O . ASN B 1 343 ? -5.668 -22.422 9.594 1 97.62 343 ASN B O 1
ATOM 5525 N N . GLN B 1 344 ? -4.344 -20.656 9.086 1 97.56 344 GLN B N 1
ATOM 5526 C CA . GLN B 1 344 ? -5.137 -20.234 7.934 1 97.56 344 GLN B CA 1
ATOM 5527 C C . GLN B 1 344 ? -5.09 -21.281 6.824 1 97.56 344 GLN B C 1
ATOM 5529 O O . GLN B 1 344 ? -6.043 -21.422 6.055 1 97.56 344 GLN B O 1
ATOM 5534 N N . ALA B 1 345 ? -4.02 -22.047 6.703 1 98.12 345 ALA B N 1
ATOM 5535 C CA . ALA B 1 345 ? -3.895 -23.078 5.68 1 98.12 345 ALA B CA 1
ATOM 5536 C C . ALA B 1 345 ? -4.898 -24.203 5.91 1 98.12 345 ALA B C 1
ATOM 5538 O O . ALA B 1 345 ? -5.367 -24.828 4.957 1 98.12 345 ALA B O 1
ATOM 5539 N N . SER B 1 346 ? -5.27 -24.453 7.117 1 98.06 346 SER B N 1
ATOM 5540 C CA . SER B 1 346 ? -6.117 -25.578 7.48 1 98.06 346 SER B CA 1
ATOM 5541 C C . SER B 1 346 ? -7.574 -25.312 7.109 1 98.06 346 SER B C 1
ATOM 5543 O O . SER B 1 346 ? -8.391 -26.234 7.094 1 98.06 346 SER B O 1
ATOM 5545 N N . LEU B 1 347 ? -7.863 -24.109 6.801 1 98.12 347 LEU B N 1
ATOM 5546 C CA . LEU B 1 347 ? -9.258 -23.719 6.633 1 98.12 347 LEU B CA 1
ATOM 5547 C C . 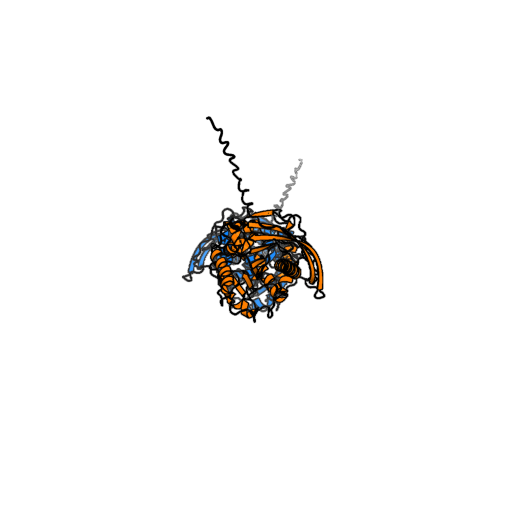LEU B 1 347 ? -9.695 -23.875 5.18 1 98.12 347 LEU B C 1
ATOM 5549 O O . LEU B 1 347 ? -10.891 -23.938 4.891 1 98.12 347 LEU B O 1
ATOM 5553 N N . TYR B 1 348 ? -8.75 -23.922 4.309 1 98.12 348 TYR B N 1
ATOM 5554 C CA . TYR B 1 348 ? -9.039 -23.797 2.885 1 98.12 348 TYR B CA 1
ATOM 5555 C C . TYR B 1 348 ? -9.844 -24.984 2.379 1 98.12 348 TYR B C 1
ATOM 5557 O O . TYR B 1 348 ? -10.875 -24.812 1.719 1 98.12 348 TYR B O 1
ATOM 5565 N N . THR B 1 349 ? -9.43 -26.234 2.684 1 98.56 349 THR B N 1
ATOM 5566 C CA . THR B 1 349 ? -10.016 -27.438 2.129 1 98.56 349 THR B CA 1
ATOM 5567 C C . THR B 1 349 ? -11.477 -27.578 2.557 1 98.56 349 THR B C 1
ATOM 5569 O O . THR B 1 349 ? -12.352 -27.812 1.724 1 98.56 349 THR B O 1
ATOM 5572 N N . SER B 1 350 ? -11.742 -27.359 3.842 1 97.88 350 SER B N 1
ATOM 5573 C CA . SER B 1 350 ? -13.109 -27.5 4.328 1 97.88 350 SER B CA 1
ATOM 5574 C C . SER B 1 350 ? -14.023 -26.438 3.729 1 97.88 350 SER B C 1
ATOM 5576 O O . SER B 1 350 ? -15.219 -26.672 3.525 1 97.88 350 SER B O 1
ATOM 5578 N N . THR B 1 351 ? -13.461 -25.328 3.406 1 97.88 351 THR B N 1
ATOM 5579 C CA . THR B 1 351 ? -14.25 -24.219 2.904 1 97.88 351 THR B CA 1
ATOM 5580 C C . THR B 1 351 ? -14.594 -24.406 1.431 1 97.88 351 THR B C 1
ATOM 5582 O O . THR B 1 351 ? -15.734 -24.172 1.016 1 97.88 351 THR B O 1
ATOM 5585 N N . TYR B 1 352 ? -13.617 -24.891 0.605 1 98 352 TYR B N 1
ATOM 5586 C CA . TYR B 1 352 ? -13.82 -24.812 -0.837 1 98 352 TYR B CA 1
ATOM 5587 C C . TYR B 1 352 ? -13.891 -26.203 -1.455 1 98 352 TYR B C 1
ATOM 5589 O O . TYR B 1 352 ? -14.312 -26.359 -2.602 1 98 352 TYR B O 1
ATOM 5597 N N . TYR B 1 353 ? -13.484 -27.219 -0.703 1 98.56 353 TYR B N 1
ATOM 5598 C CA . TYR B 1 353 ? -13.453 -28.578 -1.233 1 98.56 353 TYR B CA 1
ATOM 5599 C C . TYR B 1 353 ? -14.125 -29.547 -0.276 1 98.56 353 TYR B C 1
ATOM 5601 O O . TYR B 1 353 ? -13.469 -30.438 0.281 1 98.56 353 TYR B O 1
ATOM 5609 N N . PRO B 1 354 ? -15.422 -29.531 -0.228 1 98.12 354 PRO B N 1
ATOM 5610 C CA . PRO B 1 354 ? -16.125 -30.344 0.768 1 98.12 354 PRO B CA 1
ATOM 5611 C C . PRO B 1 354 ? -15.992 -31.844 0.521 1 98.12 354 PRO B C 1
ATOM 5613 O O . PRO B 1 354 ? -16.141 -32.656 1.449 1 98.12 354 PRO B O 1
ATOM 5616 N N . ASN B 1 355 ? -15.656 -32.25 -0.749 1 98.56 355 ASN B N 1
ATOM 5617 C CA . ASN B 1 355 ? -15.609 -33.688 -1.06 1 98.56 355 ASN B CA 1
ATOM 5618 C C . ASN B 1 355 ? -14.195 -34.125 -1.408 1 98.56 355 ASN B C 1
ATOM 5620 O O . ASN B 1 355 ? -14 -35.219 -1.978 1 98.56 355 ASN B O 1
ATOM 5624 N N . ALA B 1 356 ? -13.227 -33.312 -1.076 1 98.69 356 ALA B N 1
ATOM 5625 C CA . ALA B 1 356 ? -11.836 -33.719 -1.329 1 98.69 356 ALA B CA 1
ATOM 5626 C C . ALA B 1 356 ? -11.461 -34.969 -0.554 1 98.69 356 ALA B C 1
ATOM 5628 O O . ALA B 1 356 ? -12.047 -35.25 0.49 1 98.69 356 ALA B O 1
ATOM 5629 N N . SER B 1 357 ? -10.508 -35.656 -1.082 1 98.12 357 SER B N 1
ATOM 5630 C CA . SER B 1 357 ? -10.023 -36.906 -0.483 1 98.12 357 SER B CA 1
ATOM 5631 C C . SER B 1 357 ? -9.539 -36.688 0.942 1 98.12 357 SER B C 1
ATOM 5633 O O . SER B 1 357 ? -9.047 -35.594 1.271 1 98.12 357 SER B O 1
ATOM 5635 N N . SER B 1 358 ? -9.578 -37.75 1.788 1 97.56 358 SER B N 1
ATOM 5636 C CA . SER B 1 358 ? -9.102 -37.688 3.166 1 97.56 358 SER B CA 1
ATOM 5637 C C . SER B 1 358 ? -7.586 -37.531 3.219 1 97.56 358 SER B C 1
ATOM 5639 O O . SER B 1 358 ? -7.027 -37.219 4.27 1 97.56 358 SER B O 1
ATOM 5641 N N . GLY B 1 359 ? -6.918 -37.719 2.086 1 98.62 359 GLY B N 1
ATOM 5642 C CA . GLY B 1 359 ? -5.477 -37.562 2.008 1 98.62 359 GLY B CA 1
ATOM 5643 C C . GLY B 1 359 ? -5.039 -36.125 1.854 1 98.62 359 GLY B C 1
ATOM 5644 O O . GLY B 1 359 ? -3.842 -35.844 1.752 1 98.62 359 GLY B O 1
ATOM 5645 N N . SER B 1 360 ? -5.977 -35.188 1.891 1 98.81 360 SER B N 1
ATOM 5646 C CA . SER B 1 360 ? -5.656 -33.75 1.768 1 98.81 360 SER B CA 1
ATOM 5647 C C . SER B 1 360 ? -4.82 -33.281 2.949 1 98.81 360 SER B C 1
ATOM 5649 O O . SER B 1 360 ? -4.922 -33.812 4.051 1 98.81 360 SER B O 1
ATOM 5651 N N . GLN B 1 361 ? -3.943 -32.312 2.627 1 98.88 361 GLN B N 1
ATOM 5652 C CA . GLN B 1 361 ? -3.002 -31.812 3.631 1 98.88 361 GLN B CA 1
ATOM 5653 C C . GLN B 1 361 ? -2.873 -30.297 3.572 1 98.88 361 GLN B C 1
ATOM 5655 O O . GLN B 1 361 ? -3.463 -29.656 2.705 1 98.88 361 GLN B O 1
ATOM 5660 N N . TYR B 1 362 ? -2.238 -29.766 4.559 1 98.69 362 TYR B N 1
ATOM 5661 C CA . TYR B 1 362 ? -1.832 -28.359 4.59 1 98.69 362 TYR B CA 1
ATOM 5662 C C . TYR B 1 362 ? -0.472 -28.203 5.258 1 98.69 362 TYR B C 1
ATOM 5664 O O . TYR B 1 362 ? -0.038 -29.078 6.012 1 98.69 362 TYR B O 1
ATOM 5672 N N . TYR B 1 363 ? 0.188 -27.078 4.918 1 98.75 363 TYR B N 1
ATOM 5673 C CA . TYR B 1 363 ? 1.55 -26.828 5.383 1 98.75 363 TYR B CA 1
ATOM 5674 C C . TYR B 1 363 ? 1.823 -25.344 5.523 1 98.75 363 TYR B C 1
ATOM 5676 O O . TYR B 1 363 ? 1.468 -24.547 4.641 1 98.75 363 TYR B O 1
ATOM 5684 N N . LEU B 1 364 ? 2.354 -24.938 6.676 1 98.5 364 LEU B N 1
ATOM 5685 C CA . LEU B 1 364 ? 2.875 -23.594 6.852 1 98.5 364 LEU B CA 1
ATOM 5686 C C . LEU B 1 364 ? 4.387 -23.562 6.648 1 98.5 364 LEU B C 1
ATOM 5688 O O . LEU B 1 364 ? 5.125 -24.234 7.371 1 98.5 364 LEU B O 1
ATOM 5692 N N . ALA B 1 365 ? 4.812 -22.844 5.645 1 98.62 365 ALA B N 1
ATOM 5693 C CA . ALA B 1 365 ? 6.238 -22.719 5.363 1 98.62 365 ALA B CA 1
ATOM 5694 C C . ALA B 1 365 ? 6.91 -21.766 6.348 1 98.62 365 ALA B C 1
ATOM 5696 O O . ALA B 1 365 ? 6.715 -20.547 6.273 1 98.62 365 ALA B O 1
ATOM 5697 N N . GLU B 1 366 ? 7.758 -22.297 7.152 1 97.94 366 GLU B N 1
ATOM 5698 C CA . GLU B 1 366 ? 8.352 -21.547 8.25 1 97.94 366 GLU B CA 1
ATOM 5699 C C . GLU B 1 366 ? 9.148 -20.359 7.73 1 97.94 366 GLU B C 1
ATOM 5701 O O . GLU B 1 366 ? 9.992 -20.5 6.844 1 97.94 366 GLU B O 1
ATOM 5706 N N . GLY B 1 367 ? 8.875 -19.188 8.25 1 97.81 367 GLY B N 1
ATOM 5707 C CA . GLY B 1 367 ? 9.641 -17.969 7.973 1 97.81 367 GLY B CA 1
ATOM 5708 C C . GLY B 1 367 ? 9.375 -17.406 6.594 1 97.81 367 GLY B C 1
ATOM 5709 O O . GLY B 1 367 ? 9.938 -16.375 6.223 1 97.81 367 GLY B O 1
ATOM 5710 N N . SER B 1 368 ? 8.531 -18 5.867 1 98.69 368 SER B N 1
ATOM 5711 C CA . SER B 1 368 ? 8.32 -17.578 4.484 1 98.69 368 SER B CA 1
ATOM 5712 C C . SER B 1 368 ? 7.219 -16.531 4.383 1 98.69 368 SER B C 1
ATOM 5714 O O . SER B 1 368 ? 6.223 -16.594 5.105 1 98.69 368 SER B O 1
ATOM 5716 N N . GLY B 1 369 ? 7.465 -15.516 3.5 1 98.62 369 GLY B N 1
ATOM 5717 C CA . GLY B 1 369 ? 6.383 -14.664 3.033 1 98.62 369 GLY B CA 1
ATOM 5718 C C . GLY B 1 369 ? 5.578 -15.289 1.908 1 98.62 369 GLY B C 1
ATOM 5719 O O . GLY B 1 369 ? 5.371 -16.5 1.886 1 98.62 369 GLY B O 1
ATOM 5720 N N . HIS B 1 370 ? 5.027 -14.453 1.058 1 98.75 370 HIS B N 1
ATOM 5721 C CA . HIS B 1 370 ? 4.098 -14.875 0.015 1 98.75 370 HIS B CA 1
ATOM 5722 C C . HIS B 1 370 ? 4.812 -15.672 -1.07 1 98.75 370 HIS B C 1
ATOM 5724 O O . HIS B 1 370 ? 4.305 -16.703 -1.523 1 98.75 370 HIS B O 1
ATOM 5730 N N . CYS B 1 371 ? 5.973 -15.195 -1.544 1 98.81 371 CYS B N 1
ATOM 5731 C CA . CYS B 1 371 ? 6.73 -15.875 -2.586 1 98.81 371 CYS B CA 1
ATOM 5732 C C . CYS B 1 371 ? 7.531 -17.031 -2.006 1 98.81 371 CYS B C 1
ATOM 5734 O O . CYS B 1 371 ? 8.758 -16.984 -1.952 1 98.81 371 CYS B O 1
ATOM 5736 N N . ILE B 1 372 ? 6.957 -18.062 -1.777 1 98.88 372 ILE B N 1
ATOM 5737 C CA . ILE B 1 372 ? 7.465 -19.234 -1.062 1 98.88 372 ILE B CA 1
ATOM 5738 C C . ILE B 1 372 ? 8.703 -19.781 -1.773 1 98.88 372 ILE B C 1
ATOM 5740 O O . ILE B 1 372 ? 9.711 -20.078 -1.134 1 98.88 372 ILE B O 1
ATOM 5744 N N . ALA B 1 373 ? 8.75 -19.828 -3.062 1 98.81 373 ALA B N 1
ATOM 5745 C CA . ALA B 1 373 ? 9.812 -20.453 -3.848 1 98.81 373 ALA B CA 1
ATOM 5746 C C . ALA B 1 373 ? 11.109 -19.656 -3.74 1 98.81 373 ALA B C 1
ATOM 5748 O O . ALA B 1 373 ? 12.188 -20.172 -4.047 1 98.81 373 ALA B O 1
ATOM 5749 N N . ALA B 1 374 ? 11.008 -18.406 -3.316 1 98.75 374 ALA B N 1
ATOM 5750 C CA . ALA B 1 374 ? 12.188 -17.547 -3.264 1 98.75 374 ALA B CA 1
ATOM 5751 C C . ALA B 1 374 ? 12.719 -17.438 -1.839 1 98.75 374 ALA B C 1
ATOM 5753 O O . ALA B 1 374 ? 13.703 -16.734 -1.591 1 98.75 374 ALA B O 1
ATOM 5754 N N . HIS B 1 375 ? 12.07 -18.047 -0.873 1 98.88 375 HIS B N 1
ATOM 5755 C CA . HIS B 1 375 ? 12.5 -17.984 0.521 1 98.88 375 HIS B CA 1
ATOM 5756 C C . HIS B 1 375 ? 13.438 -19.141 0.866 1 98.88 375 HIS B C 1
ATOM 5758 O O . HIS B 1 375 ? 13.477 -20.141 0.156 1 98.88 375 HIS B O 1
ATOM 5764 N N . LYS B 1 376 ? 14.148 -18.984 1.92 1 98.31 376 LYS B N 1
ATOM 5765 C CA . LYS B 1 376 ? 15.164 -19.953 2.332 1 98.31 376 LYS B CA 1
ATOM 5766 C C . LYS B 1 376 ? 14.516 -21.297 2.717 1 98.31 376 LYS B C 1
ATOM 5768 O O . LYS B 1 376 ? 15.148 -22.344 2.604 1 98.31 376 LYS B O 1
ATOM 5773 N N . SER B 1 377 ? 13.266 -21.281 3.104 1 98.06 377 SER B N 1
ATOM 5774 C CA . SER B 1 377 ? 12.555 -22.5 3.494 1 98.06 377 SER B CA 1
ATOM 5775 C C . SER B 1 377 ? 11.898 -23.156 2.291 1 98.06 377 SER B C 1
ATOM 5777 O O . SER B 1 377 ? 11.102 -24.094 2.449 1 98.06 377 SER B O 1
ATOM 5779 N N . ALA B 1 378 ? 12.18 -22.719 1.096 1 98.56 378 ALA B N 1
ATOM 5780 C CA . ALA B 1 378 ? 11.547 -23.234 -0.115 1 98.56 378 ALA B CA 1
ATOM 5781 C C . ALA B 1 378 ? 11.711 -24.75 -0.227 1 98.56 378 ALA B C 1
ATOM 5783 O O . ALA B 1 378 ? 10.773 -25.453 -0.608 1 98.56 378 ALA B O 1
ATOM 5784 N N . SER B 1 379 ? 12.898 -25.25 0.115 1 98 379 SER B N 1
ATOM 5785 C CA . SER B 1 379 ? 13.18 -26.672 -0.039 1 98 379 SER B CA 1
ATOM 5786 C C . SER B 1 379 ? 12.211 -27.516 0.788 1 98 379 SER B C 1
ATOM 5788 O O . SER B 1 379 ? 11.766 -28.578 0.341 1 98 379 SER B O 1
ATOM 5790 N N . SER B 1 380 ? 11.898 -27.047 1.965 1 98.69 380 SER B N 1
ATOM 5791 C CA . SER B 1 380 ? 10.953 -27.781 2.803 1 98.69 380 SER B CA 1
ATOM 5792 C C . SER B 1 380 ? 9.555 -27.766 2.193 1 98.69 380 SER B C 1
ATOM 5794 O O . SER B 1 380 ? 8.828 -28.766 2.271 1 98.69 380 SER B O 1
ATOM 5796 N N . SER B 1 381 ? 9.195 -26.672 1.627 1 98.75 381 SER B N 1
ATOM 5797 C CA . SER B 1 381 ? 7.902 -26.578 0.954 1 98.75 381 SER B CA 1
ATOM 5798 C C . SER B 1 381 ? 7.84 -27.5 -0.257 1 98.75 381 SER B C 1
ATOM 5800 O O . SER B 1 381 ? 6.824 -28.172 -0.485 1 98.75 381 SER B O 1
ATOM 5802 N N . PHE B 1 382 ? 8.961 -27.531 -1.018 1 98.81 382 PHE B N 1
ATOM 5803 C CA . PHE B 1 382 ? 9.023 -28.422 -2.178 1 98.81 382 PHE B CA 1
ATOM 5804 C C . PHE B 1 382 ? 8.906 -29.875 -1.754 1 98.81 382 PHE B C 1
ATOM 5806 O O . PHE B 1 382 ? 8.211 -30.656 -2.395 1 98.81 382 PHE B O 1
ATOM 5813 N N . GLN B 1 383 ? 9.531 -30.188 -0.683 1 98.69 383 GLN B N 1
ATOM 5814 C CA . GLN B 1 383 ? 9.461 -31.547 -0.174 1 98.69 383 GLN B CA 1
ATOM 5815 C C . GLN B 1 383 ? 8.047 -31.906 0.274 1 98.69 383 GLN B C 1
ATOM 5817 O O . GLN B 1 383 ? 7.582 -33.031 0.058 1 98.69 383 GLN B O 1
ATOM 5822 N N . GLN B 1 384 ? 7.398 -30.953 0.924 1 98.88 384 GLN B N 1
ATOM 5823 C CA . GLN B 1 384 ? 6.008 -31.141 1.309 1 98.88 384 GLN B CA 1
ATOM 5824 C C . GLN B 1 384 ? 5.137 -31.453 0.092 1 98.88 384 GLN B C 1
ATOM 5826 O O . GLN B 1 384 ? 4.305 -32.375 0.133 1 98.88 384 GLN B O 1
ATOM 5831 N N . MET B 1 385 ? 5.309 -30.75 -0.967 1 98.94 385 MET B N 1
ATOM 5832 C CA . MET B 1 385 ? 4.531 -30.922 -2.191 1 98.94 385 MET B CA 1
ATOM 5833 C C . MET B 1 385 ? 4.715 -32.312 -2.764 1 98.94 385 MET B C 1
ATOM 5835 O O . MET B 1 385 ? 3.74 -33 -3.098 1 98.94 385 MET B O 1
ATOM 5839 N N . ILE B 1 386 ? 6 -32.781 -2.801 1 98.88 386 ILE B N 1
ATOM 5840 C CA . ILE B 1 386 ? 6.32 -34.094 -3.355 1 98.88 386 ILE B CA 1
ATOM 5841 C C . ILE B 1 386 ? 5.777 -35.188 -2.438 1 98.88 386 ILE B C 1
ATOM 5843 O O . ILE B 1 386 ? 5.141 -36.125 -2.902 1 98.88 386 ILE B O 1
ATOM 5847 N N . SER B 1 387 ? 5.969 -35.062 -1.123 1 98.88 387 SER B N 1
ATOM 5848 C CA . SER B 1 387 ? 5.527 -36.062 -0.156 1 98.88 387 SER B CA 1
ATOM 5849 C C . SER B 1 387 ? 4.008 -36.188 -0.162 1 98.88 387 SER B C 1
ATOM 5851 O O . SER B 1 387 ? 3.48 -37.281 0.01 1 98.88 387 SER B O 1
ATOM 5853 N N . PHE B 1 388 ? 3.316 -35.062 -0.292 1 98.88 388 PHE B N 1
ATOM 5854 C CA . PHE B 1 388 ? 1.861 -35.062 -0.378 1 98.88 388 PHE B CA 1
ATOM 5855 C C . PHE B 1 388 ? 1.389 -35.938 -1.535 1 98.88 388 PHE B C 1
ATOM 5857 O O . PHE B 1 388 ? 0.499 -36.781 -1.365 1 98.88 388 PHE B O 1
ATOM 5864 N N . LEU B 1 389 ? 2.02 -35.75 -2.762 1 98.88 389 LEU B N 1
ATOM 5865 C CA . LEU B 1 389 ? 1.63 -36.531 -3.932 1 98.88 389 LEU B CA 1
ATOM 5866 C C . LEU B 1 389 ? 1.904 -38 -3.711 1 98.88 389 LEU B C 1
ATOM 5868 O O . LEU B 1 389 ? 1.038 -38.844 -3.965 1 98.88 389 LEU B O 1
ATOM 5872 N N . GLN B 1 390 ? 3.025 -38.344 -3.17 1 98.75 390 GLN B N 1
ATOM 5873 C CA . GLN B 1 390 ? 3.416 -39.75 -2.947 1 98.75 390 GLN B CA 1
ATOM 5874 C C . GLN B 1 390 ? 2.525 -40.406 -1.898 1 98.75 390 GLN B C 1
ATOM 5876 O O . GLN B 1 390 ? 2.127 -41.562 -2.055 1 98.75 390 GLN B O 1
ATOM 5881 N N . ALA B 1 391 ? 2.174 -39.688 -0.894 1 98.75 391 ALA B N 1
ATOM 5882 C CA . ALA B 1 391 ? 1.317 -40.188 0.168 1 98.75 391 ALA B CA 1
ATOM 5883 C C . ALA B 1 391 ? -0.081 -40.5 -0.359 1 98.75 391 ALA B C 1
ATOM 5885 O O . ALA B 1 391 ? -0.806 -41.312 0.226 1 98.75 391 ALA B O 1
ATOM 5886 N N . ASN B 1 392 ? -0.45 -39.906 -1.434 1 98.69 392 ASN B N 1
ATOM 5887 C CA . ASN B 1 392 ? -1.776 -40.125 -2.004 1 98.69 392 ASN B CA 1
ATOM 5888 C C . ASN B 1 392 ? -1.728 -41.031 -3.217 1 98.69 392 ASN B C 1
ATOM 5890 O O . ASN B 1 392 ? -2.689 -41.125 -3.984 1 98.69 392 ASN B O 1
ATOM 5894 N N . GLY B 1 393 ? -0.62 -41.656 -3.531 1 98.06 393 GLY B N 1
ATOM 5895 C CA . GLY B 1 393 ? -0.483 -42.625 -4.59 1 98.06 393 GLY B CA 1
ATOM 5896 C C . GLY B 1 393 ? -0.361 -42.031 -5.969 1 98.06 393 GLY B C 1
ATOM 5897 O O . GLY B 1 393 ? -0.629 -42.688 -6.977 1 98.06 393 GLY B O 1
ATOM 5898 N N . VAL B 1 394 ? -0.028 -40.781 -6.016 1 97.88 394 VAL B N 1
ATOM 5899 C CA . VAL B 1 394 ? 0.208 -40.094 -7.281 1 97.88 394 VAL B CA 1
ATOM 5900 C C . VAL B 1 394 ? 1.707 -40.031 -7.57 1 97.88 394 VAL B C 1
ATOM 5902 O O . VAL B 1 394 ? 2.41 -39.156 -7.078 1 97.88 394 VAL B O 1
ATOM 5905 N N . TYR B 1 395 ? 2.156 -41.031 -8.398 1 94.5 395 TYR B N 1
ATOM 5906 C CA . TYR B 1 395 ? 3.588 -41.188 -8.625 1 94.5 395 TYR B CA 1
ATOM 5907 C C . TYR B 1 395 ? 3.969 -40.781 -10.039 1 94.5 395 TYR B C 1
ATOM 5909 O O . TYR B 1 395 ? 3.158 -40.875 -10.961 1 94.5 395 TYR B O 1
#

Sequence (790 aa):
MKLPYGINPWWAVLSPSAAWSISTQGLTDATIGKSSGGNSICASGYINIPISVNGTKLDYVAPSSPNAVTESMVELFQTTNSLPVTAPDGTQLIQGDWDIYVKFCLPSSAAKAAKVKTVQVLTHGATLDHTYWDISPDHSYVDVATAAGYATLSYDQLGVGNSHHPDPIQEVQANSQVAVTHALTQLLRSSKIGNYSFQNVVGVGHSAGSTLTQAITTQYPKDFDAIILSGTSTNQNYVSLTMAAFNFINANSDSSGRFSSLPAGYLTQETSTGIQFAFYRYPNYDSTAFELQVAGKQTNTLGVLLTLGGLVAEAPDFTGPVDIILGENDLVFCGGNCSYPENQASLYTSTYYPNASSGSQYYLAEGSGHCIAAHKSASSSFQQMISFLQANGVYMKLPYGINPWWAVLSPSAAWSISTQGLTDATIGKSSGGNSICASGYINIPISVNGTKLDYVAPSSPNAVTESMVELFQTTNSLPVTAPDGTQLIQGDWDIYVKFCLPSSAAKAAKVKTVQVLTHGATLDHTYWDISPDHSYVDVATAAGYATLSYDQLGVGNSHHPDPIQEVQANSQVAVTHALTQLLRSSKIGNYSFQNVVGVGHSAGSTLTQAITTQYPKDFDAIILSGTSTNQNYVSLTMAAFNFINANSDSSGRFSSLPAGYLTQETSTGIQFAFYRYPNYDSTAFELQVAGKQTNTLGVLLTLGGLVAEAPDFTGPVDIILGENDLVFCGGNCSYPENQASLYTSTYYPNASSGSQYYLAEGSGHCIAAHKSASSSFQQMISFLQANGVY

Radius of gyration: 33.09 Å; Cα contacts (8 Å, |Δi|>4): 1979; chains: 2; bounding box: 82×167×75 Å